Protein AF-A0A965UR45-F1 (afdb_monomer)

Mean predicted aligned error: 24.21 Å

Radius of gyration: 43.61 Å; Cα contacts (8 Å, |Δi|>4): 1419; chains: 1; bounding box: 126×108×104 Å

Structure (mmCIF, N/CA/C/O backbone):
data_AF-A0A965UR45-F1
#
_entry.id   AF-A0A965UR45-F1
#
loop_
_atom_site.group_PDB
_atom_site.id
_atom_site.type_symbol
_atom_site.label_atom_id
_atom_site.label_alt_id
_atom_site.label_comp_id
_atom_site.label_asym_id
_atom_site.label_entity_id
_atom_site.label_seq_id
_atom_site.pdbx_PDB_ins_code
_atom_site.Cartn_x
_atom_site.Cartn_y
_atom_site.Cartn_z
_atom_site.occupancy
_atom_site.B_iso_or_equiv
_atom_site.auth_seq_id
_atom_site.auth_comp_id
_atom_site.auth_asym_id
_atom_site.auth_atom_id
_atom_site.pdbx_PDB_model_num
ATOM 1 N N . MET A 1 1 ? 1.865 36.011 -11.796 1.00 46.09 1 MET A N 1
ATOM 2 C CA . MET A 1 1 ? 1.892 36.692 -10.475 1.00 46.09 1 MET A CA 1
ATOM 3 C C . MET A 1 1 ? 1.110 38.013 -10.461 1.00 46.09 1 MET A C 1
ATOM 5 O O . MET A 1 1 ? 0.530 38.322 -9.428 1.00 46.09 1 MET A O 1
ATOM 9 N N . LEU A 1 2 ? 1.063 38.763 -11.574 1.00 48.44 2 LEU A N 1
ATOM 10 C CA . LEU A 1 2 ? 0.453 40.105 -11.654 1.00 48.44 2 LEU A CA 1
ATOM 11 C C . LEU A 1 2 ? -1.045 40.122 -12.006 1.00 48.44 2 LEU A C 1
ATOM 13 O O . LEU A 1 2 ? -1.724 41.113 -11.755 1.00 48.44 2 LEU A O 1
ATOM 17 N N . SER A 1 3 ? -1.593 39.006 -12.500 1.00 50.72 3 SER A N 1
ATOM 18 C CA . SER A 1 3 ? -3.045 38.820 -12.661 1.00 50.72 3 SER A CA 1
ATOM 19 C C . SER A 1 3 ? -3.807 38.803 -11.328 1.00 50.72 3 SER A C 1
ATOM 21 O O . SER A 1 3 ? -5.012 39.013 -11.311 1.00 50.72 3 SER A O 1
ATOM 23 N N . LYS A 1 4 ? -3.095 38.588 -10.213 1.00 60.59 4 LYS A N 1
ATOM 24 C CA . LYS A 1 4 ? -3.586 38.687 -8.828 1.00 60.59 4 LYS A CA 1
ATOM 25 C C . LYS A 1 4 ? -2.926 39.850 -8.085 1.00 60.59 4 LYS A C 1
ATOM 27 O O . LYS A 1 4 ? -2.540 39.717 -6.923 1.00 60.59 4 LYS A O 1
ATOM 32 N N . SER A 1 5 ? -2.641 40.928 -8.809 1.00 73.31 5 SER A N 1
ATOM 33 C CA . SER A 1 5 ? -2.016 42.095 -8.204 1.00 73.31 5 SER A CA 1
ATOM 34 C C . SER A 1 5 ? -3.030 42.889 -7.385 1.00 73.31 5 SER A C 1
ATOM 36 O O . SER A 1 5 ? -4.169 43.033 -7.826 1.00 73.31 5 SER A O 1
ATOM 38 N N . ILE A 1 6 ? -2.611 43.420 -6.233 1.00 76.75 6 ILE A N 1
ATOM 39 C CA . ILE A 1 6 ? -3.456 44.297 -5.402 1.00 76.75 6 ILE A CA 1
ATOM 40 C C . ILE A 1 6 ? -3.618 45.701 -6.006 1.00 76.75 6 ILE A C 1
ATOM 42 O O . ILE A 1 6 ? -4.474 46.460 -5.559 1.00 76.75 6 ILE A O 1
ATOM 46 N N . LEU A 1 7 ? -2.805 46.051 -7.012 1.00 81.12 7 LEU A N 1
ATOM 47 C CA . LEU A 1 7 ? -2.929 47.306 -7.748 1.00 81.12 7 LEU A CA 1
ATOM 48 C C . LEU A 1 7 ? -4.177 47.270 -8.622 1.00 81.12 7 LEU A C 1
ATOM 50 O O . LEU A 1 7 ? -4.416 46.293 -9.344 1.00 81.12 7 LEU A O 1
ATOM 54 N N . ASN A 1 8 ? -4.940 48.358 -8.607 1.00 83.38 8 ASN A N 1
ATOM 55 C CA . ASN A 1 8 ? -6.071 48.482 -9.518 1.00 83.38 8 ASN A CA 1
ATOM 56 C C . ASN A 1 8 ? -5.598 48.813 -10.946 1.00 83.38 8 ASN A C 1
ATOM 58 O O . ASN A 1 8 ? -4.448 49.193 -11.186 1.00 83.38 8 ASN A O 1
ATOM 62 N N . ASP A 1 9 ? -6.498 48.669 -11.915 1.00 82.94 9 ASP A N 1
ATOM 63 C CA . ASP A 1 9 ? -6.153 48.832 -13.330 1.00 82.94 9 ASP A CA 1
ATOM 64 C C . ASP A 1 9 ? -5.725 50.261 -13.687 1.00 82.94 9 ASP A C 1
ATOM 66 O O . ASP A 1 9 ? -4.923 50.446 -14.603 1.00 82.94 9 ASP A O 1
ATOM 70 N N . ASN A 1 10 ? -6.202 51.272 -12.954 1.00 83.44 10 ASN A N 1
ATOM 71 C CA . ASN A 1 10 ? -5.788 52.659 -13.167 1.00 83.44 10 ASN A CA 1
ATOM 72 C C . ASN A 1 10 ? -4.351 52.890 -12.683 1.00 83.44 10 ASN A C 1
ATOM 74 O O . ASN A 1 10 ? -3.584 53.557 -13.370 1.00 83.44 10 ASN A O 1
ATOM 78 N N . GLU A 1 11 ? -3.958 52.301 -11.552 1.00 85.25 11 GLU A N 1
ATOM 79 C CA . GLU A 1 11 ? -2.585 52.374 -11.039 1.00 85.25 11 GLU A CA 1
ATOM 80 C C . GLU A 1 11 ? -1.599 51.642 -11.951 1.00 85.25 11 GLU A C 1
ATOM 82 O O . GLU A 1 11 ? -0.537 52.180 -12.257 1.00 85.25 11 GLU A O 1
ATOM 87 N N . LYS A 1 12 ? -1.964 50.454 -12.448 1.00 87.38 12 LYS A N 1
ATOM 88 C CA . LYS A 1 12 ? -1.143 49.716 -13.421 1.00 87.38 12 LYS A CA 1
ATOM 89 C C . LYS A 1 12 ? -0.957 50.513 -14.709 1.00 87.38 12 LYS A C 1
ATOM 91 O O . LYS A 1 12 ? 0.166 50.656 -15.177 1.00 87.38 12 LYS A O 1
ATOM 96 N N . LYS A 1 13 ? -2.043 51.080 -15.251 1.00 86.38 13 LYS A N 1
ATOM 97 C CA . LYS A 1 13 ? -1.992 51.916 -16.460 1.00 86.38 13 LYS A CA 1
ATOM 98 C C . LYS A 1 13 ? -1.178 53.189 -16.256 1.00 86.38 13 LYS A C 1
ATOM 100 O O . LYS A 1 13 ? -0.451 53.571 -17.165 1.00 86.38 13 LYS A O 1
ATOM 105 N N . ALA A 1 14 ? -1.279 53.834 -15.094 1.00 85.00 14 ALA A N 1
ATOM 106 C CA . ALA A 1 14 ? -0.472 55.009 -14.776 1.00 85.00 14 ALA A CA 1
ATOM 107 C C . ALA A 1 14 ? 1.025 54.666 -14.765 1.00 85.00 14 ALA A C 1
ATOM 109 O O . ALA A 1 14 ? 1.803 55.351 -15.420 1.00 85.00 14 ALA A O 1
ATOM 110 N N . ILE A 1 15 ? 1.403 53.559 -14.116 1.00 84.25 15 ILE A N 1
ATOM 111 C CA . ILE A 1 15 ? 2.794 53.087 -14.050 1.00 84.25 15 ILE A CA 1
ATOM 112 C C . ILE A 1 15 ? 3.320 52.715 -15.439 1.00 84.25 15 ILE A C 1
ATOM 114 O O . ILE A 1 15 ? 4.386 53.185 -15.824 1.00 84.25 15 ILE A O 1
ATOM 118 N N . SER A 1 16 ? 2.568 51.932 -16.218 1.00 85.75 16 SER A N 1
ATOM 119 C CA . SER A 1 16 ? 2.949 51.605 -17.598 1.00 85.75 16 SER A CA 1
ATOM 120 C C . SER A 1 16 ? 3.081 52.867 -18.456 1.00 85.75 16 SER A C 1
ATOM 122 O O . SER A 1 16 ? 4.078 53.023 -19.147 1.00 85.75 16 SER A O 1
ATOM 124 N N . SER A 1 17 ? 2.153 53.826 -18.337 1.00 84.12 17 SER A N 1
ATOM 125 C CA . SER A 1 17 ? 2.212 55.082 -19.096 1.00 84.12 17 SER A CA 1
ATOM 126 C C . SER A 1 17 ? 3.391 55.979 -18.708 1.00 84.12 17 SER A C 1
ATOM 128 O O . SER A 1 17 ? 3.917 56.687 -19.562 1.00 84.12 17 SER A O 1
ATOM 130 N N . GLU A 1 18 ? 3.799 55.991 -17.437 1.00 80.06 18 GLU A N 1
ATOM 131 C CA . GLU A 1 18 ? 5.001 56.704 -16.986 1.00 80.06 18 GLU A CA 1
ATOM 132 C C . GLU A 1 18 ? 6.281 56.077 -17.551 1.00 80.06 18 GLU A C 1
ATOM 134 O O . GLU A 1 18 ? 7.181 56.800 -17.981 1.00 80.06 18 GLU A O 1
ATOM 139 N N . ILE A 1 19 ? 6.342 54.745 -17.599 1.00 81.12 19 ILE A N 1
ATOM 140 C CA . ILE A 1 19 ? 7.472 53.997 -18.163 1.00 81.12 19 ILE A CA 1
ATOM 141 C C . ILE A 1 19 ? 7.550 54.234 -19.678 1.00 81.12 19 ILE A C 1
ATOM 143 O O . ILE A 1 19 ? 8.591 54.660 -20.173 1.00 81.12 19 ILE A O 1
ATOM 147 N N . ASP A 1 20 ? 6.429 54.111 -20.395 1.00 79.44 20 ASP A N 1
ATOM 148 C CA . ASP A 1 20 ? 6.350 54.337 -21.846 1.00 79.44 20 ASP A CA 1
ATOM 149 C C . ASP A 1 20 ? 6.734 55.780 -22.248 1.00 79.44 20 ASP A C 1
ATOM 151 O O . ASP A 1 20 ? 7.178 56.025 -23.370 1.00 79.44 20 ASP A O 1
ATOM 155 N N . LYS A 1 21 ? 6.602 56.753 -21.331 1.00 80.31 21 LYS A N 1
ATOM 156 C CA . LYS A 1 21 ? 7.036 58.154 -21.517 1.00 80.31 21 LYS A CA 1
ATOM 157 C C . LYS A 1 21 ? 8.529 58.388 -21.249 1.00 80.31 21 LYS A C 1
ATOM 159 O O . LYS A 1 21 ? 8.985 59.524 -21.382 1.00 80.31 21 LYS A O 1
ATOM 164 N N . GLY A 1 22 ? 9.289 57.345 -20.911 1.00 64.38 22 GLY A N 1
ATOM 165 C CA . GLY A 1 22 ? 10.753 57.360 -20.900 1.00 64.38 22 GLY A CA 1
ATOM 166 C C . GLY A 1 22 ? 11.424 57.065 -19.557 1.00 64.38 22 GLY A C 1
ATOM 167 O O . GLY A 1 22 ? 12.647 57.175 -19.478 1.00 64.38 22 GLY A O 1
ATOM 168 N N . ASP A 1 23 ? 10.691 56.681 -18.505 1.00 65.00 23 ASP A N 1
ATOM 169 C CA . ASP A 1 23 ? 11.294 56.332 -17.207 1.00 65.00 23 ASP A CA 1
ATOM 170 C C . ASP A 1 23 ? 11.434 54.811 -17.015 1.00 65.00 23 ASP A C 1
ATOM 172 O O . ASP A 1 23 ? 10.778 54.194 -16.169 1.00 65.00 23 ASP A O 1
ATOM 176 N N . ASN A 1 24 ? 12.342 54.227 -17.807 1.00 66.50 24 ASN A N 1
ATOM 177 C CA . ASN A 1 24 ? 12.653 52.788 -17.874 1.00 66.50 24 ASN A CA 1
ATOM 178 C C . ASN A 1 24 ? 13.662 52.316 -16.812 1.00 66.50 24 ASN A C 1
ATOM 180 O O . ASN A 1 24 ? 14.329 51.293 -16.977 1.00 66.50 24 ASN A O 1
ATOM 184 N N . ARG A 1 25 ? 13.841 53.074 -15.728 1.00 65.94 25 ARG A N 1
ATOM 185 C CA . ARG A 1 25 ? 14.784 52.704 -14.668 1.00 65.94 25 ARG A CA 1
ATOM 186 C C . ARG A 1 25 ? 14.198 51.589 -13.808 1.00 65.94 25 ARG A C 1
ATOM 188 O O . ARG A 1 25 ? 13.121 51.743 -13.237 1.00 65.94 25 ARG A O 1
ATOM 195 N N . VAL A 1 26 ? 14.941 50.489 -13.688 1.00 60.41 26 VAL A N 1
ATOM 196 C CA . VAL A 1 26 ? 14.662 49.437 -12.704 1.00 60.41 26 VAL A CA 1
ATOM 197 C C . VAL A 1 26 ? 14.921 50.010 -11.312 1.00 60.41 26 VAL A C 1
ATOM 199 O O . VAL A 1 26 ? 15.975 50.593 -11.062 1.00 60.41 26 VAL A O 1
ATOM 202 N N . ILE A 1 27 ? 13.945 49.879 -10.420 1.00 69.25 27 ILE A N 1
ATOM 203 C CA . ILE A 1 27 ? 14.007 50.396 -9.053 1.00 69.25 27 ILE A CA 1
ATOM 204 C C . ILE A 1 27 ? 14.443 49.267 -8.121 1.00 69.25 27 ILE A C 1
ATOM 206 O O . ILE A 1 27 ? 13.782 48.232 -8.053 1.00 69.25 27 ILE A O 1
ATOM 210 N N . ASP A 1 28 ? 15.524 49.467 -7.371 1.00 60.47 28 ASP A N 1
ATOM 211 C CA . ASP A 1 28 ? 15.958 48.493 -6.370 1.00 60.47 28 ASP A CA 1
ATOM 212 C C . ASP A 1 28 ? 14.891 48.322 -5.284 1.00 60.47 28 ASP A C 1
ATOM 214 O O . ASP A 1 28 ? 14.510 49.268 -4.592 1.00 60.47 28 ASP A O 1
ATOM 218 N N . ILE A 1 29 ? 14.426 47.087 -5.116 1.00 60.09 29 ILE A N 1
ATOM 219 C CA . ILE A 1 29 ? 13.598 46.694 -3.982 1.00 60.09 29 ILE A CA 1
ATOM 220 C C . ILE A 1 29 ? 14.517 46.102 -2.913 1.00 60.09 29 ILE A C 1
ATOM 222 O O . ILE A 1 29 ? 15.277 45.166 -3.170 1.00 60.09 29 ILE A O 1
ATOM 226 N N . ASN A 1 30 ? 14.493 46.666 -1.708 1.00 69.69 30 ASN A N 1
ATOM 227 C CA . ASN A 1 30 ? 15.334 46.145 -0.639 1.00 69.69 30 ASN A CA 1
ATOM 228 C C . ASN A 1 30 ? 14.800 44.785 -0.142 1.00 69.69 30 ASN A C 1
ATOM 230 O O . ASN A 1 30 ? 13.619 44.448 -0.273 1.00 69.69 30 ASN A O 1
ATOM 234 N N . LEU A 1 31 ? 15.696 43.985 0.435 1.00 51.28 31 LEU A N 1
ATOM 235 C CA . LEU A 1 31 ? 15.376 42.634 0.894 1.00 51.28 31 LEU A CA 1
ATOM 236 C C . LEU A 1 31 ? 14.312 42.627 2.005 1.00 51.28 31 LEU A C 1
ATOM 238 O O . LEU A 1 31 ? 13.497 41.708 2.066 1.00 51.28 31 LEU A O 1
ATOM 242 N N . GLU A 1 32 ? 14.293 43.647 2.862 1.00 63.03 32 GLU A N 1
ATOM 243 C CA . GLU A 1 32 ? 13.321 43.764 3.953 1.00 63.03 32 GLU A CA 1
ATOM 244 C C . GLU A 1 32 ? 11.895 43.961 3.430 1.00 63.03 32 GLU A C 1
ATOM 246 O O . GLU A 1 32 ? 10.963 43.351 3.950 1.00 63.03 32 GLU A O 1
ATOM 251 N N . ASP A 1 33 ? 11.726 44.731 2.361 1.00 65.38 33 ASP A N 1
ATOM 252 C CA . ASP A 1 33 ? 10.453 44.982 1.697 1.00 65.38 33 ASP A CA 1
ATOM 253 C C . ASP A 1 33 ? 9.973 43.750 0.921 1.00 65.38 33 ASP A C 1
ATOM 255 O O . ASP A 1 33 ? 8.785 43.427 0.966 1.00 65.38 33 ASP A O 1
ATOM 259 N N . ILE A 1 34 ? 10.881 42.978 0.308 1.00 59.28 34 ILE A N 1
ATOM 260 C CA . ILE A 1 34 ? 10.542 41.657 -0.253 1.00 59.28 34 ILE A CA 1
ATOM 261 C C . ILE A 1 34 ? 10.040 40.722 0.857 1.00 59.28 34 ILE A C 1
ATOM 263 O O . ILE A 1 34 ? 8.997 40.082 0.708 1.00 59.28 34 ILE A O 1
ATOM 267 N N . ILE A 1 35 ? 10.762 40.634 1.979 1.00 60.38 35 ILE A N 1
ATOM 268 C CA . ILE A 1 35 ? 10.383 39.777 3.112 1.00 60.38 35 ILE A CA 1
ATOM 269 C C . ILE A 1 35 ? 9.040 40.233 3.699 1.00 60.38 35 ILE A C 1
ATOM 271 O O . ILE A 1 35 ? 8.180 39.397 3.989 1.00 60.38 35 ILE A O 1
ATOM 275 N N . TYR A 1 36 ? 8.831 41.544 3.838 1.00 72.50 36 TYR A N 1
ATOM 276 C CA . TYR A 1 36 ? 7.582 42.130 4.315 1.00 72.50 36 TYR A CA 1
ATOM 277 C C . TYR A 1 36 ? 6.414 41.794 3.383 1.00 72.50 36 TYR A C 1
ATOM 279 O O . TYR A 1 36 ? 5.367 41.340 3.853 1.00 72.50 36 TYR A O 1
ATOM 287 N N . TYR A 1 37 ? 6.619 41.931 2.072 1.00 73.88 37 TYR A N 1
ATOM 288 C CA . TYR A 1 37 ? 5.650 41.579 1.039 1.00 73.88 37 TYR A CA 1
ATOM 289 C C . TYR A 1 37 ? 5.270 40.097 1.078 1.00 73.88 37 TYR A C 1
ATOM 291 O O . TYR A 1 37 ? 4.087 39.765 1.138 1.00 73.88 37 TYR A O 1
ATOM 299 N N . ILE A 1 38 ? 6.254 39.195 1.143 1.00 68.56 38 ILE A N 1
ATOM 300 C CA . ILE A 1 38 ? 6.019 37.744 1.207 1.00 68.56 38 ILE A CA 1
ATOM 301 C C . ILE A 1 38 ? 5.232 37.357 2.465 1.00 68.56 38 ILE A C 1
ATOM 303 O O . ILE A 1 38 ? 4.297 36.560 2.374 1.00 68.56 38 ILE A O 1
ATOM 307 N N . LYS A 1 39 ? 5.580 37.924 3.628 1.00 70.81 39 LYS A N 1
ATOM 308 C CA . LYS A 1 39 ? 4.925 37.596 4.905 1.00 70.81 39 LYS A CA 1
ATOM 309 C C . LYS A 1 39 ? 3.464 38.050 4.964 1.00 70.81 39 LYS A C 1
ATOM 311 O O . LYS A 1 39 ? 2.643 37.342 5.535 1.00 70.81 39 LYS A O 1
ATOM 316 N N . HIS A 1 40 ? 3.124 39.194 4.368 1.00 70.25 40 HIS A N 1
ATOM 317 C CA . HIS A 1 40 ? 1.832 39.848 4.621 1.00 70.25 40 HIS A CA 1
ATOM 318 C C . HIS A 1 40 ? 0.860 39.842 3.430 1.00 70.25 40 HIS A C 1
ATOM 320 O O . HIS A 1 40 ? -0.333 40.065 3.632 1.00 70.25 40 HIS A O 1
ATOM 326 N N . ARG A 1 41 ? 1.307 39.526 2.204 1.00 67.75 41 ARG A N 1
ATOM 327 C CA . ARG A 1 41 ? 0.450 39.522 1.000 1.00 67.75 41 ARG A CA 1
ATOM 328 C C . ARG A 1 41 ? -0.789 38.626 1.131 1.00 67.75 41 ARG A C 1
ATOM 330 O O . ARG A 1 41 ? -1.866 39.022 0.699 1.00 67.75 41 ARG A O 1
ATOM 337 N N . LYS A 1 42 ? -0.664 37.443 1.749 1.00 61.38 42 LYS A N 1
ATOM 338 C CA . LYS A 1 42 ? -1.783 36.490 1.921 1.00 61.38 42 LYS A CA 1
ATOM 339 C C . LYS A 1 42 ? -2.901 37.003 2.838 1.00 61.38 42 LYS A C 1
ATOM 341 O O . LYS A 1 42 ? -4.030 36.551 2.709 1.00 61.38 42 LYS A O 1
ATOM 346 N N . HIS A 1 43 ? -2.607 37.936 3.745 1.00 55.78 43 HIS A N 1
ATOM 347 C CA . HIS A 1 43 ? -3.587 38.453 4.707 1.00 55.78 43 HIS A CA 1
ATOM 348 C C . HIS A 1 43 ? -4.473 39.575 4.134 1.00 55.78 43 HIS A C 1
ATOM 350 O O . HIS A 1 43 ? -5.531 39.853 4.691 1.00 55.78 43 HIS A O 1
ATOM 356 N N . ILE A 1 44 ? -4.085 40.186 3.007 1.00 55.28 44 ILE A N 1
ATOM 357 C CA . ILE A 1 44 ? -4.840 41.273 2.353 1.00 55.28 44 ILE A CA 1
ATOM 358 C C . ILE A 1 44 ? -5.983 40.744 1.479 1.00 55.28 44 ILE A C 1
ATOM 360 O O . ILE A 1 44 ? -7.013 41.402 1.371 1.00 55.28 44 ILE A O 1
ATOM 364 N N . GLU A 1 45 ? -5.862 39.534 0.918 1.00 50.91 45 GLU A N 1
ATOM 365 C CA . GLU A 1 45 ? -6.946 38.911 0.135 1.00 50.91 45 GLU A CA 1
ATOM 366 C C . GLU A 1 45 ? -8.206 38.611 0.984 1.00 50.91 45 GLU A C 1
ATOM 368 O O . GLU A 1 45 ? -9.257 38.321 0.420 1.00 50.91 45 GLU A O 1
ATOM 373 N N . VAL A 1 46 ? -8.126 38.709 2.321 1.00 49.25 46 VAL A N 1
ATOM 374 C CA . VAL A 1 46 ? -9.192 38.305 3.261 1.00 49.25 46 VAL A CA 1
ATOM 375 C C . VAL A 1 46 ? -9.849 39.488 3.997 1.00 49.25 46 VAL A C 1
ATOM 377 O O . VAL A 1 46 ? -10.939 39.323 4.535 1.00 49.25 46 VAL A O 1
ATOM 380 N N . ASN A 1 47 ? -9.253 40.690 4.019 1.00 45.03 47 ASN A N 1
ATOM 381 C CA . ASN A 1 47 ? -9.777 41.815 4.811 1.00 45.03 47 ASN A CA 1
ATOM 382 C C . ASN A 1 47 ? -9.636 43.156 4.064 1.00 45.03 47 ASN A C 1
ATOM 384 O O . ASN A 1 47 ? -8.560 43.747 3.998 1.00 45.03 47 ASN A O 1
ATOM 388 N N . THR A 1 48 ? -10.729 43.642 3.471 1.00 51.31 48 THR A N 1
ATOM 389 C CA . THR A 1 48 ? -10.732 44.734 2.477 1.00 51.31 48 THR A CA 1
ATOM 390 C C . THR A 1 48 ? -10.691 46.160 3.043 1.00 51.31 48 THR A C 1
ATOM 392 O O . THR A 1 48 ? -10.828 47.105 2.272 1.00 51.31 48 THR A O 1
ATOM 395 N N . SER A 1 49 ? -10.517 46.373 4.352 1.00 49.88 49 SER A N 1
ATOM 396 C CA . SER A 1 49 ? -10.694 47.710 4.955 1.00 49.88 49 SER A CA 1
ATOM 397 C C . SER A 1 49 ? -9.428 48.402 5.470 1.00 49.88 49 SER A C 1
ATOM 399 O O . SER A 1 49 ? -9.507 49.571 5.840 1.00 49.88 49 SER A O 1
ATOM 401 N N . ILE A 1 50 ? -8.253 47.762 5.448 1.00 49.59 50 ILE A N 1
ATOM 402 C CA . ILE A 1 50 ? -6.989 48.432 5.802 1.00 49.59 50 ILE A CA 1
ATOM 403 C C . ILE A 1 50 ? -5.963 48.178 4.698 1.00 49.59 50 ILE A C 1
ATOM 405 O O . ILE A 1 50 ? -5.176 47.233 4.736 1.00 49.59 50 ILE A O 1
ATOM 409 N N . SER A 1 51 ? -5.978 49.042 3.683 1.00 55.28 51 SER A N 1
ATOM 410 C CA . SER A 1 51 ? -4.938 49.092 2.659 1.00 55.28 51 SER A CA 1
ATOM 411 C C . SER A 1 51 ? -3.615 49.481 3.316 1.00 55.28 51 SER A C 1
ATOM 413 O O . SER A 1 51 ? -3.383 50.646 3.649 1.00 55.28 51 SER A O 1
ATOM 415 N N . ASN A 1 52 ? -2.736 48.508 3.523 1.00 69.69 52 ASN A N 1
ATOM 416 C CA . ASN A 1 52 ? -1.404 48.776 4.031 1.00 69.69 52 ASN A CA 1
ATOM 417 C C . ASN A 1 52 ? -0.596 49.444 2.911 1.00 69.69 52 ASN A C 1
ATOM 419 O O . ASN A 1 52 ? -0.075 48.774 2.020 1.00 69.69 52 ASN A O 1
ATOM 423 N N . LYS A 1 53 ? -0.557 50.781 2.931 1.00 77.94 53 LYS A N 1
ATOM 424 C CA . LYS A 1 53 ? 0.082 51.639 1.921 1.00 77.94 53 LYS A CA 1
ATOM 425 C C . LYS A 1 53 ? 1.477 51.137 1.527 1.00 77.94 53 LYS A C 1
ATOM 427 O O . LYS A 1 53 ? 1.797 51.095 0.348 1.00 77.94 53 LYS A O 1
ATOM 432 N N . ARG A 1 54 ? 2.235 50.617 2.498 1.00 81.25 54 ARG A N 1
ATOM 433 C CA . ARG A 1 54 ? 3.560 50.026 2.284 1.00 81.25 54 ARG A CA 1
ATOM 434 C C . ARG A 1 54 ? 3.546 48.820 1.336 1.00 81.25 54 ARG A C 1
ATOM 436 O O . ARG A 1 54 ? 4.433 48.703 0.506 1.00 81.25 54 ARG A O 1
ATOM 443 N N . LEU A 1 55 ? 2.551 47.935 1.415 1.00 77.19 55 LEU A N 1
ATOM 444 C CA . LEU A 1 55 ? 2.444 46.772 0.520 1.00 77.19 55 LEU A CA 1
ATOM 445 C C . LEU A 1 55 ? 2.046 47.175 -0.899 1.00 77.19 55 LEU A C 1
ATOM 447 O O . LEU A 1 55 ? 2.559 46.598 -1.854 1.00 77.19 55 LEU A O 1
ATOM 451 N N . ILE A 1 56 ? 1.188 48.190 -1.028 1.00 81.25 56 ILE A N 1
ATOM 452 C CA . ILE A 1 56 ? 0.839 48.781 -2.324 1.00 81.25 56 ILE A CA 1
ATOM 453 C C . ILE A 1 56 ? 2.082 49.409 -2.955 1.00 81.25 56 ILE A C 1
ATOM 455 O O . ILE A 1 56 ? 2.371 49.131 -4.112 1.00 81.25 56 ILE A O 1
ATOM 459 N N . ASP A 1 57 ? 2.855 50.187 -2.198 1.00 83.56 57 ASP A N 1
ATOM 460 C CA . ASP A 1 57 ? 4.075 50.830 -2.698 1.00 83.56 57 ASP A CA 1
ATOM 461 C C . ASP A 1 57 ? 5.125 49.795 -3.138 1.00 83.56 57 ASP A C 1
ATOM 463 O O . ASP A 1 57 ? 5.706 49.918 -4.217 1.00 83.56 57 ASP A O 1
ATOM 467 N N . ILE A 1 58 ? 5.293 48.714 -2.370 1.00 80.88 58 ILE A N 1
ATOM 468 C CA . ILE A 1 58 ? 6.164 47.593 -2.746 1.00 80.88 58 ILE A CA 1
ATOM 469 C C . ILE A 1 58 ? 5.673 46.918 -4.033 1.00 80.88 58 ILE A C 1
ATOM 471 O O . ILE A 1 58 ? 6.464 46.613 -4.927 1.00 80.88 58 ILE A O 1
ATOM 475 N N . GLU A 1 59 ? 4.365 46.708 -4.173 1.00 83.31 59 GLU A N 1
ATOM 476 C CA . GLU A 1 59 ? 3.816 46.057 -5.357 1.00 83.31 59 GLU A CA 1
ATOM 477 C C . GLU A 1 59 ? 3.873 46.944 -6.609 1.00 83.31 59 GLU A C 1
ATOM 479 O O . GLU A 1 59 ? 4.092 46.426 -7.704 1.00 83.31 59 GLU A O 1
ATOM 484 N N . LYS A 1 60 ? 3.781 48.273 -6.458 1.00 84.25 60 LYS A N 1
ATOM 485 C CA . LYS A 1 60 ? 4.045 49.240 -7.539 1.00 84.25 60 LYS A CA 1
ATOM 486 C C . LYS A 1 60 ? 5.474 49.117 -8.052 1.00 84.25 60 LYS A C 1
ATOM 488 O O . LYS A 1 60 ? 5.675 49.093 -9.264 1.00 84.25 60 LYS A O 1
ATOM 493 N N . ILE A 1 61 ? 6.446 48.977 -7.150 1.00 81.31 61 ILE A N 1
ATOM 494 C CA . ILE A 1 61 ? 7.860 48.785 -7.502 1.00 81.31 61 ILE A CA 1
ATOM 495 C C . ILE A 1 61 ? 8.058 47.455 -8.246 1.00 81.31 61 ILE A C 1
ATOM 497 O O . ILE A 1 61 ? 8.690 47.426 -9.302 1.00 81.31 61 ILE A O 1
ATOM 501 N N . ILE A 1 62 ? 7.458 46.363 -7.759 1.00 79.62 62 ILE A N 1
ATOM 502 C CA . ILE A 1 62 ? 7.542 45.043 -8.408 1.00 79.62 62 ILE A CA 1
ATOM 503 C C . ILE A 1 62 ? 6.891 45.061 -9.801 1.00 79.62 62 ILE A C 1
ATOM 505 O O . ILE A 1 62 ? 7.489 44.568 -10.758 1.00 79.62 62 ILE A O 1
ATOM 509 N N . TYR A 1 63 ? 5.688 45.635 -9.934 1.00 80.31 63 TYR A N 1
ATOM 510 C CA . TYR A 1 63 ? 4.966 45.722 -11.210 1.00 80.31 63 TYR A CA 1
ATOM 511 C C . TYR A 1 63 ? 5.727 46.577 -12.229 1.00 80.31 63 TYR A C 1
ATOM 513 O O . TYR A 1 63 ? 5.857 46.189 -13.389 1.00 80.31 63 TYR A O 1
ATOM 521 N N . ARG A 1 64 ? 6.286 47.708 -11.785 1.00 79.31 64 ARG A N 1
ATOM 522 C CA . ARG A 1 64 ? 7.122 48.589 -12.605 1.00 79.31 64 ARG A CA 1
ATOM 523 C C . ARG A 1 64 ? 8.350 47.868 -13.151 1.00 79.31 64 ARG A C 1
ATOM 525 O O . ARG A 1 64 ? 8.570 47.881 -14.358 1.00 79.31 64 ARG A O 1
ATOM 532 N N . ASN A 1 65 ? 9.107 47.196 -12.287 1.00 76.12 65 ASN A N 1
ATOM 533 C CA . ASN A 1 65 ? 10.293 46.448 -12.702 1.00 76.12 65 ASN A CA 1
ATOM 534 C C . ASN A 1 65 ? 9.948 45.313 -13.671 1.00 76.12 65 ASN A C 1
ATOM 536 O O . ASN A 1 65 ? 10.676 45.094 -14.632 1.00 76.12 65 ASN A O 1
ATOM 540 N N . TYR A 1 66 ? 8.829 44.619 -13.447 1.00 77.06 66 TYR A N 1
ATOM 541 C CA . TYR A 1 66 ? 8.347 43.591 -14.365 1.00 77.06 66 TYR A CA 1
ATOM 542 C C . TYR A 1 66 ? 8.027 44.165 -15.749 1.00 77.06 66 TYR A C 1
ATOM 544 O O . TYR A 1 66 ? 8.523 43.642 -16.740 1.00 77.06 66 TYR A O 1
ATOM 552 N N . TYR A 1 67 ? 7.240 45.242 -15.821 1.00 71.75 67 TYR A N 1
ATOM 553 C CA . TYR A 1 67 ? 6.824 45.825 -17.100 1.00 71.75 67 TYR A CA 1
ATOM 554 C C . TYR A 1 67 ? 8.031 46.345 -17.897 1.00 71.75 67 TYR A C 1
ATOM 556 O O . TYR A 1 67 ? 8.101 46.161 -19.107 1.00 71.75 67 TYR A O 1
ATOM 564 N N . ILE A 1 68 ? 9.037 46.905 -17.213 1.00 68.56 68 ILE A N 1
ATOM 565 C CA . ILE A 1 68 ? 10.310 47.305 -17.832 1.00 68.56 68 ILE A CA 1
ATOM 566 C C . ILE A 1 68 ? 11.057 46.093 -18.411 1.00 68.56 68 ILE A C 1
ATOM 568 O O . ILE A 1 68 ? 11.540 46.159 -19.536 1.00 68.56 68 ILE A O 1
ATOM 572 N N . LEU A 1 69 ? 11.152 44.983 -17.673 1.00 59.03 69 LEU A N 1
ATOM 573 C CA . LEU A 1 69 ? 11.843 43.772 -18.139 1.00 59.03 69 LEU A CA 1
ATOM 574 C C . LEU A 1 69 ? 11.108 43.082 -19.300 1.00 59.03 69 LEU A C 1
ATOM 576 O O . LEU A 1 69 ? 11.753 42.559 -20.206 1.00 59.03 69 LEU A O 1
ATOM 580 N N . GLU A 1 70 ? 9.776 43.135 -19.301 1.00 67.38 70 GLU A N 1
ATOM 581 C CA . GLU A 1 70 ? 8.926 42.644 -20.389 1.00 67.38 70 GLU A CA 1
ATOM 582 C C . GLU A 1 70 ? 9.127 43.464 -21.676 1.00 67.38 70 GLU A C 1
ATOM 584 O O . GLU A 1 70 ? 9.322 42.883 -22.741 1.00 67.38 70 GLU A O 1
ATOM 589 N N . GLN A 1 71 ? 9.196 44.802 -21.586 1.00 64.38 71 GLN A N 1
ATOM 590 C CA . GLN A 1 71 ? 9.540 45.671 -22.728 1.00 64.38 71 GLN A CA 1
ATOM 591 C C . GLN A 1 71 ? 10.947 45.399 -23.289 1.00 64.38 71 GLN A C 1
ATOM 593 O O . GLN A 1 71 ? 11.206 45.645 -24.465 1.00 64.38 71 GLN A O 1
ATOM 598 N N . LEU A 1 72 ? 11.854 44.872 -22.462 1.00 56.34 72 LEU A N 1
ATOM 599 C CA . LEU A 1 72 ? 13.214 44.492 -22.855 1.00 56.34 72 LEU A CA 1
ATOM 600 C C . LEU A 1 72 ? 13.316 43.048 -23.385 1.00 56.34 72 LEU A C 1
ATOM 602 O O . LEU A 1 72 ? 14.419 42.593 -23.682 1.00 56.34 72 LEU A O 1
ATOM 606 N N . GLY A 1 73 ? 12.195 42.329 -23.523 1.00 46.16 73 GLY A N 1
ATOM 607 C CA . GLY A 1 73 ? 12.147 40.982 -24.103 1.00 46.16 73 GLY A CA 1
ATOM 608 C C . GLY A 1 73 ? 12.692 39.870 -23.201 1.00 46.16 73 GLY A C 1
ATOM 609 O O . GLY A 1 73 ? 13.010 38.792 -23.695 1.00 46.16 73 GLY A O 1
ATOM 610 N N . VAL A 1 74 ? 12.825 40.112 -21.892 1.00 48.91 74 VAL A N 1
ATOM 611 C CA . VAL A 1 74 ? 13.311 39.109 -20.933 1.00 48.91 74 VAL A CA 1
ATOM 612 C C . VAL A 1 74 ? 12.130 38.283 -20.421 1.00 48.91 74 VAL A C 1
ATOM 614 O O . VAL A 1 74 ? 11.300 38.785 -19.661 1.00 48.91 74 VAL A O 1
ATOM 617 N N . GLU A 1 75 ? 12.048 37.003 -20.797 1.00 49.12 75 GLU A N 1
ATOM 618 C CA . GLU A 1 75 ? 10.978 36.132 -20.307 1.00 49.12 75 GLU A CA 1
ATOM 619 C C . GLU A 1 75 ? 11.167 35.777 -18.822 1.00 49.12 75 GLU A C 1
ATOM 621 O O . GLU A 1 75 ? 12.234 35.365 -18.363 1.00 49.12 75 GLU A O 1
ATOM 626 N N . PHE A 1 76 ? 10.088 35.885 -18.040 1.00 42.22 76 PHE A N 1
ATOM 627 C CA . PHE A 1 76 ? 10.086 35.630 -16.592 1.00 42.22 76 PHE A CA 1
ATOM 628 C C . PHE A 1 76 ? 10.601 34.224 -16.217 1.00 42.22 76 PHE A C 1
ATOM 630 O O . PHE A 1 76 ? 11.180 34.028 -15.144 1.00 42.22 76 PHE A O 1
ATOM 637 N N . ASN A 1 77 ? 10.422 33.247 -17.110 1.00 42.50 77 ASN A N 1
ATOM 638 C CA . ASN A 1 77 ? 10.907 31.882 -16.923 1.00 42.50 77 ASN A CA 1
ATOM 639 C C . ASN A 1 77 ? 12.438 31.786 -16.921 1.00 42.50 77 ASN A C 1
ATOM 641 O O . ASN A 1 77 ? 12.976 30.947 -16.195 1.00 42.50 77 ASN A O 1
ATOM 645 N N . ASP A 1 78 ? 13.149 32.661 -17.630 1.00 42.09 78 ASP A N 1
ATOM 646 C CA . ASP A 1 78 ? 14.615 32.646 -17.677 1.00 42.09 78 ASP A CA 1
ATOM 647 C C . ASP A 1 78 ? 15.223 33.126 -16.355 1.00 42.09 78 ASP A C 1
ATOM 649 O O . ASP A 1 78 ? 16.176 32.530 -15.845 1.00 42.09 78 ASP A O 1
ATOM 653 N N . ILE A 1 79 ? 14.595 34.124 -15.727 1.00 40.00 79 ILE A N 1
ATOM 654 C CA . ILE A 1 79 ? 14.984 34.657 -14.412 1.00 40.00 79 ILE A CA 1
ATOM 655 C C . ILE A 1 79 ? 14.785 33.595 -13.317 1.00 40.00 79 ILE A C 1
ATOM 657 O O . ILE A 1 79 ? 15.666 33.372 -12.481 1.00 40.00 79 ILE A O 1
ATOM 661 N N . VAL A 1 80 ? 13.651 32.886 -13.336 1.00 37.22 80 VAL A N 1
ATOM 662 C CA . VAL A 1 80 ? 13.349 31.816 -12.368 1.00 37.22 80 VAL A CA 1
ATOM 663 C C . VAL A 1 80 ? 14.251 30.593 -12.584 1.00 37.22 80 VAL A C 1
ATOM 665 O O . VAL A 1 80 ? 14.719 29.993 -11.612 1.00 37.22 80 VAL A O 1
ATOM 668 N N . THR A 1 81 ? 14.563 30.255 -13.837 1.00 36.53 81 THR A N 1
ATOM 669 C CA . THR A 1 81 ? 15.426 29.117 -14.193 1.00 36.53 81 THR A CA 1
ATOM 670 C C . THR A 1 81 ? 16.883 29.350 -13.784 1.00 36.53 81 THR A C 1
ATOM 672 O O . THR A 1 81 ? 17.538 28.426 -13.291 1.00 36.53 81 THR A O 1
ATOM 675 N N . TYR A 1 82 ? 17.387 30.582 -13.897 1.00 34.94 82 TYR A N 1
ATOM 676 C CA . TYR A 1 82 ? 18.737 30.939 -13.445 1.00 34.94 82 TYR A CA 1
ATOM 677 C C . TYR A 1 82 ? 18.894 30.831 -11.921 1.00 34.94 82 TYR A C 1
ATOM 679 O O . TYR A 1 82 ? 19.864 30.245 -11.432 1.00 34.94 82 TYR A O 1
ATOM 687 N N . ILE A 1 83 ? 17.905 31.314 -11.161 1.00 33.75 83 ILE A N 1
ATOM 688 C CA . ILE A 1 83 ? 17.907 31.259 -9.689 1.00 33.75 83 ILE A CA 1
ATOM 689 C C . ILE A 1 83 ? 17.768 29.810 -9.183 1.00 33.75 83 ILE A C 1
ATOM 691 O O . ILE A 1 83 ? 18.379 29.434 -8.181 1.00 33.75 83 ILE A O 1
ATOM 695 N N . GLN A 1 84 ? 17.020 28.956 -9.891 1.00 34.09 84 GLN A N 1
ATOM 696 C CA . GLN A 1 84 ? 16.851 27.545 -9.521 1.00 34.09 84 GLN A CA 1
ATOM 697 C C . GLN A 1 84 ? 18.069 26.663 -9.848 1.00 34.09 84 GLN A C 1
ATOM 699 O O . GLN A 1 84 ? 18.289 25.665 -9.158 1.00 34.09 84 GLN A O 1
ATOM 704 N N . ARG A 1 85 ? 18.884 27.018 -10.852 1.00 36.00 85 ARG A N 1
ATOM 705 C CA . ARG A 1 85 ? 20.100 26.266 -11.225 1.00 36.00 85 ARG A CA 1
ATOM 706 C C . ARG A 1 85 ? 21.310 26.580 -10.344 1.00 36.00 85 ARG A C 1
ATOM 708 O O . ARG A 1 85 ? 22.095 25.677 -10.082 1.00 36.00 85 ARG A O 1
ATOM 715 N N . GLY A 1 86 ? 21.423 27.799 -9.812 1.00 31.73 86 GLY A N 1
ATOM 716 C CA . GLY A 1 86 ? 22.477 28.155 -8.849 1.00 31.73 86 GLY A CA 1
ATOM 717 C C . GLY A 1 86 ? 22.380 27.423 -7.500 1.00 31.73 86 GLY A C 1
ATOM 718 O O . GLY A 1 86 ? 23.385 27.278 -6.813 1.00 31.73 86 GLY A O 1
ATOM 719 N N . ASN A 1 87 ? 21.194 26.912 -7.144 1.00 32.72 87 ASN A N 1
ATOM 720 C CA . ASN A 1 87 ? 20.915 26.281 -5.845 1.00 32.72 87 ASN A CA 1
ATOM 721 C C . ASN A 1 87 ? 20.785 24.747 -5.881 1.00 32.72 87 ASN A C 1
ATOM 723 O O . ASN A 1 87 ? 20.474 24.135 -4.860 1.00 32.72 87 ASN A O 1
ATOM 727 N N . ARG A 1 88 ? 21.020 24.094 -7.026 1.00 32.72 88 ARG A N 1
ATOM 728 C CA . ARG A 1 88 ? 21.046 22.625 -7.123 1.00 32.72 88 ARG A CA 1
ATOM 729 C C . ARG A 1 88 ? 22.441 22.184 -7.547 1.00 32.72 88 ARG A C 1
ATOM 731 O O . ARG A 1 88 ? 22.809 22.353 -8.702 1.00 32.72 88 ARG A O 1
ATOM 738 N N . GLY A 1 89 ? 23.204 21.671 -6.580 1.00 33.34 89 GLY A N 1
ATOM 739 C CA . GLY A 1 89 ? 24.611 21.288 -6.715 1.00 33.34 89 GLY A CA 1
ATOM 740 C C . GLY A 1 89 ? 24.944 20.572 -8.027 1.00 33.34 89 GLY A C 1
ATOM 741 O O . GLY A 1 89 ? 24.225 19.673 -8.465 1.00 33.34 89 GLY A O 1
ATOM 742 N N . GLY A 1 90 ? 26.040 21.005 -8.654 1.00 35.03 90 GLY A N 1
ATOM 743 C CA . GLY A 1 90 ? 26.551 20.425 -9.890 1.00 35.03 90 GLY A CA 1
ATOM 744 C C . GLY A 1 90 ? 26.872 18.937 -9.743 1.00 35.03 90 GLY A C 1
ATOM 745 O O . GLY A 1 90 ? 27.292 18.475 -8.682 1.00 35.03 90 GLY A O 1
ATOM 746 N N . LYS A 1 91 ? 26.661 18.187 -10.827 1.00 39.03 91 LYS A N 1
ATOM 747 C CA . LYS A 1 91 ? 27.029 16.770 -10.921 1.00 39.03 91 LYS A CA 1
ATOM 748 C C . LYS A 1 91 ? 28.552 16.563 -10.830 1.00 39.03 91 LYS A C 1
ATOM 750 O O . LYS A 1 91 ? 29.307 17.513 -11.047 1.00 39.03 91 LYS A O 1
ATOM 755 N N . PRO A 1 92 ? 29.014 15.332 -10.529 1.00 33.03 92 PRO A N 1
ATOM 756 C CA . PRO A 1 92 ? 30.352 15.085 -9.991 1.00 33.03 92 PRO A CA 1
ATOM 757 C C . PRO A 1 92 ? 31.532 15.355 -10.936 1.00 33.03 92 PRO A C 1
ATOM 759 O O . PRO A 1 92 ? 32.659 15.402 -10.452 1.00 33.03 92 PRO A O 1
ATOM 762 N N . THR A 1 93 ? 31.340 15.529 -12.253 1.00 34.78 93 THR A N 1
ATOM 763 C CA . THR A 1 93 ? 32.458 15.843 -13.166 1.00 34.78 93 THR A CA 1
ATOM 764 C C . THR A 1 93 ? 32.099 16.820 -14.289 1.00 34.78 93 THR A C 1
ATOM 766 O O . THR A 1 93 ? 30.992 16.831 -14.827 1.00 34.78 93 THR A O 1
ATOM 769 N N . PHE A 1 94 ? 33.093 17.606 -14.719 1.00 35.88 94 PHE A N 1
ATOM 770 C CA . PHE A 1 94 ? 32.983 18.485 -15.887 1.00 35.88 94 PHE A CA 1
ATOM 771 C C . PHE A 1 94 ? 32.832 17.701 -17.205 1.00 35.88 94 PHE A C 1
ATOM 773 O O . PHE A 1 94 ? 32.344 18.258 -18.176 1.00 35.88 94 PHE A O 1
ATOM 780 N N . PHE A 1 95 ? 33.192 16.412 -17.260 1.00 33.31 95 PHE A N 1
ATOM 781 C CA . PHE A 1 95 ? 33.012 15.570 -18.451 1.00 33.31 95 PHE A CA 1
ATOM 782 C C . PHE A 1 95 ? 31.535 15.238 -18.710 1.00 33.31 95 PHE A C 1
ATOM 784 O O . PHE A 1 95 ? 31.096 15.257 -19.857 1.00 33.31 95 PHE A O 1
ATOM 791 N N . GLU A 1 96 ? 30.751 15.017 -17.654 1.00 38.69 96 GLU A N 1
ATOM 792 C CA . GLU A 1 96 ? 29.296 14.844 -17.755 1.00 38.69 96 GLU A CA 1
ATOM 793 C C . GLU A 1 96 ? 28.607 16.160 -18.121 1.00 38.69 96 GLU A C 1
ATOM 795 O O . GLU A 1 96 ? 27.763 16.185 -19.016 1.00 38.69 96 GLU A O 1
ATOM 800 N N . ASN A 1 97 ? 29.065 17.274 -17.537 1.00 41.44 97 ASN A N 1
ATOM 801 C CA . ASN A 1 97 ? 28.628 18.606 -17.954 1.00 41.44 97 ASN A CA 1
ATOM 802 C C . ASN A 1 97 ? 29.026 18.898 -19.418 1.00 41.44 97 ASN A C 1
ATOM 804 O O . ASN A 1 97 ? 28.244 19.481 -20.158 1.00 41.44 97 ASN A O 1
ATOM 808 N N . TYR A 1 98 ? 30.198 18.444 -19.876 1.00 35.97 98 TYR A N 1
ATOM 809 C CA . TYR A 1 98 ? 30.689 18.594 -21.250 1.00 35.97 98 TYR A CA 1
ATOM 810 C C . TYR A 1 98 ? 29.919 17.726 -22.255 1.00 35.97 98 TYR A C 1
ATOM 812 O O . TYR A 1 98 ? 29.666 18.185 -23.363 1.00 35.97 98 TYR A O 1
ATOM 820 N N . ILE A 1 99 ? 29.504 16.504 -21.898 1.00 37.28 99 ILE A N 1
ATOM 821 C CA . ILE A 1 99 ? 28.651 15.647 -22.744 1.00 37.28 99 ILE A CA 1
ATOM 822 C C . ILE A 1 99 ? 27.264 16.277 -22.915 1.00 37.28 99 ILE A C 1
ATOM 824 O O . ILE A 1 99 ? 26.739 16.276 -24.030 1.00 37.28 99 ILE A O 1
ATOM 828 N N . ASP A 1 100 ? 26.703 16.863 -21.856 1.00 41.09 100 ASP A N 1
ATOM 829 C CA . ASP A 1 100 ? 25.428 17.583 -21.927 1.00 41.09 100 ASP A CA 1
ATOM 830 C C . ASP A 1 100 ? 25.562 18.900 -22.711 1.00 41.09 100 ASP A C 1
ATOM 832 O O . ASP A 1 100 ? 24.717 19.195 -23.556 1.00 41.09 100 ASP A O 1
ATOM 836 N N . ILE A 1 101 ? 26.680 19.625 -22.567 1.00 36.66 101 ILE A N 1
ATOM 837 C CA . ILE A 1 101 ? 27.028 20.782 -23.414 1.00 36.66 101 ILE A CA 1
ATOM 838 C C . ILE A 1 101 ? 27.216 20.362 -24.880 1.00 36.66 101 ILE A C 1
ATOM 840 O O . ILE A 1 101 ? 26.798 21.083 -25.780 1.00 36.66 101 ILE A O 1
ATOM 844 N N . ARG A 1 102 ? 27.789 19.187 -25.166 1.00 34.66 102 ARG A N 1
ATOM 845 C CA . ARG A 1 102 ? 27.963 18.687 -26.542 1.00 34.66 102 ARG A CA 1
ATOM 846 C C . ARG A 1 102 ? 26.638 18.242 -27.164 1.00 34.66 102 ARG A C 1
ATOM 848 O O . ARG A 1 102 ? 26.418 18.475 -28.349 1.00 34.66 102 ARG A O 1
ATOM 855 N N . LYS A 1 103 ? 25.743 17.646 -26.367 1.00 39.12 103 LYS A N 1
ATOM 856 C CA . LYS A 1 103 ? 24.361 17.338 -26.770 1.00 39.12 103 LYS A CA 1
ATOM 857 C C . LYS A 1 103 ? 23.552 18.616 -27.014 1.00 39.12 103 LYS A C 1
ATOM 859 O O . LYS A 1 103 ? 22.762 18.644 -27.950 1.00 39.12 103 LYS A O 1
ATOM 864 N N . TYR A 1 104 ? 23.813 19.680 -26.252 1.00 37.69 104 TYR A N 1
ATOM 865 C CA . TYR A 1 104 ? 23.232 21.009 -26.463 1.00 37.69 104 TYR A CA 1
ATOM 866 C C . TYR A 1 104 ? 23.858 21.759 -27.658 1.00 37.69 104 TYR A C 1
ATOM 868 O O . TYR A 1 104 ? 23.150 22.426 -28.400 1.00 37.69 104 TYR A O 1
ATOM 876 N N . ASN A 1 105 ? 25.149 21.574 -27.956 1.00 33.06 105 ASN A N 1
ATOM 877 C CA . ASN A 1 105 ? 25.790 22.133 -29.158 1.00 33.06 105 ASN A CA 1
ATOM 878 C C . ASN A 1 105 ? 25.239 21.539 -30.466 1.00 33.06 105 ASN A C 1
ATOM 880 O O . ASN A 1 105 ? 25.227 22.224 -31.483 1.00 33.06 105 ASN A O 1
ATOM 884 N N . ASN A 1 106 ? 24.701 20.316 -30.442 1.00 36.50 106 ASN A N 1
ATOM 885 C CA . ASN A 1 106 ? 23.949 19.778 -31.581 1.00 36.50 106 ASN A CA 1
ATOM 886 C C . ASN A 1 106 ? 22.573 20.454 -31.759 1.00 36.50 106 ASN A C 1
ATOM 888 O O . ASN A 1 106 ? 22.010 20.392 -32.848 1.00 36.50 106 ASN A O 1
ATOM 892 N N . TYR A 1 107 ? 22.064 21.127 -30.721 1.00 33.41 107 TYR A N 1
ATOM 893 C CA . TYR A 1 107 ? 20.846 21.946 -30.736 1.00 33.41 107 TYR A CA 1
ATOM 894 C C . TYR A 1 107 ? 21.124 23.402 -31.177 1.00 33.41 107 TYR A C 1
ATOM 896 O O . TYR A 1 107 ? 20.250 24.062 -31.728 1.00 33.41 107 TYR A O 1
ATOM 904 N N . ILE A 1 108 ? 22.363 23.884 -30.999 1.00 34.00 108 ILE A N 1
ATOM 905 C CA . ILE A 1 108 ? 22.825 25.245 -31.353 1.00 34.00 108 ILE A CA 1
ATOM 906 C C . ILE A 1 108 ? 23.114 25.417 -32.861 1.00 34.00 108 ILE A C 1
ATOM 908 O O . ILE A 1 108 ? 23.259 26.538 -33.336 1.00 34.00 108 ILE A O 1
ATOM 912 N N . ASN A 1 109 ? 23.094 24.350 -33.666 1.00 38.19 109 ASN A N 1
ATOM 913 C CA . ASN A 1 109 ? 23.187 24.473 -35.131 1.00 38.19 109 ASN A CA 1
ATOM 914 C C . ASN A 1 109 ? 21.889 24.985 -35.800 1.00 38.19 109 ASN A C 1
ATOM 916 O O . ASN A 1 109 ? 21.753 24.899 -37.020 1.00 38.19 109 ASN A O 1
ATOM 920 N N . ASN A 1 110 ? 20.943 25.527 -35.027 1.00 32.50 110 ASN A N 1
ATOM 921 C CA . ASN A 1 110 ? 19.796 26.259 -35.552 1.00 32.50 110 ASN A CA 1
ATOM 922 C C . ASN A 1 110 ? 20.177 27.749 -35.774 1.00 32.50 110 ASN A C 1
ATOM 924 O O . ASN A 1 110 ? 20.624 28.391 -34.823 1.00 32.50 110 ASN A O 1
ATOM 928 N N . PRO A 1 111 ? 20.025 28.324 -36.984 1.00 31.83 111 PRO A N 1
ATOM 929 C CA . PRO A 1 111 ? 20.546 29.655 -37.335 1.00 31.83 111 PRO A CA 1
ATOM 930 C C . PRO A 1 111 ? 19.955 30.889 -36.620 1.00 31.83 111 PRO A C 1
ATOM 932 O O . PRO A 1 111 ? 20.347 32.003 -36.964 1.00 31.83 111 PRO A O 1
ATOM 935 N N . GLU A 1 112 ? 19.023 30.755 -35.673 1.00 31.66 112 GLU A N 1
ATOM 936 C CA . GLU A 1 112 ? 18.160 31.878 -35.260 1.00 31.66 112 GLU A CA 1
ATOM 937 C C . GLU A 1 112 ? 18.483 32.585 -33.933 1.00 31.66 112 GLU A C 1
ATOM 939 O O . GLU A 1 112 ? 17.763 33.510 -33.572 1.00 31.66 112 GLU A O 1
ATOM 944 N N . VAL A 1 113 ? 19.570 32.278 -33.214 1.00 30.11 113 VAL A N 1
ATOM 945 C CA . VAL A 1 113 ? 19.847 32.985 -31.941 1.00 30.11 113 VAL A CA 1
ATOM 946 C C . VAL A 1 113 ? 21.231 33.634 -31.927 1.00 30.11 113 VAL A C 1
ATOM 948 O O . VAL A 1 113 ? 22.252 32.982 -31.711 1.00 30.11 113 VAL A O 1
ATOM 951 N N . LYS A 1 114 ? 21.258 34.958 -32.138 1.00 30.36 114 LYS A N 1
ATOM 952 C CA . LYS A 1 114 ? 22.411 35.839 -31.897 1.00 30.36 114 LYS A CA 1
ATOM 953 C C . LYS A 1 114 ? 22.152 36.775 -30.706 1.00 30.36 114 LYS A C 1
ATOM 955 O O . LYS A 1 114 ? 21.059 37.307 -30.572 1.00 30.36 114 LYS A O 1
ATOM 960 N N . TYR A 1 115 ? 23.259 37.071 -30.015 1.00 29.31 115 TYR A N 1
ATOM 961 C CA . TYR A 1 115 ? 23.577 38.212 -29.133 1.00 29.31 115 TYR A CA 1
ATOM 962 C C . TYR A 1 115 ? 23.547 37.981 -27.610 1.00 29.31 115 TYR A C 1
ATOM 964 O O . TYR A 1 115 ? 22.513 37.982 -26.958 1.00 29.31 115 TYR A O 1
ATOM 972 N N . PHE A 1 116 ? 24.764 37.878 -27.060 1.00 25.97 116 PHE A N 1
ATOM 973 C CA . PHE A 1 116 ? 25.136 38.234 -25.689 1.00 25.97 116 PHE A CA 1
ATOM 974 C C . PHE A 1 116 ? 25.475 39.736 -25.659 1.00 25.97 116 PHE A C 1
ATOM 976 O O . PHE A 1 116 ? 26.315 40.175 -26.450 1.00 25.97 116 PHE A O 1
ATOM 983 N N . ASP A 1 117 ? 24.869 40.501 -24.749 1.00 35.25 117 ASP A N 1
ATOM 984 C CA . ASP A 1 117 ? 25.227 41.896 -24.466 1.00 35.25 117 ASP A CA 1
ATOM 985 C C . ASP A 1 117 ? 26.055 41.986 -23.170 1.00 35.25 117 ASP A C 1
ATOM 987 O O . ASP A 1 117 ? 25.678 41.482 -22.112 1.00 35.25 117 ASP A O 1
ATOM 991 N N . ALA A 1 118 ? 27.225 42.614 -23.276 1.00 30.05 118 ALA A N 1
ATOM 992 C CA . ALA A 1 118 ? 28.208 42.779 -22.210 1.00 30.05 118 ALA A CA 1
ATOM 993 C C . ALA A 1 118 ? 27.854 43.916 -21.228 1.00 30.05 118 ALA A C 1
ATOM 995 O O . ALA A 1 118 ? 28.524 44.077 -20.205 1.00 30.05 118 ALA A O 1
ATOM 996 N N . GLU A 1 119 ? 26.813 44.706 -21.506 1.00 32.94 119 GLU A N 1
ATOM 997 C CA . GLU A 1 119 ? 26.440 45.875 -20.705 1.00 32.94 119 GLU A CA 1
ATOM 998 C C . GLU A 1 119 ? 25.816 45.499 -19.344 1.00 32.94 119 GLU A C 1
ATOM 1000 O O . GLU A 1 119 ? 26.012 46.209 -18.355 1.00 32.94 119 GLU A O 1
ATOM 1005 N N . SER A 1 120 ? 25.182 44.325 -19.220 1.00 35.00 120 SER A N 1
ATOM 1006 C CA . SER A 1 120 ? 24.583 43.864 -17.952 1.00 35.00 120 SER A CA 1
ATOM 1007 C C . SER A 1 120 ? 25.606 43.529 -16.857 1.00 35.00 120 SER A C 1
ATOM 1009 O O . SER A 1 120 ? 25.284 43.595 -15.671 1.00 35.00 120 SER A O 1
ATOM 1011 N N . ILE A 1 121 ? 26.862 43.235 -17.217 1.00 33.81 121 ILE A N 1
ATOM 1012 C CA . ILE A 1 121 ? 27.944 42.967 -16.248 1.00 33.81 121 ILE A CA 1
ATOM 1013 C C . ILE A 1 121 ? 28.428 44.270 -15.584 1.00 33.81 121 ILE A C 1
ATOM 1015 O O . ILE A 1 121 ? 28.939 44.266 -14.461 1.00 33.81 121 ILE A O 1
ATOM 1019 N N . LYS A 1 122 ? 28.218 45.413 -16.247 1.00 33.75 122 LYS A N 1
ATOM 1020 C CA . LYS A 1 122 ? 28.729 46.735 -15.859 1.00 33.75 122 LYS A CA 1
ATOM 1021 C C . LYS A 1 122 ? 28.132 47.262 -14.546 1.00 33.75 122 LYS A C 1
ATOM 1023 O O . LYS A 1 122 ? 28.794 48.027 -13.848 1.00 33.75 122 LYS A O 1
ATOM 1028 N N . ASN A 1 123 ? 26.927 46.821 -14.176 1.00 37.72 123 ASN A N 1
ATOM 1029 C CA . ASN A 1 123 ? 26.141 47.446 -13.104 1.00 37.72 123 ASN A CA 1
ATOM 1030 C C . ASN A 1 123 ? 26.232 46.739 -11.738 1.00 37.72 123 ASN A C 1
ATOM 1032 O O . ASN A 1 123 ? 25.628 47.200 -10.775 1.00 37.72 123 ASN A O 1
ATOM 1036 N N . HIS A 1 124 ? 26.997 45.648 -11.617 1.00 35.41 124 HIS A N 1
ATOM 1037 C CA . HIS A 1 124 ? 26.961 44.773 -10.434 1.00 35.41 124 HIS A CA 1
ATOM 1038 C C . HIS A 1 124 ? 28.051 45.027 -9.365 1.00 35.41 124 HIS A C 1
ATOM 1040 O O . HIS A 1 124 ? 28.158 44.261 -8.410 1.00 35.41 124 HIS A O 1
ATOM 1046 N N . PHE A 1 125 ? 28.864 46.090 -9.471 1.00 33.47 125 PHE A N 1
ATOM 1047 C CA . PHE A 1 125 ? 29.938 46.379 -8.500 1.00 33.47 125 PHE A CA 1
ATOM 1048 C C . PHE A 1 125 ? 29.883 47.816 -7.957 1.00 33.47 125 PHE A C 1
ATOM 1050 O O . PHE A 1 125 ? 30.152 48.776 -8.676 1.00 33.47 125 PHE A O 1
ATOM 1057 N N . THR A 1 126 ? 29.587 47.965 -6.661 1.00 39.78 126 THR A N 1
ATOM 1058 C CA . THR A 1 126 ? 29.460 49.263 -5.970 1.00 39.78 126 THR A CA 1
ATOM 1059 C C . THR A 1 126 ? 30.801 49.841 -5.471 1.00 39.78 126 THR A C 1
ATOM 1061 O O . THR A 1 126 ? 31.781 49.128 -5.227 1.00 39.78 126 THR A O 1
ATOM 1064 N N . ASP A 1 127 ? 30.848 51.168 -5.279 1.00 38.31 127 ASP A N 1
ATOM 1065 C CA . ASP A 1 127 ? 32.067 51.971 -5.044 1.00 38.31 127 ASP A CA 1
ATOM 1066 C C . ASP A 1 127 ? 32.845 51.666 -3.743 1.00 38.31 127 ASP A C 1
ATOM 1068 O O . ASP A 1 127 ? 34.041 51.958 -3.642 1.00 38.31 127 ASP A O 1
ATOM 1072 N N . LYS A 1 128 ? 32.220 51.024 -2.748 1.00 35.50 128 LYS A N 1
ATOM 1073 C CA . LYS A 1 128 ? 32.871 50.679 -1.469 1.00 35.50 128 LYS A CA 1
ATOM 1074 C C . LYS A 1 128 ? 33.923 49.570 -1.623 1.00 35.50 128 LYS A C 1
ATOM 1076 O O . LYS A 1 128 ? 34.986 49.638 -1.009 1.00 35.50 128 LYS A O 1
ATOM 1081 N N . TYR A 1 129 ? 33.659 48.584 -2.482 1.00 39.59 129 TYR A N 1
ATOM 1082 C CA . TYR A 1 129 ? 34.598 47.495 -2.792 1.00 39.59 129 TYR A CA 1
ATOM 1083 C C . TYR A 1 129 ? 35.650 47.913 -3.831 1.00 39.59 129 TYR A C 1
ATOM 1085 O O . TYR A 1 129 ? 36.787 47.443 -3.793 1.00 39.59 129 TYR A O 1
ATOM 1093 N N . LYS A 1 130 ? 35.301 48.884 -4.681 1.00 40.25 130 LYS A N 1
ATOM 1094 C CA . LYS A 1 130 ? 36.156 49.516 -5.696 1.00 40.25 130 LYS A CA 1
ATOM 1095 C C . LYS A 1 130 ? 37.387 50.188 -5.077 1.00 40.25 130 LYS A C 1
ATOM 1097 O O . LYS A 1 130 ? 38.504 49.917 -5.495 1.00 40.25 130 LYS A O 1
ATOM 1102 N N . LYS A 1 131 ? 37.218 50.993 -4.019 1.00 40.50 131 LYS A N 1
ATOM 1103 C CA . LYS A 1 131 ? 38.331 51.742 -3.398 1.00 40.50 131 LYS A CA 1
ATOM 1104 C C . LYS A 1 131 ? 39.334 50.829 -2.675 1.00 40.50 131 LYS A C 1
ATOM 1106 O O . LYS A 1 131 ? 40.539 51.021 -2.794 1.00 40.50 131 LYS A O 1
ATOM 1111 N N . MET A 1 132 ? 38.845 49.799 -1.979 1.00 41.44 132 MET A N 1
ATOM 1112 C CA . MET A 1 132 ? 39.693 48.849 -1.244 1.00 41.44 132 MET A CA 1
ATOM 1113 C C . MET A 1 132 ? 40.483 47.920 -2.181 1.00 41.44 132 MET A C 1
ATOM 1115 O O . MET A 1 132 ? 41.645 47.613 -1.906 1.00 41.44 132 MET A O 1
ATOM 1119 N N . PHE A 1 133 ? 39.869 47.500 -3.291 1.00 39.28 133 PHE A N 1
ATOM 1120 C CA . PHE A 1 133 ? 40.516 46.683 -4.314 1.00 39.28 133 PHE A CA 1
ATOM 1121 C C . PHE A 1 133 ? 41.581 47.484 -5.078 1.00 39.28 133 PHE A C 1
ATOM 1123 O O . PHE A 1 133 ? 42.726 47.043 -5.151 1.00 39.28 133 PHE A O 1
ATOM 1130 N N . THR A 1 134 ? 41.266 48.701 -5.540 1.00 41.41 134 THR A N 1
ATOM 1131 C CA . THR A 1 134 ? 42.206 49.556 -6.289 1.00 41.41 134 THR A CA 1
ATOM 1132 C C . THR A 1 134 ? 43.453 49.921 -5.476 1.00 41.41 134 THR A C 1
ATOM 1134 O O . THR A 1 134 ? 44.564 49.841 -5.996 1.00 41.41 134 THR A O 1
ATOM 1137 N N . THR A 1 135 ? 43.322 50.252 -4.184 1.00 44.72 135 THR A N 1
ATOM 1138 C CA . THR A 1 135 ? 44.484 50.592 -3.337 1.00 44.72 135 THR A CA 1
ATOM 1139 C C . THR A 1 135 ? 45.425 49.404 -3.120 1.00 44.72 135 THR A C 1
ATOM 1141 O O . THR A 1 135 ? 46.643 49.573 -3.137 1.00 44.72 135 THR A O 1
ATOM 1144 N N . ARG A 1 136 ? 44.890 48.190 -2.940 1.00 42.97 136 ARG A N 1
ATOM 1145 C CA . ARG A 1 136 ? 45.711 46.979 -2.759 1.00 42.97 136 ARG A CA 1
ATOM 1146 C C . ARG A 1 136 ? 46.307 46.480 -4.076 1.00 42.97 136 ARG A C 1
ATOM 1148 O O . ARG A 1 136 ? 47.420 45.965 -4.080 1.00 42.97 136 ARG A O 1
ATOM 1155 N N . PHE A 1 137 ? 45.598 46.685 -5.182 1.00 42.25 137 PHE A N 1
ATOM 1156 C CA . PHE A 1 137 ? 46.033 46.313 -6.523 1.00 42.25 137 PHE A CA 1
ATOM 1157 C C . PHE A 1 137 ? 47.153 47.221 -7.062 1.00 42.25 137 PHE A C 1
ATOM 1159 O O . PHE A 1 137 ? 48.150 46.726 -7.580 1.00 42.25 137 PHE A O 1
ATOM 1166 N N . ASN A 1 138 ? 47.057 48.540 -6.868 1.00 42.94 138 ASN A N 1
ATOM 1167 C CA . ASN A 1 138 ? 48.089 49.477 -7.334 1.00 42.94 138 ASN A CA 1
ATOM 1168 C C . ASN A 1 138 ? 49.394 49.352 -6.536 1.00 42.94 138 ASN A C 1
ATOM 1170 O O . ASN A 1 138 ? 50.477 49.493 -7.098 1.00 42.94 138 ASN A O 1
ATOM 1174 N N . LYS A 1 139 ? 49.299 48.994 -5.249 1.00 45.00 139 LYS A N 1
ATOM 1175 C CA . LYS A 1 139 ? 50.460 48.628 -4.429 1.00 45.00 139 LYS A CA 1
ATOM 1176 C C . LYS A 1 139 ? 51.162 47.365 -4.958 1.00 45.00 139 LYS A C 1
ATOM 1178 O O . LYS A 1 139 ? 52.380 47.326 -5.020 1.00 45.00 139 LYS A O 1
ATOM 1183 N N . PHE A 1 140 ? 50.392 46.378 -5.419 1.00 43.69 140 PHE A N 1
ATOM 1184 C CA . PHE A 1 140 ? 50.891 45.120 -5.985 1.00 43.69 140 PHE A CA 1
ATOM 1185 C C . PHE A 1 140 ? 51.623 45.284 -7.334 1.00 43.69 140 PHE A C 1
ATOM 1187 O O . PHE A 1 140 ? 52.633 44.619 -7.545 1.00 43.69 140 PHE A O 1
ATOM 1194 N N . ILE A 1 141 ? 51.165 46.177 -8.222 1.00 39.53 141 ILE A N 1
ATOM 1195 C CA . ILE A 1 141 ? 51.832 46.449 -9.514 1.00 39.53 141 ILE A CA 1
ATOM 1196 C C . ILE A 1 141 ? 53.145 47.222 -9.329 1.00 39.53 141 ILE A C 1
ATOM 1198 O O . ILE A 1 141 ? 54.120 46.938 -10.017 1.00 39.53 141 ILE A O 1
ATOM 1202 N N . GLY A 1 142 ? 53.201 48.159 -8.376 1.00 42.62 142 GLY A N 1
ATOM 1203 C CA . GLY A 1 142 ? 54.434 48.896 -8.078 1.00 42.62 142 GLY A CA 1
ATOM 1204 C C . GLY A 1 142 ? 55.535 48.039 -7.438 1.00 42.62 142 GLY A C 1
ATOM 1205 O O . GLY A 1 142 ? 56.707 48.383 -7.535 1.00 42.62 142 GLY A O 1
ATOM 1206 N N . GLU A 1 143 ? 55.169 46.922 -6.802 1.00 42.81 143 GLU A N 1
ATOM 1207 C CA . GLU A 1 143 ? 56.081 46.053 -6.047 1.00 42.81 143 GLU A CA 1
ATOM 1208 C C . GLU A 1 143 ? 56.631 44.862 -6.863 1.00 42.81 143 GLU A C 1
ATOM 1210 O O . GLU A 1 143 ? 57.464 44.120 -6.341 1.00 42.81 143 GLU A O 1
ATOM 1215 N N . GLN A 1 144 ? 56.194 44.632 -8.113 1.00 36.53 144 GLN A N 1
ATOM 1216 C CA . GLN A 1 144 ? 56.567 43.436 -8.887 1.00 36.53 144 GLN A CA 1
ATOM 1217 C C . GLN A 1 144 ? 57.022 43.736 -10.330 1.00 36.53 144 GLN A C 1
ATOM 1219 O O . GLN A 1 144 ? 56.217 43.906 -11.239 1.00 36.53 144 GLN A O 1
ATOM 1224 N N . ASN A 1 145 ? 58.344 43.634 -10.503 1.00 42.22 145 ASN A N 1
ATOM 1225 C CA . ASN A 1 145 ? 59.101 43.231 -11.695 1.00 42.22 145 ASN A CA 1
ATOM 1226 C C . ASN A 1 145 ? 59.117 44.158 -12.936 1.00 42.22 145 ASN A C 1
ATOM 1228 O O . ASN A 1 145 ? 58.142 44.287 -13.677 1.00 42.22 145 ASN A O 1
ATOM 1232 N N . GLU A 1 146 ? 60.309 44.700 -13.227 1.00 42.16 146 GLU A N 1
ATOM 1233 C CA . GLU A 1 146 ? 60.654 45.537 -14.393 1.00 42.16 146 GLU A CA 1
ATOM 1234 C C . GLU A 1 146 ? 60.243 44.940 -15.754 1.00 42.16 146 GLU A C 1
ATOM 1236 O O . GLU A 1 146 ? 60.047 45.685 -16.715 1.00 42.16 146 GLU A O 1
ATOM 1241 N N . GLU A 1 147 ? 60.076 43.617 -15.868 1.00 39.59 147 GLU A N 1
ATOM 1242 C CA . GLU A 1 147 ? 59.665 42.963 -17.119 1.00 39.59 147 GLU A CA 1
ATOM 1243 C C . GLU A 1 147 ? 58.207 43.228 -17.515 1.00 39.59 147 GLU A C 1
ATOM 1245 O O . GLU A 1 147 ? 57.916 43.403 -18.699 1.00 39.59 147 GLU A O 1
ATOM 1250 N N . VAL A 1 148 ? 57.290 43.321 -16.546 1.00 39.50 148 VAL A N 1
ATOM 1251 C CA . VAL A 1 148 ? 55.879 43.646 -16.826 1.00 39.50 148 VAL A CA 1
ATOM 1252 C C . VAL A 1 148 ? 55.764 45.106 -17.266 1.00 39.50 148 VAL A C 1
ATOM 1254 O O . VAL A 1 148 ? 55.012 45.426 -18.185 1.00 39.50 148 VAL A O 1
ATOM 1257 N N . VAL A 1 149 ? 56.584 45.983 -16.681 1.00 43.22 149 VAL A N 1
ATOM 1258 C CA . VAL A 1 149 ? 56.690 47.392 -17.079 1.00 43.22 149 VAL A CA 1
ATOM 1259 C C . VAL A 1 149 ? 57.315 47.530 -18.476 1.00 43.22 149 VAL A C 1
ATOM 1261 O O . VAL A 1 149 ? 56.817 48.327 -19.269 1.00 43.22 149 VAL A O 1
ATOM 1264 N N . LYS A 1 150 ? 58.324 46.718 -18.837 1.00 42.94 150 LYS A N 1
ATOM 1265 C CA . LYS A 1 150 ? 58.917 46.660 -20.195 1.00 42.94 150 LYS A CA 1
ATOM 1266 C C . LYS A 1 150 ? 57.930 46.201 -21.273 1.00 42.94 150 LYS A C 1
ATOM 1268 O O . LYS A 1 150 ? 57.899 46.780 -22.355 1.00 42.94 150 LYS A O 1
ATOM 1273 N N . LEU A 1 151 ? 57.106 45.192 -20.985 1.00 38.03 151 LEU A N 1
ATOM 1274 C CA . LEU A 1 151 ? 56.069 44.698 -21.906 1.00 38.03 151 LEU A CA 1
ATOM 1275 C C . LEU A 1 151 ? 54.961 45.730 -22.154 1.00 38.03 151 LEU A C 1
ATOM 1277 O O . LEU A 1 151 ? 54.430 45.812 -23.259 1.00 38.03 151 LEU A O 1
ATOM 1281 N N . LEU A 1 152 ? 54.645 46.543 -21.144 1.00 38.19 152 LEU A N 1
ATOM 1282 C CA . LEU A 1 152 ? 53.647 47.608 -21.235 1.00 38.19 152 LEU A CA 1
ATOM 1283 C C . LEU A 1 152 ? 54.194 48.912 -21.845 1.00 38.19 152 LEU A C 1
ATOM 1285 O O . LEU A 1 152 ? 53.404 49.782 -22.183 1.00 38.19 152 LEU A O 1
ATOM 1289 N N . SER A 1 153 ? 55.511 49.064 -22.029 1.00 41.78 153 SER A N 1
ATOM 1290 C CA . SER A 1 153 ? 56.148 50.296 -22.538 1.00 41.78 153 SER A CA 1
ATOM 1291 C C . SER A 1 153 ? 56.612 50.229 -24.005 1.00 41.78 153 SER A C 1
ATOM 1293 O O . SER A 1 153 ? 57.340 51.108 -24.465 1.00 41.78 153 SER A O 1
ATOM 1295 N N . LEU A 1 154 ? 56.165 49.231 -24.782 1.00 36.22 154 LEU A N 1
ATOM 1296 C CA . LEU A 1 154 ? 56.451 49.150 -26.222 1.00 36.22 154 LEU A CA 1
ATOM 1297 C C . LEU A 1 154 ? 55.803 50.322 -27.004 1.00 36.22 154 LEU A C 1
ATOM 1299 O O . LEU A 1 154 ? 54.610 50.596 -26.818 1.00 36.22 154 LEU A O 1
ATOM 1303 N N . PRO A 1 155 ? 56.538 51.013 -27.906 1.00 36.12 155 PRO A N 1
ATOM 1304 C CA . PRO A 1 155 ? 56.022 52.185 -28.610 1.00 36.12 155 PRO A CA 1
ATOM 1305 C C . PRO A 1 155 ? 54.939 51.766 -29.606 1.00 36.12 155 PRO A C 1
ATOM 1307 O O . PRO A 1 155 ? 55.193 51.038 -30.562 1.00 36.12 155 PRO A O 1
ATOM 1310 N N . GLY A 1 156 ? 53.716 52.210 -29.340 1.00 39.22 156 GLY A N 1
ATOM 1311 C CA . GLY A 1 156 ? 52.495 51.789 -30.029 1.00 39.22 156 GLY A CA 1
ATOM 1312 C C . GLY A 1 156 ? 51.316 51.629 -29.070 1.00 39.22 156 GLY A C 1
ATOM 1313 O O . GLY A 1 156 ? 50.172 51.711 -29.502 1.00 39.22 156 GLY A O 1
ATOM 1314 N N . PHE A 1 157 ? 51.588 51.468 -27.769 1.00 36.78 157 PHE A N 1
ATOM 1315 C CA . PHE A 1 157 ? 50.550 51.349 -26.740 1.00 36.78 157 PHE A CA 1
ATOM 1316 C C . PHE A 1 157 ? 50.101 52.680 -26.118 1.00 36.78 157 PHE A C 1
ATOM 1318 O O . PHE A 1 157 ? 48.987 52.760 -25.612 1.00 36.78 157 PHE A O 1
ATOM 1325 N N . PHE A 1 158 ? 50.918 53.736 -26.185 1.00 37.56 158 PHE A N 1
ATOM 1326 C CA . PHE A 1 158 ? 50.603 55.035 -25.584 1.00 37.56 158 PHE A CA 1
ATOM 1327 C C . PHE A 1 158 ? 50.868 56.166 -26.569 1.00 37.56 158 PHE A C 1
ATOM 1329 O O . PHE A 1 158 ? 51.972 56.700 -26.630 1.00 37.56 158 PHE A O 1
ATOM 1336 N N . ASN A 1 159 ? 49.860 56.531 -27.357 1.00 37.47 159 ASN A N 1
ATOM 1337 C CA . ASN A 1 159 ? 49.871 57.829 -28.025 1.00 37.47 159 ASN A CA 1
ATOM 1338 C C . ASN A 1 159 ? 48.453 58.387 -28.185 1.00 37.47 159 ASN A C 1
ATOM 1340 O O . ASN A 1 159 ? 48.008 58.683 -29.287 1.00 37.47 159 ASN A O 1
ATOM 1344 N N . THR A 1 160 ? 47.739 58.519 -27.068 1.00 34.00 160 THR A N 1
ATOM 1345 C CA . THR A 1 160 ? 46.579 59.412 -26.944 1.00 34.00 160 THR A CA 1
ATOM 1346 C C . THR A 1 160 ? 46.530 59.945 -25.515 1.00 34.00 160 THR A C 1
ATOM 1348 O O . THR A 1 160 ? 46.522 59.172 -24.559 1.00 34.00 160 THR A O 1
ATOM 1351 N N . ASN A 1 161 ? 46.546 61.270 -25.391 1.00 40.97 161 ASN A N 1
ATOM 1352 C CA . ASN A 1 161 ? 46.611 62.041 -24.150 1.00 40.97 161 ASN A CA 1
ATOM 1353 C C . ASN A 1 161 ? 45.311 61.973 -23.327 1.00 40.97 161 ASN A C 1
ATOM 1355 O O . ASN A 1 161 ? 44.607 62.973 -23.215 1.00 40.97 161 ASN A O 1
ATOM 1359 N N . GLU A 1 162 ? 44.996 60.833 -22.720 1.00 35.22 162 GLU A N 1
ATOM 1360 C CA . GLU A 1 162 ? 43.967 60.772 -21.678 1.00 35.22 162 GLU A CA 1
ATOM 1361 C C . GLU A 1 162 ? 44.537 60.125 -20.412 1.00 35.22 162 GLU A C 1
ATOM 1363 O O . GLU A 1 162 ? 45.077 59.020 -20.447 1.00 35.22 162 GLU A O 1
ATOM 1368 N N . GLU A 1 163 ? 44.405 60.821 -19.280 1.00 40.31 163 GLU A N 1
ATOM 1369 C CA . GLU A 1 163 ? 44.840 60.449 -17.920 1.00 40.31 163 GLU A CA 1
ATOM 1370 C C . GLU A 1 163 ? 44.085 59.224 -17.336 1.00 40.31 163 GLU A C 1
ATOM 1372 O O . GLU A 1 163 ? 43.822 59.127 -16.138 1.00 40.31 163 GLU A O 1
ATOM 1377 N N . GLY A 1 164 ? 43.698 58.266 -18.178 1.00 36.31 164 GLY A N 1
ATOM 1378 C CA . GLY A 1 164 ? 42.683 57.260 -17.881 1.00 36.31 164 GLY A CA 1
ATOM 1379 C C . GLY A 1 164 ? 43.173 55.839 -17.605 1.00 36.31 164 GLY A C 1
ATOM 1380 O O . GLY A 1 164 ? 42.333 54.953 -17.502 1.00 36.31 164 GLY A O 1
ATOM 1381 N N . LEU A 1 165 ? 44.474 55.560 -17.480 1.00 37.12 165 LEU A N 1
ATOM 1382 C CA . LEU A 1 165 ? 44.978 54.184 -17.305 1.00 37.12 165 LEU A CA 1
ATOM 1383 C C . LEU A 1 165 ? 45.603 53.971 -15.921 1.00 37.12 165 LEU A C 1
ATOM 1385 O O . LEU A 1 165 ? 46.814 54.023 -15.745 1.00 37.12 165 LEU A O 1
ATOM 1389 N N . THR A 1 166 ? 44.754 53.712 -14.920 1.00 33.78 166 THR A N 1
ATOM 1390 C CA . THR A 1 166 ? 45.168 53.511 -13.513 1.00 33.78 166 THR A CA 1
ATOM 1391 C C . THR A 1 166 ? 44.833 52.127 -12.936 1.00 33.78 166 THR A C 1
ATOM 1393 O O . THR A 1 166 ? 45.027 51.913 -11.739 1.00 33.78 166 THR A O 1
ATOM 1396 N N . SER A 1 167 ? 44.343 51.163 -13.737 1.00 41.69 167 SER A N 1
ATOM 1397 C CA . SER A 1 167 ? 44.117 49.783 -13.266 1.00 41.69 167 SER A CA 1
ATOM 1398 C C . SER A 1 167 ? 44.034 48.733 -14.389 1.00 41.69 167 SER A C 1
ATOM 1400 O O . SER A 1 167 ? 43.718 49.044 -15.533 1.00 41.69 167 SER A O 1
ATOM 1402 N N . PHE A 1 168 ? 44.251 47.457 -14.042 1.00 37.06 168 PHE A N 1
ATOM 1403 C CA . PHE A 1 168 ? 44.140 46.288 -14.939 1.00 37.06 168 PHE A CA 1
ATOM 1404 C C . PHE A 1 168 ? 42.738 46.101 -15.527 1.00 37.06 168 PHE A C 1
ATOM 1406 O O . PHE A 1 168 ? 42.579 45.533 -16.603 1.00 37.06 168 PHE A O 1
ATOM 1413 N N . ARG A 1 169 ? 41.722 46.655 -14.856 1.00 37.31 169 ARG A N 1
ATOM 1414 C CA . ARG A 1 169 ? 40.367 46.788 -15.387 1.00 37.31 169 ARG A CA 1
ATOM 1415 C C . ARG A 1 169 ? 40.369 47.595 -16.685 1.00 37.31 169 ARG A C 1
ATOM 1417 O O . ARG A 1 169 ? 39.800 47.130 -17.657 1.00 37.31 169 ARG A O 1
ATOM 1424 N N . THR A 1 170 ? 41.081 48.716 -16.745 1.00 42.09 170 THR A N 1
ATOM 1425 C CA . THR A 1 170 ? 41.160 49.539 -17.956 1.00 42.09 170 THR A CA 1
ATOM 1426 C C . THR A 1 170 ? 41.907 48.821 -19.096 1.00 42.09 170 THR A C 1
ATOM 1428 O O . THR A 1 170 ? 41.561 48.985 -20.260 1.00 42.09 170 THR A O 1
ATOM 1431 N N . LEU A 1 171 ? 42.879 47.956 -18.768 1.00 39.56 171 LEU A N 1
ATOM 1432 C CA . LEU A 1 171 ? 43.588 47.102 -19.734 1.00 39.56 171 LEU A CA 1
ATOM 1433 C C . LEU A 1 171 ? 42.650 46.039 -20.343 1.00 39.56 171 LEU A C 1
ATOM 1435 O O . LEU A 1 171 ? 42.610 45.872 -21.557 1.00 39.56 171 LEU A O 1
ATOM 1439 N N . ILE A 1 172 ? 41.836 45.380 -19.510 1.00 38.97 172 ILE A N 1
ATOM 1440 C CA . ILE A 1 172 ? 40.811 44.402 -19.923 1.00 38.97 172 ILE A CA 1
ATOM 1441 C C . ILE A 1 172 ? 39.641 45.081 -20.666 1.00 38.97 172 ILE A C 1
ATOM 1443 O O . ILE A 1 172 ? 39.096 44.511 -21.607 1.00 38.97 172 ILE A O 1
ATOM 1447 N N . GLU A 1 173 ? 39.257 46.298 -20.271 1.00 41.41 173 GLU A N 1
ATOM 1448 C CA . GLU A 1 173 ? 38.140 47.062 -20.852 1.00 41.41 173 GLU A CA 1
ATOM 1449 C C . GLU A 1 173 ? 38.442 47.618 -22.250 1.00 41.41 173 GLU A C 1
ATOM 1451 O O . GLU A 1 173 ? 37.517 47.949 -22.999 1.00 41.41 173 GLU A O 1
ATOM 1456 N N . THR A 1 174 ? 39.712 47.680 -22.659 1.00 44.72 174 THR A N 1
ATOM 1457 C CA . THR A 1 174 ? 40.035 48.008 -24.048 1.00 44.72 174 THR A CA 1
ATOM 1458 C C . THR A 1 174 ? 39.703 46.823 -24.957 1.00 44.72 174 THR A C 1
ATOM 1460 O O . THR A 1 174 ? 40.370 45.790 -24.956 1.00 44.72 174 THR A O 1
ATOM 1463 N N . LYS A 1 175 ? 38.660 46.985 -25.787 1.00 38.84 175 LYS A N 1
ATOM 1464 C CA . LYS A 1 175 ? 38.190 46.004 -26.793 1.00 38.84 175 LYS A CA 1
ATOM 1465 C C . LYS A 1 175 ? 39.300 45.447 -27.707 1.00 38.84 175 LYS A C 1
ATOM 1467 O O . LYS A 1 175 ? 39.105 44.397 -28.315 1.00 38.84 175 LYS A O 1
ATOM 1472 N N . GLU A 1 176 ? 40.434 46.135 -27.819 1.00 40.56 176 GLU A N 1
ATOM 1473 C CA . GLU A 1 176 ? 41.622 45.729 -28.581 1.00 40.56 176 GLU A CA 1
ATOM 1474 C C . GLU A 1 176 ? 42.511 44.702 -27.849 1.00 40.56 176 GLU A C 1
ATOM 1476 O O . GLU A 1 176 ? 43.146 43.883 -28.509 1.00 40.56 176 GLU A O 1
ATOM 1481 N N . PHE A 1 177 ? 42.549 44.697 -26.510 1.00 40.81 177 PHE A N 1
ATOM 1482 C CA . PHE A 1 177 ? 43.450 43.847 -25.717 1.00 40.81 177 PHE A CA 1
ATOM 1483 C C . PHE A 1 177 ? 42.972 42.389 -25.653 1.00 40.81 177 PHE A C 1
ATOM 1485 O O . PHE A 1 177 ? 43.736 41.470 -25.940 1.00 40.81 177 PHE A O 1
ATOM 1492 N N . ILE A 1 178 ? 41.681 42.168 -25.373 1.00 40.56 178 ILE A N 1
ATOM 1493 C CA . ILE A 1 178 ? 41.086 40.818 -25.330 1.00 40.56 178 ILE A CA 1
ATOM 1494 C C . ILE A 1 178 ? 41.050 40.175 -26.723 1.00 40.56 178 ILE A C 1
ATOM 1496 O O . ILE A 1 178 ? 41.269 38.976 -26.849 1.00 40.56 178 ILE A O 1
ATOM 1500 N N . LYS A 1 179 ? 40.848 40.962 -27.790 1.00 41.72 179 LYS A N 1
ATOM 1501 C CA . LYS A 1 179 ? 40.841 40.451 -29.173 1.00 41.72 179 LYS A CA 1
ATOM 1502 C C . LYS A 1 179 ? 42.200 39.932 -29.657 1.00 41.72 179 LYS A C 1
ATOM 1504 O O . LYS A 1 179 ? 42.238 39.240 -30.669 1.00 41.72 179 LYS A O 1
ATOM 1509 N N . LYS A 1 180 ? 43.298 40.290 -28.984 1.00 41.19 180 LYS A N 1
ATOM 1510 C CA . LYS A 1 180 ? 44.671 39.936 -29.385 1.00 41.19 180 LYS A CA 1
ATOM 1511 C C . LYS A 1 180 ? 45.322 38.876 -28.495 1.00 41.19 180 LYS A C 1
ATOM 1513 O O . LYS A 1 180 ? 46.433 38.451 -28.798 1.00 41.19 180 LYS A O 1
ATOM 1518 N N . LEU A 1 181 ? 44.664 38.446 -27.418 1.00 39.19 181 LEU A N 1
ATOM 1519 C CA . LEU A 1 181 ? 45.187 37.413 -26.528 1.00 39.19 181 LEU A CA 1
ATOM 1520 C C . LEU A 1 181 ? 44.681 36.034 -26.956 1.00 39.19 181 LEU A C 1
ATOM 1522 O O . LEU A 1 181 ? 43.483 35.784 -26.970 1.00 39.19 181 LEU A O 1
ATOM 1526 N N . ASP A 1 182 ? 45.619 35.145 -27.280 1.00 41.69 182 ASP A N 1
ATOM 1527 C CA . ASP A 1 182 ? 45.371 33.709 -27.449 1.00 41.69 182 ASP A CA 1
ATOM 1528 C C . ASP A 1 182 ? 44.708 33.141 -26.175 1.00 41.69 182 ASP A C 1
ATOM 1530 O O . ASP A 1 182 ? 45.125 33.456 -25.053 1.00 41.69 182 ASP A O 1
ATOM 1534 N N . ASP A 1 183 ? 43.702 32.281 -26.349 1.00 42.91 183 ASP A N 1
ATOM 1535 C CA . ASP A 1 183 ? 42.977 31.552 -25.299 1.00 42.91 183 ASP A CA 1
ATOM 1536 C C . ASP A 1 183 ? 43.925 30.882 -24.290 1.00 42.91 183 ASP A C 1
ATOM 1538 O O . ASP A 1 183 ? 43.639 30.793 -23.091 1.00 42.91 183 ASP A O 1
ATOM 1542 N N . LYS A 1 184 ? 45.116 30.477 -24.749 1.00 44.06 184 LYS A N 1
ATOM 1543 C CA . LYS A 1 184 ? 46.169 29.901 -23.905 1.00 44.06 184 LYS A CA 1
ATOM 1544 C C . LYS A 1 184 ? 46.730 30.887 -22.874 1.00 44.06 184 LYS A C 1
ATOM 1546 O O . LYS A 1 184 ? 47.141 30.474 -21.789 1.00 44.06 184 LYS A O 1
ATOM 1551 N N . ILE A 1 185 ? 46.768 32.181 -23.189 1.00 43.88 185 ILE A N 1
ATOM 1552 C CA . ILE A 1 185 ? 47.224 33.240 -22.278 1.00 43.88 185 ILE A CA 1
ATOM 1553 C C . ILE A 1 185 ? 46.095 33.622 -21.313 1.00 43.88 185 ILE A C 1
ATOM 1555 O O . ILE A 1 185 ? 46.351 33.808 -20.121 1.00 43.88 185 ILE A O 1
ATOM 1559 N N . LEU A 1 186 ? 44.845 33.637 -21.787 1.00 45.56 186 LEU A N 1
ATOM 1560 C CA . LEU A 1 186 ? 43.667 33.897 -20.954 1.00 45.56 186 LEU A CA 1
ATOM 1561 C C . LEU A 1 186 ? 43.480 32.819 -19.870 1.00 45.56 186 LEU A C 1
ATOM 1563 O O . LEU A 1 186 ? 43.254 33.142 -18.702 1.00 45.56 186 LEU A O 1
ATOM 1567 N N . GLY A 1 187 ? 43.663 31.544 -20.231 1.00 44.97 187 GLY A N 1
ATOM 1568 C CA . GLY A 1 187 ? 43.607 30.422 -19.288 1.00 44.97 187 GLY A CA 1
ATOM 1569 C C . GLY A 1 187 ? 44.697 30.487 -18.213 1.00 44.97 187 GLY A C 1
ATOM 1570 O O . GLY A 1 187 ? 44.424 30.274 -17.031 1.00 44.97 187 GLY A O 1
ATOM 1571 N N . LYS A 1 188 ? 45.924 30.872 -18.588 1.00 45.84 188 LYS A N 1
ATOM 1572 C CA . LYS A 1 188 ? 47.023 31.080 -17.627 1.00 45.84 188 LYS A CA 1
ATOM 1573 C C . LYS A 1 188 ? 46.725 32.215 -16.645 1.00 45.84 188 LYS A C 1
ATOM 1575 O O . LYS A 1 188 ? 47.029 32.093 -15.460 1.00 45.84 188 LYS A O 1
ATOM 1580 N N . LEU A 1 189 ? 46.105 33.293 -17.123 1.00 43.00 189 LEU A N 1
ATOM 1581 C CA . LEU A 1 189 ? 45.756 34.456 -16.309 1.00 43.00 189 LEU A CA 1
ATOM 1582 C C . LEU A 1 189 ? 44.638 34.140 -15.299 1.00 43.00 189 LEU A C 1
ATOM 1584 O O . LEU A 1 189 ? 44.738 34.507 -14.129 1.00 43.00 189 LEU A O 1
ATOM 1588 N N . TYR A 1 190 ? 43.608 33.405 -15.728 1.00 45.44 190 TYR A N 1
ATOM 1589 C CA . TYR A 1 190 ? 42.526 32.939 -14.857 1.00 45.44 190 TYR A CA 1
ATOM 1590 C C . TYR A 1 190 ? 43.037 31.987 -13.763 1.00 45.44 190 TYR A C 1
ATOM 1592 O O . TYR A 1 190 ? 42.741 32.180 -12.580 1.00 45.44 190 TYR A O 1
ATOM 1600 N N . ASN A 1 191 ? 43.878 31.016 -14.134 1.00 44.66 191 ASN A N 1
ATOM 1601 C CA . ASN A 1 191 ? 44.453 30.059 -13.187 1.00 44.66 191 ASN A CA 1
ATOM 1602 C C . ASN A 1 191 ? 45.345 30.746 -12.141 1.00 44.66 191 ASN A C 1
ATOM 1604 O O . ASN A 1 191 ? 45.274 30.401 -10.962 1.00 44.66 191 ASN A O 1
ATOM 1608 N N . ALA A 1 192 ? 46.121 31.763 -12.532 1.00 44.81 192 ALA A N 1
ATOM 1609 C CA . ALA A 1 192 ? 46.948 32.538 -11.605 1.00 44.81 192 ALA A CA 1
ATOM 1610 C C . ALA A 1 192 ? 46.115 33.325 -10.570 1.00 44.81 192 ALA A C 1
ATOM 1612 O O . ALA A 1 192 ? 46.485 33.395 -9.394 1.00 44.81 192 ALA A O 1
ATOM 1613 N N . LEU A 1 193 ? 44.970 33.885 -10.980 1.00 42.97 193 LEU A N 1
ATOM 1614 C CA . LEU A 1 193 ? 44.062 34.632 -10.099 1.00 42.97 193 LEU A CA 1
ATOM 1615 C C . LEU A 1 193 ? 43.326 33.714 -9.113 1.00 42.97 193 LEU A C 1
ATOM 1617 O O . LEU A 1 193 ? 43.254 34.019 -7.920 1.00 42.97 193 LEU A O 1
ATOM 1621 N N . TYR A 1 194 ? 42.831 32.568 -9.588 1.00 44.66 194 TYR A N 1
ATOM 1622 C CA . TYR A 1 194 ? 42.157 31.574 -8.749 1.00 44.66 194 TYR A CA 1
ATOM 1623 C C . TYR A 1 194 ? 43.124 30.915 -7.750 1.00 44.66 194 TYR A C 1
ATOM 1625 O O . TYR A 1 194 ? 42.792 30.727 -6.576 1.00 44.66 194 TYR A O 1
ATOM 1633 N N . TYR A 1 195 ? 44.361 30.645 -8.184 1.00 46.72 195 TYR A N 1
ATOM 1634 C CA . TYR A 1 195 ? 45.448 30.165 -7.331 1.00 46.72 195 TYR A CA 1
ATOM 1635 C C . TYR A 1 195 ? 45.755 31.144 -6.191 1.00 46.72 195 TYR A C 1
ATOM 1637 O O . TYR A 1 195 ? 45.750 30.749 -5.025 1.00 46.72 195 TYR A O 1
ATOM 1645 N N . LYS A 1 196 ? 45.943 32.437 -6.495 1.00 43.56 196 LYS A N 1
ATOM 1646 C CA . LYS A 1 196 ? 46.245 33.444 -5.468 1.00 43.56 196 LYS A CA 1
ATOM 1647 C C . LYS A 1 196 ? 45.095 33.623 -4.475 1.00 43.56 196 LYS A C 1
ATOM 1649 O O . LYS A 1 196 ? 45.352 33.684 -3.278 1.00 43.56 196 LYS A O 1
ATOM 1654 N N . ALA A 1 197 ? 43.843 33.611 -4.934 1.00 42.69 197 ALA A N 1
ATOM 1655 C CA . ALA A 1 197 ? 42.676 33.655 -4.049 1.00 42.69 197 ALA A CA 1
ATOM 1656 C C . ALA A 1 197 ? 42.613 32.438 -3.104 1.00 42.69 197 ALA A C 1
ATOM 1658 O O . ALA A 1 197 ? 42.336 32.590 -1.913 1.00 42.69 197 ALA A O 1
ATOM 1659 N N . THR A 1 198 ? 42.940 31.244 -3.608 1.00 45.88 198 THR A N 1
ATOM 1660 C CA . THR A 1 198 ? 42.969 30.005 -2.815 1.00 45.88 198 THR A CA 1
ATOM 1661 C C . THR A 1 198 ? 44.095 30.040 -1.778 1.00 45.88 198 THR A C 1
ATOM 1663 O O . THR A 1 198 ? 43.841 29.844 -0.588 1.00 45.88 198 THR A O 1
ATOM 1666 N N . VAL A 1 199 ? 45.323 30.365 -2.195 1.00 47.84 199 VAL A N 1
ATOM 1667 C CA . VAL A 1 199 ? 46.491 30.445 -1.304 1.00 47.84 199 VAL A CA 1
ATOM 1668 C C . VAL A 1 199 ? 46.326 31.555 -0.267 1.00 47.84 199 VAL A C 1
ATOM 1670 O O . VAL A 1 199 ? 46.650 31.341 0.894 1.00 47.84 199 VAL A O 1
ATOM 1673 N N . GLU A 1 200 ? 45.768 32.716 -0.623 1.00 45.28 200 GLU A N 1
ATOM 1674 C CA . GLU A 1 200 ? 45.521 33.801 0.336 1.00 45.28 200 GLU A CA 1
ATOM 1675 C C . GLU A 1 200 ? 44.390 33.472 1.319 1.00 45.28 200 GLU A C 1
ATOM 1677 O O . GLU A 1 200 ? 44.511 33.790 2.504 1.00 45.28 200 GLU A O 1
ATOM 1682 N N . SER A 1 201 ? 43.336 32.772 0.878 1.00 38.91 201 SER A N 1
ATOM 1683 C CA . SER A 1 201 ? 42.257 32.306 1.763 1.00 38.91 201 SER A CA 1
ATOM 1684 C C . SER A 1 201 ? 42.721 31.251 2.777 1.00 38.91 201 SER A C 1
ATOM 1686 O O . SER A 1 201 ? 42.121 31.111 3.842 1.00 38.91 201 SER A O 1
ATOM 1688 N N . GLN A 1 202 ? 43.822 30.547 2.481 1.00 51.06 202 GLN A N 1
ATOM 1689 C CA . GLN A 1 202 ? 44.410 29.507 3.329 1.00 51.06 202 GLN A CA 1
ATOM 1690 C C . GLN A 1 202 ? 45.898 29.741 3.621 1.00 51.06 202 GLN A C 1
ATOM 1692 O O . GLN A 1 202 ? 46.670 28.797 3.804 1.00 51.06 202 GLN A O 1
ATOM 1697 N N . ARG A 1 203 ? 46.299 31.014 3.718 1.00 49.94 203 ARG A N 1
ATOM 1698 C CA . ARG A 1 203 ? 47.706 31.441 3.795 1.00 49.94 203 ARG A CA 1
ATOM 1699 C C . ARG A 1 203 ? 48.501 30.714 4.876 1.00 49.94 203 ARG A C 1
ATOM 1701 O O . ARG A 1 203 ? 49.635 30.317 4.647 1.00 49.94 203 ARG A O 1
ATOM 1708 N N . ASN A 1 204 ? 47.894 30.477 6.038 1.00 59.41 204 ASN A N 1
ATOM 1709 C CA . ASN A 1 204 ? 48.552 29.777 7.142 1.00 59.41 204 ASN A CA 1
ATOM 1710 C C . ASN A 1 204 ? 48.767 28.283 6.857 1.00 59.41 204 ASN A C 1
ATOM 1712 O O . ASN A 1 204 ? 49.796 27.740 7.245 1.00 59.41 204 ASN A O 1
ATOM 1716 N N . TYR A 1 205 ? 47.838 27.616 6.169 1.00 67.00 205 TYR A N 1
ATOM 1717 C CA . TYR A 1 205 ? 47.970 26.200 5.822 1.00 67.00 205 TYR A CA 1
ATOM 1718 C C . TYR A 1 205 ? 49.099 25.990 4.806 1.00 67.00 205 TYR A C 1
ATOM 1720 O O . TYR A 1 205 ? 50.020 25.217 5.074 1.00 67.00 205 TYR A O 1
ATOM 1728 N N . PHE A 1 206 ? 49.087 26.747 3.704 1.00 61.16 206 PHE A N 1
ATOM 1729 C CA . PHE A 1 206 ? 50.121 26.648 2.671 1.00 61.16 206 PHE A CA 1
ATOM 1730 C C . PHE A 1 206 ? 51.495 27.106 3.178 1.00 61.16 206 PHE A C 1
ATOM 1732 O O . PHE A 1 206 ? 52.454 26.363 3.015 1.00 61.16 206 PHE A O 1
ATOM 1739 N N . ASN A 1 207 ? 51.594 28.203 3.943 1.00 65.69 207 ASN A N 1
ATOM 1740 C CA . ASN A 1 207 ? 52.873 28.638 4.529 1.00 65.69 207 ASN A CA 1
ATOM 1741 C C . ASN A 1 207 ? 53.507 27.588 5.461 1.00 65.69 207 ASN A C 1
ATOM 1743 O O . ASN A 1 207 ? 54.731 27.501 5.561 1.00 65.69 207 ASN A O 1
ATOM 1747 N N . THR A 1 208 ? 52.690 26.815 6.187 1.00 67.62 208 THR A N 1
ATOM 1748 C CA . THR A 1 208 ? 53.202 25.754 7.071 1.00 67.62 208 THR A CA 1
ATOM 1749 C C . THR A 1 208 ? 53.672 24.554 6.248 1.00 67.62 208 THR A C 1
ATOM 1751 O O . THR A 1 208 ? 54.716 23.973 6.541 1.00 67.62 208 THR A O 1
ATOM 1754 N N . LYS A 1 209 ? 52.942 24.224 5.176 1.00 72.62 209 LYS A N 1
ATOM 1755 C CA . LYS A 1 209 ? 53.292 23.146 4.250 1.00 72.62 209 LYS A CA 1
ATOM 1756 C C . LYS A 1 209 ? 54.461 23.481 3.334 1.00 72.62 209 LYS A C 1
ATOM 1758 O O . LYS A 1 209 ? 55.175 22.568 2.954 1.00 72.62 209 LYS A O 1
ATOM 1763 N N . ASP A 1 210 ? 54.735 24.750 3.061 1.00 68.75 210 ASP A N 1
ATOM 1764 C CA . ASP A 1 210 ? 55.860 25.166 2.221 1.00 68.75 210 ASP A CA 1
ATOM 1765 C C . ASP A 1 210 ? 57.217 24.796 2.826 1.00 68.75 210 ASP A C 1
ATOM 1767 O O . ASP A 1 210 ? 58.089 24.305 2.114 1.00 68.75 210 ASP A O 1
ATOM 1771 N N . LYS A 1 211 ? 57.363 24.915 4.151 1.00 75.44 211 LYS A N 1
ATOM 1772 C CA . LYS A 1 211 ? 58.570 24.462 4.860 1.00 75.44 211 LYS A CA 1
ATOM 1773 C C . LYS A 1 211 ? 58.720 22.941 4.831 1.00 75.44 211 LYS A C 1
ATOM 1775 O O . LYS A 1 211 ? 59.831 22.431 4.730 1.00 75.44 211 LYS A O 1
ATOM 1780 N N . GLU A 1 212 ? 57.608 22.210 4.919 1.00 78.81 212 GLU A N 1
ATOM 1781 C CA . GLU A 1 212 ? 57.600 20.746 4.815 1.00 78.81 212 GLU A CA 1
ATOM 1782 C C . GLU A 1 212 ? 57.897 20.287 3.379 1.00 78.81 212 GLU A C 1
ATOM 1784 O O . GLU A 1 212 ? 58.667 19.349 3.193 1.00 78.81 212 GLU A O 1
ATOM 1789 N N . LEU A 1 213 ? 57.358 20.976 2.370 1.00 75.88 213 LEU A N 1
ATOM 1790 C CA . LEU A 1 213 ? 57.650 20.753 0.954 1.00 75.88 213 LEU A CA 1
ATOM 1791 C C . LEU A 1 213 ? 59.139 20.947 0.666 1.00 75.88 213 LEU A C 1
ATOM 1793 O O . LEU A 1 213 ? 59.771 20.055 0.114 1.00 75.88 213 LEU A O 1
ATOM 1797 N N . GLU A 1 214 ? 59.722 22.064 1.096 1.00 77.25 214 GLU A N 1
ATOM 1798 C CA . GLU A 1 214 ? 61.152 22.340 0.915 1.00 77.25 214 GLU A CA 1
ATOM 1799 C C . GLU A 1 214 ? 62.037 21.341 1.672 1.00 77.25 214 GLU A C 1
ATOM 1801 O O . GLU A 1 214 ? 63.096 20.938 1.186 1.00 77.25 214 GLU A O 1
ATOM 1806 N N . TYR A 1 215 ? 61.597 20.889 2.850 1.00 80.00 215 TYR A N 1
ATOM 1807 C CA . TYR A 1 215 ? 62.354 19.931 3.644 1.00 80.00 215 TYR A CA 1
ATOM 1808 C C . TYR A 1 215 ? 62.272 18.496 3.110 1.00 80.00 215 TYR A C 1
ATOM 1810 O O . TYR A 1 215 ? 63.288 17.804 3.147 1.00 80.00 215 TYR A O 1
ATOM 1818 N N . TYR A 1 216 ? 61.107 18.014 2.663 1.00 74.81 216 TYR A N 1
ATOM 1819 C CA . TYR A 1 216 ? 60.883 16.611 2.271 1.00 74.81 216 TYR A CA 1
ATOM 1820 C C . TYR A 1 216 ? 60.936 16.365 0.758 1.00 74.81 216 TYR A C 1
ATOM 1822 O O . TYR A 1 216 ? 61.236 15.247 0.345 1.00 74.81 216 TYR A O 1
ATOM 1830 N N . LEU A 1 217 ? 60.698 17.387 -0.063 1.00 75.44 217 LEU A N 1
ATOM 1831 C CA . LEU A 1 217 ? 60.740 17.335 -1.525 1.00 75.44 217 LEU A CA 1
ATOM 1832 C C . LEU A 1 217 ? 61.795 18.320 -2.055 1.00 75.44 217 LEU A C 1
ATOM 1834 O O . LEU A 1 217 ? 61.505 19.206 -2.854 1.00 75.44 217 LEU A O 1
ATOM 1838 N N . ASN A 1 218 ? 63.044 18.159 -1.613 1.00 83.12 218 ASN A N 1
ATOM 1839 C CA . ASN A 1 218 ? 64.201 18.771 -2.273 1.00 83.12 218 ASN A CA 1
ATOM 1840 C C . ASN A 1 218 ? 64.839 17.796 -3.277 1.00 83.12 218 ASN A C 1
ATOM 1842 O O . ASN A 1 218 ? 64.495 16.614 -3.308 1.00 83.12 218 ASN A O 1
ATOM 1846 N N . LYS A 1 219 ? 65.765 18.293 -4.107 1.00 81.56 219 LYS A N 1
ATOM 1847 C CA . LYS A 1 219 ? 66.399 17.525 -5.194 1.00 81.56 219 LYS A CA 1
ATOM 1848 C C . LYS A 1 219 ? 67.005 16.206 -4.704 1.00 81.56 219 LYS A C 1
ATOM 1850 O O . LYS A 1 219 ? 66.684 15.160 -5.262 1.00 81.56 219 LYS A O 1
ATOM 1855 N N . ASP A 1 220 ? 67.802 16.238 -3.640 1.00 81.81 220 ASP A N 1
ATOM 1856 C CA . ASP A 1 220 ? 68.508 15.053 -3.141 1.00 81.81 220 ASP A CA 1
ATOM 1857 C C . ASP A 1 220 ? 67.544 14.016 -2.552 1.00 81.81 220 ASP A C 1
ATOM 1859 O O . ASP A 1 220 ? 67.613 12.833 -2.889 1.00 81.81 220 ASP A O 1
ATOM 1863 N N . LYS A 1 221 ? 66.571 14.461 -1.747 1.00 82.38 221 LYS A N 1
ATOM 1864 C CA . LYS A 1 221 ? 65.558 13.577 -1.151 1.00 82.38 221 LYS A CA 1
ATOM 1865 C C . LYS A 1 221 ? 64.585 13.012 -2.177 1.00 82.38 221 LYS A C 1
ATOM 1867 O O . LYS A 1 221 ? 64.158 11.869 -2.045 1.00 82.38 221 LYS A O 1
ATOM 1872 N N . PHE A 1 222 ? 64.241 13.774 -3.212 1.00 83.50 222 PHE A N 1
ATOM 1873 C CA . PHE A 1 222 ? 63.411 13.266 -4.300 1.00 83.50 222 PHE A CA 1
ATOM 1874 C C . PHE A 1 222 ? 64.154 12.201 -5.124 1.00 83.50 222 PHE A C 1
ATOM 1876 O O . PHE A 1 222 ? 63.562 11.189 -5.497 1.00 83.50 222 PHE A O 1
ATOM 1883 N N . LEU A 1 223 ? 65.460 12.371 -5.359 1.00 84.44 223 LEU A N 1
ATOM 1884 C CA . LEU A 1 223 ? 66.286 11.345 -6.007 1.00 84.44 223 LEU A CA 1
ATOM 1885 C C . LEU A 1 223 ? 66.422 10.083 -5.138 1.00 84.44 223 LEU A C 1
ATOM 1887 O O . LEU A 1 223 ? 66.341 8.969 -5.661 1.00 84.44 223 LEU A O 1
ATOM 1891 N N . GLU A 1 224 ? 66.551 10.235 -3.818 1.00 85.50 224 GLU A N 1
ATOM 1892 C CA . GLU A 1 224 ? 66.518 9.116 -2.868 1.00 85.50 224 GLU A CA 1
ATOM 1893 C C . GLU A 1 224 ? 65.162 8.394 -2.890 1.00 85.50 224 GLU A C 1
ATOM 1895 O O . GLU A 1 224 ? 65.113 7.165 -2.976 1.00 85.50 224 GLU A O 1
ATOM 1900 N N . LEU A 1 225 ? 64.058 9.148 -2.902 1.00 83.31 225 LEU A N 1
ATOM 1901 C CA . LEU A 1 225 ? 62.700 8.620 -3.019 1.00 83.31 225 LEU A CA 1
ATOM 1902 C C . LEU A 1 225 ? 62.522 7.823 -4.315 1.00 83.31 225 LEU A C 1
ATOM 1904 O O . LEU A 1 225 ? 61.996 6.712 -4.285 1.00 83.31 225 LEU A O 1
ATOM 1908 N N . LYS A 1 226 ? 63.002 8.351 -5.445 1.00 85.31 226 LYS A N 1
ATOM 1909 C CA . LYS A 1 226 ? 62.914 7.681 -6.747 1.00 85.31 226 LYS A CA 1
ATOM 1910 C C . LYS A 1 226 ? 63.722 6.384 -6.788 1.00 85.31 226 LYS A C 1
ATOM 1912 O O . LYS A 1 226 ? 63.272 5.402 -7.366 1.00 85.31 226 LYS A O 1
ATOM 1917 N N . LYS A 1 227 ? 64.876 6.346 -6.113 1.00 88.12 227 LYS A N 1
ATOM 1918 C CA . LYS A 1 227 ? 65.674 5.122 -5.950 1.00 88.12 227 LYS A CA 1
ATOM 1919 C C . LYS A 1 227 ? 65.000 4.109 -5.019 1.00 88.12 227 LYS A C 1
ATOM 1921 O O . LYS A 1 227 ? 65.046 2.915 -5.293 1.00 88.12 227 LYS A O 1
ATOM 1926 N N . LYS A 1 228 ? 64.386 4.573 -3.925 1.00 84.50 228 LYS A N 1
ATOM 1927 C CA . LYS A 1 228 ? 63.712 3.727 -2.924 1.00 84.50 228 LYS A CA 1
ATOM 1928 C C . LYS A 1 228 ? 62.398 3.134 -3.440 1.00 84.50 228 LYS A C 1
ATOM 1930 O O . LYS A 1 228 ? 62.052 2.019 -3.067 1.00 84.50 228 LYS A O 1
ATOM 1935 N N . TYR A 1 229 ? 61.682 3.863 -4.294 1.00 85.75 229 TYR A N 1
ATOM 1936 C CA . TYR A 1 229 ? 60.400 3.461 -4.880 1.00 85.75 229 TYR A CA 1
ATOM 1937 C C . TYR A 1 229 ? 60.506 3.269 -6.394 1.00 85.75 229 TYR A C 1
ATOM 1939 O O . TYR A 1 229 ? 59.629 3.705 -7.139 1.00 85.75 229 TYR A O 1
ATOM 1947 N N . SER A 1 230 ? 61.562 2.582 -6.840 1.00 83.94 230 SER A N 1
ATOM 1948 C CA . SER A 1 230 ? 61.824 2.294 -8.256 1.00 83.94 230 SER A CA 1
ATOM 1949 C C . SER A 1 230 ? 60.734 1.467 -8.935 1.00 83.94 230 SER A C 1
ATOM 1951 O O . SER A 1 230 ? 60.692 1.419 -10.159 1.00 83.94 230 SER A O 1
ATOM 1953 N N . ASP A 1 231 ? 59.851 0.834 -8.164 1.00 84.75 231 ASP A N 1
ATOM 1954 C CA . ASP A 1 231 ? 58.748 0.017 -8.680 1.00 84.75 231 ASP A CA 1
ATOM 1955 C C . ASP A 1 231 ? 57.407 0.777 -8.686 1.00 84.75 231 ASP A C 1
ATOM 1957 O O . ASP A 1 231 ? 56.411 0.274 -9.204 1.00 84.75 231 ASP A O 1
ATOM 1961 N N . ASN A 1 232 ? 57.351 1.992 -8.119 1.00 88.44 232 ASN A N 1
ATOM 1962 C CA . ASN A 1 232 ? 56.137 2.806 -8.079 1.00 88.44 232 ASN A CA 1
ATOM 1963 C C . ASN A 1 232 ? 56.000 3.618 -9.375 1.00 88.44 232 ASN A C 1
ATOM 1965 O O . ASN A 1 232 ? 56.803 4.514 -9.657 1.00 88.44 232 ASN A O 1
ATOM 1969 N N . LYS A 1 233 ? 54.958 3.331 -10.163 1.00 85.94 233 LYS A N 1
ATOM 1970 C CA . LYS A 1 233 ? 54.776 3.927 -11.495 1.00 85.94 233 LYS A CA 1
ATOM 1971 C C . LYS A 1 233 ? 54.552 5.438 -11.442 1.00 85.94 233 LYS A C 1
ATOM 1973 O O . LYS A 1 233 ? 55.012 6.138 -12.340 1.00 85.94 233 LYS A O 1
ATOM 1978 N N . PHE A 1 234 ? 53.923 5.950 -10.383 1.00 87.94 234 PHE A N 1
ATOM 1979 C CA . PHE A 1 234 ? 53.716 7.386 -10.193 1.00 87.94 234 PHE A CA 1
ATOM 1980 C C . PHE A 1 234 ? 55.021 8.130 -9.883 1.00 87.94 234 PHE A C 1
ATOM 1982 O O . PHE A 1 234 ? 55.336 9.117 -10.545 1.00 87.94 234 PHE A O 1
ATOM 1989 N N . ILE A 1 235 ? 55.834 7.629 -8.947 1.00 87.19 235 ILE A N 1
ATOM 1990 C CA . ILE A 1 235 ? 57.143 8.232 -8.632 1.00 87.19 235 ILE A CA 1
ATOM 1991 C C . ILE A 1 235 ? 58.080 8.192 -9.845 1.00 87.19 235 ILE A C 1
ATOM 1993 O O . ILE A 1 235 ? 58.819 9.145 -10.096 1.00 87.19 235 ILE A O 1
ATOM 1997 N N . ASN A 1 236 ? 58.031 7.120 -10.635 1.00 85.88 236 ASN A N 1
ATOM 1998 C CA . ASN A 1 236 ? 58.859 7.004 -11.831 1.00 85.88 236 ASN A CA 1
ATOM 1999 C C . ASN A 1 236 ? 58.451 7.951 -12.959 1.00 85.88 236 ASN A C 1
ATOM 2001 O O . ASN A 1 236 ? 59.340 8.469 -13.645 1.00 85.88 236 ASN A O 1
ATOM 2005 N N . ALA A 1 237 ? 57.147 8.204 -13.109 1.00 84.50 237 ALA A N 1
ATOM 2006 C CA . ALA A 1 237 ? 56.609 9.171 -14.062 1.00 84.50 237 ALA A CA 1
ATOM 2007 C C . ALA A 1 237 ? 57.016 10.618 -13.729 1.00 84.50 237 ALA A C 1
ATOM 2009 O O . ALA A 1 237 ? 57.006 11.478 -14.605 1.00 84.50 237 ALA A O 1
ATOM 2010 N N . LEU A 1 238 ? 57.425 10.904 -12.488 1.00 85.56 238 LEU A N 1
ATOM 2011 C CA . LEU A 1 238 ? 57.887 12.229 -12.085 1.00 85.56 238 LEU A CA 1
ATOM 2012 C C . LEU A 1 238 ? 59.362 12.457 -12.424 1.00 85.56 238 LEU A C 1
ATOM 2014 O O . LEU A 1 238 ? 60.238 11.649 -12.100 1.00 85.56 238 LEU A O 1
ATOM 2018 N N . GLN A 1 239 ? 59.666 13.598 -13.032 1.00 82.44 239 GLN A N 1
ATOM 2019 C CA . GLN A 1 239 ? 61.030 14.050 -13.299 1.00 82.44 239 GLN A CA 1
ATOM 2020 C C . GLN A 1 239 ? 61.232 15.482 -12.827 1.00 82.44 239 GLN A C 1
ATOM 2022 O O . GLN A 1 239 ? 60.301 16.282 -12.826 1.00 82.44 239 GLN A O 1
ATOM 2027 N N . ILE A 1 240 ? 62.470 15.801 -12.459 1.00 81.50 240 ILE A N 1
ATOM 2028 C CA . ILE A 1 240 ? 62.861 17.173 -12.154 1.00 81.50 240 ILE A CA 1
ATOM 2029 C C . ILE A 1 240 ? 62.987 17.926 -13.479 1.00 81.50 240 ILE A C 1
ATOM 2031 O O . ILE A 1 240 ? 63.710 17.488 -14.373 1.00 81.50 240 ILE A O 1
ATOM 2035 N N . ASP A 1 241 ? 62.282 19.043 -13.613 1.00 76.31 241 ASP A N 1
ATOM 2036 C CA . ASP A 1 241 ? 62.397 19.927 -14.765 1.00 76.31 241 ASP A CA 1
ATOM 2037 C C . ASP A 1 241 ? 63.703 20.729 -14.674 1.00 76.31 241 ASP A C 1
ATOM 2039 O O . ASP A 1 241 ? 63.840 21.665 -13.882 1.00 76.31 241 ASP A O 1
ATOM 2043 N N . SER A 1 242 ? 64.681 20.341 -15.494 1.00 64.31 242 SER A N 1
ATOM 2044 C CA . SER A 1 242 ? 66.016 20.941 -15.528 1.00 64.31 242 SER A CA 1
ATOM 2045 C C . SER A 1 242 ? 66.021 22.394 -16.012 1.00 64.31 242 SER A C 1
ATOM 2047 O O . SER A 1 242 ? 67.026 23.077 -15.851 1.00 64.31 242 SER A O 1
ATOM 2049 N N . LYS A 1 243 ? 64.919 22.900 -16.588 1.00 61.84 243 LYS A N 1
ATOM 2050 C CA . LYS A 1 243 ? 64.818 24.297 -17.051 1.00 61.84 243 LYS A CA 1
ATOM 2051 C C . LYS A 1 243 ? 64.741 25.322 -15.919 1.00 61.84 243 LYS A C 1
ATOM 2053 O O . LYS A 1 243 ? 64.876 26.511 -16.183 1.00 61.84 243 LYS A O 1
ATOM 2058 N N . TYR A 1 244 ? 64.526 24.872 -14.685 1.00 55.53 244 TYR A N 1
ATOM 2059 C CA . TYR A 1 244 ? 64.351 25.726 -13.510 1.00 55.53 244 TYR A CA 1
ATOM 2060 C C . TYR A 1 244 ? 65.383 25.437 -12.411 1.00 55.53 244 TYR A C 1
ATOM 2062 O O . TYR A 1 244 ? 65.136 25.672 -11.225 1.00 55.53 244 TYR A O 1
ATOM 2070 N N . GLU A 1 245 ? 66.547 24.906 -12.796 1.00 48.50 245 GLU A N 1
ATOM 2071 C CA . GLU A 1 245 ? 67.668 24.690 -11.883 1.00 48.50 245 GLU A CA 1
ATOM 2072 C C . GLU A 1 245 ? 68.102 26.021 -11.240 1.00 48.50 245 GLU A C 1
ATOM 2074 O O . GLU A 1 245 ? 68.605 26.915 -11.912 1.00 48.50 245 GLU A O 1
ATOM 2079 N N . GLY A 1 246 ? 67.863 26.158 -9.928 1.00 52.78 246 GLY A N 1
ATOM 2080 C CA . GLY A 1 246 ? 68.132 27.375 -9.145 1.00 52.78 246 GLY A CA 1
ATOM 2081 C C . GLY A 1 246 ? 66.899 28.003 -8.477 1.00 52.78 246 GLY A C 1
ATOM 2082 O O . GLY A 1 246 ? 67.061 28.748 -7.515 1.00 52.78 246 GLY A O 1
ATOM 2083 N N . GLU A 1 247 ? 65.676 27.658 -8.905 1.00 51.62 247 GLU A N 1
ATOM 2084 C CA . GLU A 1 247 ? 64.411 28.208 -8.364 1.00 51.62 247 GLU A CA 1
ATOM 2085 C C . GLU A 1 247 ? 63.679 27.274 -7.370 1.00 51.62 247 GLU A C 1
ATOM 2087 O O . GLU A 1 247 ? 62.561 27.565 -6.943 1.00 51.62 247 GLU A O 1
ATOM 2092 N N . GLY A 1 248 ? 64.284 26.139 -7.003 1.00 60.31 248 GLY A N 1
ATOM 2093 C CA . GLY A 1 248 ? 63.667 25.085 -6.181 1.00 60.31 248 GLY A CA 1
ATOM 2094 C C . GLY A 1 248 ? 63.237 23.849 -6.987 1.00 60.31 248 GLY A C 1
ATOM 2095 O O . GLY A 1 248 ? 63.405 23.796 -8.204 1.00 60.31 248 GLY A O 1
ATOM 2096 N N . LEU A 1 249 ? 62.726 22.805 -6.315 1.00 65.75 249 LEU A N 1
ATOM 2097 C CA . LEU A 1 249 ? 62.320 21.556 -6.979 1.00 65.75 249 LEU A CA 1
ATOM 2098 C C . LEU A 1 249 ? 61.081 21.801 -7.862 1.00 65.75 249 LEU A C 1
ATOM 2100 O O . LEU A 1 249 ? 59.996 22.049 -7.333 1.00 65.75 249 LEU A O 1
ATOM 2104 N N . LYS A 1 250 ? 61.223 21.686 -9.192 1.00 74.19 250 LYS A N 1
ATOM 2105 C CA . LYS A 1 250 ? 60.108 21.620 -10.156 1.00 74.19 250 LYS A CA 1
ATOM 2106 C C . LYS A 1 250 ? 59.924 20.199 -10.690 1.00 74.19 250 LYS A C 1
ATOM 2108 O O . LYS A 1 250 ? 60.833 19.680 -11.323 1.00 74.19 250 LYS A O 1
ATOM 2113 N N . LEU A 1 251 ? 58.790 19.557 -10.399 1.00 76.56 251 LEU A N 1
ATOM 2114 C CA . LEU A 1 251 ? 58.448 18.205 -10.849 1.00 76.56 251 LEU A CA 1
ATOM 2115 C C . LEU A 1 251 ? 57.453 18.268 -12.007 1.00 76.56 251 LEU A C 1
ATOM 2117 O O . LEU A 1 251 ? 56.460 18.988 -11.937 1.00 76.56 251 LEU A O 1
ATOM 2121 N N . GLN A 1 252 ? 57.705 17.472 -13.039 1.00 76.62 252 GLN A N 1
ATOM 2122 C CA . GLN A 1 252 ? 56.818 17.281 -14.183 1.00 76.62 252 GLN A CA 1
ATOM 2123 C C . GLN A 1 252 ? 56.530 15.794 -14.395 1.00 76.62 252 GLN A C 1
ATOM 2125 O O . GLN A 1 252 ? 57.383 14.948 -14.116 1.00 76.62 252 GLN A O 1
ATOM 2130 N N . LEU A 1 253 ? 55.339 15.482 -14.908 1.00 75.50 253 LEU A N 1
ATOM 2131 C CA . LEU A 1 253 ? 55.001 14.141 -15.377 1.00 75.50 253 LEU A CA 1
ATOM 2132 C C . LEU A 1 253 ? 55.552 13.954 -16.788 1.00 75.50 253 LEU A C 1
ATOM 2134 O O . LEU A 1 253 ? 55.116 14.614 -17.728 1.00 75.50 253 LEU A O 1
ATOM 2138 N N . LEU A 1 254 ? 56.498 13.038 -16.939 1.00 66.75 254 LEU A N 1
ATOM 2139 C CA . LEU A 1 254 ? 56.969 12.575 -18.234 1.00 66.75 254 LEU A CA 1
ATOM 2140 C C . LEU A 1 254 ? 56.567 11.106 -18.372 1.00 66.75 254 LEU A C 1
ATOM 2142 O O . LEU A 1 254 ? 56.692 10.337 -17.422 1.00 66.75 254 LEU A O 1
ATOM 2146 N N . VAL A 1 255 ? 56.137 10.703 -19.572 1.00 61.28 255 VAL A N 1
ATOM 2147 C CA . VAL A 1 255 ? 55.787 9.306 -19.922 1.00 61.28 255 VAL A CA 1
ATOM 2148 C C . VAL A 1 255 ? 54.368 8.850 -19.506 1.00 61.28 255 VAL A C 1
ATOM 2150 O O . VAL A 1 255 ? 54.105 7.655 -19.403 1.00 61.28 255 VAL A O 1
ATOM 2153 N N . VAL A 1 256 ? 53.416 9.771 -19.322 1.00 68.00 256 VAL A N 1
ATOM 2154 C CA . VAL A 1 256 ? 51.988 9.421 -19.161 1.00 68.00 256 VAL A CA 1
ATOM 2155 C C . VAL A 1 256 ? 51.242 9.721 -20.460 1.00 68.00 256 VAL A C 1
ATOM 2157 O O . VAL A 1 256 ? 51.171 10.883 -20.858 1.00 68.00 256 VAL A O 1
ATOM 2160 N N . ASP A 1 257 ? 50.701 8.700 -21.131 1.00 74.94 257 ASP A N 1
ATOM 2161 C CA . ASP A 1 257 ? 49.731 8.922 -22.203 1.00 74.94 257 ASP A CA 1
ATOM 2162 C C . ASP A 1 257 ? 48.371 9.192 -21.566 1.00 74.94 257 ASP A C 1
ATOM 2164 O O . ASP A 1 257 ? 47.646 8.289 -21.155 1.00 74.94 257 ASP A O 1
ATOM 2168 N N . PHE A 1 258 ? 48.003 10.466 -21.479 1.00 66.75 258 PHE A N 1
ATOM 2169 C CA . PHE A 1 258 ? 46.735 10.869 -20.883 1.00 66.75 258 PHE A CA 1
ATOM 2170 C C . PHE A 1 258 ? 45.498 10.526 -21.742 1.00 66.75 258 PHE A C 1
ATOM 2172 O O . PHE A 1 258 ? 44.368 10.893 -21.403 1.00 66.75 258 PHE A O 1
ATOM 2179 N N . LYS A 1 259 ? 45.680 9.823 -22.863 1.00 66.88 259 LYS A N 1
ATOM 2180 C CA . LYS A 1 259 ? 44.592 9.190 -23.616 1.00 66.88 259 LYS A CA 1
ATOM 2181 C C . LYS A 1 259 ? 44.400 7.720 -23.237 1.00 66.88 259 LYS A C 1
ATOM 2183 O O . LYS A 1 259 ? 43.322 7.190 -23.505 1.00 66.88 259 LYS A O 1
ATOM 2188 N N . ASP A 1 260 ? 45.390 7.093 -22.604 1.00 75.06 260 ASP A N 1
ATOM 2189 C CA . ASP A 1 260 ? 45.322 5.723 -22.101 1.00 75.06 260 ASP A CA 1
ATOM 2190 C C . ASP A 1 260 ? 44.788 5.717 -20.661 1.00 75.06 260 ASP A C 1
ATOM 2192 O O . ASP A 1 260 ? 45.482 6.005 -19.681 1.00 75.06 260 ASP A O 1
ATOM 2196 N N . LYS A 1 261 ? 43.501 5.394 -20.546 1.00 70.88 261 LYS A N 1
ATOM 2197 C CA . LYS A 1 261 ? 42.783 5.381 -19.272 1.00 70.88 261 LYS A CA 1
ATOM 2198 C C . LYS A 1 261 ? 43.311 4.309 -18.313 1.00 70.88 261 LYS A C 1
ATOM 2200 O O . LYS A 1 261 ? 43.340 4.543 -17.108 1.00 70.88 261 LYS A O 1
ATOM 2205 N N . ASP A 1 262 ? 43.776 3.175 -18.831 1.00 73.19 262 ASP A N 1
ATOM 2206 C CA . ASP A 1 262 ? 44.307 2.094 -18.000 1.00 73.19 262 ASP A CA 1
ATOM 2207 C C . ASP A 1 262 ? 45.670 2.497 -17.423 1.00 73.19 262 ASP A C 1
ATOM 2209 O O . ASP A 1 262 ? 45.967 2.237 -16.253 1.00 73.19 262 ASP A O 1
ATOM 2213 N N . GLN A 1 263 ? 46.484 3.214 -18.208 1.00 78.69 263 GLN A N 1
ATOM 2214 C CA . GLN A 1 263 ? 47.733 3.797 -17.723 1.00 78.69 263 GLN A CA 1
ATOM 2215 C C . GLN A 1 263 ? 47.482 4.850 -16.628 1.00 78.69 263 GLN A C 1
ATOM 2217 O O . GLN A 1 263 ? 48.185 4.850 -15.613 1.00 78.69 263 GLN A O 1
ATOM 2222 N N . GLN A 1 264 ? 46.469 5.708 -16.790 1.00 73.62 264 GLN A N 1
ATOM 2223 C CA . GLN A 1 264 ? 46.071 6.694 -15.777 1.00 73.62 264 GLN A CA 1
ATOM 2224 C C . GLN A 1 264 ? 45.617 6.035 -14.475 1.00 73.62 264 GLN A C 1
ATOM 2226 O O . GLN A 1 264 ? 46.125 6.379 -13.406 1.00 73.62 264 GLN A O 1
ATOM 2231 N N . ASP A 1 265 ? 44.718 5.052 -14.558 1.00 75.75 265 ASP A N 1
ATOM 2232 C CA . ASP A 1 265 ? 44.185 4.360 -13.385 1.00 75.75 265 ASP A CA 1
ATOM 2233 C C . ASP A 1 265 ? 45.300 3.639 -12.614 1.00 75.75 265 ASP A C 1
ATOM 2235 O O . ASP A 1 265 ? 45.343 3.692 -11.382 1.00 75.75 265 ASP A O 1
ATOM 2239 N N . LEU A 1 266 ? 46.259 3.026 -13.317 1.00 79.50 266 LEU A N 1
ATOM 2240 C CA . LEU A 1 266 ? 47.429 2.399 -12.698 1.00 79.50 266 LEU A CA 1
ATOM 2241 C C . LEU A 1 266 ? 48.333 3.414 -11.983 1.00 79.50 266 LEU A C 1
ATOM 2243 O O . LEU A 1 266 ? 48.818 3.135 -10.885 1.00 79.50 266 LEU A O 1
ATOM 2247 N N . ILE A 1 267 ? 48.555 4.590 -12.574 1.00 82.62 267 ILE A N 1
ATOM 2248 C CA . ILE A 1 267 ? 49.379 5.648 -11.976 1.00 82.62 267 ILE A CA 1
ATOM 2249 C C . ILE A 1 267 ? 48.679 6.259 -10.753 1.00 82.62 267 ILE A C 1
ATOM 2251 O O . ILE A 1 267 ? 49.304 6.416 -9.702 1.00 82.62 267 ILE A O 1
ATOM 2255 N N . THR A 1 268 ? 47.376 6.530 -10.832 1.00 82.31 268 THR A N 1
ATOM 2256 C CA . THR A 1 268 ? 46.583 7.027 -9.697 1.00 82.31 268 THR A CA 1
ATOM 2257 C C . THR A 1 268 ? 46.499 5.999 -8.566 1.00 82.31 268 THR A C 1
ATOM 2259 O O . THR A 1 268 ? 46.604 6.364 -7.392 1.00 82.31 268 THR A O 1
ATOM 2262 N N . GLN A 1 269 ? 46.387 4.702 -8.875 1.00 82.56 269 GLN A N 1
ATOM 2263 C CA . GLN A 1 269 ? 46.453 3.638 -7.865 1.00 82.56 269 GLN A CA 1
ATOM 2264 C C . GLN A 1 269 ? 47.815 3.589 -7.162 1.00 82.56 269 GLN A C 1
ATOM 2266 O O . GLN A 1 269 ? 47.872 3.402 -5.945 1.00 82.56 269 GLN A O 1
ATOM 2271 N N . ASP A 1 270 ? 48.911 3.787 -7.890 1.00 86.88 270 ASP A N 1
ATOM 2272 C CA . ASP A 1 270 ? 50.252 3.809 -7.304 1.00 86.88 270 ASP A CA 1
ATOM 2273 C C . ASP A 1 270 ? 50.523 5.070 -6.471 1.00 86.88 270 ASP A C 1
ATOM 2275 O O . ASP A 1 270 ? 51.220 4.980 -5.456 1.00 86.88 270 ASP A O 1
ATOM 2279 N N . TRP A 1 271 ? 49.913 6.213 -6.805 1.00 88.75 271 TRP A N 1
ATOM 2280 C CA . TRP A 1 271 ? 49.896 7.381 -5.917 1.00 88.75 271 TRP A CA 1
ATOM 2281 C C . TRP A 1 271 ? 49.070 7.103 -4.653 1.00 88.75 271 TRP A C 1
ATOM 2283 O O . TRP A 1 271 ? 49.521 7.369 -3.537 1.00 88.75 271 TRP A O 1
ATOM 2293 N N . ARG A 1 272 ? 47.900 6.465 -4.784 1.00 84.69 272 ARG A N 1
ATOM 2294 C CA . ARG A 1 272 ? 47.064 6.073 -3.635 1.00 84.69 272 ARG A CA 1
ATOM 2295 C C . ARG A 1 272 ? 47.825 5.176 -2.651 1.00 84.69 272 ARG A C 1
ATOM 2297 O O . ARG A 1 272 ? 47.706 5.368 -1.443 1.00 84.69 272 ARG A O 1
ATOM 2304 N N . LYS A 1 273 ? 48.670 4.261 -3.141 1.00 85.94 273 LYS A N 1
ATOM 2305 C CA . LYS A 1 273 ? 49.543 3.424 -2.293 1.00 85.94 273 LYS A CA 1
ATOM 2306 C C . LYS A 1 273 ? 50.558 4.229 -1.472 1.00 85.94 273 LYS A C 1
ATOM 2308 O O . LYS A 1 273 ? 50.969 3.756 -0.415 1.00 85.94 273 LYS A O 1
ATOM 2313 N N . LEU A 1 274 ? 50.966 5.417 -1.927 1.00 84.31 274 LEU A N 1
ATOM 2314 C CA . LEU A 1 274 ? 51.833 6.311 -1.151 1.00 84.31 274 LEU A CA 1
ATOM 2315 C C . LEU A 1 274 ? 51.052 6.968 -0.012 1.00 84.31 274 LEU A C 1
ATOM 2317 O O . LEU A 1 274 ? 51.500 6.913 1.126 1.00 84.31 274 LEU A O 1
ATOM 2321 N N . ILE A 1 275 ? 49.861 7.504 -0.293 1.00 81.62 275 ILE A N 1
ATOM 2322 C CA . ILE A 1 275 ? 48.997 8.157 0.710 1.00 81.62 275 ILE A CA 1
ATOM 2323 C C . ILE A 1 275 ? 48.513 7.146 1.766 1.00 81.62 275 ILE A C 1
ATOM 2325 O O . ILE A 1 275 ? 48.421 7.452 2.948 1.00 81.62 275 ILE A O 1
ATOM 2329 N N . GLN A 1 276 ? 48.264 5.898 1.371 1.00 81.25 276 GLN A N 1
ATOM 2330 C CA . GLN A 1 276 ? 47.808 4.840 2.279 1.00 81.25 276 GLN A CA 1
ATOM 2331 C C . GLN A 1 276 ? 48.956 4.045 2.918 1.00 81.25 276 GLN A C 1
ATOM 2333 O O . GLN A 1 276 ? 48.722 3.016 3.559 1.00 81.25 276 GLN A O 1
ATOM 2338 N N . ASN A 1 277 ? 50.206 4.478 2.736 1.00 83.69 277 ASN A N 1
ATOM 2339 C CA . ASN A 1 277 ? 51.350 3.734 3.234 1.00 83.69 277 ASN A CA 1
ATOM 2340 C C . ASN A 1 277 ? 51.383 3.723 4.773 1.00 83.69 277 ASN A C 1
ATOM 2342 O O . ASN A 1 277 ? 51.109 4.728 5.429 1.00 83.69 277 ASN A O 1
ATOM 2346 N N . LYS A 1 278 ? 51.739 2.572 5.360 1.00 80.56 278 LYS A N 1
ATOM 2347 C CA . LYS A 1 278 ? 51.862 2.421 6.820 1.00 80.56 278 LYS A CA 1
ATOM 2348 C C . LYS A 1 278 ? 53.056 3.191 7.390 1.00 80.56 278 LYS A C 1
ATOM 2350 O O . LYS A 1 278 ? 53.035 3.514 8.574 1.00 80.56 278 LYS A O 1
ATOM 2355 N N . ASP A 1 279 ? 54.073 3.471 6.573 1.00 79.94 279 ASP A N 1
ATOM 2356 C CA . ASP A 1 279 ? 55.199 4.324 6.943 1.00 79.94 279 ASP A CA 1
ATOM 2357 C C . ASP A 1 279 ? 54.757 5.805 6.932 1.00 79.94 279 ASP A C 1
ATOM 2359 O O . ASP A 1 279 ? 54.426 6.342 5.866 1.00 79.94 279 ASP A O 1
ATOM 2363 N N . PRO A 1 280 ? 54.757 6.493 8.094 1.00 77.50 280 PRO A N 1
ATOM 2364 C CA . PRO A 1 280 ? 54.297 7.874 8.200 1.00 77.50 280 PRO A CA 1
ATOM 2365 C C . PRO A 1 280 ? 55.064 8.854 7.311 1.00 77.50 280 PRO A C 1
ATOM 2367 O O . PRO A 1 280 ? 54.477 9.841 6.871 1.00 77.50 280 PRO A O 1
ATOM 2370 N N . GLN A 1 281 ? 56.348 8.597 7.034 1.00 76.50 281 GLN A N 1
ATOM 2371 C CA . GLN A 1 281 ? 57.150 9.468 6.173 1.00 76.50 281 GLN A CA 1
ATOM 2372 C C . GLN A 1 281 ? 56.729 9.337 4.709 1.00 76.50 281 GLN A C 1
ATOM 2374 O O . GLN A 1 281 ? 56.654 10.329 3.992 1.00 76.50 281 GLN A O 1
ATOM 2379 N N . VAL A 1 282 ? 56.396 8.125 4.271 1.00 80.12 282 VAL A N 1
ATOM 2380 C CA . VAL A 1 282 ? 55.971 7.838 2.891 1.00 80.12 282 VAL A CA 1
ATOM 2381 C C . VAL A 1 282 ? 54.584 8.396 2.626 1.00 80.12 282 VAL A C 1
ATOM 2383 O O . VAL A 1 282 ? 54.352 9.012 1.587 1.00 80.12 282 VAL A O 1
ATOM 2386 N N . ARG A 1 283 ? 53.688 8.246 3.605 1.00 83.94 283 ARG A N 1
ATOM 2387 C CA . ARG A 1 283 ? 52.377 8.889 3.582 1.00 83.94 283 ARG A CA 1
ATOM 2388 C C . ARG A 1 283 ? 52.493 10.405 3.499 1.00 83.94 283 ARG A C 1
ATOM 2390 O O . ARG A 1 283 ? 51.884 11.004 2.617 1.00 83.94 283 ARG A O 1
ATOM 2397 N N . LEU A 1 284 ? 53.325 11.011 4.350 1.00 80.94 284 LEU A N 1
ATOM 2398 C CA . LEU A 1 284 ? 53.564 12.454 4.327 1.00 80.94 284 LEU A CA 1
ATOM 2399 C C . LEU A 1 284 ? 54.092 12.915 2.962 1.00 80.94 284 LEU A C 1
ATOM 2401 O O . LEU A 1 284 ? 53.658 13.942 2.458 1.00 80.94 284 LEU A O 1
ATOM 2405 N N . ILE A 1 285 ? 54.978 12.149 2.326 1.00 82.06 285 ILE A N 1
ATOM 2406 C CA . ILE A 1 285 ? 55.477 12.452 0.978 1.00 82.06 285 ILE A CA 1
ATOM 2407 C C . ILE A 1 285 ? 54.356 12.370 -0.070 1.00 82.06 285 ILE A C 1
ATOM 2409 O O . ILE A 1 285 ? 54.253 13.258 -0.915 1.00 82.06 285 ILE A O 1
ATOM 2413 N N . GLY A 1 286 ? 53.486 11.357 0.000 1.00 85.56 286 GLY A N 1
ATOM 2414 C CA . GLY A 1 286 ? 52.312 11.238 -0.873 1.00 85.56 286 GLY A CA 1
ATOM 2415 C C . GLY A 1 286 ? 51.341 12.418 -0.740 1.00 85.56 286 GLY A C 1
ATOM 2416 O O . GLY A 1 286 ? 50.853 12.922 -1.752 1.00 85.56 286 GLY A O 1
ATOM 2417 N N . GLU A 1 287 ? 51.113 12.889 0.490 1.00 83.44 287 GLU A N 1
ATOM 2418 C CA . GLU A 1 287 ? 50.306 14.079 0.795 1.00 83.44 287 GLU A CA 1
ATOM 2419 C C . GLU A 1 287 ? 50.977 15.371 0.307 1.00 83.44 287 GLU A C 1
ATOM 2421 O O . GLU A 1 287 ? 50.336 16.227 -0.304 1.00 83.44 287 GLU A O 1
ATOM 2426 N N . LEU A 1 288 ? 52.284 15.512 0.543 1.00 83.19 288 LEU A N 1
ATOM 2427 C CA . LEU A 1 288 ? 53.063 16.669 0.114 1.00 83.19 288 LEU A CA 1
ATOM 2428 C C . LEU A 1 288 ? 53.114 16.778 -1.411 1.00 83.19 288 LEU A C 1
ATOM 2430 O O . LEU A 1 288 ? 53.026 17.886 -1.920 1.00 83.19 288 LEU A O 1
ATOM 2434 N N . LEU A 1 289 ? 53.159 15.670 -2.157 1.00 83.12 289 LEU A N 1
ATOM 2435 C CA . LEU A 1 289 ? 53.070 15.699 -3.623 1.00 83.12 289 LEU A CA 1
ATOM 2436 C C . LEU A 1 289 ? 51.717 16.246 -4.122 1.00 83.12 289 LEU A C 1
ATOM 2438 O O . LEU A 1 289 ? 51.679 16.921 -5.149 1.00 83.12 289 LEU A O 1
ATOM 2442 N N . ALA A 1 290 ? 50.619 16.037 -3.386 1.00 80.25 290 ALA A N 1
ATOM 2443 C CA . ALA A 1 290 ? 49.313 16.606 -3.736 1.00 80.25 290 ALA A CA 1
ATOM 2444 C C . ALA A 1 290 ? 49.255 18.114 -3.437 1.00 80.25 290 ALA A C 1
ATOM 2446 O O . ALA A 1 290 ? 48.798 18.899 -4.267 1.00 80.25 290 ALA A O 1
ATOM 2447 N N . VAL A 1 291 ? 49.802 18.545 -2.293 1.00 75.31 291 VAL A N 1
ATOM 2448 C CA . VAL A 1 291 ? 49.954 19.978 -1.970 1.00 75.31 291 VAL A CA 1
ATOM 2449 C C . VAL A 1 291 ? 50.872 20.667 -2.980 1.00 75.31 291 VAL A C 1
ATOM 2451 O O . VAL A 1 291 ? 50.577 21.764 -3.448 1.00 75.31 291 VAL A O 1
ATOM 2454 N N . TYR A 1 292 ? 51.962 20.003 -3.354 1.00 78.75 292 TYR A N 1
ATOM 2455 C CA . TYR A 1 292 ? 52.899 20.455 -4.369 1.00 78.75 292 TYR A CA 1
ATOM 2456 C C . TYR A 1 292 ? 52.214 20.650 -5.727 1.00 78.75 292 TYR A C 1
ATOM 2458 O O . TYR A 1 292 ? 52.442 21.666 -6.379 1.00 78.75 292 TYR A O 1
ATOM 2466 N N . SER A 1 293 ? 51.337 19.724 -6.129 1.00 73.81 293 SER A N 1
ATOM 2467 C CA . SER A 1 293 ? 50.558 19.828 -7.369 1.00 73.81 293 SER A CA 1
ATOM 2468 C C . SER A 1 293 ? 49.680 21.070 -7.418 1.00 73.81 293 SER A C 1
ATOM 2470 O O . SER A 1 293 ? 49.725 21.842 -8.382 1.00 73.81 293 SER A O 1
ATOM 2472 N N . LEU A 1 294 ? 48.958 21.313 -6.325 1.00 65.50 294 LEU A N 1
ATOM 2473 C CA . LEU A 1 294 ? 48.113 22.491 -6.165 1.00 65.50 294 LEU A CA 1
ATOM 2474 C C . LEU A 1 294 ? 48.943 23.784 -6.110 1.00 65.50 294 LEU A C 1
ATOM 2476 O O . LEU A 1 294 ? 48.495 24.820 -6.597 1.00 65.50 294 LEU A O 1
ATOM 2480 N N . ARG A 1 295 ? 50.164 23.728 -5.556 1.00 64.19 295 ARG A N 1
ATOM 2481 C CA . ARG A 1 295 ? 51.102 24.861 -5.488 1.00 64.19 295 ARG A CA 1
ATOM 2482 C C . ARG A 1 295 ? 51.676 25.238 -6.855 1.00 64.19 295 ARG A C 1
ATOM 2484 O O . ARG A 1 295 ? 51.798 26.419 -7.160 1.00 64.19 295 ARG A O 1
ATOM 2491 N N . THR A 1 296 ? 52.065 24.261 -7.670 1.00 61.97 296 THR A N 1
ATOM 2492 C CA . THR A 1 296 ? 52.773 24.522 -8.935 1.00 61.97 296 THR A CA 1
ATOM 2493 C C . THR A 1 296 ? 51.845 24.791 -10.108 1.00 61.97 296 THR A C 1
ATOM 2495 O O . THR A 1 296 ? 52.194 25.582 -10.983 1.00 61.97 296 THR A O 1
ATOM 2498 N N . THR A 1 297 ? 50.665 24.168 -10.126 1.00 56.34 297 THR A N 1
ATOM 2499 C CA . THR A 1 297 ? 49.734 24.242 -11.265 1.00 56.34 297 THR A CA 1
ATOM 2500 C C . THR A 1 297 ? 48.359 24.810 -10.900 1.00 56.34 297 THR A C 1
ATOM 2502 O O . THR A 1 297 ? 47.500 24.958 -11.766 1.00 56.34 297 THR A O 1
ATOM 2505 N N . GLY A 1 298 ? 48.123 25.185 -9.638 1.00 55.12 298 GLY A N 1
ATOM 2506 C CA . GLY A 1 298 ? 46.800 25.616 -9.183 1.00 55.12 298 GLY A CA 1
ATOM 2507 C C . GLY A 1 298 ? 45.788 24.473 -9.274 1.00 55.12 298 GLY A C 1
ATOM 2508 O O . GLY A 1 298 ? 46.137 23.326 -9.027 1.00 55.12 298 GLY A O 1
ATOM 2509 N N . PHE A 1 299 ? 44.548 24.769 -9.668 1.00 53.69 299 PHE A N 1
ATOM 2510 C CA . PHE A 1 299 ? 43.548 23.759 -10.050 1.00 53.69 299 PHE A CA 1
ATOM 2511 C C . PHE A 1 299 ? 43.518 23.577 -11.569 1.00 53.69 299 PHE A C 1
ATOM 2513 O O . PHE A 1 299 ? 42.451 23.591 -12.183 1.00 53.69 299 PHE A O 1
ATOM 2520 N N . ASP A 1 300 ? 44.685 23.462 -12.203 1.00 48.53 300 ASP A N 1
ATOM 2521 C CA . ASP A 1 300 ? 44.742 23.086 -13.611 1.00 48.53 300 ASP A CA 1
ATOM 2522 C C . ASP A 1 300 ? 44.049 21.729 -13.784 1.00 48.53 300 ASP A C 1
ATOM 2524 O O . ASP A 1 300 ? 44.521 20.713 -13.279 1.00 48.53 300 ASP A O 1
ATOM 2528 N N . THR A 1 301 ? 42.886 21.739 -14.431 1.00 50.81 301 THR A N 1
ATOM 2529 C CA . THR A 1 301 ? 42.005 20.578 -14.639 1.00 50.81 301 THR A CA 1
ATOM 2530 C C . THR A 1 301 ? 42.146 20.006 -16.044 1.00 50.81 301 THR A C 1
ATOM 2532 O O . THR A 1 301 ? 41.360 19.143 -16.443 1.00 50.81 301 THR A O 1
ATOM 2535 N N . THR A 1 302 ? 43.130 20.486 -16.813 1.00 51.72 302 THR A N 1
ATOM 2536 C CA . THR A 1 302 ? 43.439 19.899 -18.113 1.00 51.72 302 THR A CA 1
ATOM 2537 C C . THR A 1 302 ? 43.823 18.429 -17.939 1.00 51.72 302 THR A C 1
ATOM 2539 O O . THR A 1 302 ? 44.412 18.037 -16.933 1.00 51.72 302 THR A O 1
ATOM 2542 N N . ARG A 1 303 ? 43.439 17.592 -18.912 1.00 52.44 303 ARG A N 1
ATOM 2543 C CA . ARG A 1 303 ? 43.613 16.128 -18.847 1.00 52.44 303 ARG A CA 1
ATOM 2544 C C . ARG A 1 303 ? 45.064 15.685 -18.667 1.00 52.44 303 ARG A C 1
ATOM 2546 O O . ARG A 1 303 ? 45.271 14.573 -18.202 1.00 52.44 303 ARG A O 1
ATOM 2553 N N . ASP A 1 304 ? 46.014 16.560 -18.981 1.00 59.12 304 ASP A N 1
ATOM 2554 C CA . ASP A 1 304 ? 47.448 16.279 -18.962 1.00 59.12 304 ASP A CA 1
ATOM 2555 C C . ASP A 1 304 ? 48.145 16.880 -17.723 1.00 59.12 304 ASP A C 1
ATOM 2557 O O . ASP A 1 304 ? 49.375 16.936 -17.652 1.00 59.12 304 ASP A O 1
ATOM 2561 N N . SER A 1 305 ? 47.373 17.382 -16.750 1.00 61.34 305 SER A N 1
ATOM 2562 C CA . SER A 1 305 ? 47.904 18.068 -15.575 1.00 61.34 305 SER A CA 1
ATOM 2563 C C . SER A 1 305 ? 48.184 17.118 -14.409 1.00 61.34 305 SER A C 1
ATOM 2565 O O . SER A 1 305 ? 47.551 16.076 -14.223 1.00 61.34 305 SER A O 1
ATOM 2567 N N . PHE A 1 306 ? 49.112 17.540 -13.550 1.00 65.81 306 PHE A N 1
ATOM 2568 C CA . PHE A 1 306 ? 49.501 16.815 -12.342 1.00 65.81 306 PHE A CA 1
ATOM 2569 C C . PHE A 1 306 ? 48.328 16.638 -11.349 1.00 65.81 306 PHE A C 1
ATOM 2571 O O . PHE A 1 306 ? 48.267 15.636 -10.637 1.00 65.81 306 PHE A O 1
ATOM 2578 N N . ASN A 1 307 ? 47.332 17.536 -11.381 1.00 67.75 307 ASN A N 1
ATOM 2579 C CA . ASN A 1 307 ? 46.134 17.462 -10.538 1.00 67.75 307 ASN A CA 1
ATOM 2580 C C . ASN A 1 307 ? 45.133 16.390 -10.975 1.00 67.75 307 ASN A C 1
ATOM 2582 O O . ASN A 1 307 ? 44.371 15.901 -10.142 1.00 67.75 307 ASN A O 1
ATOM 2586 N N . HIS A 1 308 ? 45.108 16.032 -12.263 1.00 68.50 308 HIS A N 1
ATOM 2587 C CA . HIS A 1 308 ? 44.137 15.075 -12.799 1.00 68.50 308 HIS A CA 1
ATOM 2588 C C . HIS A 1 308 ? 44.319 13.663 -12.220 1.00 68.50 308 HIS A C 1
ATOM 2590 O O . HIS A 1 308 ? 43.398 12.852 -12.258 1.00 68.50 308 HIS A O 1
ATOM 2596 N N . LEU A 1 309 ? 45.495 13.386 -11.646 1.00 71.75 309 LEU A N 1
ATOM 2597 C CA . LEU A 1 309 ? 45.851 12.093 -11.071 1.00 71.75 309 LEU A CA 1
ATOM 2598 C C . LEU A 1 309 ? 45.705 12.035 -9.540 1.00 71.75 309 LEU A C 1
ATOM 2600 O O . LEU A 1 309 ? 45.948 10.966 -8.975 1.00 71.75 309 LEU A O 1
ATOM 2604 N N . ILE A 1 310 ? 45.316 13.136 -8.868 1.00 74.25 310 ILE A N 1
ATOM 2605 C CA . ILE A 1 310 ? 45.171 13.184 -7.401 1.00 74.25 310 ILE A CA 1
ATOM 2606 C C . ILE A 1 310 ? 44.046 12.227 -6.968 1.00 74.25 310 ILE A C 1
ATOM 2608 O O . ILE A 1 310 ? 42.900 12.398 -7.394 1.00 74.25 310 ILE A O 1
ATOM 2612 N N . PRO A 1 311 ? 44.320 11.245 -6.085 1.00 68.88 311 PRO A N 1
ATOM 2613 C CA . PRO A 1 311 ? 43.287 10.345 -5.585 1.00 68.88 311 PRO A CA 1
ATOM 2614 C C . PRO A 1 311 ? 42.179 11.104 -4.839 1.00 68.88 311 PRO A C 1
ATOM 2616 O O . PRO A 1 311 ? 42.457 11.939 -3.975 1.00 68.88 311 PRO A O 1
ATOM 2619 N N . VAL A 1 312 ? 40.915 10.773 -5.128 1.00 57.44 312 VAL A N 1
ATOM 2620 C CA . VAL A 1 312 ? 39.719 11.392 -4.517 1.00 57.44 312 VAL A CA 1
ATOM 2621 C C . VAL A 1 312 ? 39.763 11.372 -2.984 1.00 57.44 312 VAL A C 1
ATOM 2623 O O . VAL A 1 312 ? 39.274 12.298 -2.334 1.00 57.44 312 VAL A O 1
ATOM 2626 N N . GLU A 1 313 ? 40.398 10.354 -2.401 1.00 56.97 313 GLU A N 1
ATOM 2627 C CA . GLU A 1 313 ? 40.516 10.167 -0.956 1.00 56.97 313 GLU A CA 1
ATOM 2628 C C . GLU A 1 313 ? 41.220 11.341 -0.249 1.00 56.97 313 GLU A C 1
ATOM 2630 O O . GLU A 1 313 ? 40.858 11.683 0.881 1.00 56.97 313 GLU A O 1
ATOM 2635 N N . PHE A 1 314 ? 42.154 12.012 -0.936 1.00 57.59 314 PHE A N 1
ATOM 2636 C CA . PHE A 1 314 ? 42.870 13.181 -0.417 1.00 57.59 314 PHE A CA 1
ATOM 2637 C C . PHE A 1 314 ? 41.917 14.352 -0.120 1.00 57.59 314 PHE A C 1
ATOM 2639 O O . PHE A 1 314 ? 42.059 15.047 0.890 1.00 57.59 314 PHE A O 1
ATOM 2646 N N . TYR A 1 315 ? 40.889 14.539 -0.954 1.00 52.69 315 TYR A N 1
ATOM 2647 C CA . TYR A 1 315 ? 39.889 15.590 -0.762 1.00 52.69 315 TYR A CA 1
ATOM 2648 C C . TYR A 1 315 ? 38.951 15.276 0.412 1.00 52.69 315 TYR A C 1
ATOM 2650 O O . TYR A 1 315 ? 38.591 16.176 1.172 1.00 52.69 315 TYR A O 1
ATOM 2658 N N . THR A 1 316 ? 38.615 14.001 0.624 1.00 43.94 316 THR A N 1
ATOM 2659 C CA . THR A 1 316 ? 37.777 13.559 1.752 1.00 43.94 316 THR A CA 1
ATOM 2660 C C . THR A 1 316 ? 38.499 13.569 3.104 1.00 43.94 316 THR A C 1
ATOM 2662 O O . THR A 1 316 ? 37.893 13.945 4.107 1.00 43.94 316 THR A O 1
ATOM 2665 N N . GLU A 1 317 ? 39.789 13.218 3.171 1.00 43.78 317 GLU A N 1
ATOM 2666 C CA . GLU A 1 317 ? 40.561 13.276 4.427 1.00 43.78 317 GLU A CA 1
ATOM 2667 C C . GLU A 1 317 ? 40.892 14.714 4.856 1.00 43.78 317 GLU A C 1
ATOM 2669 O O . GLU A 1 317 ? 40.848 15.027 6.049 1.00 43.78 317 GLU A O 1
ATOM 2674 N N . SER A 1 318 ? 41.156 15.614 3.902 1.00 45.41 318 SER A N 1
ATOM 2675 C CA . SER A 1 318 ? 41.414 17.038 4.169 1.00 45.41 318 SER A CA 1
ATOM 2676 C C . SER A 1 318 ? 40.189 17.750 4.767 1.00 45.41 318 SER A C 1
ATOM 2678 O O . SER A 1 318 ? 40.310 18.473 5.760 1.00 45.41 318 SER A O 1
ATOM 2680 N N . LEU A 1 319 ? 38.988 17.469 4.241 1.00 34.62 319 LEU A N 1
ATOM 2681 C CA . LEU A 1 319 ? 37.720 18.010 4.750 1.00 34.62 319 LEU A CA 1
ATOM 2682 C C . LEU A 1 319 ? 37.372 17.479 6.153 1.00 34.62 319 LEU A C 1
ATOM 2684 O O . LEU A 1 319 ? 36.941 18.245 7.014 1.00 34.62 319 LEU A O 1
ATOM 2688 N N . ASN A 1 320 ? 37.637 16.199 6.428 1.00 37.22 320 ASN A N 1
ATOM 2689 C CA . ASN A 1 320 ? 37.391 15.605 7.747 1.00 37.22 320 ASN A CA 1
ATOM 2690 C C . ASN A 1 320 ? 38.380 16.104 8.819 1.00 37.22 320 ASN A C 1
ATOM 2692 O O . ASN A 1 320 ? 37.983 16.372 9.956 1.00 37.22 320 ASN A O 1
ATOM 2696 N N . ASN A 1 321 ? 39.655 16.301 8.466 1.00 42.47 321 ASN A N 1
ATOM 2697 C CA . ASN A 1 321 ? 40.639 16.922 9.360 1.00 42.47 321 ASN A CA 1
ATOM 2698 C C . ASN A 1 321 ? 40.341 18.407 9.630 1.00 42.47 321 ASN A C 1
ATOM 2700 O O . ASN A 1 321 ? 40.684 18.913 10.701 1.00 42.47 321 ASN A O 1
ATOM 2704 N N . TYR A 1 322 ? 39.685 19.100 8.694 1.00 38.34 322 TYR A N 1
ATOM 2705 C CA . TYR A 1 322 ? 39.222 20.477 8.863 1.00 38.34 322 TYR A CA 1
ATOM 2706 C C . TYR A 1 322 ? 38.065 20.577 9.862 1.00 38.34 322 TYR A C 1
ATOM 2708 O O . TYR A 1 322 ? 38.174 21.346 10.815 1.00 38.34 322 TYR A O 1
ATOM 2716 N N . SER A 1 323 ? 37.014 19.758 9.726 1.00 34.97 323 SER A N 1
ATOM 2717 C CA . SER A 1 323 ? 35.915 19.717 10.706 1.00 34.97 323 SER A CA 1
ATOM 2718 C C . SER A 1 323 ? 36.411 19.364 12.107 1.00 34.97 323 SER A C 1
ATOM 2720 O O . SER A 1 323 ? 35.958 19.950 13.086 1.00 34.97 323 SER A O 1
ATOM 2722 N N . LYS A 1 324 ? 37.402 18.470 12.209 1.00 37.03 324 LYS A N 1
ATOM 2723 C CA . LYS A 1 324 ? 38.010 18.101 13.489 1.00 37.03 324 LYS A CA 1
ATOM 2724 C C . LYS A 1 324 ? 38.831 19.241 14.104 1.00 37.03 324 LYS A C 1
ATOM 2726 O O . LYS A 1 324 ? 38.587 19.597 15.246 1.00 37.03 324 LYS A O 1
ATOM 2731 N N . LYS A 1 325 ? 39.724 19.889 13.343 1.00 39.59 325 LYS A N 1
ATOM 2732 C CA . LYS A 1 325 ? 40.508 21.043 13.835 1.00 39.59 325 LYS A CA 1
ATOM 2733 C C . LYS A 1 325 ? 39.650 22.271 14.135 1.00 39.59 325 LYS A C 1
ATOM 2735 O O . LYS A 1 325 ? 39.999 23.040 15.023 1.00 39.59 325 LYS A O 1
ATOM 2740 N N . LEU A 1 326 ? 38.562 22.473 13.394 1.00 34.97 326 LEU A N 1
ATOM 2741 C CA . LEU A 1 326 ? 37.597 23.538 13.647 1.00 34.97 326 LEU A CA 1
ATOM 2742 C C . LEU A 1 326 ? 36.826 23.261 14.944 1.00 34.97 326 LEU A C 1
ATOM 2744 O O . LEU A 1 326 ? 36.728 24.158 15.771 1.00 34.97 326 LEU A O 1
ATOM 2748 N N . ASN A 1 327 ? 36.385 22.019 15.168 1.00 36.91 327 ASN A N 1
ATOM 2749 C CA . ASN A 1 327 ? 35.753 21.604 16.422 1.00 36.91 327 ASN A CA 1
ATOM 2750 C C . ASN A 1 327 ? 36.714 21.694 17.614 1.00 36.91 327 ASN A C 1
ATOM 2752 O O . ASN A 1 327 ? 36.334 22.247 18.637 1.00 36.91 327 ASN A O 1
ATOM 2756 N N . ASP A 1 328 ? 37.967 21.257 17.475 1.00 39.97 328 ASP A N 1
ATOM 2757 C CA . ASP A 1 328 ? 38.972 21.348 18.543 1.00 39.97 328 ASP A CA 1
ATOM 2758 C C . ASP A 1 328 ? 39.264 22.815 18.918 1.00 39.97 328 ASP A C 1
ATOM 2760 O O . ASP A 1 328 ? 39.406 23.145 20.093 1.00 39.97 328 ASP A O 1
ATOM 2764 N N . LYS A 1 329 ? 39.268 23.723 17.930 1.00 38.47 329 LYS A N 1
ATOM 2765 C CA . LYS A 1 329 ? 39.466 25.167 18.138 1.00 38.47 329 LYS A CA 1
ATOM 2766 C C . LYS A 1 329 ? 38.225 25.863 18.698 1.00 38.47 329 LYS A C 1
ATOM 2768 O O . LYS A 1 329 ? 38.351 26.807 19.467 1.00 38.47 329 LYS A O 1
ATOM 2773 N N . ILE A 1 330 ? 37.029 25.400 18.332 1.00 36.97 330 ILE A N 1
ATOM 2774 C CA . ILE A 1 330 ? 35.761 25.847 18.921 1.00 36.97 330 ILE A CA 1
ATOM 2775 C C . ILE A 1 330 ? 35.689 25.405 20.387 1.00 36.97 330 ILE A C 1
ATOM 2777 O O . ILE A 1 330 ? 35.350 26.219 21.235 1.00 36.97 330 ILE A O 1
ATOM 2781 N N . ILE A 1 331 ? 36.098 24.177 20.711 1.00 41.00 331 ILE A N 1
ATOM 2782 C CA . ILE A 1 331 ? 36.181 23.668 22.089 1.00 41.00 331 ILE A CA 1
ATOM 2783 C C . ILE A 1 331 ? 37.214 24.466 22.905 1.00 41.00 331 ILE A C 1
ATOM 2785 O O . ILE A 1 331 ? 36.937 24.862 24.034 1.00 41.00 331 ILE A O 1
ATOM 2789 N N . GLU A 1 332 ? 38.377 24.777 22.325 1.00 40.56 332 GLU A N 1
ATOM 2790 C CA . GLU A 1 332 ? 39.400 25.638 22.941 1.00 40.56 332 GLU A CA 1
ATOM 2791 C C . GLU A 1 332 ? 38.878 27.064 23.223 1.00 40.56 332 GLU A C 1
ATOM 2793 O O . GLU A 1 332 ? 39.158 27.633 24.278 1.00 40.56 332 GLU A O 1
ATOM 2798 N N . LEU A 1 333 ? 38.075 27.630 22.313 1.00 36.69 333 LEU A N 1
ATOM 2799 C CA . LEU A 1 333 ? 37.500 28.977 22.429 1.00 36.69 333 LEU A CA 1
ATOM 2800 C C . LEU A 1 333 ? 36.284 29.049 23.369 1.00 36.69 333 LEU A C 1
ATOM 2802 O O . LEU A 1 333 ? 36.092 30.067 24.034 1.00 36.69 333 LEU A O 1
ATOM 2806 N N . VAL A 1 334 ? 35.487 27.980 23.451 1.00 39.06 334 VAL A N 1
ATOM 2807 C CA . VAL A 1 334 ? 34.327 27.852 24.355 1.00 39.06 334 VAL A CA 1
ATOM 2808 C C . VAL A 1 334 ? 34.769 27.692 25.814 1.00 39.06 334 VAL A C 1
ATOM 2810 O O . VAL A 1 334 ? 34.095 28.181 26.715 1.00 39.06 334 VAL A O 1
ATOM 2813 N N . ASN A 1 335 ? 35.946 27.111 26.056 1.00 39.28 335 ASN A N 1
ATOM 2814 C CA . ASN A 1 335 ? 36.497 26.928 27.401 1.00 39.28 335 ASN A CA 1
ATOM 2815 C C . ASN A 1 335 ? 37.179 28.185 27.984 1.00 39.28 335 ASN A C 1
ATOM 2817 O O . ASN A 1 335 ? 37.725 28.122 29.085 1.00 39.28 335 ASN A O 1
ATOM 2821 N N . ASN A 1 336 ? 37.156 29.331 27.286 1.00 44.28 336 ASN A N 1
ATOM 2822 C CA . ASN A 1 336 ? 37.682 30.602 27.792 1.00 44.28 336 ASN A CA 1
ATOM 2823 C C . ASN A 1 336 ? 36.535 31.555 28.220 1.00 44.28 336 ASN A C 1
ATOM 2825 O O . ASN A 1 336 ? 35.883 32.158 27.355 1.00 44.28 336 ASN A O 1
ATOM 2829 N N . PRO A 1 337 ? 36.311 31.763 29.537 1.00 40.03 337 PRO A N 1
ATOM 2830 C CA . PRO A 1 337 ? 35.138 32.470 30.066 1.00 40.03 337 PRO A CA 1
ATOM 2831 C C . PRO A 1 337 ? 34.987 33.918 29.580 1.00 40.03 337 PRO A C 1
ATOM 2833 O O . PRO A 1 337 ? 33.871 34.399 29.396 1.00 40.03 337 PRO A O 1
ATOM 2836 N N . ALA A 1 338 ? 36.097 34.617 29.321 1.00 39.66 338 ALA A N 1
ATOM 2837 C CA . ALA A 1 338 ? 36.078 36.015 28.881 1.00 39.66 338 ALA A CA 1
ATOM 2838 C C . ALA A 1 338 ? 35.725 36.175 27.388 1.00 39.66 338 ALA A C 1
ATOM 2840 O O . ALA A 1 338 ? 35.303 37.247 26.952 1.00 39.66 338 ALA A O 1
ATOM 2841 N N . THR A 1 339 ? 35.884 35.110 26.595 1.00 41.94 339 THR A N 1
ATOM 2842 C CA . THR A 1 339 ? 35.696 35.149 25.134 1.00 41.94 339 THR A CA 1
ATOM 2843 C C . THR A 1 339 ? 34.310 34.639 24.729 1.00 41.94 339 THR A C 1
ATOM 2845 O O . THR A 1 339 ? 33.708 35.177 23.798 1.00 41.94 339 THR A O 1
ATOM 2848 N N . GLY A 1 340 ? 33.752 33.678 25.480 1.00 43.47 340 GLY A N 1
ATOM 2849 C CA . GLY A 1 340 ? 32.409 33.131 25.245 1.00 43.47 340 GLY A CA 1
ATOM 2850 C C . GLY A 1 340 ? 31.284 34.167 25.369 1.00 43.47 340 GLY A C 1
ATOM 2851 O O . GLY A 1 340 ? 30.375 34.190 24.542 1.00 43.47 340 GLY A O 1
ATOM 2852 N N . VAL A 1 341 ? 31.389 35.096 26.326 1.00 41.59 341 VAL A N 1
ATOM 2853 C CA . VAL A 1 341 ? 30.390 36.164 26.539 1.00 41.59 341 VAL A CA 1
ATOM 2854 C C . VAL A 1 341 ? 30.367 37.168 25.375 1.00 41.59 341 VAL A C 1
ATOM 2856 O O . VAL A 1 341 ? 29.298 37.595 24.936 1.00 41.59 341 VAL A O 1
ATOM 2859 N N . ASN A 1 342 ? 31.531 37.491 24.802 1.00 40.94 342 ASN A N 1
ATOM 2860 C CA . ASN A 1 342 ? 31.632 38.408 23.662 1.00 40.94 342 ASN A CA 1
ATOM 2861 C C . ASN A 1 342 ? 31.148 37.775 22.350 1.00 40.94 342 ASN A C 1
ATOM 2863 O O . ASN A 1 342 ? 30.518 38.454 21.539 1.00 40.94 342 ASN A O 1
ATOM 2867 N N . LEU A 1 343 ? 31.388 36.475 22.148 1.00 39.66 343 LEU A N 1
ATOM 2868 C CA . LEU A 1 343 ? 30.939 35.768 20.948 1.00 39.66 343 LEU A CA 1
ATOM 2869 C C . LEU A 1 343 ? 29.412 35.573 20.939 1.00 39.66 343 LEU A C 1
ATOM 2871 O O . LEU A 1 343 ? 28.786 35.762 19.898 1.00 39.66 343 LEU A O 1
ATOM 2875 N N . LEU A 1 344 ? 28.799 35.284 22.094 1.00 40.09 344 LEU A N 1
ATOM 2876 C CA . LEU A 1 344 ? 27.342 35.139 22.218 1.00 40.09 344 LEU A CA 1
ATOM 2877 C C . LEU A 1 344 ? 26.614 36.485 22.033 1.00 40.09 344 LEU A C 1
ATOM 2879 O O . LEU A 1 344 ? 25.606 36.554 21.333 1.00 40.09 344 LEU A O 1
ATOM 2883 N N . SER A 1 345 ? 27.187 37.574 22.558 1.00 41.66 345 SER A N 1
ATOM 2884 C CA . SER A 1 345 ? 26.748 38.958 22.308 1.00 41.66 345 SER A CA 1
ATOM 2885 C C . SER A 1 345 ? 26.829 39.346 20.817 1.00 41.66 345 SER A C 1
ATOM 2887 O O . SER A 1 345 ? 25.895 39.927 20.253 1.00 41.66 345 SER A O 1
ATOM 2889 N N . MET A 1 346 ? 27.905 38.950 20.125 1.00 37.47 346 MET A N 1
ATOM 2890 C CA . MET A 1 346 ? 28.060 39.159 18.677 1.00 37.47 346 MET A CA 1
ATOM 2891 C C . MET A 1 346 ? 27.069 38.345 17.833 1.00 37.47 346 MET A C 1
ATOM 2893 O O . MET A 1 346 ? 26.626 38.810 16.785 1.00 37.47 346 MET A O 1
ATOM 2897 N N . ILE A 1 347 ? 26.726 37.128 18.261 1.00 39.38 347 ILE A N 1
ATOM 2898 C CA . ILE A 1 347 ? 25.771 36.272 17.550 1.00 39.38 347 ILE A CA 1
ATOM 2899 C C . ILE A 1 347 ? 24.342 36.792 17.749 1.00 39.38 347 ILE A C 1
ATOM 2901 O O . ILE A 1 347 ? 23.605 36.901 16.774 1.00 39.38 347 ILE A O 1
ATOM 2905 N N . LEU A 1 348 ? 23.962 37.194 18.965 1.00 38.16 348 LEU A N 1
ATOM 2906 C CA . LEU A 1 348 ? 22.605 37.664 19.278 1.00 38.16 348 LEU A CA 1
ATOM 2907 C C . LEU A 1 348 ? 22.311 39.075 18.737 1.00 38.16 348 LEU A C 1
ATOM 2909 O O . LEU A 1 348 ? 21.195 39.332 18.284 1.00 38.16 348 LEU A O 1
ATOM 2913 N N . SER A 1 349 ? 23.316 39.956 18.653 1.00 38.69 349 SER A N 1
ATOM 2914 C CA . SER A 1 349 ? 23.186 41.255 17.964 1.00 38.69 349 SER A CA 1
ATOM 2915 C C . SER A 1 349 ? 22.970 41.118 16.451 1.00 38.69 349 SER A C 1
ATOM 2917 O O . SER A 1 349 ? 22.365 41.991 15.834 1.00 38.69 349 SER A O 1
ATOM 2919 N N . LYS A 1 350 ? 23.374 39.991 15.850 1.00 36.94 350 LYS A N 1
ATOM 2920 C CA . LYS A 1 350 ? 23.095 39.668 14.442 1.00 36.94 350 LYS A CA 1
ATOM 2921 C C . LYS A 1 350 ? 21.637 39.237 14.198 1.00 36.94 350 LYS A C 1
ATOM 2923 O O . LYS A 1 350 ? 21.206 39.231 13.048 1.00 36.94 350 LYS A O 1
ATOM 2928 N N . TYR A 1 351 ? 20.886 38.916 15.258 1.00 34.50 351 TYR A N 1
ATOM 2929 C CA . TYR A 1 351 ? 19.480 38.486 15.210 1.00 34.50 351 TYR A CA 1
ATOM 2930 C C . TYR A 1 351 ? 18.492 39.478 15.863 1.00 34.50 351 TYR A C 1
ATOM 2932 O O . TYR A 1 351 ? 17.323 39.148 16.033 1.00 34.50 351 TYR A O 1
ATOM 2940 N N . ASN A 1 352 ? 18.924 40.715 16.147 1.00 34.25 352 ASN A N 1
ATOM 2941 C CA . ASN A 1 352 ? 18.068 41.859 16.503 1.00 34.25 352 ASN A CA 1
ATOM 2942 C C . ASN A 1 352 ? 17.236 41.748 17.807 1.00 34.25 352 ASN A C 1
ATOM 2944 O O . ASN A 1 352 ? 16.158 42.333 17.899 1.00 34.25 352 ASN A O 1
ATOM 2948 N N . TYR A 1 353 ? 17.743 41.073 18.844 1.00 32.12 353 TYR A N 1
ATOM 2949 C CA . TYR A 1 353 ? 17.182 41.175 20.203 1.00 32.12 353 TYR A CA 1
ATOM 2950 C C . TYR A 1 353 ? 17.809 42.358 20.968 1.00 32.12 353 TYR A C 1
ATOM 2952 O O . TYR A 1 353 ? 19.040 42.462 21.006 1.00 32.12 353 TYR A O 1
ATOM 2960 N N . PRO A 1 354 ? 17.021 43.265 21.581 1.00 31.81 354 PRO A N 1
ATOM 2961 C CA . PRO A 1 354 ? 17.573 44.385 22.335 1.00 31.81 354 PRO A CA 1
ATOM 2962 C C . PRO A 1 354 ? 18.219 43.900 23.638 1.00 31.81 354 PRO A C 1
ATOM 2964 O O . PRO A 1 354 ? 17.598 43.240 24.467 1.00 31.81 354 PRO A O 1
ATOM 2967 N N . ALA A 1 355 ? 19.488 44.255 23.831 1.00 37.72 355 ALA A N 1
ATOM 2968 C CA . ALA A 1 355 ? 20.223 43.981 25.055 1.00 37.72 355 ALA A CA 1
ATOM 2969 C C . ALA A 1 355 ? 19.724 44.888 26.188 1.00 37.72 355 ALA A C 1
ATOM 2971 O O . ALA A 1 355 ? 20.050 46.077 26.207 1.00 37.72 355 ALA A O 1
ATOM 2972 N N . LYS A 1 356 ? 18.986 44.342 27.161 1.00 34.62 356 LYS A N 1
ATOM 2973 C CA . LYS A 1 356 ? 18.889 44.951 28.493 1.00 34.62 356 LYS A CA 1
ATOM 2974 C C . LYS A 1 356 ? 18.633 43.907 29.583 1.00 34.62 356 LYS A C 1
ATOM 2976 O O . LYS A 1 356 ? 17.611 43.237 29.594 1.00 34.62 356 LYS A O 1
ATOM 2981 N N . THR A 1 357 ? 19.600 43.861 30.504 1.00 33.84 357 THR A N 1
ATOM 2982 C CA . THR A 1 357 ? 19.626 43.196 31.821 1.00 33.84 357 THR A CA 1
ATOM 2983 C C . THR A 1 357 ? 19.596 41.663 31.853 1.00 33.84 357 THR A C 1
ATOM 2985 O O . THR A 1 357 ? 18.549 41.031 31.864 1.00 33.84 357 THR A O 1
ATOM 2988 N N . PHE A 1 358 ? 20.792 41.078 31.986 1.00 31.66 358 PHE A N 1
ATOM 2989 C CA . PHE A 1 358 ? 20.984 39.782 32.636 1.00 31.66 358 PHE A CA 1
ATOM 2990 C C . PHE A 1 358 ? 20.768 39.976 34.143 1.00 31.66 358 PHE A C 1
ATOM 2992 O O . PHE A 1 358 ? 21.476 40.787 34.738 1.00 31.66 358 PHE A O 1
ATOM 2999 N N . SER A 1 359 ? 19.822 39.267 34.760 1.00 32.62 359 SER A N 1
ATOM 3000 C CA . SER A 1 359 ? 19.810 39.105 36.218 1.00 32.62 359 SER A CA 1
ATOM 3001 C C . SER A 1 359 ? 20.318 37.714 36.580 1.00 32.62 359 SER A C 1
ATOM 3003 O O . SER A 1 359 ? 19.845 36.709 36.049 1.00 32.62 359 SER A O 1
ATOM 3005 N N . ASP A 1 360 ? 21.297 37.713 37.474 1.00 38.53 360 ASP A N 1
ATOM 3006 C CA . ASP A 1 360 ? 22.072 36.604 38.017 1.00 38.53 360 ASP A CA 1
ATOM 3007 C C . ASP A 1 360 ? 21.253 35.344 38.315 1.00 38.53 360 ASP A C 1
ATOM 3009 O O . ASP A 1 360 ? 20.397 35.370 39.189 1.00 38.53 360 ASP A O 1
ATOM 3013 N N . ASN A 1 361 ? 21.544 34.238 37.621 1.00 39.19 361 ASN A N 1
ATOM 3014 C CA . ASN A 1 361 ? 21.395 32.865 38.125 1.00 39.19 361 ASN A CA 1
ATOM 3015 C C . ASN A 1 361 ? 22.106 31.889 37.171 1.00 39.19 361 ASN A C 1
ATOM 3017 O O . ASN A 1 361 ? 21.493 31.184 36.369 1.00 39.19 361 ASN A O 1
ATOM 3021 N N . VAL A 1 362 ? 23.440 31.877 37.245 1.00 39.38 362 VAL A N 1
ATOM 3022 C CA . VAL A 1 362 ? 24.299 30.894 36.570 1.00 39.38 362 VAL A CA 1
ATOM 3023 C C . VAL A 1 362 ? 24.688 29.832 37.595 1.00 39.38 362 VAL A C 1
ATOM 3025 O O . VAL A 1 362 ? 25.381 30.135 38.563 1.00 39.38 362 VAL A O 1
ATOM 3028 N N . ASN A 1 363 ? 24.265 28.583 37.392 1.00 41.19 363 ASN A N 1
ATOM 3029 C CA . ASN A 1 363 ? 24.659 27.476 38.266 1.00 41.19 363 ASN A CA 1
ATOM 3030 C C . ASN A 1 363 ? 25.952 26.820 37.756 1.00 41.19 363 ASN A C 1
ATOM 3032 O O . ASN A 1 363 ? 26.002 26.284 36.644 1.00 41.19 363 ASN A O 1
ATOM 3036 N N . VAL A 1 364 ? 26.995 26.849 38.591 1.00 37.81 364 VAL A N 1
ATOM 3037 C CA . VAL A 1 364 ? 28.360 26.386 38.279 1.00 37.81 364 VAL A CA 1
ATOM 3038 C C . VAL A 1 364 ? 28.721 25.191 39.169 1.00 37.81 364 VAL A C 1
ATOM 3040 O O . VAL A 1 364 ? 28.337 25.139 40.338 1.00 37.81 364 VAL A O 1
ATOM 3043 N N . THR A 1 365 ? 29.443 24.200 38.637 1.00 37.88 365 THR A N 1
ATOM 3044 C CA . THR A 1 365 ? 29.983 23.098 39.454 1.00 37.88 365 THR A CA 1
ATOM 3045 C C . THR A 1 365 ? 31.170 23.553 40.306 1.00 37.88 365 THR A C 1
ATOM 3047 O O . THR A 1 365 ? 31.771 24.597 40.066 1.00 37.88 365 THR A O 1
ATOM 3050 N N . ARG A 1 366 ? 31.562 22.725 41.284 1.00 31.19 366 ARG A N 1
ATOM 3051 C CA . ARG A 1 366 ? 32.715 22.976 42.170 1.00 31.19 366 ARG A CA 1
ATOM 3052 C C . ARG A 1 366 ? 34.058 23.112 41.428 1.00 31.19 366 ARG A C 1
ATOM 3054 O O . ARG A 1 366 ? 35.008 23.626 42.008 1.00 31.19 366 ARG A O 1
ATOM 3061 N N . ASP A 1 367 ? 34.092 22.718 40.155 1.00 33.84 367 ASP A N 1
ATOM 3062 C CA . ASP A 1 367 ? 35.278 22.692 39.293 1.00 33.84 367 ASP A CA 1
ATOM 3063 C C . ASP A 1 367 ? 35.272 23.839 38.256 1.00 33.84 367 ASP A C 1
ATOM 3065 O O . ASP A 1 367 ? 36.134 23.890 37.385 1.00 33.84 367 ASP A O 1
ATOM 3069 N N . GLY A 1 368 ? 34.299 24.761 38.336 1.00 30.67 368 GLY A N 1
ATOM 3070 C CA . GLY A 1 368 ? 34.257 25.991 37.532 1.00 30.67 368 GLY A CA 1
ATOM 3071 C C . GLY A 1 368 ? 33.502 25.914 36.199 1.00 30.67 368 GLY A C 1
ATOM 3072 O O . GLY A 1 368 ? 33.475 26.906 35.475 1.00 30.67 368 GLY A O 1
ATOM 3073 N N . ASN A 1 369 ? 32.848 24.793 35.877 1.00 36.88 369 ASN A N 1
ATOM 3074 C CA . ASN A 1 369 ? 32.098 24.634 34.623 1.00 36.88 369 ASN A CA 1
ATOM 3075 C C . ASN A 1 369 ? 30.610 25.002 34.787 1.00 36.88 369 ASN A C 1
ATOM 3077 O O . ASN A 1 369 ? 29.955 24.579 35.746 1.00 36.88 369 ASN A O 1
ATOM 3081 N N . ILE A 1 370 ? 30.069 25.778 33.840 1.00 38.75 370 ILE A N 1
ATOM 3082 C CA . ILE A 1 370 ? 28.665 26.228 33.822 1.00 38.75 370 ILE A CA 1
ATOM 3083 C C . ILE A 1 370 ? 27.756 25.068 33.393 1.00 38.75 370 ILE A C 1
ATOM 3085 O O . ILE A 1 370 ? 27.991 24.456 32.355 1.00 38.75 370 ILE A O 1
ATOM 3089 N N . LYS A 1 371 ? 26.709 24.767 34.175 1.00 48.88 371 LYS A N 1
ATOM 3090 C CA . LYS A 1 371 ? 25.757 23.679 33.872 1.00 48.88 371 LYS A CA 1
ATOM 3091 C C . LYS A 1 371 ? 24.528 24.134 33.084 1.00 48.88 371 LYS A C 1
ATOM 3093 O O . LYS A 1 371 ? 24.081 23.416 32.198 1.00 48.88 371 LYS A O 1
ATOM 3098 N N . SER A 1 372 ? 23.979 25.302 33.402 1.00 42.97 372 SER A N 1
ATOM 3099 C CA . SER A 1 372 ? 22.757 25.820 32.774 1.00 42.97 372 SER A CA 1
ATOM 3100 C C . SER A 1 372 ? 22.672 27.339 32.907 1.00 42.97 372 SER A C 1
ATOM 3102 O O . SER A 1 372 ? 23.188 27.907 33.874 1.00 42.97 372 SER A O 1
ATOM 3104 N N . ILE A 1 373 ? 21.989 27.987 31.960 1.00 39.41 373 ILE A N 1
ATOM 3105 C CA . ILE A 1 373 ? 21.649 29.418 32.008 1.00 39.41 373 ILE A CA 1
ATOM 3106 C C . ILE A 1 373 ? 20.131 29.555 31.863 1.00 39.41 373 ILE A C 1
ATOM 3108 O O . ILE A 1 373 ? 19.533 28.965 30.962 1.00 39.41 373 ILE A O 1
ATOM 3112 N N . THR A 1 374 ? 19.520 30.336 32.753 1.00 39.28 374 THR A N 1
ATOM 3113 C CA . THR A 1 374 ? 18.083 30.640 32.738 1.00 39.28 374 THR A CA 1
ATOM 3114 C C . THR A 1 374 ? 17.860 32.024 32.132 1.00 39.28 374 THR A C 1
ATOM 3116 O O . THR A 1 374 ? 18.524 32.978 32.535 1.00 39.28 374 THR A O 1
ATOM 3119 N N . ILE A 1 375 ? 16.932 32.146 31.177 1.00 38.59 375 ILE A N 1
ATOM 3120 C CA . ILE A 1 375 ? 16.582 33.422 30.532 1.00 38.59 375 ILE A CA 1
ATOM 3121 C C . ILE A 1 375 ? 15.141 33.785 30.913 1.00 38.59 375 ILE A C 1
ATOM 3123 O O . ILE A 1 375 ? 14.230 32.978 30.732 1.00 38.59 375 ILE A O 1
ATOM 3127 N N . LEU A 1 376 ? 14.939 34.991 31.452 1.00 34.84 376 LEU A N 1
ATOM 3128 C CA . LEU A 1 376 ? 13.616 35.538 31.770 1.00 34.84 376 LEU A C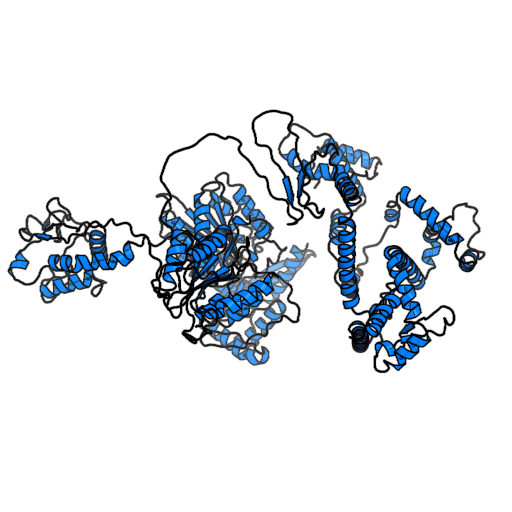A 1
ATOM 3129 C C . LEU A 1 376 ? 13.024 36.225 30.538 1.00 34.84 376 LEU A C 1
ATOM 3131 O O . LEU A 1 376 ? 13.696 37.040 29.909 1.00 34.84 376 LEU A O 1
ATOM 3135 N N . ASN A 1 377 ? 11.767 35.919 30.219 1.00 35.38 377 ASN A N 1
ATOM 3136 C CA . ASN A 1 377 ? 11.019 36.586 29.159 1.00 35.38 377 ASN A CA 1
ATOM 3137 C C . ASN A 1 377 ? 9.900 37.406 29.814 1.00 35.38 377 ASN A C 1
ATOM 3139 O O . ASN A 1 377 ? 8.929 36.841 30.314 1.00 35.38 377 ASN A O 1
ATOM 3143 N N . THR A 1 378 ? 10.051 38.727 29.871 1.00 31.83 378 THR A N 1
ATOM 3144 C CA . THR A 1 378 ? 9.010 39.637 30.364 1.00 31.83 378 THR A CA 1
ATOM 3145 C C . THR A 1 378 ? 8.640 40.595 29.246 1.00 31.83 378 THR A C 1
ATOM 3147 O O . THR A 1 378 ? 9.382 41.536 29.003 1.00 31.83 378 THR A O 1
ATOM 3150 N N . ASP A 1 379 ? 7.514 40.348 28.582 1.00 31.23 379 ASP A N 1
ATOM 3151 C CA . ASP A 1 379 ? 6.804 41.357 27.790 1.00 31.23 379 ASP A CA 1
ATOM 3152 C C . ASP A 1 379 ? 5.318 40.970 27.715 1.00 31.23 379 ASP A C 1
ATOM 3154 O O . ASP A 1 379 ? 4.889 40.284 26.790 1.00 31.23 379 ASP A O 1
ATOM 3158 N N . ILE A 1 380 ? 4.533 41.400 28.710 1.00 30.58 380 ILE A N 1
ATOM 3159 C CA . ILE A 1 380 ? 3.101 41.690 28.546 1.00 30.58 380 ILE A CA 1
ATOM 3160 C C . ILE A 1 380 ? 2.805 42.941 29.378 1.00 30.58 380 ILE A C 1
ATOM 3162 O O . ILE A 1 380 ? 2.487 42.863 30.563 1.00 30.58 380 ILE A O 1
ATOM 3166 N N . ASP A 1 381 ? 2.895 44.109 28.745 1.00 33.72 381 ASP A N 1
ATOM 3167 C CA . ASP A 1 381 ? 2.017 45.206 29.136 1.00 33.72 381 ASP A CA 1
ATOM 3168 C C . ASP A 1 381 ? 0.595 44.811 28.707 1.00 33.72 381 ASP A C 1
ATOM 3170 O O . ASP A 1 381 ? 0.362 44.508 27.537 1.00 33.72 381 ASP A O 1
ATOM 3174 N N . THR A 1 382 ? -0.335 44.849 29.667 1.00 30.55 382 THR A N 1
ATOM 3175 C CA . THR A 1 382 ? -1.788 44.553 29.621 1.00 30.55 382 THR A CA 1
ATOM 3176 C C . THR A 1 382 ? -2.247 43.204 30.214 1.00 30.55 382 THR A C 1
ATOM 3178 O O . THR A 1 382 ? -2.344 42.173 29.562 1.00 30.55 382 THR A O 1
ATOM 3181 N N . VAL A 1 383 ? -2.542 43.290 31.517 1.00 30.12 383 VAL A N 1
ATOM 3182 C CA . VAL A 1 383 ? -3.476 42.536 32.383 1.00 30.12 383 VAL A CA 1
ATOM 3183 C C . VAL A 1 383 ? -4.486 41.623 31.657 1.00 30.12 383 VAL A C 1
ATOM 3185 O O . VAL A 1 383 ? -5.358 42.131 30.959 1.00 30.12 383 VAL A O 1
ATOM 3188 N N . ASP A 1 384 ? -4.430 40.298 31.860 1.00 30.50 384 ASP A N 1
ATOM 3189 C CA . ASP A 1 384 ? -5.210 39.552 32.877 1.00 30.50 384 ASP A CA 1
ATOM 3190 C C . ASP A 1 384 ? -4.829 38.042 32.868 1.00 30.50 384 ASP A C 1
ATOM 3192 O O . ASP A 1 384 ? -4.758 37.414 31.814 1.00 30.50 384 ASP A O 1
ATOM 3196 N N . SER A 1 385 ? -4.519 37.502 34.054 1.00 38.72 385 SER A N 1
ATOM 3197 C CA . SER A 1 385 ? -4.387 36.077 34.451 1.00 38.72 385 SER A CA 1
ATOM 3198 C C . SER A 1 385 ? -3.989 34.997 33.406 1.00 38.72 385 SER A C 1
ATOM 3200 O O . SER A 1 385 ? -4.821 34.252 32.890 1.00 38.72 385 SER A O 1
ATOM 3202 N N . SER A 1 386 ? -2.683 34.780 33.183 1.00 27.55 386 SER A N 1
ATOM 3203 C CA . SER A 1 386 ? -2.131 33.545 32.571 1.00 27.55 386 SER A CA 1
ATOM 3204 C C . SER A 1 386 ? -0.679 33.274 33.028 1.00 27.55 386 SER A C 1
ATOM 3206 O O . SER A 1 386 ? 0.032 34.234 33.331 1.00 27.55 386 SER A O 1
ATOM 3208 N N . PRO A 1 387 ? -0.225 32.002 33.115 1.00 28.23 387 PRO A N 1
ATOM 3209 C CA . PRO A 1 387 ? 1.008 31.621 33.819 1.00 28.23 387 PRO A CA 1
ATOM 3210 C C . PRO A 1 387 ? 2.299 32.090 33.124 1.00 28.23 387 PRO A C 1
ATOM 3212 O O . PRO A 1 387 ? 2.396 32.117 31.897 1.00 28.23 387 PRO A O 1
ATOM 3215 N N . LEU A 1 388 ? 3.309 32.428 33.937 1.00 31.50 388 LEU A N 1
ATOM 3216 C CA . LEU A 1 388 ? 4.671 32.789 33.519 1.00 31.50 388 LEU A CA 1
ATOM 3217 C C . LEU A 1 388 ? 5.397 31.584 32.892 1.00 31.50 388 LEU A C 1
ATOM 3219 O O . LEU A 1 388 ? 5.430 30.501 33.472 1.00 31.50 388 LEU A O 1
ATOM 3223 N N . TYR A 1 389 ? 6.032 31.787 31.734 1.00 33.50 389 TYR A N 1
ATOM 3224 C CA . TYR A 1 389 ? 6.768 30.754 30.998 1.00 33.50 389 TYR A CA 1
ATOM 3225 C C . TYR A 1 389 ? 8.290 30.978 31.073 1.00 33.50 389 TYR A C 1
ATOM 3227 O O . TYR A 1 389 ? 8.772 32.058 30.737 1.00 33.50 389 TYR A O 1
ATOM 3235 N N . TYR A 1 390 ? 9.060 29.947 31.447 1.00 36.12 390 TYR A N 1
ATOM 3236 C CA . TYR A 1 390 ? 10.534 29.962 31.432 1.00 36.12 390 TYR A CA 1
ATOM 3237 C C . TYR A 1 390 ? 11.096 29.054 30.329 1.00 36.12 390 TYR A C 1
ATOM 3239 O O . TYR A 1 390 ? 10.517 28.014 30.018 1.00 36.12 390 TYR A O 1
ATOM 3247 N N . THR A 1 391 ? 12.261 29.408 29.775 1.00 37.59 391 THR A N 1
ATOM 3248 C CA . THR A 1 391 ? 13.059 28.539 28.888 1.00 37.59 391 THR A CA 1
ATOM 3249 C C . THR A 1 391 ? 14.444 28.329 29.501 1.00 37.59 391 THR A C 1
ATOM 3251 O O . THR A 1 391 ? 15.136 29.295 29.827 1.00 37.59 391 THR A O 1
ATOM 3254 N N . VAL A 1 392 ? 14.853 27.068 29.671 1.00 38.34 392 VAL A N 1
ATOM 3255 C CA . VAL A 1 392 ? 16.158 26.692 30.239 1.00 38.34 392 VAL A CA 1
ATOM 3256 C C . VAL A 1 392 ? 16.965 25.949 29.182 1.00 38.34 392 VAL A C 1
ATOM 3258 O O . VAL A 1 392 ? 16.495 24.952 28.632 1.00 38.34 392 VAL A O 1
ATOM 3261 N N . TYR A 1 393 ? 18.186 26.422 28.923 1.00 37.88 393 TYR A N 1
ATOM 3262 C CA . TYR A 1 393 ? 19.143 25.720 28.068 1.00 37.88 393 TYR A CA 1
ATOM 3263 C C . TYR A 1 393 ? 20.107 24.899 28.930 1.00 37.88 393 TYR A C 1
ATOM 3265 O O . TYR A 1 393 ? 20.804 25.447 29.794 1.00 37.88 393 TYR A O 1
ATOM 3273 N N . ASP A 1 394 ? 20.125 23.583 28.710 1.00 41.62 394 ASP A N 1
ATOM 3274 C CA . ASP A 1 394 ? 20.986 22.637 29.425 1.00 41.62 394 ASP A CA 1
ATOM 3275 C C . ASP A 1 394 ? 22.187 22.261 28.546 1.00 41.62 394 ASP A C 1
ATOM 3277 O O . ASP A 1 394 ? 22.085 21.470 27.605 1.00 41.62 394 ASP A O 1
ATOM 3281 N N . PHE A 1 395 ? 23.355 22.810 28.885 1.00 36.31 395 PHE A N 1
ATOM 3282 C CA . PHE A 1 395 ? 24.594 22.607 28.129 1.00 36.31 395 PHE A CA 1
ATOM 3283 C C . PHE A 1 395 ? 25.109 21.166 28.183 1.00 36.31 395 PHE A C 1
ATOM 3285 O O . PHE A 1 395 ? 25.975 20.796 27.396 1.00 36.31 395 PHE A O 1
ATOM 3292 N N . THR A 1 396 ? 24.601 20.338 29.099 1.00 39.16 396 THR A N 1
ATOM 3293 C CA . THR A 1 396 ? 25.020 18.934 29.206 1.00 39.16 396 THR A CA 1
ATOM 3294 C C . THR A 1 396 ? 24.265 18.007 28.258 1.00 39.16 396 THR A C 1
ATOM 3296 O O . THR A 1 396 ? 24.713 16.883 28.030 1.00 39.16 396 THR A O 1
ATOM 3299 N N . LYS A 1 397 ? 23.138 18.470 27.704 1.00 39.53 397 LYS A N 1
ATOM 3300 C CA . LYS A 1 397 ? 22.252 17.689 26.828 1.00 39.53 397 LYS A CA 1
ATOM 3301 C C . LYS A 1 397 ? 22.123 18.253 25.417 1.00 39.53 397 LYS A C 1
ATOM 3303 O O . LYS A 1 397 ? 21.648 17.536 24.550 1.00 39.53 397 LYS A O 1
ATOM 3308 N N . ASP A 1 398 ? 22.569 19.490 25.208 1.00 39.03 398 ASP A N 1
ATOM 3309 C CA . ASP A 1 398 ? 22.530 20.197 23.923 1.00 39.03 398 ASP A CA 1
ATOM 3310 C C . ASP A 1 398 ? 21.111 20.314 23.325 1.00 39.03 398 ASP A C 1
ATOM 3312 O O . ASP A 1 398 ? 20.902 20.205 22.120 1.00 39.03 398 ASP A O 1
ATOM 3316 N N . GLU A 1 399 ? 20.116 20.535 24.192 1.00 36.97 399 GLU A N 1
ATOM 3317 C CA . GLU A 1 399 ? 18.703 20.689 23.827 1.00 36.97 399 GLU A CA 1
ATOM 3318 C C . GLU A 1 399 ? 18.041 21.816 24.652 1.00 36.97 399 GLU A C 1
ATOM 3320 O O . GLU A 1 399 ? 18.401 22.067 25.808 1.00 36.97 399 GLU A O 1
ATOM 3325 N N . PHE A 1 400 ? 17.048 22.494 24.061 1.00 37.53 400 PHE A N 1
ATOM 3326 C CA . PHE A 1 400 ? 16.125 23.388 24.773 1.00 37.53 400 PHE A CA 1
ATOM 3327 C C . PHE A 1 400 ? 14.966 22.551 25.319 1.00 37.53 400 PHE A C 1
ATOM 3329 O O . PHE A 1 400 ? 14.297 21.873 24.544 1.00 37.53 400 PHE A O 1
ATOM 3336 N N . ASN A 1 401 ? 14.703 22.599 26.627 1.00 39.78 401 ASN A N 1
ATOM 3337 C CA . ASN A 1 401 ? 13.523 21.927 27.175 1.00 39.78 401 ASN A CA 1
ATOM 3338 C C . ASN A 1 401 ? 12.283 22.822 27.056 1.00 39.78 401 ASN A C 1
ATOM 3340 O O . ASN A 1 401 ? 12.338 24.006 27.403 1.00 39.78 401 ASN A O 1
ATOM 3344 N N . ASP A 1 402 ? 11.173 22.232 26.604 1.00 35.72 402 ASP A N 1
ATOM 3345 C CA . ASP A 1 402 ? 9.872 22.890 26.499 1.00 35.72 402 ASP A CA 1
ATOM 3346 C C . ASP A 1 402 ? 9.305 23.288 27.876 1.00 35.72 402 ASP A C 1
ATOM 3348 O O . ASP A 1 402 ? 9.435 22.590 28.883 1.00 35.72 402 ASP A O 1
ATOM 3352 N N . THR A 1 403 ? 8.670 24.454 27.852 1.00 33.53 403 THR A N 1
ATOM 3353 C CA . THR A 1 403 ? 7.808 25.144 28.814 1.00 33.53 403 THR A CA 1
ATOM 3354 C C . THR A 1 403 ? 7.307 24.339 30.030 1.00 33.53 403 THR A C 1
ATOM 3356 O O . THR A 1 403 ? 6.441 23.475 29.907 1.00 33.53 403 THR A O 1
ATOM 3359 N N . VAL A 1 404 ? 7.758 24.702 31.239 1.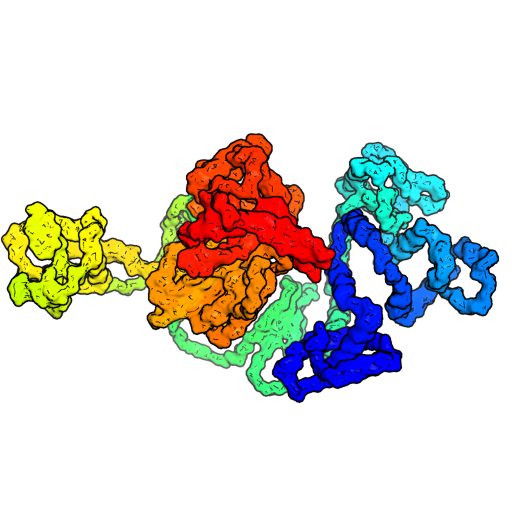00 31.83 404 VAL A N 1
ATOM 3360 C CA . VAL A 1 404 ? 7.172 24.226 32.509 1.00 31.83 404 VAL A CA 1
ATOM 3361 C C . VAL A 1 404 ? 6.125 25.233 32.994 1.00 31.83 404 VAL A C 1
ATOM 3363 O O . VAL A 1 404 ? 6.456 26.396 33.213 1.00 31.83 404 VAL A O 1
ATOM 3366 N N . VAL A 1 405 ? 4.883 24.779 33.183 1.00 28.36 405 VAL A N 1
ATOM 3367 C CA . VAL A 1 405 ? 3.840 25.493 33.938 1.00 28.36 405 VAL A CA 1
ATOM 3368 C C . VAL A 1 405 ? 3.902 24.991 35.380 1.00 28.36 405 VAL A C 1
ATOM 3370 O O . VAL A 1 405 ? 3.726 23.796 35.613 1.00 28.36 405 VAL A O 1
ATOM 3373 N N . ILE A 1 406 ? 4.182 25.877 36.337 1.00 27.77 406 ILE A N 1
ATOM 3374 C CA . ILE A 1 406 ? 3.983 25.605 37.765 1.00 27.77 406 ILE A CA 1
ATOM 3375 C C . ILE A 1 406 ? 2.725 26.369 38.161 1.00 27.77 406 ILE A C 1
ATOM 3377 O O . ILE A 1 406 ? 2.729 27.597 38.142 1.00 27.77 406 ILE A O 1
ATOM 3381 N N . ASP A 1 407 ? 1.659 25.635 38.463 1.00 26.36 407 ASP A N 1
ATOM 3382 C CA . ASP A 1 407 ? 0.493 26.183 39.147 1.00 26.36 407 ASP A CA 1
ATOM 3383 C C . ASP A 1 407 ? 0.871 26.329 40.625 1.00 26.36 407 ASP A C 1
ATOM 3385 O O . ASP A 1 407 ? 1.306 25.366 41.263 1.00 26.36 407 ASP A O 1
ATOM 3389 N N . THR A 1 408 ? 0.835 27.556 41.130 1.00 28.56 408 THR A N 1
ATOM 3390 C CA . THR A 1 408 ? 1.226 27.899 42.497 1.00 28.56 408 THR A CA 1
ATOM 3391 C C . THR A 1 408 ? -0.019 28.091 43.343 1.00 28.56 408 THR A C 1
ATOM 3393 O O . THR A 1 408 ? -0.472 29.222 43.445 1.00 28.56 408 THR A O 1
ATOM 3396 N N . GLU A 1 409 ? -0.521 27.039 43.988 1.00 27.36 409 GLU A N 1
ATOM 3397 C CA . GLU A 1 409 ? -1.267 27.174 45.246 1.00 27.36 409 GLU A CA 1
ATOM 3398 C C . GLU A 1 409 ? -0.923 25.995 46.174 1.00 27.36 409 GLU A C 1
ATOM 3400 O O . GLU A 1 409 ? -1.116 24.825 45.842 1.00 27.36 409 GLU A O 1
ATOM 3405 N N . GLU A 1 410 ? -0.328 26.327 47.322 1.00 28.53 410 GLU A N 1
ATOM 3406 C CA . GLU A 1 410 ? -0.289 25.485 48.519 1.00 28.53 410 GLU A CA 1
ATOM 3407 C C . GLU A 1 410 ? -1.659 25.569 49.207 1.00 28.53 410 GLU A C 1
ATOM 3409 O O . GLU A 1 410 ? -2.106 26.681 49.460 1.00 28.53 410 GLU A O 1
ATOM 3414 N N . GLU A 1 411 ? -2.272 24.434 49.568 1.00 24.95 411 GLU A N 1
ATOM 3415 C CA . GLU A 1 411 ? -3.008 24.270 50.838 1.00 24.95 411 GLU A CA 1
ATOM 3416 C C . GLU A 1 411 ? -3.333 22.778 51.128 1.00 24.95 411 GLU A C 1
ATOM 3418 O O . GLU A 1 411 ? -3.937 22.072 50.325 1.00 24.95 411 GLU A O 1
ATOM 3423 N N . ASP A 1 412 ? -2.819 22.320 52.275 1.00 24.34 412 ASP A N 1
ATOM 3424 C CA . ASP A 1 412 ? -3.260 21.308 53.256 1.00 24.34 412 ASP A CA 1
ATOM 3425 C C . ASP A 1 412 ? -3.997 19.982 52.905 1.00 24.34 412 ASP A C 1
ATOM 3427 O O . ASP A 1 412 ? -5.131 19.932 52.449 1.00 24.34 412 ASP A O 1
ATOM 3431 N N . ILE A 1 413 ? -3.315 18.885 53.283 1.00 26.41 413 ILE A N 1
ATOM 3432 C CA . ILE A 1 413 ? -3.689 17.767 54.192 1.00 26.41 413 ILE A CA 1
ATOM 3433 C C . ILE A 1 413 ? -5.119 17.137 54.155 1.00 26.41 413 ILE A C 1
ATOM 3435 O O . ILE A 1 413 ? -6.117 17.761 54.489 1.00 26.41 413 ILE A O 1
ATOM 3439 N N . ASP A 1 414 ? -5.097 15.802 53.983 1.00 24.98 414 ASP A N 1
ATOM 3440 C CA . ASP A 1 414 ? -6.014 14.721 54.422 1.00 24.98 414 ASP A CA 1
ATOM 3441 C C . ASP A 1 414 ? -7.289 14.295 53.640 1.00 24.98 414 ASP A C 1
ATOM 3443 O O . ASP A 1 414 ? -8.181 15.060 53.301 1.00 24.98 414 ASP A O 1
ATOM 3447 N N . GLU A 1 415 ? -7.351 12.959 53.497 1.00 27.25 415 GLU A N 1
ATOM 3448 C CA . GLU A 1 415 ? -8.463 12.019 53.255 1.00 27.25 415 GLU A CA 1
ATOM 3449 C C . GLU A 1 415 ? -9.278 11.987 51.939 1.00 27.25 415 GLU A C 1
ATOM 3451 O O . GLU A 1 415 ? -9.997 12.907 51.572 1.00 27.25 415 GLU A O 1
ATOM 3456 N N . LEU A 1 416 ? -9.274 10.762 51.368 1.00 23.09 416 LEU A N 1
ATOM 3457 C CA . LEU A 1 416 ? -10.208 10.064 50.453 1.00 23.09 416 LEU A CA 1
ATOM 3458 C C . LEU A 1 416 ? -9.489 9.664 49.150 1.00 23.09 416 LEU A C 1
ATOM 3460 O O . LEU A 1 416 ? -9.102 10.489 48.341 1.00 23.09 416 LEU A O 1
ATOM 3464 N N . GLY A 1 417 ? -9.178 8.394 48.893 1.00 24.84 417 GLY A N 1
ATOM 3465 C CA . GLY A 1 417 ? -10.061 7.243 49.029 1.00 24.84 417 GLY A CA 1
ATOM 3466 C C . GLY A 1 417 ? -10.610 6.882 47.646 1.00 24.84 417 GLY A C 1
ATOM 3467 O O . GLY A 1 417 ? -11.490 7.561 47.143 1.00 24.84 417 GLY A O 1
ATOM 3468 N N . SER A 1 418 ? -10.085 5.790 47.076 1.00 27.92 418 SER A N 1
ATOM 3469 C CA . SER A 1 418 ? -10.647 4.986 45.972 1.00 27.92 418 SER A CA 1
ATOM 3470 C C . SER A 1 418 ? -10.973 5.663 44.628 1.00 27.92 418 SER A C 1
ATOM 3472 O O . SER A 1 418 ? -11.973 6.348 44.503 1.00 27.92 418 SER A O 1
ATOM 3474 N N . GLU A 1 419 ? -10.213 5.310 43.580 1.00 26.59 419 GLU A N 1
ATOM 3475 C CA . GLU A 1 419 ? -10.695 4.513 42.427 1.00 26.59 419 GLU A CA 1
ATOM 3476 C C . GLU A 1 419 ? -9.591 4.390 41.354 1.00 26.59 419 GLU A C 1
ATOM 3478 O O . GLU A 1 419 ? -9.500 5.162 40.403 1.00 26.59 419 GLU A O 1
ATOM 3483 N N . LEU A 1 420 ? -8.734 3.370 41.489 1.00 28.47 420 LEU A N 1
ATOM 3484 C CA . LEU A 1 420 ? -7.918 2.876 40.377 1.00 28.47 420 LEU A CA 1
ATOM 3485 C C . LEU A 1 420 ? -8.668 1.732 39.689 1.00 28.47 420 LEU A C 1
ATOM 3487 O O . LEU A 1 420 ? -8.970 0.703 40.291 1.00 28.47 420 LEU A O 1
ATOM 3491 N N . ASN A 1 421 ? -8.949 1.938 38.408 1.00 26.30 421 ASN A N 1
ATOM 3492 C CA . ASN A 1 421 ? -9.562 0.997 37.476 1.00 26.30 421 ASN A CA 1
ATOM 3493 C C . ASN A 1 421 ? -8.688 -0.282 37.320 1.00 26.30 421 ASN A C 1
ATOM 3495 O O . ASN A 1 421 ? -7.596 -0.186 36.757 1.00 26.30 421 ASN A O 1
ATOM 3499 N N . PRO A 1 422 ? -9.098 -1.483 37.793 1.00 32.31 422 PRO A N 1
ATOM 3500 C CA . PRO A 1 422 ? -8.172 -2.608 37.990 1.00 32.31 422 PRO A CA 1
ATOM 3501 C C . PRO A 1 422 ? -8.206 -3.693 36.891 1.00 32.31 422 PRO A C 1
ATOM 3503 O O . PRO A 1 422 ? -8.016 -4.868 37.191 1.00 32.31 422 PRO A O 1
ATOM 3506 N N . ASN A 1 423 ? -8.426 -3.345 35.616 1.00 33.69 423 ASN A N 1
ATOM 3507 C CA . ASN A 1 423 ? -8.588 -4.338 34.530 1.00 33.69 423 ASN A CA 1
ATOM 3508 C C . ASN A 1 423 ? -7.441 -4.432 33.505 1.00 33.69 423 ASN A C 1
ATOM 3510 O O . ASN A 1 423 ? -7.634 -4.915 32.390 1.00 33.69 423 ASN A O 1
ATOM 3514 N N . ILE A 1 424 ? -6.219 -4.047 33.874 1.00 40.97 424 ILE A N 1
ATOM 3515 C CA . ILE A 1 424 ? -5.014 -4.356 33.090 1.00 40.97 424 ILE A CA 1
ATOM 3516 C C . ILE A 1 424 ? -3.993 -4.951 34.055 1.00 40.97 424 ILE A C 1
ATOM 3518 O O . ILE A 1 424 ? -3.734 -4.364 35.104 1.00 40.97 424 ILE A O 1
ATOM 3522 N N . VAL A 1 425 ? -3.397 -6.100 33.716 1.00 55.59 425 VAL A N 1
ATOM 3523 C CA . VAL A 1 425 ? -2.171 -6.551 34.392 1.00 55.59 425 VAL A CA 1
ATOM 3524 C C . VAL A 1 425 ? -1.088 -5.535 34.037 1.00 55.59 425 VAL A C 1
ATOM 3526 O O . VAL A 1 425 ? -0.449 -5.638 32.991 1.00 55.59 425 VAL A O 1
ATOM 3529 N N . SER A 1 426 ? -0.987 -4.483 34.850 1.00 61.62 426 SER A N 1
ATOM 3530 C CA . SER A 1 426 ? -0.097 -3.349 34.631 1.00 61.62 426 SER A CA 1
ATOM 3531 C C . SER A 1 426 ? 1.330 -3.846 34.391 1.00 61.62 426 SER A C 1
ATOM 3533 O O . SER A 1 426 ? 1.850 -4.648 35.164 1.00 61.62 426 SER A O 1
ATOM 3535 N N . GLY A 1 427 ? 1.920 -3.428 33.269 1.00 78.50 427 GLY A N 1
ATOM 3536 C CA . GLY A 1 427 ? 3.319 -3.691 32.940 1.00 78.50 427 GLY A CA 1
ATOM 3537 C C . GLY A 1 427 ? 3.658 -5.038 32.278 1.00 78.50 427 GLY A C 1
ATOM 3538 O O . GLY A 1 427 ? 4.757 -5.168 31.747 1.00 78.50 427 GLY A O 1
ATOM 3539 N N . PHE A 1 428 ? 2.761 -6.026 32.182 1.00 91.94 428 PHE A N 1
ATOM 3540 C CA . PHE A 1 428 ? 3.090 -7.265 31.452 1.00 91.94 428 PHE A CA 1
ATOM 3541 C C . PHE A 1 428 ? 3.123 -7.049 29.925 1.00 91.94 428 PHE A C 1
ATOM 3543 O O . PHE A 1 428 ? 2.117 -6.691 29.314 1.00 91.94 428 PHE A O 1
ATOM 3550 N N . GLN A 1 429 ? 4.273 -7.300 29.296 1.00 88.00 429 GLN A N 1
ATOM 3551 C CA . GLN A 1 429 ? 4.540 -7.046 27.871 1.00 88.00 429 GLN A CA 1
ATOM 3552 C C . GLN A 1 429 ? 4.368 -8.283 26.970 1.00 88.00 429 GLN A C 1
ATOM 3554 O O . GLN A 1 429 ? 4.411 -8.155 25.747 1.00 88.00 429 GLN A O 1
ATOM 3559 N N . GLY A 1 430 ? 4.141 -9.472 27.541 1.00 89.88 430 GLY A N 1
ATOM 3560 C CA . GLY A 1 430 ? 3.870 -10.704 26.795 1.00 89.88 430 GLY A CA 1
ATOM 3561 C C . GLY A 1 430 ? 4.858 -11.844 27.054 1.00 89.88 430 GLY A C 1
ATOM 3562 O O . GLY A 1 430 ? 5.745 -11.764 27.908 1.00 89.88 430 GLY A O 1
ATOM 3563 N N . TYR A 1 431 ? 4.665 -12.936 26.310 1.00 91.69 431 TYR A N 1
ATOM 3564 C CA . TYR A 1 431 ? 5.518 -14.126 26.332 1.00 91.69 431 TYR A CA 1
ATOM 3565 C C . TYR A 1 431 ? 6.465 -14.140 25.134 1.00 91.69 431 TYR A C 1
ATOM 3567 O O . TYR A 1 431 ? 6.074 -13.767 24.028 1.00 91.69 431 TYR A O 1
ATOM 3575 N N . LYS A 1 432 ? 7.689 -14.634 25.336 1.00 91.06 432 LYS A N 1
ATOM 3576 C CA . LYS A 1 432 ? 8.660 -14.877 24.267 1.00 91.06 432 LYS A CA 1
ATOM 3577 C C . LYS A 1 432 ? 9.192 -16.307 24.358 1.00 91.06 432 LYS A C 1
ATOM 3579 O O . LYS A 1 432 ? 9.839 -16.672 25.337 1.00 91.06 432 LYS A O 1
ATOM 3584 N N . GLY A 1 433 ? 8.869 -17.113 23.352 1.00 86.06 433 GLY A N 1
ATOM 3585 C CA . GLY A 1 433 ? 8.992 -18.571 23.386 1.00 86.06 433 GLY A CA 1
ATOM 3586 C C . GLY A 1 433 ? 9.720 -19.188 22.203 1.00 86.06 433 GLY A C 1
ATOM 3587 O O . GLY A 1 433 ? 10.248 -18.473 21.354 1.00 86.06 433 GLY A O 1
ATOM 3588 N N . GLY A 1 434 ? 9.707 -20.525 22.140 1.00 80.06 434 GLY A N 1
ATOM 3589 C CA . GLY A 1 434 ? 10.315 -21.299 21.050 1.00 80.06 434 GLY A CA 1
ATOM 3590 C C . GLY A 1 434 ? 11.821 -21.526 21.203 1.00 80.06 434 GLY A C 1
ATOM 3591 O O . GLY A 1 434 ? 12.487 -21.910 20.245 1.00 80.06 434 GLY A O 1
ATOM 3592 N N . PHE A 1 435 ? 12.378 -21.277 22.393 1.00 89.31 435 PHE A N 1
ATOM 3593 C CA . PHE A 1 435 ? 13.794 -21.515 22.654 1.00 89.31 435 PHE A CA 1
ATOM 3594 C C . PHE A 1 435 ? 14.073 -22.983 22.980 1.00 89.31 435 PHE A C 1
ATOM 3596 O O . PHE A 1 435 ? 13.300 -23.644 23.681 1.00 89.31 435 PHE A O 1
ATOM 3603 N N . ASP A 1 436 ? 15.217 -23.461 22.494 1.00 82.56 436 ASP A N 1
ATOM 3604 C CA . ASP A 1 436 ? 15.683 -24.829 22.691 1.00 82.56 436 ASP A CA 1
ATOM 3605 C C . ASP A 1 436 ? 16.033 -25.110 24.166 1.00 82.56 436 ASP A C 1
ATOM 3607 O O . ASP A 1 436 ? 16.561 -24.256 24.882 1.00 82.56 436 ASP A O 1
ATOM 3611 N N . ASN A 1 437 ? 15.764 -26.335 24.615 1.00 83.75 437 ASN A N 1
ATOM 3612 C CA . ASN A 1 437 ? 16.123 -26.839 25.937 1.00 83.75 437 ASN A CA 1
ATOM 3613 C C . ASN A 1 437 ? 17.604 -27.279 26.038 1.00 83.75 437 ASN A C 1
ATOM 3615 O O . ASN A 1 437 ? 18.041 -27.673 27.123 1.00 83.75 437 ASN A O 1
ATOM 3619 N N . ILE A 1 438 ? 18.389 -27.227 24.952 1.00 82.81 438 ILE A N 1
ATOM 3620 C CA . ILE A 1 438 ? 19.827 -27.559 24.968 1.00 82.81 438 ILE A CA 1
ATOM 3621 C C . ILE A 1 438 ? 20.615 -26.612 25.895 1.00 82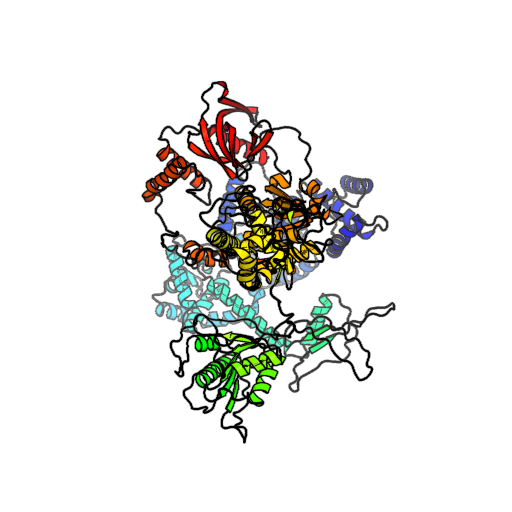.81 438 ILE A C 1
ATOM 3623 O O . ILE A 1 438 ? 20.648 -25.396 25.688 1.00 82.81 438 ILE A O 1
ATOM 3627 N N . GLY A 1 439 ? 21.323 -27.188 26.876 1.00 80.81 439 GLY A N 1
ATOM 3628 C CA . GLY A 1 439 ? 22.106 -26.464 27.896 1.00 80.81 439 GLY A CA 1
ATOM 3629 C C . GLY A 1 439 ? 21.392 -26.302 29.244 1.00 80.81 439 GLY A C 1
ATOM 3630 O O . GLY A 1 439 ? 21.916 -25.693 30.173 1.00 80.81 439 GLY A O 1
ATOM 3631 N N . LYS A 1 440 ? 20.189 -26.868 29.394 1.00 81.94 440 LYS A N 1
ATOM 3632 C CA . LYS A 1 440 ? 19.456 -26.843 30.663 1.00 81.94 440 LYS A CA 1
ATOM 3633 C C . LYS A 1 440 ? 20.234 -27.550 31.777 1.00 81.94 440 LYS A C 1
ATOM 3635 O O . LYS A 1 440 ? 20.582 -28.720 31.653 1.00 81.94 440 LYS A O 1
ATOM 3640 N N . GLY A 1 441 ? 20.438 -26.850 32.894 1.00 78.94 441 GLY A N 1
ATOM 3641 C CA . GLY A 1 441 ? 21.173 -27.365 34.055 1.00 78.94 441 GLY A CA 1
ATOM 3642 C C . GLY A 1 441 ? 22.696 -27.246 33.946 1.00 78.94 441 GLY A C 1
ATOM 3643 O O . GLY A 1 441 ? 23.381 -27.644 34.883 1.00 78.94 441 GLY A O 1
ATOM 3644 N N . THR A 1 442 ? 23.223 -26.687 32.852 1.00 86.75 442 THR A N 1
ATOM 3645 C CA . THR A 1 442 ? 24.645 -26.345 32.732 1.00 86.75 442 THR A CA 1
ATOM 3646 C C . THR A 1 442 ? 24.878 -24.873 33.107 1.00 86.75 442 THR A C 1
ATOM 3648 O O . THR A 1 442 ? 23.924 -24.084 33.113 1.00 86.75 442 THR A O 1
ATOM 3651 N N . PRO A 1 443 ? 26.122 -24.460 33.414 1.00 85.56 443 PRO A N 1
ATOM 3652 C CA . PRO A 1 443 ? 26.453 -23.052 33.662 1.00 85.56 443 PRO A CA 1
ATOM 3653 C C . PRO A 1 443 ? 26.112 -22.145 32.471 1.00 85.56 443 PRO A C 1
ATOM 3655 O O . PRO A 1 443 ? 25.745 -20.989 32.628 1.00 85.56 443 PRO A O 1
ATOM 3658 N N . GLU A 1 444 ? 26.154 -22.672 31.253 1.00 85.38 444 GLU A N 1
ATOM 3659 C CA . GLU A 1 444 ? 25.797 -21.930 30.047 1.00 85.38 444 GLU A CA 1
ATOM 3660 C C . GLU A 1 444 ? 24.289 -21.666 29.940 1.00 85.38 444 GLU A C 1
ATOM 3662 O O . GLU A 1 444 ? 23.893 -20.755 29.216 1.00 85.38 444 GLU A O 1
ATOM 3667 N N . GLY A 1 445 ? 23.440 -22.417 30.642 1.00 87.88 445 GLY A N 1
ATOM 3668 C CA . GLY A 1 445 ? 21.987 -22.297 30.555 1.00 87.88 445 GLY A CA 1
ATOM 3669 C C . GLY A 1 445 ? 21.397 -22.726 29.206 1.00 87.88 445 GLY A C 1
ATOM 3670 O O . GLY A 1 445 ? 22.099 -23.002 28.224 1.00 87.88 445 GLY A O 1
ATOM 3671 N N . ASP A 1 446 ? 20.068 -22.785 29.164 1.00 88.56 446 ASP A N 1
ATOM 3672 C CA . ASP A 1 446 ? 19.322 -23.200 27.974 1.00 88.56 446 ASP A CA 1
ATOM 3673 C C . ASP A 1 446 ? 19.212 -22.074 26.918 1.00 88.56 446 ASP A C 1
ATOM 3675 O O . ASP A 1 446 ? 19.772 -20.979 27.060 1.00 88.56 446 ASP A O 1
ATOM 3679 N N . GLY A 1 447 ? 18.525 -22.337 25.800 1.00 86.25 447 GLY A N 1
ATOM 3680 C CA . GLY A 1 447 ? 18.339 -21.355 24.727 1.00 86.25 447 GLY A CA 1
ATOM 3681 C C . GLY A 1 447 ? 17.634 -20.076 25.191 1.00 86.25 447 GLY A C 1
ATOM 3682 O O . GLY A 1 447 ? 17.919 -18.991 24.679 1.00 86.25 447 GLY A O 1
ATOM 3683 N N . LYS A 1 448 ? 16.765 -20.184 26.201 1.00 93.12 448 LYS A N 1
ATOM 3684 C CA . LYS A 1 448 ? 16.049 -19.060 26.806 1.00 93.12 448 LYS A CA 1
ATOM 3685 C C . LYS A 1 448 ? 17.010 -18.196 27.627 1.00 93.12 448 LYS A C 1
ATOM 3687 O O . LYS A 1 448 ? 17.026 -16.979 27.446 1.00 93.12 448 LYS A O 1
ATOM 3692 N N . ASP A 1 449 ? 17.860 -18.803 28.456 1.00 91.25 449 ASP A N 1
ATOM 3693 C CA . ASP A 1 449 ? 18.873 -18.079 29.240 1.00 91.25 449 ASP A CA 1
ATOM 3694 C C . ASP A 1 449 ? 19.860 -17.320 28.332 1.00 91.25 449 ASP A C 1
ATOM 3696 O O . ASP A 1 449 ? 20.213 -16.166 28.592 1.00 91.25 449 ASP A O 1
ATOM 3700 N N . LYS A 1 450 ? 20.256 -17.934 27.208 1.00 92.94 450 LYS A N 1
ATOM 3701 C CA . LYS A 1 450 ? 21.098 -17.301 26.175 1.00 92.94 450 LYS A CA 1
ATOM 3702 C C . LYS A 1 450 ? 20.405 -16.106 25.520 1.00 92.94 450 LYS A C 1
ATOM 3704 O O . LYS A 1 450 ? 21.029 -15.056 25.356 1.00 92.94 450 LYS A O 1
ATOM 3709 N N . ALA A 1 451 ? 19.125 -16.245 25.174 1.00 92.12 451 ALA A N 1
ATOM 3710 C CA . ALA A 1 451 ? 18.341 -15.176 24.564 1.00 92.12 451 ALA A CA 1
ATOM 3711 C C . ALA A 1 451 ? 18.158 -13.977 25.507 1.00 92.12 451 ALA A C 1
ATOM 3713 O O . ALA A 1 451 ? 18.301 -12.832 25.071 1.00 92.12 451 ALA A O 1
ATOM 3714 N N . MET A 1 452 ? 17.908 -14.232 26.796 1.00 95.19 452 MET A N 1
ATOM 3715 C CA . MET A 1 452 ? 17.800 -13.177 27.806 1.00 95.19 452 MET A CA 1
ATOM 3716 C C . MET A 1 452 ? 19.117 -12.398 27.948 1.00 95.19 452 MET A C 1
ATOM 3718 O O . MET A 1 452 ? 19.113 -11.171 27.856 1.00 95.19 452 MET A O 1
ATOM 3722 N N . ARG A 1 453 ? 20.266 -13.083 28.049 1.00 94.50 453 ARG A N 1
ATOM 3723 C CA . ARG A 1 453 ? 21.587 -12.422 28.133 1.00 94.50 453 ARG A CA 1
ATOM 3724 C C . ARG A 1 453 ? 21.939 -11.577 26.909 1.00 94.50 453 ARG A C 1
ATOM 3726 O O . ARG A 1 453 ? 22.634 -10.567 27.031 1.00 94.50 453 ARG A O 1
ATOM 3733 N N . ASN A 1 454 ? 21.496 -11.987 25.722 1.00 92.06 454 ASN A N 1
ATOM 3734 C CA . ASN A 1 454 ? 21.785 -11.245 24.497 1.00 92.06 454 ASN A CA 1
ATOM 3735 C C . ASN A 1 454 ? 21.129 -9.855 24.512 1.00 92.06 454 ASN A C 1
ATOM 3737 O O . ASN A 1 454 ? 21.743 -8.871 24.101 1.00 92.06 454 ASN A O 1
ATOM 3741 N N . ILE A 1 455 ? 19.906 -9.773 25.037 1.00 91.44 455 ILE A N 1
ATOM 3742 C CA . ILE A 1 455 ? 19.090 -8.555 25.001 1.00 91.44 455 ILE A CA 1
ATOM 3743 C C . ILE A 1 455 ? 19.314 -7.681 26.238 1.00 91.44 455 ILE A C 1
ATOM 3745 O O . ILE A 1 455 ? 19.306 -6.465 26.109 1.00 91.44 455 ILE A O 1
ATOM 3749 N N . ALA A 1 456 ? 19.556 -8.267 27.413 1.00 93.38 456 ALA A N 1
ATOM 3750 C CA . ALA A 1 456 ? 19.727 -7.495 28.640 1.00 93.38 456 ALA A CA 1
ATOM 3751 C C . ALA A 1 456 ? 20.976 -6.596 28.631 1.00 93.38 456 ALA A C 1
ATOM 3753 O O . ALA A 1 456 ? 22.040 -6.974 28.130 1.00 93.38 456 ALA A O 1
ATOM 3754 N N . ASP A 1 457 ? 20.842 -5.416 29.228 1.00 90.88 457 ASP A N 1
ATOM 3755 C CA . ASP A 1 457 ? 21.906 -4.443 29.487 1.00 90.88 457 ASP A CA 1
ATOM 3756 C C . ASP A 1 457 ? 22.499 -4.597 30.892 1.00 90.88 457 ASP A C 1
ATOM 3758 O O . ASP A 1 457 ? 23.664 -4.264 31.115 1.00 90.88 457 ASP A O 1
ATOM 3762 N N . GLY A 1 458 ? 21.712 -5.148 31.819 1.00 91.31 458 GLY A N 1
ATOM 3763 C CA . GLY A 1 458 ? 22.095 -5.378 33.205 1.00 91.31 458 GLY A CA 1
ATOM 3764 C C . GLY A 1 458 ? 21.427 -6.610 33.811 1.00 91.31 458 GLY A C 1
ATOM 3765 O O . GLY A 1 458 ? 20.627 -7.295 33.171 1.00 91.31 458 GLY A O 1
ATOM 3766 N N . PHE A 1 459 ? 21.773 -6.905 35.059 1.00 93.69 459 PHE A N 1
ATOM 3767 C CA . PHE A 1 459 ? 21.320 -8.088 35.785 1.00 93.69 459 PHE A CA 1
ATOM 3768 C C . PHE A 1 459 ? 20.949 -7.737 37.224 1.00 93.69 459 PHE A C 1
ATOM 3770 O O . PHE A 1 459 ? 21.674 -6.990 37.880 1.00 93.69 459 PHE A O 1
ATOM 3777 N N . ILE A 1 460 ? 19.860 -8.313 37.728 1.00 92.88 460 ILE A N 1
ATOM 3778 C CA . ILE A 1 460 ? 19.520 -8.357 39.154 1.00 92.88 460 ILE A CA 1
ATOM 3779 C C . ILE A 1 460 ? 19.180 -9.811 39.485 1.00 92.88 460 ILE A C 1
ATOM 3781 O O . ILE A 1 460 ? 18.361 -10.427 38.806 1.00 92.88 460 ILE A O 1
ATOM 3785 N N . GLY A 1 461 ? 19.780 -10.373 40.529 1.00 91.31 461 GLY A N 1
ATOM 3786 C CA . GLY A 1 461 ? 19.520 -11.765 40.868 1.00 91.31 461 GLY A CA 1
ATOM 3787 C C . GLY A 1 461 ? 19.987 -12.201 42.243 1.00 91.31 461 GLY A C 1
ATOM 3788 O O . GLY A 1 461 ? 20.651 -11.457 42.961 1.00 91.31 461 GLY A O 1
ATOM 3789 N N . GLU A 1 462 ? 19.629 -13.431 42.598 1.00 90.00 462 GLU A N 1
ATOM 3790 C CA . GLU A 1 462 ? 19.978 -14.047 43.880 1.00 90.00 462 GLU A CA 1
ATOM 3791 C C . GLU A 1 462 ? 20.785 -15.335 43.666 1.00 90.00 462 GLU A C 1
ATOM 3793 O O . GLU A 1 462 ? 20.327 -16.263 42.990 1.00 90.00 462 GLU A O 1
ATOM 3798 N N . ILE A 1 463 ? 21.979 -15.402 44.258 1.00 87.88 463 ILE A N 1
ATOM 3799 C CA . ILE A 1 463 ? 22.953 -16.486 44.066 1.00 87.88 463 ILE A CA 1
ATOM 3800 C C . ILE A 1 463 ? 23.387 -17.046 45.418 1.00 87.88 463 ILE A C 1
ATOM 3802 O O . ILE A 1 463 ? 23.751 -16.292 46.308 1.00 87.88 463 ILE A O 1
ATOM 3806 N N . ILE A 1 464 ? 23.390 -18.370 45.577 1.00 83.19 464 ILE A N 1
ATOM 3807 C CA . ILE A 1 464 ? 23.804 -19.018 46.836 1.00 83.19 464 ILE A CA 1
ATOM 3808 C C . ILE A 1 464 ? 25.323 -18.997 47.008 1.00 83.19 464 ILE A C 1
ATOM 3810 O O . ILE A 1 464 ? 25.822 -18.613 48.060 1.00 83.19 464 ILE A O 1
ATOM 3814 N N . ASP A 1 465 ? 26.053 -19.367 45.958 1.00 79.69 465 ASP A N 1
ATOM 3815 C CA . ASP A 1 465 ? 27.513 -19.355 45.931 1.00 79.69 465 ASP A CA 1
ATOM 3816 C C . ASP A 1 465 ? 27.996 -18.544 44.727 1.00 79.69 465 ASP A C 1
ATOM 3818 O O . ASP A 1 465 ? 27.770 -18.925 43.577 1.00 79.69 465 ASP A O 1
ATOM 3822 N N . ILE A 1 466 ? 28.662 -17.420 44.998 1.00 70.94 466 ILE A N 1
ATOM 3823 C CA . ILE A 1 466 ? 29.204 -16.523 43.969 1.00 70.94 466 ILE A CA 1
ATOM 3824 C C . ILE A 1 466 ? 30.362 -17.155 43.182 1.00 70.94 466 ILE A C 1
ATOM 3826 O O . ILE A 1 466 ? 30.683 -16.697 42.090 1.00 70.94 466 ILE A O 1
ATOM 3830 N N . ASN A 1 467 ? 30.965 -18.229 43.701 1.00 72.12 467 ASN A N 1
ATOM 3831 C CA . ASN A 1 467 ? 31.959 -19.032 42.990 1.00 72.12 467 ASN A CA 1
ATOM 3832 C C . ASN A 1 467 ? 31.339 -20.279 42.331 1.00 72.12 467 ASN A C 1
ATOM 3834 O O . ASN A 1 467 ? 32.038 -21.043 41.666 1.00 72.12 467 ASN A O 1
ATOM 3838 N N . GLY A 1 468 ? 30.029 -20.488 42.493 1.00 72.81 468 GLY A N 1
ATOM 3839 C CA . GLY A 1 468 ? 29.315 -21.639 41.960 1.00 72.81 468 GLY A CA 1
ATOM 3840 C C . GLY A 1 468 ? 29.142 -21.571 40.441 1.00 72.81 468 GLY A C 1
ATOM 3841 O O . GLY A 1 468 ? 28.778 -20.535 39.876 1.00 72.81 468 GLY A O 1
ATOM 3842 N N . LEU A 1 469 ? 29.339 -22.707 39.770 1.00 80.94 469 LEU A N 1
ATOM 3843 C CA . LEU A 1 469 ? 29.105 -22.878 38.333 1.00 80.94 469 LEU A CA 1
ATOM 3844 C C . LEU A 1 469 ? 27.599 -23.034 38.051 1.00 80.94 469 LEU A C 1
ATOM 3846 O O . LEU A 1 469 ? 27.093 -24.142 37.892 1.00 80.94 469 LEU A O 1
ATOM 3850 N N . THR A 1 470 ? 26.867 -21.917 38.016 1.00 85.94 470 THR A N 1
ATOM 3851 C CA . THR A 1 470 ? 25.415 -21.882 37.751 1.00 85.94 470 THR A CA 1
ATOM 3852 C C . THR A 1 470 ? 25.072 -20.913 36.624 1.00 85.94 470 THR A C 1
ATOM 3854 O O . THR A 1 470 ? 25.772 -19.921 36.421 1.00 85.94 470 THR A O 1
ATOM 3857 N N . SER A 1 471 ? 23.956 -21.152 35.926 1.00 87.38 471 SER A N 1
ATOM 3858 C CA . SER A 1 471 ? 23.494 -20.272 34.843 1.00 87.38 471 SER A CA 1
ATOM 3859 C C . SER A 1 471 ? 23.162 -18.854 35.309 1.00 87.38 471 SER A C 1
ATOM 3861 O O . SER A 1 471 ? 23.393 -17.890 34.572 1.00 87.38 471 SER A O 1
ATOM 3863 N N . THR A 1 472 ? 22.700 -18.702 36.552 1.00 88.62 472 THR A N 1
ATOM 3864 C CA . THR A 1 472 ? 22.500 -17.405 37.212 1.00 88.62 472 THR A CA 1
ATOM 3865 C C . THR A 1 472 ? 23.824 -16.650 37.347 1.00 88.62 472 THR A C 1
ATOM 3867 O O . THR A 1 472 ? 23.908 -15.487 36.954 1.00 88.62 472 THR A O 1
ATOM 3870 N N . ASN A 1 473 ? 24.879 -17.322 37.823 1.00 86.75 473 ASN A N 1
ATOM 3871 C CA . ASN A 1 473 ? 26.199 -16.716 38.015 1.00 86.75 473 ASN A CA 1
ATOM 3872 C C . ASN A 1 473 ? 26.871 -16.361 36.684 1.00 86.75 473 ASN A C 1
ATOM 3874 O O . ASN A 1 473 ? 27.347 -15.245 36.490 1.00 86.75 473 ASN A O 1
ATOM 3878 N N . THR A 1 474 ? 26.794 -17.261 35.703 1.00 88.50 474 THR A N 1
ATOM 3879 C CA . THR A 1 474 ? 27.260 -16.986 34.339 1.00 88.50 474 THR A CA 1
ATOM 3880 C C . THR A 1 474 ? 26.535 -15.788 33.716 1.00 88.50 474 THR A C 1
ATOM 3882 O O . THR A 1 474 ? 27.154 -14.986 33.014 1.00 88.50 474 THR A O 1
ATOM 3885 N N . SER A 1 475 ? 25.239 -15.614 33.992 1.00 91.31 475 SER A N 1
ATOM 3886 C CA . SER A 1 475 ? 24.477 -14.453 33.514 1.00 91.31 475 SER A CA 1
ATOM 3887 C C . SER A 1 475 ? 24.924 -13.150 34.168 1.00 91.31 475 SER A C 1
ATOM 3889 O O . SER A 1 475 ? 25.112 -12.161 33.457 1.00 91.31 475 SER A O 1
ATOM 3891 N N . TYR A 1 476 ? 25.185 -13.162 35.476 1.00 89.56 476 TYR A N 1
ATOM 3892 C CA . TYR A 1 476 ? 25.768 -12.020 36.174 1.00 89.56 476 TYR A CA 1
ATOM 3893 C C . TYR A 1 476 ? 27.135 -11.624 35.600 1.00 89.56 476 TYR A C 1
ATOM 3895 O O . TYR A 1 476 ? 27.330 -10.462 35.245 1.00 89.56 476 TYR A O 1
ATOM 3903 N N . ASP A 1 477 ? 28.058 -12.571 35.426 1.00 87.31 477 ASP A N 1
ATOM 3904 C CA . ASP A 1 477 ? 29.409 -12.284 34.928 1.00 87.31 477 ASP A CA 1
ATOM 3905 C C . ASP A 1 477 ? 29.418 -11.716 33.504 1.00 87.31 477 ASP A C 1
ATOM 3907 O O . ASP A 1 477 ? 30.159 -10.773 33.200 1.00 87.31 477 ASP A O 1
ATOM 3911 N N . ILE A 1 478 ? 28.588 -12.277 32.617 1.00 90.06 478 ILE A N 1
ATOM 3912 C CA . ILE A 1 478 ? 28.459 -11.809 31.233 1.00 90.06 478 ILE A CA 1
ATOM 3913 C C . ILE A 1 478 ? 27.893 -10.388 31.207 1.00 90.06 478 ILE A C 1
ATOM 3915 O O . ILE A 1 478 ? 28.453 -9.513 30.541 1.00 90.06 478 ILE A O 1
ATOM 3919 N N . LEU A 1 479 ? 26.806 -10.143 31.940 1.00 90.56 479 LEU A N 1
ATOM 3920 C CA . LEU A 1 479 ? 26.115 -8.855 31.915 1.00 90.56 479 LEU A CA 1
ATOM 3921 C C . LEU A 1 479 ? 26.893 -7.768 32.659 1.00 90.56 479 LEU A C 1
ATOM 3923 O O . LEU A 1 479 ? 26.926 -6.631 32.198 1.00 90.56 479 LEU A O 1
ATOM 3927 N N . ARG A 1 480 ? 27.649 -8.120 33.703 1.00 86.94 480 ARG A N 1
ATOM 3928 C CA . ARG A 1 480 ? 28.596 -7.208 34.357 1.00 86.94 480 ARG A CA 1
ATOM 3929 C C . ARG A 1 480 ? 29.674 -6.727 33.387 1.00 86.94 480 ARG A C 1
ATOM 3931 O O . ARG A 1 480 ? 29.928 -5.528 33.286 1.00 86.94 480 ARG A O 1
ATOM 3938 N N . LYS A 1 481 ? 30.294 -7.642 32.629 1.00 85.56 481 LYS A N 1
ATOM 3939 C CA . LYS A 1 481 ? 31.291 -7.287 31.599 1.00 85.56 481 LYS A CA 1
ATOM 3940 C C . LYS A 1 481 ? 30.672 -6.436 30.488 1.00 85.56 481 LYS A C 1
ATOM 3942 O O . LYS A 1 481 ? 31.297 -5.477 30.035 1.00 85.56 481 LYS A O 1
ATOM 3947 N N . LYS A 1 482 ? 29.445 -6.763 30.069 1.00 86.31 482 LYS A N 1
ATOM 3948 C CA . LYS A 1 482 ? 28.694 -6.014 29.051 1.00 86.31 482 LYS A CA 1
ATOM 3949 C C . LYS A 1 482 ? 28.391 -4.585 29.516 1.00 86.31 482 LYS A C 1
ATOM 3951 O O . LYS A 1 482 ? 28.697 -3.645 28.786 1.00 86.31 482 LYS A O 1
ATOM 3956 N N . SER A 1 483 ? 27.899 -4.417 30.744 1.00 81.50 483 SER A N 1
ATOM 3957 C CA . SER A 1 483 ? 27.633 -3.110 31.356 1.00 81.50 483 SER A CA 1
ATOM 3958 C C . SER A 1 483 ? 28.908 -2.272 31.492 1.00 81.50 483 SER A C 1
ATOM 3960 O O . SER A 1 483 ? 28.901 -1.098 31.127 1.00 81.50 483 SER A O 1
ATOM 3962 N N . LEU A 1 484 ? 30.017 -2.861 31.960 1.00 79.12 484 LEU A N 1
ATOM 3963 C CA . LEU A 1 484 ? 31.306 -2.163 32.078 1.00 79.12 484 LEU A CA 1
ATOM 3964 C C . LEU A 1 484 ? 31.828 -1.683 30.719 1.00 79.12 484 LEU A C 1
ATOM 3966 O O . LEU A 1 484 ? 32.304 -0.556 30.605 1.00 79.12 484 LEU A O 1
ATOM 3970 N N . LYS A 1 485 ? 31.702 -2.512 29.675 1.00 80.06 485 LYS A N 1
ATOM 3971 C CA . LYS A 1 485 ? 32.107 -2.148 28.311 1.00 80.06 485 LYS A CA 1
ATOM 3972 C C . LYS A 1 485 ? 31.244 -1.024 27.730 1.00 80.06 485 LYS A C 1
ATOM 3974 O O . LYS A 1 485 ? 31.766 -0.191 26.998 1.00 80.06 485 LYS A O 1
ATOM 3979 N N . LYS A 1 486 ? 29.940 -1.016 28.029 1.00 78.19 486 LYS A N 1
ATOM 3980 C CA . LYS A 1 486 ? 28.981 -0.039 27.492 1.00 78.19 486 LYS A CA 1
ATOM 3981 C C . LYS A 1 486 ? 29.126 1.342 28.140 1.00 78.19 486 LYS A C 1
ATOM 3983 O O . LYS A 1 486 ? 29.014 2.339 27.439 1.00 78.19 486 LYS A O 1
ATOM 3988 N N . TYR A 1 487 ? 29.395 1.401 29.446 1.00 75.81 487 TYR A N 1
ATOM 3989 C CA . TYR A 1 487 ? 29.285 2.646 30.216 1.00 75.81 487 TYR A CA 1
ATOM 3990 C C . TYR A 1 487 ? 30.575 3.094 30.926 1.00 75.81 487 TYR A C 1
ATOM 3992 O O . TYR A 1 487 ? 30.570 4.115 31.610 1.00 75.81 487 TYR A O 1
ATOM 4000 N N . GLY A 1 488 ? 31.677 2.339 30.835 1.00 67.31 488 GLY A N 1
ATOM 4001 C CA . GLY A 1 488 ? 32.959 2.654 31.496 1.00 67.31 488 GLY A CA 1
ATOM 4002 C C . GLY A 1 488 ? 32.949 2.526 33.029 1.00 67.31 488 GLY A C 1
ATOM 4003 O O . GLY A 1 488 ? 33.997 2.532 33.668 1.00 67.31 488 GLY A O 1
ATOM 4004 N N . SER A 1 489 ? 31.771 2.362 33.624 1.00 62.62 489 SER A N 1
ATOM 4005 C CA . SER A 1 489 ? 31.524 2.044 35.027 1.00 62.62 489 SER A CA 1
ATOM 4006 C C . SER A 1 489 ? 30.299 1.125 35.111 1.00 62.62 489 SER A C 1
ATOM 4008 O O . SER A 1 489 ? 29.586 0.931 34.123 1.00 62.62 489 SER A O 1
ATOM 4010 N N . SER A 1 490 ? 30.050 0.520 36.267 1.00 61.62 490 SER A N 1
ATOM 4011 C CA . SER A 1 490 ? 28.806 -0.206 36.545 1.00 61.62 490 SER A CA 1
ATOM 4012 C C . SER A 1 490 ? 28.417 0.063 37.989 1.00 61.62 490 SER A C 1
ATOM 4014 O O . SER A 1 490 ? 29.280 -0.041 38.865 1.00 61.62 490 SER A O 1
ATOM 4016 N N . TYR A 1 491 ? 27.148 0.366 38.255 1.00 58.28 491 TYR A N 1
ATOM 4017 C CA . TYR A 1 491 ? 26.655 0.408 39.625 1.00 58.28 491 TYR A CA 1
ATOM 4018 C C . TYR A 1 491 ? 26.621 -1.029 40.154 1.00 58.28 491 TYR A C 1
ATOM 4020 O O . TYR A 1 491 ? 25.850 -1.860 39.676 1.00 58.28 491 TYR A O 1
ATOM 4028 N N . GLY A 1 492 ? 27.527 -1.339 41.081 1.00 56.41 492 GLY A N 1
ATOM 4029 C CA . GLY A 1 492 ? 27.572 -2.613 41.785 1.00 56.41 492 GLY A CA 1
ATOM 4030 C C . GLY A 1 492 ? 27.271 -2.371 43.254 1.00 56.41 492 GLY A C 1
ATOM 4031 O O . GLY A 1 492 ? 28.116 -1.831 43.965 1.00 56.41 492 GLY A O 1
ATOM 4032 N N . ILE A 1 493 ? 26.080 -2.754 43.716 1.00 51.94 493 ILE A N 1
ATOM 4033 C CA . ILE A 1 493 ? 25.858 -2.898 45.156 1.00 51.94 493 ILE A CA 1
ATOM 4034 C C . ILE A 1 493 ? 26.552 -4.189 45.580 1.00 51.94 493 ILE A C 1
ATOM 4036 O O . ILE A 1 493 ? 26.296 -5.259 45.028 1.00 51.94 493 ILE A O 1
ATOM 4040 N N . GLY A 1 494 ? 27.482 -4.041 46.524 1.00 49.00 494 GLY A N 1
ATOM 4041 C CA . GLY A 1 494 ? 28.292 -5.120 47.062 1.00 49.00 494 GLY A CA 1
ATOM 4042 C C . GLY A 1 494 ? 27.454 -6.237 47.678 1.00 49.00 494 GLY A C 1
ATOM 4043 O O . GLY A 1 494 ? 26.382 -6.005 48.232 1.00 49.00 494 GLY A O 1
ATOM 4044 N N . ASN A 1 495 ? 28.014 -7.440 47.572 1.00 53.91 495 ASN A N 1
ATOM 4045 C CA . ASN A 1 495 ? 27.600 -8.710 48.159 1.00 53.91 495 ASN A CA 1
ATOM 4046 C C . ASN A 1 495 ? 27.262 -8.587 49.656 1.00 53.91 495 ASN A C 1
ATOM 4048 O O . ASN A 1 495 ? 28.063 -8.954 50.513 1.00 53.91 495 ASN A O 1
ATOM 4052 N N . SER A 1 496 ? 26.080 -8.082 49.991 1.00 51.12 496 SER A N 1
ATOM 4053 C CA . SER A 1 496 ? 25.559 -8.184 51.347 1.00 51.12 496 SER A CA 1
ATOM 4054 C C . SER A 1 496 ? 25.027 -9.603 51.513 1.00 51.12 496 SER A C 1
ATOM 4056 O O . SER A 1 496 ? 23.968 -9.957 50.992 1.00 51.12 496 SER A O 1
ATOM 4058 N N . LYS A 1 497 ? 25.801 -10.438 52.210 1.00 53.06 497 LYS A N 1
ATOM 4059 C CA . LYS A 1 497 ? 25.239 -11.595 52.897 1.00 53.06 497 LYS A CA 1
ATOM 4060 C C . LYS A 1 497 ? 24.417 -10.986 54.033 1.00 53.06 497 LYS A C 1
ATOM 4062 O O . LYS A 1 497 ? 24.994 -10.415 54.952 1.00 53.06 497 LYS A O 1
ATOM 4067 N N . ASN A 1 498 ? 23.093 -10.967 53.908 1.00 47.81 498 ASN A N 1
ATOM 4068 C CA . ASN A 1 498 ? 22.250 -10.532 55.019 1.00 47.81 498 ASN A CA 1
ATOM 4069 C C . ASN A 1 498 ? 22.522 -11.505 56.178 1.00 47.81 498 ASN A C 1
ATOM 4071 O O . ASN A 1 498 ? 22.509 -12.712 55.939 1.00 47.81 498 ASN A O 1
ATOM 4075 N N . ASP A 1 499 ? 22.749 -11.012 57.399 1.00 48.22 499 ASP A N 1
ATOM 4076 C CA . ASP A 1 499 ? 23.114 -11.811 58.593 1.00 48.22 499 ASP A CA 1
ATOM 4077 C C . ASP A 1 499 ? 22.074 -12.892 58.987 1.00 48.22 499 ASP A C 1
ATOM 4079 O O . ASP A 1 499 ? 22.244 -13.617 59.964 1.00 48.22 499 ASP A O 1
ATOM 4083 N N . SER A 1 500 ? 21.000 -13.046 58.207 1.00 53.25 500 SER A N 1
ATOM 4084 C CA . SER A 1 500 ? 19.948 -14.054 58.352 1.00 53.25 500 SER A CA 1
ATOM 4085 C C . SER A 1 500 ? 19.693 -14.916 57.099 1.00 53.25 500 SER A C 1
ATOM 4087 O O . SER A 1 500 ? 18.778 -15.739 57.117 1.00 53.25 500 SER A O 1
ATOM 4089 N N . SER A 1 501 ? 20.458 -14.761 56.005 1.00 55.66 501 SER A N 1
ATOM 4090 C CA . SER A 1 501 ? 20.226 -15.484 54.740 1.00 55.66 501 SER A CA 1
ATOM 4091 C C . SER A 1 501 ? 21.496 -16.088 54.122 1.00 55.66 501 SER A C 1
ATOM 4093 O O . SER A 1 501 ? 22.453 -15.372 53.839 1.00 55.66 501 SER A O 1
ATOM 4095 N N . ASP A 1 502 ? 21.461 -17.385 53.797 1.00 67.50 502 ASP A N 1
ATOM 4096 C CA . ASP A 1 502 ? 22.570 -18.157 53.195 1.00 67.50 502 ASP A CA 1
ATOM 4097 C C . ASP A 1 502 ? 22.858 -17.852 51.702 1.00 67.50 502 ASP A C 1
ATOM 4099 O O . ASP A 1 502 ? 23.408 -18.693 50.994 1.00 67.50 502 ASP A O 1
ATOM 4103 N N . TYR A 1 503 ? 22.465 -16.688 51.174 1.00 73.06 503 TYR A N 1
ATOM 4104 C CA . TYR A 1 503 ? 22.614 -16.347 49.751 1.00 73.06 503 TYR A CA 1
ATOM 4105 C C . TYR A 1 503 ? 22.839 -14.843 49.519 1.00 73.06 503 TYR A C 1
ATOM 4107 O O . TYR A 1 503 ? 22.537 -14.009 50.371 1.00 73.06 503 TYR A O 1
ATOM 4115 N N . TYR A 1 504 ? 23.381 -14.502 48.351 1.00 76.69 504 TYR A N 1
ATOM 4116 C CA . TYR A 1 504 ? 23.742 -13.156 47.911 1.00 76.69 504 TYR A CA 1
ATOM 4117 C C . TYR A 1 504 ? 22.660 -12.552 47.010 1.00 76.69 504 TYR A C 1
ATOM 4119 O O . TYR A 1 504 ? 22.231 -13.193 46.054 1.00 76.69 504 TYR A O 1
ATOM 4127 N N . SER A 1 505 ? 22.274 -11.298 47.259 1.00 81.00 505 SER A N 1
ATOM 4128 C CA . SER A 1 505 ? 21.549 -10.459 46.292 1.00 81.00 505 SER A CA 1
ATOM 4129 C C . SER A 1 505 ? 22.565 -9.630 45.511 1.00 81.00 505 SER A C 1
ATOM 4131 O O . SER A 1 505 ? 23.294 -8.843 46.112 1.00 81.00 505 SER A O 1
ATOM 4133 N N . ILE A 1 506 ? 22.595 -9.766 44.188 1.00 83.38 506 ILE A N 1
ATOM 4134 C CA . ILE A 1 506 ? 23.563 -9.088 43.318 1.00 83.38 506 ILE A CA 1
ATOM 4135 C C . ILE A 1 506 ? 22.865 -8.279 42.231 1.00 83.38 506 ILE A C 1
ATOM 4137 O O . ILE A 1 506 ? 21.802 -8.655 41.734 1.00 83.38 506 ILE A O 1
ATOM 4141 N N . ALA A 1 507 ? 23.482 -7.165 41.848 1.00 83.69 507 ALA A N 1
ATOM 4142 C CA . ALA A 1 507 ? 22.975 -6.307 40.793 1.00 83.69 507 ALA A CA 1
ATOM 4143 C C . ALA A 1 507 ? 24.107 -5.631 40.009 1.00 83.69 507 ALA A C 1
ATOM 4145 O O . ALA A 1 507 ? 25.125 -5.237 40.579 1.00 83.69 507 ALA A O 1
ATOM 4146 N N . THR A 1 508 ? 23.916 -5.483 38.700 1.00 83.75 508 THR A N 1
ATOM 4147 C CA . THR A 1 508 ? 24.801 -4.736 37.801 1.00 83.75 508 THR A CA 1
ATOM 4148 C C . THR A 1 508 ? 23.964 -4.036 36.734 1.00 83.75 508 THR A C 1
ATOM 4150 O O . THR A 1 508 ? 23.318 -4.682 35.914 1.00 83.75 508 THR A O 1
ATOM 4153 N N . TYR A 1 509 ? 23.918 -2.708 36.796 1.00 81.56 509 TYR A N 1
ATOM 4154 C CA . TYR A 1 509 ? 23.208 -1.833 35.854 1.00 81.56 509 TYR A CA 1
ATOM 4155 C C . TYR A 1 509 ? 23.756 -0.401 35.973 1.00 81.56 509 TYR A C 1
ATOM 4157 O O . TYR A 1 509 ? 24.634 -0.149 36.805 1.00 81.56 509 TYR A O 1
ATOM 4165 N N . GLN A 1 510 ? 23.269 0.547 35.164 1.00 79.19 510 GLN A N 1
ATOM 4166 C CA . GLN A 1 510 ? 23.559 1.971 35.362 1.00 79.19 510 GLN A CA 1
ATOM 4167 C C . GLN A 1 510 ? 22.380 2.724 35.970 1.00 79.19 510 GLN A C 1
ATOM 4169 O O . GLN A 1 510 ? 21.232 2.579 35.557 1.00 79.19 510 GLN A O 1
ATOM 4174 N N . LYS A 1 511 ? 22.663 3.552 36.981 1.00 66.88 511 LYS A N 1
ATOM 4175 C CA . LYS A 1 511 ? 21.625 4.313 37.685 1.00 66.88 511 LYS A CA 1
ATOM 4176 C C . LYS A 1 511 ? 21.084 5.427 36.776 1.00 66.88 511 LYS A C 1
ATOM 4178 O O . LYS A 1 511 ? 21.864 6.109 36.118 1.00 66.88 511 LYS A O 1
ATOM 4183 N N . ASN A 1 512 ? 19.764 5.641 36.791 1.00 64.62 512 ASN A N 1
ATOM 4184 C CA . ASN A 1 512 ? 19.049 6.658 36.001 1.00 64.62 512 ASN A CA 1
ATOM 4185 C C . ASN A 1 512 ? 19.109 6.460 34.470 1.00 64.62 512 ASN A C 1
ATOM 4187 O O . ASN A 1 512 ? 18.969 7.426 33.722 1.00 64.62 512 ASN A O 1
ATOM 4191 N N . GLN A 1 513 ? 19.311 5.226 34.002 1.00 72.38 513 GLN A N 1
ATOM 4192 C CA . GLN A 1 513 ? 19.219 4.853 32.587 1.00 72.38 513 GLN A CA 1
ATOM 4193 C C . GLN A 1 513 ? 18.021 3.924 32.357 1.00 72.38 513 GLN A C 1
ATOM 4195 O O . GLN A 1 513 ? 17.637 3.156 33.241 1.00 72.38 513 GLN A O 1
ATOM 4200 N N . LYS A 1 514 ? 17.427 3.984 31.161 1.00 77.62 514 LYS A N 1
ATOM 4201 C CA . LYS A 1 514 ? 16.342 3.081 30.740 1.00 77.62 514 LYS A CA 1
ATOM 4202 C C . LYS A 1 514 ? 16.929 1.771 30.199 1.00 77.62 514 LYS A C 1
ATOM 4204 O O . LYS A 1 514 ? 16.910 1.536 28.995 1.00 77.62 514 LYS A O 1
ATOM 4209 N N . ASP A 1 515 ? 17.495 0.961 31.088 1.00 83.38 515 ASP A N 1
ATOM 4210 C CA . ASP A 1 515 ? 18.112 -0.330 30.753 1.00 83.38 515 ASP A CA 1
ATOM 4211 C C . ASP A 1 515 ? 17.078 -1.479 30.711 1.00 83.38 515 ASP A C 1
ATOM 4213 O O . ASP A 1 515 ? 16.059 -1.445 31.412 1.00 83.38 515 ASP A O 1
ATOM 4217 N N . ILE A 1 516 ? 17.368 -2.531 29.930 1.00 93.06 516 ILE A N 1
ATOM 4218 C CA . ILE A 1 516 ? 16.659 -3.822 30.002 1.00 93.06 516 ILE A CA 1
ATOM 4219 C C . ILE A 1 516 ? 17.390 -4.740 30.988 1.00 93.06 516 ILE A C 1
ATOM 4221 O O . ILE A 1 516 ? 18.539 -5.124 30.758 1.00 93.06 516 ILE A O 1
ATOM 4225 N N . ILE A 1 517 ? 16.730 -5.133 32.076 1.00 94.94 517 ILE A N 1
ATOM 4226 C CA . ILE A 1 517 ? 17.339 -5.891 33.173 1.00 94.94 517 ILE A CA 1
ATOM 4227 C C . ILE A 1 517 ? 16.876 -7.346 33.182 1.00 94.94 517 ILE A C 1
ATOM 4229 O O . ILE A 1 517 ? 15.684 -7.644 33.258 1.00 94.94 517 ILE A O 1
ATOM 4233 N N . MET A 1 518 ? 17.841 -8.266 33.154 1.00 96.62 518 MET A N 1
ATOM 4234 C CA . MET A 1 518 ? 17.592 -9.692 33.348 1.00 96.62 518 MET A CA 1
ATOM 4235 C C . MET A 1 518 ? 17.425 -10.019 34.833 1.00 96.62 518 MET A C 1
ATOM 4237 O O . MET A 1 518 ? 18.295 -9.685 35.639 1.00 96.62 518 MET A O 1
ATOM 4241 N N . LEU A 1 519 ? 16.336 -10.714 35.167 1.00 96.56 519 LEU A N 1
ATOM 4242 C CA . LEU A 1 519 ? 16.070 -11.258 36.495 1.00 96.56 519 LEU A CA 1
ATOM 4243 C C . LEU A 1 519 ? 16.293 -12.769 36.505 1.00 96.56 519 LEU A C 1
ATOM 4245 O O . LEU A 1 519 ? 15.701 -13.487 35.697 1.00 96.56 519 LEU A O 1
ATOM 4249 N N . ALA A 1 520 ? 17.127 -13.258 37.422 1.00 94.50 520 ALA A N 1
ATOM 4250 C CA . ALA A 1 520 ? 17.313 -14.694 37.631 1.00 94.50 520 ALA A CA 1
ATOM 4251 C C . ALA A 1 520 ? 17.724 -15.011 39.073 1.00 94.50 520 ALA A C 1
ATOM 4253 O O . ALA A 1 520 ? 18.379 -14.213 39.741 1.00 94.50 520 ALA A O 1
ATOM 4254 N N . ARG A 1 521 ? 17.378 -16.208 39.554 1.00 92.56 521 ARG A N 1
ATOM 4255 C CA . ARG A 1 521 ? 17.824 -16.713 40.859 1.00 92.56 521 ARG A CA 1
ATOM 4256 C C . ARG A 1 521 ? 18.134 -18.203 40.809 1.00 92.56 521 ARG A C 1
ATOM 4258 O O . ARG A 1 521 ? 17.611 -18.930 39.967 1.00 92.56 521 ARG A O 1
ATOM 4265 N N . ASN A 1 522 ? 18.967 -18.662 41.736 1.00 89.56 522 ASN A N 1
ATOM 4266 C CA . ASN A 1 522 ? 19.308 -20.076 41.879 1.00 89.56 522 ASN A CA 1
ATOM 4267 C C . ASN A 1 522 ? 18.080 -20.957 42.179 1.00 89.56 522 ASN A C 1
ATOM 4269 O O . ASN A 1 522 ? 17.193 -20.578 42.946 1.00 89.56 522 ASN A O 1
ATOM 4273 N N . LYS A 1 523 ? 18.044 -22.166 41.600 1.00 88.62 523 LYS A N 1
ATOM 4274 C CA . LYS A 1 523 ? 16.915 -23.110 41.716 1.00 88.62 523 LYS A CA 1
ATOM 4275 C C . LYS A 1 523 ? 16.627 -23.509 43.164 1.00 88.62 523 LYS A C 1
ATOM 4277 O O . LYS A 1 523 ? 15.480 -23.747 43.523 1.00 88.62 523 LYS A O 1
ATOM 4282 N N . GLU A 1 524 ? 17.650 -23.594 43.999 1.00 87.88 524 GLU A N 1
ATOM 4283 C CA . GLU A 1 524 ? 17.556 -23.967 45.412 1.00 87.88 524 GLU A CA 1
ATOM 4284 C C . GLU A 1 524 ? 16.831 -22.899 46.257 1.00 87.88 524 GLU A C 1
ATOM 4286 O O . GLU A 1 524 ? 16.460 -23.149 47.406 1.00 87.88 524 GLU A O 1
ATOM 4291 N N . LEU A 1 525 ? 16.594 -21.711 45.688 1.00 88.38 525 LEU A N 1
ATOM 4292 C CA . LEU A 1 525 ? 15.756 -20.664 46.268 1.00 88.38 525 LEU A CA 1
ATOM 4293 C C . LEU A 1 525 ? 14.284 -20.774 45.837 1.00 88.38 525 LEU A C 1
ATOM 4295 O O . LEU A 1 525 ? 13.484 -19.887 46.142 1.00 88.38 525 LEU A O 1
ATOM 4299 N N . ALA A 1 526 ? 13.902 -21.862 45.157 1.00 88.62 526 ALA A N 1
ATOM 4300 C CA . ALA A 1 526 ? 12.519 -22.103 44.778 1.00 88.62 526 ALA A CA 1
ATOM 4301 C C . ALA A 1 526 ? 11.576 -22.013 45.991 1.00 88.62 526 ALA A C 1
ATOM 4303 O O . ALA A 1 526 ? 11.854 -22.540 47.067 1.00 88.62 526 ALA A O 1
ATOM 4304 N N . ASN A 1 527 ? 10.437 -21.354 45.799 1.00 87.94 527 ASN A N 1
ATOM 4305 C CA . ASN A 1 527 ? 9.373 -21.109 46.772 1.00 87.94 527 ASN A CA 1
ATOM 4306 C C . ASN A 1 527 ? 9.774 -20.241 47.975 1.00 87.94 527 ASN A C 1
ATOM 4308 O O . ASN A 1 527 ? 8.934 -19.988 48.836 1.00 87.94 527 ASN A O 1
ATOM 4312 N N . LYS A 1 528 ? 11.006 -19.717 48.021 1.00 87.94 528 LYS A N 1
ATOM 4313 C CA . LYS A 1 528 ? 11.417 -18.716 49.015 1.00 87.94 528 LYS A CA 1
ATOM 4314 C C . LYS A 1 528 ? 11.041 -17.306 48.539 1.00 87.94 528 LYS A C 1
ATOM 4316 O O . LYS A 1 528 ? 11.102 -17.056 47.333 1.00 87.94 528 LYS A O 1
ATOM 4321 N N . PRO A 1 529 ? 10.675 -16.370 49.433 1.00 88.19 529 PRO A N 1
ATOM 4322 C CA . PRO A 1 529 ? 10.422 -14.978 49.052 1.00 88.19 529 PRO A CA 1
ATOM 4323 C C . PRO A 1 529 ? 11.672 -14.318 48.441 1.00 88.19 529 PRO A C 1
ATOM 4325 O O . PRO A 1 529 ? 12.787 -14.798 48.655 1.00 88.19 529 PRO A O 1
ATOM 4328 N N . LEU A 1 530 ? 11.480 -13.237 47.673 1.00 89.25 530 LEU A N 1
ATOM 4329 C CA . LEU A 1 530 ? 12.589 -12.382 47.228 1.00 89.25 530 LEU A CA 1
ATOM 4330 C C . LEU A 1 530 ? 13.169 -11.607 48.411 1.00 89.25 530 LEU A C 1
ATOM 4332 O O . LEU A 1 530 ? 12.417 -11.116 49.258 1.00 89.25 530 LEU A O 1
ATOM 4336 N N . ASN A 1 531 ? 14.485 -11.445 48.413 1.00 86.00 531 ASN A N 1
ATOM 4337 C CA . ASN A 1 531 ? 15.221 -10.620 49.355 1.00 86.00 531 ASN A CA 1
ATOM 4338 C C . ASN A 1 531 ? 14.834 -9.137 49.203 1.00 86.00 531 ASN A C 1
ATOM 4340 O O . ASN A 1 531 ? 14.630 -8.641 48.092 1.00 86.00 531 ASN A O 1
ATOM 4344 N N . GLU A 1 532 ? 14.761 -8.406 50.317 1.00 83.56 532 GLU A N 1
ATOM 4345 C CA . GLU A 1 532 ? 14.432 -6.974 50.316 1.00 83.56 532 GLU A CA 1
ATOM 4346 C C . GLU A 1 532 ? 15.440 -6.142 49.509 1.00 83.56 532 GLU A C 1
ATOM 4348 O O . GLU A 1 532 ? 15.047 -5.243 48.770 1.00 83.56 532 GLU A O 1
ATOM 4353 N N . SER A 1 533 ? 16.727 -6.496 49.538 1.00 80.94 533 SER A N 1
ATOM 4354 C CA . SER A 1 533 ? 17.752 -5.851 48.708 1.00 80.94 533 SER A CA 1
ATOM 4355 C C . SER A 1 533 ? 17.525 -6.089 47.211 1.00 80.94 533 SER A C 1
ATOM 4357 O O . SER A 1 533 ? 17.815 -5.220 46.387 1.00 80.94 533 SER A O 1
ATOM 4359 N N . THR A 1 534 ? 16.979 -7.247 46.828 1.00 89.12 534 THR A N 1
ATOM 4360 C CA . THR A 1 534 ? 16.613 -7.545 45.435 1.00 89.12 534 THR A CA 1
ATOM 4361 C C . THR A 1 534 ? 15.409 -6.708 45.004 1.00 89.12 534 THR A C 1
ATOM 4363 O O . THR A 1 534 ? 15.449 -6.091 43.939 1.00 89.12 534 THR A O 1
ATOM 4366 N N . LYS A 1 535 ? 14.378 -6.603 45.854 1.00 90.00 535 LYS A N 1
ATOM 4367 C CA . LYS A 1 535 ? 13.207 -5.739 45.620 1.00 90.00 535 LYS A CA 1
ATOM 4368 C C . LYS A 1 535 ? 13.593 -4.268 45.485 1.00 90.00 535 LYS A C 1
ATOM 4370 O O . LYS A 1 535 ? 13.180 -3.627 44.526 1.00 90.00 535 LYS A O 1
ATOM 4375 N N . LEU A 1 536 ? 14.467 -3.769 46.362 1.00 85.31 536 LEU A N 1
ATOM 4376 C CA . LEU A 1 536 ? 14.972 -2.396 46.310 1.00 85.31 536 LEU A CA 1
ATOM 4377 C C . LEU A 1 536 ? 15.646 -2.087 44.964 1.00 85.31 536 LEU A C 1
ATOM 4379 O O . LEU A 1 536 ? 15.417 -1.030 44.381 1.00 85.31 536 LEU A O 1
ATOM 4383 N N . ASN A 1 537 ? 16.461 -3.011 44.447 1.00 86.75 537 ASN A N 1
ATOM 4384 C CA . ASN A 1 537 ? 17.099 -2.842 43.141 1.00 86.75 537 ASN A CA 1
ATOM 4385 C C . ASN A 1 537 ? 16.078 -2.829 41.995 1.00 86.75 537 ASN A C 1
ATOM 4387 O O . ASN A 1 537 ? 16.197 -2.008 41.086 1.00 86.75 537 ASN A O 1
ATOM 4391 N N . ILE A 1 538 ? 15.061 -3.693 42.052 1.00 92.44 538 ILE A N 1
ATOM 4392 C CA . ILE A 1 538 ? 13.951 -3.684 41.089 1.00 92.44 538 ILE A CA 1
ATOM 4393 C C . ILE A 1 538 ? 13.215 -2.336 41.148 1.00 92.44 538 ILE A C 1
ATOM 4395 O O . ILE A 1 538 ? 12.964 -1.733 40.106 1.00 92.44 538 ILE A O 1
ATOM 4399 N N . ASP A 1 539 ? 12.945 -1.801 42.339 1.00 90.06 539 ASP A N 1
ATOM 4400 C CA . ASP A 1 539 ? 12.260 -0.515 42.502 1.00 90.06 539 ASP A CA 1
ATOM 4401 C C . ASP A 1 539 ? 13.074 0.658 41.940 1.00 90.06 539 ASP A C 1
ATOM 4403 O O . ASP A 1 539 ? 12.510 1.558 41.317 1.00 90.06 539 ASP A O 1
ATOM 4407 N N . VAL A 1 540 ? 14.400 0.659 42.126 1.00 85.56 540 VAL A N 1
ATOM 4408 C CA . VAL A 1 540 ? 15.301 1.692 41.579 1.00 85.56 540 VAL A CA 1
ATOM 4409 C C . VAL A 1 540 ? 15.264 1.706 40.050 1.00 85.56 540 VAL A C 1
ATOM 4411 O O . VAL A 1 540 ? 15.155 2.776 39.441 1.00 85.56 540 VAL A O 1
ATOM 4414 N N . VAL A 1 541 ? 15.321 0.528 39.427 1.00 87.62 541 VAL A N 1
ATOM 4415 C CA . VAL A 1 541 ? 15.242 0.390 37.967 1.00 87.62 541 VAL A CA 1
ATOM 4416 C C . VAL A 1 541 ? 13.855 0.787 37.460 1.00 87.62 541 VAL A C 1
ATOM 4418 O O . VAL A 1 541 ? 13.753 1.560 36.507 1.00 87.62 541 VAL A O 1
ATOM 4421 N N . ASN A 1 542 ? 12.787 0.340 38.127 1.00 90.38 542 ASN A N 1
ATOM 4422 C CA . ASN A 1 542 ? 11.411 0.668 37.752 1.00 90.38 542 ASN A CA 1
ATOM 4423 C C . ASN A 1 542 ? 11.152 2.185 37.814 1.00 90.38 542 ASN A C 1
ATOM 4425 O O . ASN A 1 542 ? 10.616 2.762 36.871 1.00 90.38 542 ASN A O 1
ATOM 4429 N N . LYS A 1 543 ? 11.619 2.863 38.874 1.00 86.56 543 LYS A N 1
ATOM 4430 C CA . LYS A 1 543 ? 11.534 4.332 39.010 1.00 86.56 543 LYS A CA 1
ATOM 4431 C C . LYS A 1 543 ? 12.306 5.085 37.924 1.00 86.56 543 LYS A C 1
ATOM 4433 O O . LYS A 1 543 ? 11.915 6.188 37.561 1.00 86.56 543 LYS A O 1
ATOM 4438 N N . SER A 1 544 ? 13.375 4.492 37.391 1.00 82.12 544 SER A N 1
ATOM 4439 C CA . SER A 1 544 ? 14.147 5.052 36.270 1.00 82.12 544 SER A CA 1
ATOM 4440 C C . SER A 1 544 ? 13.505 4.770 34.899 1.00 82.12 544 SER A C 1
ATOM 4442 O O . SER A 1 544 ? 14.014 5.224 33.875 1.00 82.12 544 SER A O 1
ATOM 4444 N N . GLY A 1 545 ? 12.388 4.031 34.861 1.00 87.44 545 GLY A N 1
ATOM 4445 C CA . GLY A 1 545 ? 11.684 3.644 33.638 1.00 87.44 545 GLY A CA 1
ATOM 4446 C C . GLY A 1 545 ? 12.300 2.454 32.895 1.00 87.44 545 GLY A C 1
ATOM 4447 O O . GLY A 1 545 ? 12.061 2.328 31.694 1.00 87.44 545 GLY A O 1
ATOM 4448 N N . GLY A 1 546 ? 13.104 1.625 33.574 1.00 88.06 546 GLY A N 1
ATOM 4449 C CA . GLY A 1 546 ? 13.686 0.402 33.012 1.00 88.06 546 GLY A CA 1
ATOM 4450 C C . GLY A 1 546 ? 12.666 -0.727 32.812 1.00 88.06 546 GLY A C 1
ATOM 4451 O O . GLY A 1 546 ? 11.557 -0.691 33.349 1.00 88.06 546 GLY A O 1
ATOM 4452 N N . GLU A 1 547 ? 13.047 -1.736 32.028 1.00 94.62 547 GLU A N 1
ATOM 4453 C CA . GLU A 1 547 ? 12.199 -2.890 31.689 1.00 94.62 547 GLU A CA 1
ATOM 4454 C C . GLU A 1 547 ? 12.845 -4.200 32.154 1.00 94.62 547 GLU A C 1
ATOM 4456 O O . GLU A 1 547 ? 14.068 -4.310 32.208 1.00 94.62 547 GLU A O 1
ATOM 4461 N N . PHE A 1 548 ? 12.036 -5.210 32.478 1.00 97.19 548 PHE A N 1
ATOM 4462 C CA . PHE A 1 548 ? 12.517 -6.472 33.043 1.00 97.19 548 PHE A CA 1
ATOM 4463 C C . PHE A 1 548 ? 12.267 -7.663 32.114 1.00 97.19 548 PHE A C 1
ATOM 4465 O O . PHE A 1 548 ? 11.208 -7.804 31.502 1.00 97.19 548 PHE A O 1
ATOM 4472 N N . ILE A 1 549 ? 13.224 -8.584 32.052 1.00 96.94 549 ILE A N 1
ATOM 4473 C CA . ILE A 1 549 ? 13.041 -9.890 31.413 1.00 96.94 549 ILE A CA 1
ATOM 4474 C C . ILE A 1 549 ? 13.277 -10.993 32.438 1.00 96.94 549 ILE A C 1
ATOM 4476 O O . ILE A 1 549 ? 14.232 -10.943 33.213 1.00 96.94 549 ILE A O 1
ATOM 4480 N N . VAL A 1 550 ? 12.387 -11.980 32.452 1.00 95.69 550 VAL A N 1
ATOM 4481 C CA . VAL A 1 550 ? 12.370 -13.051 33.453 1.00 95.69 550 VAL A CA 1
ATOM 4482 C C . VAL A 1 550 ? 12.066 -14.389 32.784 1.00 95.69 550 VAL A C 1
ATOM 4484 O O . VAL A 1 550 ? 11.377 -14.434 31.764 1.00 95.69 550 VAL A O 1
ATOM 4487 N N . GLY A 1 551 ? 12.591 -15.485 33.330 1.00 93.94 551 GLY A N 1
ATOM 4488 C CA . GLY A 1 551 ? 12.277 -16.830 32.858 1.00 93.94 551 GLY A CA 1
ATOM 4489 C C . GLY A 1 551 ? 10.874 -17.314 33.254 1.00 93.94 551 GLY A C 1
ATOM 4490 O O . GLY A 1 551 ? 10.100 -16.615 33.904 1.00 93.94 551 GLY A O 1
ATOM 4491 N N . ASP A 1 552 ? 10.542 -18.544 32.862 1.00 93.81 552 ASP A N 1
ATOM 4492 C CA . ASP A 1 552 ? 9.262 -19.196 33.145 1.00 93.81 552 ASP A CA 1
ATOM 4493 C C . ASP A 1 552 ? 9.362 -20.375 34.135 1.00 93.81 552 ASP A C 1
ATOM 4495 O O . ASP A 1 552 ? 8.540 -21.282 34.088 1.00 93.81 552 ASP A O 1
ATOM 4499 N N . MET A 1 553 ? 10.367 -20.442 35.008 1.00 90.25 553 MET A N 1
ATOM 4500 C CA . MET A 1 553 ? 10.560 -21.570 35.924 1.00 90.25 553 MET A CA 1
ATOM 4501 C C . MET A 1 553 ? 9.627 -21.491 37.148 1.00 90.25 553 MET A C 1
ATOM 4503 O O . MET A 1 553 ? 9.837 -20.636 38.016 1.00 90.25 553 MET A O 1
ATOM 4507 N N . PRO A 1 554 ? 8.624 -22.388 37.285 1.00 89.69 554 PRO A N 1
ATOM 4508 C CA . PRO A 1 554 ? 7.662 -22.318 38.382 1.00 89.69 554 PRO A CA 1
ATOM 4509 C C . PRO A 1 554 ? 8.336 -22.408 39.748 1.00 89.69 554 PRO A C 1
ATOM 4511 O O . PRO A 1 554 ? 9.224 -23.234 39.962 1.00 89.69 554 PRO A O 1
ATOM 4514 N N . GLY A 1 555 ? 7.911 -21.542 40.665 1.00 84.69 555 GLY A N 1
ATOM 4515 C CA . GLY A 1 555 ? 8.465 -21.462 42.011 1.00 84.69 555 GLY A CA 1
ATOM 4516 C C . GLY A 1 555 ? 9.841 -20.800 42.090 1.00 84.69 555 GLY A C 1
ATOM 4517 O O . GLY A 1 555 ? 10.283 -20.562 43.202 1.00 84.69 555 GLY A O 1
ATOM 4518 N N . VAL A 1 556 ? 10.502 -20.471 40.978 1.00 90.56 556 VAL A N 1
ATOM 4519 C CA . VAL A 1 556 ? 11.792 -19.751 40.955 1.00 90.56 556 VAL A CA 1
ATOM 4520 C C . VAL A 1 556 ? 11.601 -18.361 40.355 1.00 90.56 556 VAL A C 1
ATOM 4522 O O . VAL A 1 556 ? 11.850 -17.350 41.004 1.00 90.56 556 VAL A O 1
ATOM 4525 N N . ASP A 1 557 ? 11.092 -18.313 39.127 1.00 93.69 557 ASP A N 1
ATOM 4526 C CA . ASP A 1 557 ? 10.817 -17.070 38.411 1.00 93.69 557 ASP A CA 1
ATOM 4527 C C . ASP A 1 557 ? 9.464 -16.462 38.824 1.00 93.69 557 ASP A C 1
ATOM 4529 O O . ASP A 1 557 ? 9.229 -15.261 38.679 1.00 93.69 557 ASP A O 1
ATOM 4533 N N . SER A 1 558 ? 8.576 -17.280 39.405 1.00 92.25 558 SER A N 1
ATOM 4534 C CA . SER A 1 558 ? 7.247 -16.865 39.871 1.00 92.25 558 SER A CA 1
ATOM 4535 C C . SER A 1 558 ? 7.298 -15.705 40.866 1.00 92.25 558 SER A C 1
ATOM 4537 O O . SER A 1 558 ? 6.431 -14.842 40.830 1.00 92.25 558 SER A O 1
ATOM 4539 N N . GLN A 1 559 ? 8.316 -15.647 41.725 1.00 92.50 559 GLN A N 1
ATOM 4540 C CA . GLN A 1 559 ? 8.433 -14.615 42.754 1.00 92.50 559 GLN A CA 1
ATOM 4541 C C . GLN A 1 559 ? 8.810 -13.251 42.174 1.00 92.50 559 GLN A C 1
ATOM 4543 O O . GLN A 1 559 ? 8.324 -12.232 42.662 1.00 92.50 559 GLN A O 1
ATOM 4548 N N . PHE A 1 560 ? 9.627 -13.224 41.116 1.00 95.56 560 PHE A N 1
ATOM 4549 C CA . PHE A 1 560 ? 9.875 -12.000 40.354 1.00 95.56 560 PHE A CA 1
ATOM 4550 C C . PHE A 1 560 ? 8.595 -11.535 39.668 1.00 95.56 560 PHE A C 1
ATOM 4552 O O . PHE A 1 560 ? 8.229 -10.374 39.802 1.00 95.56 560 PHE A O 1
ATOM 4559 N N . ILE A 1 561 ? 7.878 -12.446 39.006 1.00 93.50 561 ILE A N 1
ATOM 4560 C CA . ILE A 1 561 ? 6.627 -12.133 38.299 1.00 93.50 561 ILE A CA 1
ATOM 4561 C C . ILE A 1 561 ? 5.570 -11.580 39.264 1.00 93.50 561 ILE A C 1
ATOM 4563 O O . ILE A 1 561 ? 5.014 -10.517 39.000 1.00 93.50 561 ILE A O 1
ATOM 4567 N N . ASP A 1 562 ? 5.340 -12.238 40.403 1.00 91.06 562 ASP A N 1
ATOM 4568 C CA . ASP A 1 562 ? 4.378 -11.784 41.413 1.00 91.06 562 ASP A CA 1
ATOM 4569 C C . ASP A 1 562 ? 4.750 -10.377 41.946 1.00 91.06 562 ASP A C 1
ATOM 4571 O O . ASP A 1 562 ? 3.874 -9.527 42.122 1.00 91.06 562 ASP A O 1
ATOM 4575 N N . TYR A 1 563 ? 6.043 -10.090 42.162 1.00 92.38 563 TYR A N 1
ATOM 4576 C CA . TYR A 1 563 ? 6.499 -8.766 42.608 1.00 92.38 563 TYR A CA 1
ATOM 4577 C C . TYR A 1 563 ? 6.344 -7.691 41.524 1.00 92.38 563 TYR A C 1
ATOM 4579 O O . TYR A 1 563 ? 5.836 -6.609 41.806 1.00 92.38 563 TYR A O 1
ATOM 4587 N N . LEU A 1 564 ? 6.709 -7.999 40.277 1.00 93.94 564 LEU A N 1
ATOM 4588 C CA . LEU A 1 564 ? 6.576 -7.090 39.135 1.00 93.94 564 LEU A CA 1
ATOM 4589 C C . LEU A 1 564 ? 5.108 -6.740 38.856 1.00 93.94 564 LEU A C 1
ATOM 4591 O O . LEU A 1 564 ? 4.798 -5.570 38.634 1.00 93.94 564 LEU A O 1
ATOM 4595 N N . GLN A 1 565 ? 4.199 -7.720 38.952 1.00 87.94 565 GLN A N 1
ATOM 4596 C CA . GLN A 1 565 ? 2.753 -7.484 38.873 1.00 87.94 565 GLN A CA 1
ATOM 4597 C C . GLN A 1 565 ? 2.264 -6.575 40.007 1.00 87.94 565 GLN A C 1
ATOM 4599 O O . GLN A 1 565 ? 1.433 -5.699 39.771 1.00 87.94 565 GLN A O 1
ATOM 4604 N N . LYS A 1 566 ? 2.786 -6.754 41.228 1.00 87.50 566 LYS A N 1
ATOM 4605 C CA . LYS A 1 566 ? 2.418 -5.936 42.391 1.00 87.50 566 LYS A CA 1
ATOM 4606 C C . LYS A 1 566 ? 2.813 -4.465 42.222 1.00 87.50 566 LYS A C 1
ATOM 4608 O O . LYS A 1 566 ? 2.049 -3.597 42.630 1.00 87.50 566 LYS A O 1
ATOM 4613 N N . ILE A 1 567 ? 3.984 -4.186 41.649 1.00 86.31 567 ILE A N 1
ATOM 4614 C CA . ILE A 1 567 ? 4.502 -2.814 41.484 1.00 86.31 567 ILE A CA 1
ATOM 4615 C C . ILE A 1 567 ? 4.172 -2.187 40.117 1.00 86.31 567 ILE A C 1
ATOM 4617 O O . ILE A 1 567 ? 4.578 -1.057 39.854 1.00 86.31 567 ILE A O 1
ATOM 4621 N N . GLY A 1 568 ? 3.471 -2.912 39.234 1.00 87.00 568 GLY A N 1
ATOM 4622 C CA . GLY A 1 568 ? 3.119 -2.448 37.886 1.00 87.00 568 GLY A CA 1
ATOM 4623 C C . GLY A 1 568 ? 4.320 -2.224 36.959 1.00 87.00 568 GLY A C 1
ATOM 4624 O O . GLY A 1 568 ? 4.253 -1.392 36.056 1.00 87.00 568 GLY A O 1
ATOM 4625 N N . ALA A 1 569 ? 5.435 -2.920 37.197 1.00 89.94 569 ALA A N 1
ATOM 4626 C CA . ALA A 1 569 ? 6.660 -2.763 36.416 1.00 89.94 569 ALA A CA 1
ATOM 4627 C C . ALA A 1 569 ? 6.526 -3.381 35.022 1.00 89.94 569 ALA A C 1
ATOM 4629 O O . ALA A 1 569 ? 5.817 -4.367 34.845 1.00 89.94 569 ALA A O 1
ATOM 4630 N N . LYS A 1 570 ? 7.244 -2.845 34.028 1.00 94.44 570 LYS A N 1
ATOM 4631 C CA . LYS A 1 570 ? 7.253 -3.403 32.668 1.00 94.44 570 LYS A CA 1
ATOM 4632 C C . LYS A 1 570 ? 8.069 -4.691 32.590 1.00 94.44 570 LYS A C 1
ATOM 4634 O O . LYS A 1 570 ? 9.262 -4.647 32.879 1.00 94.44 570 LYS A O 1
ATOM 4639 N N . PHE A 1 571 ? 7.479 -5.813 32.170 1.00 95.62 571 PHE A N 1
ATOM 4640 C CA . PHE A 1 571 ? 8.220 -7.071 32.050 1.00 95.62 571 PHE A CA 1
ATOM 4641 C C . PHE A 1 571 ? 7.737 -8.048 30.974 1.00 95.62 571 PHE A C 1
ATOM 4643 O O . PHE A 1 571 ? 6.547 -8.137 30.677 1.00 95.62 571 PHE A O 1
ATOM 4650 N N . THR A 1 572 ? 8.667 -8.852 30.450 1.00 95.81 572 THR A N 1
ATOM 4651 C CA . THR A 1 572 ? 8.423 -9.938 29.480 1.00 95.81 572 THR A CA 1
ATOM 4652 C C . THR A 1 572 ? 8.848 -11.295 30.056 1.00 95.81 572 THR A C 1
ATOM 4654 O O . THR A 1 572 ? 9.943 -11.411 30.611 1.00 95.81 572 THR A O 1
ATOM 4657 N N . ILE A 1 573 ? 8.025 -12.339 29.879 1.00 95.31 573 ILE A N 1
ATOM 4658 C CA . ILE A 1 573 ? 8.346 -13.714 30.314 1.00 95.31 573 ILE A CA 1
ATOM 4659 C C . ILE A 1 573 ? 8.934 -14.512 29.145 1.00 95.31 573 ILE A C 1
ATOM 4661 O O . ILE A 1 573 ? 8.280 -14.704 28.119 1.00 95.31 573 ILE A O 1
ATOM 4665 N N . TYR A 1 574 ? 10.147 -15.027 29.317 1.00 95.25 574 TYR A N 1
ATOM 4666 C CA . TYR A 1 574 ? 10.819 -15.903 28.364 1.00 95.25 574 TYR A CA 1
ATOM 4667 C C . TYR A 1 574 ? 10.591 -17.376 28.735 1.00 95.25 574 TYR A C 1
ATOM 4669 O O . TYR A 1 574 ? 10.693 -17.734 29.907 1.00 95.25 574 TYR A O 1
ATOM 4677 N N . HIS A 1 575 ? 10.318 -18.247 27.757 1.00 92.56 575 HIS A N 1
ATOM 4678 C CA . HIS A 1 575 ? 10.093 -19.679 28.001 1.00 92.56 575 HIS A CA 1
ATOM 4679 C C . HIS A 1 575 ? 10.764 -20.599 26.978 1.00 92.56 575 HIS A C 1
ATOM 4681 O O . HIS A 1 575 ? 10.946 -20.236 25.818 1.00 92.56 575 HIS A O 1
ATOM 4687 N N . THR A 1 576 ? 11.107 -21.816 27.405 1.00 85.62 576 THR A N 1
ATOM 4688 C CA . THR A 1 576 ? 11.543 -22.884 26.495 1.00 85.62 576 THR A CA 1
ATOM 4689 C C . THR A 1 576 ? 10.358 -23.719 26.007 1.00 85.62 576 THR A C 1
ATOM 4691 O O . THR A 1 576 ? 9.351 -23.851 26.706 1.00 85.62 576 THR A O 1
ATOM 4694 N N . GLY A 1 577 ? 10.465 -24.281 24.800 1.00 79.88 577 GLY A N 1
ATOM 4695 C CA . GLY A 1 577 ? 9.376 -25.028 24.155 1.00 79.88 577 GLY A CA 1
ATOM 4696 C C . GLY A 1 577 ? 8.187 -24.163 23.705 1.00 79.88 577 GLY A C 1
ATOM 4697 O O . GLY A 1 577 ? 8.255 -22.931 23.716 1.00 79.88 577 GLY A O 1
ATOM 4698 N N . ASP A 1 578 ? 7.094 -24.824 23.313 1.00 77.62 578 ASP A N 1
ATOM 4699 C CA . ASP A 1 578 ? 5.956 -24.188 22.625 1.00 77.62 578 ASP A CA 1
ATOM 4700 C C . ASP A 1 578 ? 5.001 -23.427 23.557 1.00 77.62 578 ASP A C 1
ATOM 4702 O O . ASP A 1 578 ? 4.256 -22.556 23.110 1.00 77.62 578 ASP A O 1
ATOM 4706 N N . THR A 1 579 ? 5.020 -23.714 24.864 1.00 80.19 579 THR A N 1
ATOM 4707 C CA . THR A 1 579 ? 4.100 -23.101 25.839 1.00 80.19 579 THR A CA 1
ATOM 4708 C C . THR A 1 579 ? 4.810 -22.669 27.125 1.00 80.19 579 THR A C 1
ATOM 4710 O O . THR A 1 579 ? 5.595 -23.457 27.657 1.00 80.19 579 THR A O 1
ATOM 4713 N N . PRO A 1 580 ? 4.505 -21.481 27.686 1.00 88.38 580 PRO A N 1
ATOM 4714 C CA . PRO A 1 580 ? 5.102 -21.018 28.938 1.00 88.38 580 PRO A CA 1
ATOM 4715 C C . PRO A 1 580 ? 4.607 -21.831 30.139 1.00 88.38 580 PRO A C 1
ATOM 4717 O O . PRO A 1 580 ? 3.409 -22.097 30.271 1.00 88.38 580 PRO A O 1
ATOM 4720 N N . ARG A 1 581 ? 5.517 -22.174 31.061 1.00 89.25 581 ARG A N 1
ATOM 4721 C CA . ARG A 1 581 ? 5.169 -22.901 32.298 1.00 89.25 581 ARG A CA 1
ATOM 4722 C C . ARG A 1 581 ? 4.544 -22.010 33.374 1.00 89.25 581 ARG A C 1
ATOM 4724 O O . ARG A 1 581 ? 3.820 -22.518 34.226 1.00 89.25 581 ARG A O 1
ATOM 4731 N N . ILE A 1 582 ? 4.789 -20.697 33.337 1.00 86.62 582 ILE A N 1
ATOM 4732 C CA . ILE A 1 582 ? 4.141 -19.718 34.222 1.00 86.62 582 ILE A CA 1
ATOM 4733 C C . ILE A 1 582 ? 3.117 -18.910 33.431 1.00 86.62 582 ILE A C 1
ATOM 4735 O O . ILE A 1 582 ? 3.455 -18.191 32.490 1.00 86.62 582 ILE A O 1
ATOM 4739 N N . LYS A 1 583 ? 1.856 -18.986 33.861 1.00 85.81 583 LYS A N 1
ATOM 4740 C CA . LYS A 1 583 ? 0.783 -18.120 33.372 1.00 85.81 583 LYS A CA 1
ATOM 4741 C C . LYS A 1 583 ? 0.583 -16.947 34.330 1.00 85.81 583 LYS A C 1
ATOM 4743 O O . LYS A 1 583 ? 0.603 -17.133 35.543 1.00 85.81 583 LYS A O 1
ATOM 4748 N N . ILE A 1 584 ? 0.398 -15.751 33.778 1.00 82.06 584 ILE A N 1
ATOM 4749 C CA . ILE A 1 584 ? 0.070 -14.541 34.537 1.00 82.06 584 ILE A CA 1
ATOM 4750 C C . ILE A 1 584 ? -1.268 -14.767 35.247 1.00 82.06 584 ILE A C 1
ATOM 4752 O O . ILE A 1 584 ? -2.254 -15.138 34.604 1.00 82.06 584 ILE A O 1
ATOM 4756 N N . LYS A 1 585 ? -1.312 -14.533 36.562 1.00 75.12 585 LYS A N 1
ATOM 4757 C CA . LYS A 1 585 ? -2.560 -14.584 37.330 1.00 75.12 585 LYS A CA 1
ATOM 4758 C C . LYS A 1 585 ? -3.419 -13.387 36.918 1.00 75.12 585 LYS A C 1
ATOM 4760 O O . LYS A 1 585 ? -3.015 -12.243 37.128 1.00 75.12 585 LYS A O 1
ATOM 4765 N N . GLN A 1 586 ? -4.567 -13.647 36.296 1.00 58.44 586 GLN A N 1
ATOM 4766 C CA . GLN A 1 586 ? -5.603 -12.635 36.102 1.00 58.44 586 GLN A CA 1
ATOM 4767 C C . GLN A 1 586 ? -6.344 -12.466 37.429 1.00 58.44 586 GLN A C 1
ATOM 4769 O O . GLN A 1 586 ? -6.676 -13.454 38.081 1.00 58.44 586 GLN A O 1
ATOM 4774 N N . THR A 1 587 ? -6.566 -11.227 37.855 1.00 43.44 587 THR A N 1
ATOM 4775 C CA . THR A 1 587 ? -7.311 -10.936 39.080 1.00 43.44 587 THR A CA 1
ATOM 4776 C C . THR A 1 587 ? -8.783 -11.298 38.860 1.00 43.44 587 THR A C 1
ATOM 4778 O O . THR A 1 587 ? -9.538 -10.521 38.283 1.00 43.44 587 THR A O 1
ATOM 4781 N N . GLU A 1 588 ? -9.201 -12.498 39.263 1.00 35.31 588 GLU A N 1
ATOM 4782 C CA . GLU A 1 588 ? -10.605 -12.910 39.203 1.00 35.31 588 GLU A CA 1
ATOM 4783 C C . GLU A 1 588 ? -11.394 -12.267 40.355 1.00 35.31 588 GLU A C 1
ATOM 4785 O O . GLU A 1 588 ? -11.146 -12.555 41.527 1.00 35.31 588 GLU A O 1
ATOM 4790 N N . LYS A 1 589 ? -12.379 -11.417 40.033 1.00 31.00 589 LYS A N 1
ATOM 4791 C CA . LYS A 1 589 ? -13.504 -11.146 40.940 1.00 31.00 589 LYS A CA 1
ATOM 4792 C C . LYS A 1 589 ? -14.592 -12.195 40.709 1.00 31.00 589 LYS A C 1
ATOM 4794 O O . LYS A 1 589 ? -15.006 -12.439 39.578 1.00 31.00 589 LYS A O 1
ATOM 4799 N N . GLN A 1 590 ? -15.043 -12.804 41.803 1.00 32.03 590 GLN A N 1
ATOM 4800 C CA . GLN A 1 590 ? -16.184 -13.709 41.856 1.00 32.03 590 GLN A CA 1
ATOM 4801 C C . GLN A 1 590 ? -17.488 -12.941 41.613 1.00 32.03 590 GLN A C 1
ATOM 4803 O O . GLN A 1 590 ? -17.872 -12.134 42.446 1.00 32.03 590 GLN A O 1
ATOM 4808 N N . ASP A 1 591 ? -18.179 -13.260 40.520 1.00 37.75 591 ASP A N 1
ATOM 4809 C CA . ASP A 1 591 ? -19.636 -13.133 40.390 1.00 37.75 591 ASP A CA 1
ATOM 4810 C C . ASP A 1 591 ? -20.136 -14.250 39.455 1.00 37.75 591 ASP A C 1
ATOM 4812 O O . ASP A 1 591 ? -20.213 -14.105 38.234 1.00 37.75 591 ASP A O 1
ATOM 4816 N N . LYS A 1 592 ? -20.435 -15.429 40.019 1.00 35.34 592 LYS A N 1
ATOM 4817 C CA . LYS A 1 592 ? -21.079 -16.547 39.305 1.00 35.34 592 LYS A CA 1
ATOM 4818 C C . LYS A 1 592 ? -22.544 -16.640 39.733 1.00 35.34 592 LYS A C 1
ATOM 4820 O O . LYS A 1 592 ? -22.850 -17.177 40.793 1.00 35.34 592 LYS A O 1
ATOM 4825 N N . LYS A 1 593 ? -23.459 -16.198 38.865 1.00 41.06 593 LYS A N 1
ATOM 4826 C CA . LYS A 1 593 ? -24.856 -16.665 38.870 1.00 41.06 593 LYS A CA 1
ATOM 4827 C C . LYS A 1 593 ? -24.861 -18.139 38.428 1.00 41.06 593 LYS A C 1
ATOM 4829 O O . LYS A 1 593 ? -24.350 -18.448 37.349 1.00 41.06 593 LYS A O 1
ATOM 4834 N N . SER A 1 594 ? -25.370 -19.049 39.259 1.00 48.97 594 SER A N 1
ATOM 4835 C CA . SER A 1 594 ? -25.471 -20.480 38.938 1.00 48.97 594 SER A CA 1
ATOM 4836 C C . SER A 1 594 ? -26.502 -20.719 37.827 1.00 48.97 594 SER A C 1
ATOM 4838 O O . SER A 1 594 ? -27.602 -20.173 37.857 1.00 48.97 594 SER A O 1
ATOM 4840 N N . VAL A 1 595 ? -26.137 -21.517 36.820 1.00 63.06 595 VAL A N 1
ATOM 4841 C CA . VAL A 1 595 ? -27.066 -21.991 35.780 1.00 63.06 595 VAL A CA 1
ATOM 4842 C C . VAL A 1 595 ? -27.894 -23.128 36.385 1.00 63.06 595 VAL A C 1
ATOM 4844 O O . VAL A 1 595 ? -27.317 -24.039 36.975 1.00 63.06 595 VAL A O 1
ATOM 4847 N N . VAL A 1 596 ? -29.222 -23.064 36.269 1.00 79.62 596 VAL A N 1
ATOM 4848 C CA . VAL A 1 596 ? -30.157 -24.096 36.752 1.00 79.62 596 VAL A CA 1
ATOM 4849 C C . VAL A 1 596 ? -30.779 -24.788 35.537 1.00 79.62 596 VAL A C 1
ATOM 4851 O O . VAL A 1 596 ? -31.343 -24.108 34.681 1.00 79.62 596 VAL A O 1
ATOM 4854 N N . SER A 1 597 ? -30.678 -26.116 35.442 1.00 83.06 597 SER A N 1
ATOM 4855 C CA . SER A 1 597 ? -31.223 -26.886 34.314 1.00 83.06 597 SER A CA 1
ATOM 4856 C C . SER A 1 597 ? -32.768 -26.851 34.290 1.00 83.06 597 SER A C 1
ATOM 4858 O O . SER A 1 597 ? -33.394 -26.838 35.358 1.00 83.06 597 SER A O 1
ATOM 4860 N N . PRO A 1 598 ? -33.406 -26.829 33.102 1.00 90.44 598 PRO A N 1
ATOM 4861 C CA . PRO A 1 598 ? -34.863 -26.846 32.971 1.00 90.44 598 PRO A CA 1
ATOM 4862 C C . PRO A 1 598 ? -35.495 -28.146 33.493 1.00 90.44 598 PRO A C 1
ATOM 4864 O O . PRO A 1 598 ? -34.875 -29.210 33.481 1.00 90.44 598 PRO A O 1
ATOM 4867 N N . LYS A 1 599 ? -36.757 -28.064 33.925 1.00 93.12 599 LYS A N 1
ATOM 4868 C CA . LYS A 1 599 ? -37.576 -29.200 34.395 1.00 93.12 599 LYS A CA 1
ATOM 4869 C C . LYS A 1 599 ? -38.637 -29.549 33.358 1.00 93.12 599 LYS A C 1
ATOM 4871 O O . LYS A 1 599 ? -39.046 -28.671 32.616 1.00 93.12 599 LYS A O 1
ATOM 4876 N N . ILE A 1 600 ? -39.117 -30.790 33.313 1.00 91.38 600 ILE A N 1
ATOM 4877 C CA . ILE A 1 600 ? -40.160 -31.220 32.363 1.00 91.38 600 ILE A CA 1
ATOM 4878 C C . ILE A 1 600 ? -41.488 -31.412 33.111 1.00 91.38 600 ILE A C 1
ATOM 4880 O O . ILE A 1 600 ? -41.502 -32.020 34.178 1.00 91.38 600 ILE A O 1
ATOM 4884 N N . ASP A 1 601 ? -42.587 -30.903 32.548 1.00 90.94 601 ASP A N 1
ATOM 4885 C CA . ASP A 1 601 ? -43.970 -31.146 32.981 1.00 90.94 601 ASP A CA 1
ATOM 4886 C C . ASP A 1 601 ? -44.724 -31.908 31.880 1.00 90.94 601 ASP A C 1
ATOM 4888 O O . ASP A 1 601 ? -44.985 -31.372 30.799 1.00 90.94 601 ASP A O 1
ATOM 4892 N N . THR A 1 602 ? -45.063 -33.168 32.162 1.00 88.81 602 THR A N 1
ATOM 4893 C CA . THR A 1 602 ? -45.762 -34.082 31.244 1.00 88.81 602 THR A CA 1
ATOM 4894 C C . THR A 1 602 ? -47.267 -34.174 31.502 1.00 88.81 602 THR A C 1
ATOM 4896 O O . THR A 1 602 ? -47.960 -34.916 30.804 1.00 88.81 602 THR A O 1
ATOM 4899 N N . SER A 1 603 ? -47.806 -33.396 32.451 1.00 86.31 603 SER A N 1
ATOM 4900 C CA . SER A 1 603 ? -49.226 -33.429 32.846 1.00 86.31 603 SER A CA 1
ATOM 4901 C C . SER A 1 603 ? -50.190 -32.824 31.815 1.00 86.31 603 SER A C 1
ATOM 4903 O O . SER A 1 603 ? -51.402 -32.801 32.030 1.00 86.31 603 SER A O 1
ATOM 4905 N N . ARG A 1 604 ? -49.668 -32.325 30.689 1.00 87.75 604 ARG A N 1
ATOM 4906 C CA . ARG A 1 604 ? -50.425 -31.582 29.678 1.00 87.75 604 ARG A CA 1
ATOM 4907 C C . ARG A 1 604 ? -50.996 -32.485 28.594 1.00 87.75 604 ARG A C 1
ATOM 4909 O O . ARG A 1 604 ? -50.456 -33.545 28.277 1.00 87.75 604 ARG A O 1
ATOM 4916 N N . GLU A 1 605 ? -52.068 -32.021 27.962 1.00 88.06 605 GLU A N 1
ATOM 4917 C CA . GLU A 1 605 ? -52.625 -32.659 26.772 1.00 88.06 605 GLU A CA 1
ATOM 4918 C C . GLU A 1 605 ? -52.234 -31.896 25.500 1.00 88.06 605 GLU A C 1
ATOM 4920 O O . GLU A 1 605 ? -52.082 -30.677 25.488 1.00 88.06 605 GLU A O 1
ATOM 4925 N N . TRP A 1 606 ? -52.056 -32.623 24.394 1.00 86.38 606 TRP A N 1
ATOM 4926 C CA . TRP A 1 606 ? -51.809 -31.991 23.097 1.00 86.38 606 TRP A CA 1
ATOM 4927 C C . TRP A 1 606 ? -53.058 -31.250 22.599 1.00 86.38 606 TRP A C 1
ATOM 4929 O O . TRP A 1 606 ? -53.054 -30.031 22.434 1.00 86.38 606 TRP A O 1
ATOM 4939 N N . LYS A 1 607 ? -54.143 -32.003 22.391 1.00 87.62 607 LYS A N 1
ATOM 4940 C CA . LYS A 1 607 ? -55.392 -31.500 21.819 1.00 87.62 607 LYS A CA 1
ATOM 4941 C C . LYS A 1 607 ? -56.137 -30.649 22.846 1.00 87.62 607 LYS A C 1
ATOM 4943 O O . LYS A 1 607 ? -56.411 -31.126 23.940 1.00 87.62 607 LYS A O 1
ATOM 4948 N N . GLY A 1 608 ? -56.498 -29.424 22.468 1.00 84.19 608 GLY A N 1
ATOM 4949 C CA . GLY A 1 608 ? -57.236 -28.491 23.331 1.00 84.19 608 GLY A CA 1
ATOM 4950 C C . GLY A 1 608 ? -56.384 -27.718 24.344 1.00 84.19 608 GLY A C 1
ATOM 4951 O O . GLY A 1 608 ? -56.934 -26.888 25.061 1.00 84.19 608 GLY A O 1
ATOM 4952 N N . ASP A 1 609 ? -55.067 -27.947 24.385 1.00 90.00 609 ASP A N 1
ATOM 4953 C CA . ASP A 1 609 ? -54.137 -27.191 25.232 1.00 90.00 609 ASP A CA 1
ATOM 4954 C C . ASP A 1 609 ? -52.856 -26.820 24.463 1.00 90.00 609 ASP A C 1
ATOM 4956 O O . ASP A 1 609 ? -52.776 -25.733 23.884 1.00 90.00 609 ASP A O 1
ATOM 4960 N N . LEU A 1 610 ? -51.864 -27.720 24.391 1.00 91.12 610 LEU A N 1
ATOM 4961 C CA . LEU A 1 610 ? -50.559 -27.399 23.794 1.00 91.12 610 LEU A CA 1
ATOM 4962 C C . LEU A 1 610 ? -50.611 -27.113 22.281 1.00 91.12 610 LEU A C 1
ATOM 4964 O O . LEU A 1 610 ? -49.697 -26.475 21.762 1.00 91.12 610 LEU A O 1
ATOM 4968 N N . GLU A 1 611 ? -51.656 -27.553 21.577 1.00 91.06 611 GLU A N 1
ATOM 4969 C CA . GLU A 1 611 ? -51.840 -27.324 20.138 1.00 91.06 611 GLU A CA 1
ATOM 4970 C C . GLU A 1 611 ? -52.004 -25.845 19.768 1.00 91.06 611 GLU A C 1
ATOM 4972 O O . GLU A 1 611 ? -51.493 -25.429 18.733 1.00 91.06 611 GLU A O 1
ATOM 4977 N N . SER A 1 612 ? -52.649 -25.044 20.619 1.00 91.12 612 SER A N 1
ATOM 4978 C CA . SER A 1 612 ? -52.891 -23.612 20.381 1.00 91.12 612 SER A CA 1
ATOM 4979 C C . SER A 1 612 ? -52.191 -22.697 21.387 1.00 91.12 612 SER A C 1
ATOM 4981 O O . SER A 1 612 ? -52.263 -21.473 21.275 1.00 91.12 612 SER A O 1
ATOM 4983 N N . ARG A 1 613 ? -51.531 -23.263 22.403 1.00 92.38 613 ARG A N 1
ATOM 4984 C CA . ARG A 1 613 ? -50.833 -22.503 23.445 1.00 92.38 613 ARG A CA 1
ATOM 4985 C C . ARG A 1 613 ? -49.550 -21.863 22.891 1.00 92.38 613 ARG A C 1
ATOM 4987 O O . ARG A 1 613 ? -48.770 -22.585 22.267 1.00 92.38 613 ARG A O 1
ATOM 4994 N N . PRO A 1 614 ? -49.271 -20.568 23.141 1.00 93.69 614 PRO A N 1
ATOM 4995 C CA . PRO A 1 614 ? -48.020 -19.925 22.735 1.00 93.69 614 PRO A CA 1
ATOM 4996 C C . PRO A 1 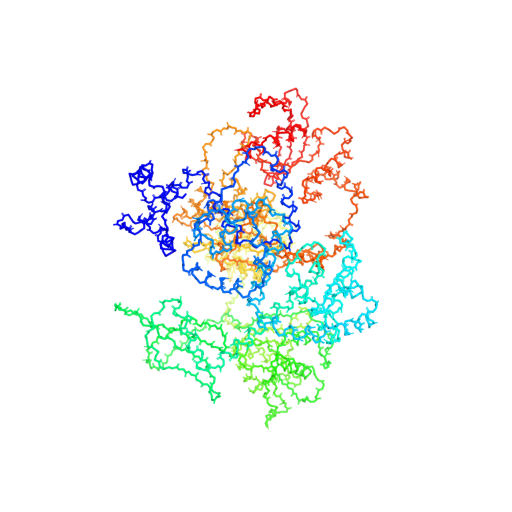614 ? -46.770 -20.652 23.239 1.00 93.69 614 PRO A C 1
ATOM 4998 O O . PRO A 1 614 ? -46.807 -21.382 24.229 1.00 93.69 614 PRO A O 1
ATOM 5001 N N . VAL A 1 615 ? -45.641 -20.415 22.573 1.00 94.56 615 VAL A N 1
ATOM 5002 C CA . VAL A 1 615 ? -44.360 -21.061 22.906 1.00 94.56 615 VAL A CA 1
ATOM 5003 C C . VAL A 1 615 ? -43.883 -20.693 24.308 1.00 94.56 615 VAL A C 1
ATOM 5005 O O . VAL A 1 615 ? -43.409 -21.553 25.044 1.00 94.56 615 VAL A O 1
ATOM 5008 N N . TYR A 1 616 ? -44.055 -19.430 24.695 1.00 94.56 616 TYR A N 1
ATOM 5009 C CA . TYR A 1 616 ? -43.741 -18.930 26.029 1.00 94.56 616 TYR A CA 1
ATOM 5010 C C . TYR A 1 616 ? -45.027 -18.604 26.774 1.00 94.56 616 TYR A C 1
ATOM 5012 O O . TYR A 1 616 ? -45.846 -17.823 26.292 1.00 94.56 616 TYR A O 1
ATOM 5020 N N . THR A 1 617 ? -45.187 -19.177 27.964 1.00 91.44 617 THR A N 1
ATOM 5021 C CA . THR A 1 617 ? -46.311 -18.889 28.859 1.00 91.44 617 THR A CA 1
ATOM 5022 C C . THR A 1 617 ? -45.821 -18.687 30.287 1.00 91.44 617 THR A C 1
ATOM 5024 O O . THR A 1 617 ? -44.708 -19.084 30.626 1.00 91.44 617 THR A O 1
ATOM 5027 N N . ASN A 1 618 ? -46.675 -18.128 31.145 1.00 88.00 618 ASN A N 1
ATOM 5028 C CA . ASN A 1 618 ? -46.377 -17.980 32.574 1.00 88.00 618 ASN A CA 1
ATOM 5029 C C . ASN A 1 618 ? -46.186 -19.331 33.289 1.00 88.00 618 ASN A C 1
ATOM 5031 O O . ASN A 1 618 ? -45.565 -19.381 34.344 1.00 88.00 618 ASN A O 1
ATOM 5035 N N . GLU A 1 619 ? -46.720 -20.419 32.728 1.00 88.06 619 GLU A N 1
ATOM 5036 C CA . GLU A 1 619 ? -46.643 -21.770 33.300 1.00 88.06 619 GLU A CA 1
ATOM 5037 C C . GLU A 1 619 ? -45.399 -22.544 32.838 1.00 88.06 619 GLU A C 1
ATOM 5039 O O . GLU A 1 619 ? -45.014 -23.529 33.466 1.00 88.06 619 GLU A O 1
ATOM 5044 N N . GLY A 1 620 ? -44.774 -22.119 31.739 1.00 92.06 620 GLY A N 1
ATOM 5045 C CA . GLY A 1 620 ? -43.641 -22.812 31.141 1.00 92.06 620 GLY A CA 1
ATOM 5046 C C . GLY A 1 620 ? -43.535 -22.623 29.629 1.00 92.06 620 GLY A C 1
ATOM 5047 O O . GLY A 1 620 ? -44.272 -21.852 29.006 1.00 92.06 620 GLY A O 1
ATOM 5048 N N . ILE A 1 621 ? -42.592 -23.350 29.041 1.00 96.06 621 ILE A N 1
ATOM 5049 C CA . ILE A 1 621 ? -42.265 -23.333 27.618 1.00 96.06 621 ILE A CA 1
ATOM 5050 C C . ILE A 1 621 ? -42.947 -24.514 26.944 1.00 96.06 621 ILE A C 1
ATOM 5052 O O . ILE A 1 621 ? -42.663 -25.665 27.268 1.00 96.06 621 ILE A O 1
ATOM 5056 N N . ASN A 1 622 ? -43.817 -24.238 25.979 1.00 94.81 622 ASN A N 1
ATOM 5057 C CA . ASN A 1 622 ? -44.433 -25.274 25.166 1.00 94.81 622 ASN A CA 1
ATOM 5058 C C . ASN A 1 622 ? -43.386 -25.893 24.233 1.00 94.81 622 ASN A C 1
ATOM 5060 O O . ASN A 1 622 ? -42.856 -25.227 23.341 1.00 94.81 622 ASN A O 1
ATOM 5064 N N . THR A 1 623 ? -43.088 -27.177 24.440 1.00 93.81 623 THR A N 1
ATOM 5065 C CA . THR A 1 623 ? -42.097 -27.893 23.627 1.00 93.81 623 THR A CA 1
ATOM 5066 C C . THR A 1 623 ? -42.674 -28.550 22.377 1.00 93.81 623 THR A C 1
ATOM 5068 O O . THR A 1 623 ? -41.938 -29.144 21.588 1.00 93.81 623 THR A O 1
ATOM 5071 N N . MET A 1 624 ? -43.987 -28.450 22.179 1.00 89.19 624 MET A N 1
ATOM 5072 C CA . MET A 1 624 ? -44.707 -29.038 21.057 1.00 89.19 624 MET A CA 1
ATOM 5073 C C . MET A 1 624 ? -44.884 -28.030 19.905 1.00 89.19 624 MET A C 1
ATOM 5075 O O . MET A 1 624 ? -44.599 -26.840 20.035 1.00 89.19 624 MET A O 1
ATOM 5079 N N . ARG A 1 625 ? -45.346 -28.503 18.743 1.00 89.81 625 ARG A N 1
ATOM 5080 C CA . ARG A 1 625 ? -45.524 -27.686 17.527 1.00 89.81 625 ARG A CA 1
ATOM 5081 C C . ARG A 1 625 ? -46.832 -26.899 17.525 1.00 89.81 625 ARG A C 1
ATOM 5083 O O . ARG A 1 625 ? -47.772 -27.280 16.844 1.00 89.81 625 ARG A O 1
ATOM 5090 N N . THR A 1 626 ? -46.909 -25.827 18.293 1.00 87.81 626 THR A N 1
ATOM 5091 C CA . THR A 1 626 ? -48.141 -25.035 18.432 1.00 87.81 626 THR A CA 1
ATOM 5092 C C . THR A 1 626 ? -48.514 -24.225 17.184 1.00 87.81 626 THR A C 1
ATOM 5094 O O . THR A 1 626 ? -47.649 -23.650 16.526 1.00 87.81 626 THR A O 1
ATOM 5097 N N . SER A 1 627 ? -49.815 -24.098 16.904 1.00 88.50 627 SER A N 1
ATOM 5098 C CA . SER A 1 627 ? -50.360 -23.221 15.860 1.00 88.50 627 SER A CA 1
ATOM 5099 C C . SER A 1 627 ? -50.185 -21.729 16.167 1.00 88.50 627 SER A C 1
ATOM 5101 O O . SER A 1 627 ? -50.399 -20.895 15.292 1.00 88.50 627 SER A O 1
ATOM 5103 N N . ALA A 1 628 ? -49.829 -21.382 17.408 1.00 88.69 628 ALA A N 1
ATOM 5104 C CA . ALA A 1 628 ? -49.533 -20.013 17.826 1.00 88.69 628 ALA A CA 1
ATOM 5105 C C . ALA A 1 628 ? -48.077 -19.586 17.546 1.00 88.69 628 ALA A C 1
ATOM 5107 O O . ALA A 1 628 ? -47.727 -18.434 17.797 1.00 88.69 628 ALA A O 1
ATOM 5108 N N . ALA A 1 629 ? -47.222 -20.497 17.067 1.00 88.31 629 ALA A N 1
ATOM 5109 C CA . ALA A 1 629 ? -45.841 -20.205 16.689 1.00 88.31 629 ALA A CA 1
ATOM 5110 C C . ALA A 1 629 ? -45.721 -19.908 15.190 1.00 88.31 629 ALA A C 1
ATOM 5112 O O . ALA A 1 629 ? -46.469 -20.444 14.371 1.00 88.31 629 ALA A O 1
ATOM 5113 N N . LEU A 1 630 ? -44.719 -19.107 14.818 1.00 86.50 630 LEU A N 1
ATOM 5114 C CA . LEU A 1 630 ? -44.242 -19.068 13.437 1.00 86.50 630 LEU A CA 1
ATOM 5115 C C . LEU A 1 630 ? -43.617 -20.424 13.064 1.00 86.50 630 LEU A C 1
ATOM 5117 O O . LEU A 1 630 ? -43.148 -21.159 13.933 1.00 86.50 630 LEU A O 1
ATOM 5121 N N . LEU A 1 631 ? -43.580 -20.735 11.763 1.00 83.88 631 LEU A N 1
ATOM 5122 C CA . LEU A 1 631 ? -43.212 -22.055 11.225 1.00 83.88 631 LEU A CA 1
ATOM 5123 C C . LEU A 1 631 ? -41.909 -22.646 11.804 1.00 83.88 631 LEU A C 1
ATOM 5125 O O . LEU A 1 631 ? -41.840 -23.851 12.008 1.00 83.88 631 LEU A O 1
ATOM 5129 N N . ASN A 1 632 ? -40.902 -21.810 12.079 1.00 90.19 632 ASN A N 1
ATOM 5130 C CA . ASN A 1 632 ? -39.586 -22.229 12.579 1.00 90.19 632 ASN A CA 1
ATOM 5131 C C . ASN A 1 632 ? -39.305 -21.782 14.028 1.00 90.19 632 ASN A C 1
ATOM 5133 O O . ASN A 1 632 ? -38.203 -21.980 14.530 1.00 90.19 632 ASN A O 1
ATOM 5137 N N . GLU A 1 633 ? -40.281 -21.206 14.731 1.00 93.50 633 GLU A N 1
ATOM 5138 C CA . GLU A 1 633 ? -40.086 -20.626 16.067 1.00 93.50 633 GLU A CA 1
ATOM 5139 C C . GLU A 1 633 ? -40.692 -21.496 17.177 1.00 93.50 633 GLU A C 1
ATOM 5141 O O . GLU A 1 633 ? -41.465 -21.024 18.005 1.00 93.50 633 GLU A O 1
ATOM 5146 N N . HIS A 1 634 ? -40.376 -22.795 17.190 1.00 93.62 634 HIS A N 1
ATOM 5147 C CA . HIS A 1 634 ? -40.872 -23.742 18.196 1.00 93.62 634 HIS A CA 1
ATOM 5148 C C . HIS A 1 634 ? -39.866 -24.862 18.518 1.00 93.62 634 HIS A C 1
ATOM 5150 O O . HIS A 1 634 ? -39.037 -25.240 17.688 1.00 93.62 634 HIS A O 1
ATOM 5156 N N . PHE A 1 635 ? -40.003 -25.495 19.688 1.00 94.62 635 PHE A N 1
ATOM 5157 C CA . PHE A 1 635 ? -39.121 -26.588 20.149 1.00 94.62 635 PHE A CA 1
ATOM 5158 C C . PHE A 1 635 ? -39.575 -28.001 19.727 1.00 94.62 635 PHE A C 1
ATOM 5160 O O . PHE A 1 635 ? -39.083 -28.996 20.257 1.00 94.62 635 PHE A O 1
ATOM 5167 N N . GLY A 1 636 ? -40.540 -28.116 18.810 1.00 92.38 636 GLY A N 1
ATOM 5168 C CA . GLY A 1 636 ? -41.047 -29.411 18.354 1.00 92.38 636 GLY A CA 1
ATOM 5169 C C . GLY A 1 636 ? -40.021 -30.229 17.559 1.00 92.38 636 GLY A C 1
ATOM 5170 O O . GLY A 1 636 ? -39.321 -29.688 16.704 1.00 92.38 636 GLY A O 1
ATOM 5171 N N . ASN A 1 637 ? -39.992 -31.546 17.782 1.00 92.69 637 ASN A N 1
ATOM 5172 C CA . ASN A 1 637 ? -39.106 -32.478 17.077 1.00 92.69 637 ASN A CA 1
ATOM 5173 C C . ASN A 1 637 ? -39.390 -32.494 15.548 1.00 92.69 637 ASN A C 1
ATOM 5175 O O . ASN A 1 637 ? -40.547 -32.692 15.159 1.00 92.69 637 ASN A O 1
ATOM 5179 N N . PRO A 1 638 ? -38.400 -32.272 14.655 1.00 93.38 638 PRO A N 1
ATOM 5180 C CA . PRO A 1 638 ? -38.542 -32.439 13.209 1.00 93.38 638 PRO A CA 1
ATOM 5181 C C . PRO A 1 638 ? -38.650 -33.905 12.760 1.00 93.38 638 PRO A C 1
ATOM 5183 O O . PRO A 1 638 ? -39.080 -34.145 11.635 1.00 93.38 638 PRO A O 1
ATOM 5186 N N . PHE A 1 639 ? -38.347 -34.874 13.625 1.00 93.38 639 PHE A N 1
ATOM 5187 C CA . PHE A 1 639 ? -38.399 -36.312 13.351 1.00 93.38 639 PHE A CA 1
ATOM 5188 C C . PHE A 1 639 ? -39.587 -36.979 14.063 1.00 93.38 639 PHE A C 1
ATOM 5190 O O . PHE A 1 639 ? -39.938 -36.601 15.183 1.00 93.38 639 PHE A O 1
ATOM 5197 N N . SER A 1 640 ? -40.214 -37.983 13.444 1.00 89.62 640 SER A N 1
ATOM 5198 C CA . SER A 1 640 ? -41.187 -38.853 14.126 1.00 89.62 640 SER A CA 1
ATOM 5199 C C . SER A 1 640 ? -41.304 -40.234 13.481 1.00 89.62 640 SER A C 1
ATOM 5201 O O . SER A 1 640 ? -41.021 -40.396 12.301 1.00 89.62 640 SER A O 1
ATOM 5203 N N . GLU A 1 641 ? -41.785 -41.223 14.235 1.00 86.00 641 GLU A N 1
ATOM 5204 C CA . GLU A 1 641 ? -42.034 -42.591 13.742 1.00 86.00 641 GLU A CA 1
ATOM 5205 C C . GLU A 1 641 ? -43.055 -42.638 12.585 1.00 86.00 641 GLU A C 1
ATOM 5207 O O . GLU A 1 641 ? -42.964 -43.431 11.648 1.00 86.00 641 GLU A O 1
ATOM 5212 N N . ALA A 1 642 ? -44.055 -41.760 12.631 1.00 80.56 642 ALA A N 1
ATOM 5213 C CA . ALA A 1 642 ? -45.212 -41.821 11.742 1.00 80.56 642 ALA A CA 1
ATOM 5214 C C . ALA A 1 642 ? -45.235 -40.729 10.659 1.00 80.56 642 ALA A C 1
ATOM 5216 O O . ALA A 1 642 ? -46.101 -40.764 9.787 1.00 80.56 642 ALA A O 1
ATOM 5217 N N . GLY A 1 643 ? -44.304 -39.768 10.682 1.00 79.19 643 GLY A N 1
ATOM 5218 C CA . GLY A 1 643 ? -44.255 -38.672 9.706 1.00 79.19 643 GLY A CA 1
ATOM 5219 C C . GLY A 1 643 ? -45.361 -37.616 9.871 1.00 79.19 643 GLY A C 1
ATOM 5220 O O . GLY A 1 643 ? -45.673 -36.893 8.926 1.00 79.19 643 GLY A O 1
ATOM 5221 N N . TYR A 1 644 ? -45.986 -37.498 11.051 1.00 75.75 644 TYR A N 1
ATOM 5222 C CA . TYR A 1 644 ? -47.070 -36.533 11.280 1.00 75.75 644 TYR A CA 1
ATOM 5223 C C . TYR A 1 644 ? -46.613 -35.074 11.116 1.00 75.75 644 TYR A C 1
ATOM 5225 O O . TYR A 1 644 ? -45.506 -34.706 11.515 1.00 75.75 644 TYR A O 1
ATOM 5233 N N . GLY A 1 645 ? -47.484 -34.226 10.556 1.00 67.31 645 GLY A N 1
ATOM 5234 C CA . GLY A 1 645 ? -47.278 -32.775 10.476 1.00 67.31 645 GLY A CA 1
ATOM 5235 C C . GLY A 1 645 ? -46.005 -32.351 9.733 1.00 67.31 645 GLY A C 1
ATOM 5236 O O . GLY A 1 645 ? -45.326 -31.439 10.193 1.00 67.31 645 GLY A O 1
ATOM 5237 N N . ASN A 1 646 ? -45.640 -33.024 8.637 1.00 80.56 646 ASN A N 1
ATOM 5238 C CA . ASN A 1 646 ? -44.396 -32.797 7.878 1.00 80.56 646 ASN A CA 1
ATOM 5239 C C . ASN A 1 646 ? -43.104 -33.094 8.669 1.00 80.56 646 ASN A C 1
ATOM 5241 O O . ASN A 1 646 ? -42.064 -32.491 8.418 1.00 80.56 646 ASN A O 1
ATOM 5245 N N . THR A 1 647 ? -43.150 -33.997 9.655 1.00 88.19 647 THR A N 1
ATOM 5246 C CA . THR A 1 647 ? -41.917 -34.564 10.233 1.00 88.19 647 THR A CA 1
ATOM 5247 C C . THR A 1 647 ? -41.232 -35.505 9.248 1.00 88.19 647 THR A C 1
ATOM 5249 O O . THR A 1 647 ? -41.874 -36.156 8.424 1.00 88.19 647 THR A O 1
ATOM 5252 N N . ILE A 1 648 ? -39.918 -35.635 9.392 1.00 91.12 648 ILE A N 1
ATOM 5253 C CA . ILE A 1 648 ? -39.142 -36.683 8.740 1.00 91.12 648 ILE A CA 1
ATOM 5254 C C . ILE A 1 648 ? -39.454 -38.006 9.435 1.00 91.12 648 ILE A C 1
ATOM 5256 O O . ILE A 1 648 ? -39.288 -38.131 10.652 1.00 91.12 648 ILE A O 1
ATOM 5260 N N . LYS A 1 649 ? -39.918 -38.979 8.648 1.00 93.25 649 LYS A N 1
ATOM 5261 C CA . LYS A 1 649 ? -40.225 -40.318 9.138 1.00 93.25 649 LYS A CA 1
ATOM 5262 C C . LYS A 1 649 ? -38.938 -41.059 9.513 1.00 93.25 649 LYS A C 1
ATOM 5264 O O . LYS A 1 649 ? -38.014 -41.115 8.705 1.00 93.25 649 LYS A O 1
ATOM 5269 N N . VAL A 1 650 ? -38.907 -41.632 10.709 1.00 90.56 650 VAL A N 1
ATOM 5270 C CA . VAL A 1 650 ? -37.855 -42.534 11.206 1.00 90.56 650 VAL A CA 1
ATOM 5271 C C . VAL A 1 650 ? -38.484 -43.835 11.711 1.00 90.56 650 VAL A C 1
ATOM 5273 O O . VAL A 1 650 ? -39.706 -43.923 11.798 1.00 90.56 650 VAL A O 1
ATOM 5276 N N . ASP A 1 651 ? -37.674 -44.845 12.021 1.00 87.81 651 ASP A N 1
ATOM 5277 C CA . ASP A 1 651 ? -38.181 -46.194 12.305 1.00 87.81 651 ASP A CA 1
ATOM 5278 C C . ASP A 1 651 ? -38.858 -46.314 13.675 1.00 87.81 651 ASP A C 1
ATOM 5280 O O . ASP A 1 651 ? -39.842 -47.039 13.811 1.00 87.81 651 ASP A O 1
ATOM 5284 N N . THR A 1 652 ? -38.369 -45.588 14.687 1.00 87.69 652 THR A N 1
ATOM 5285 C CA . THR A 1 652 ? -38.928 -45.619 16.046 1.00 87.69 652 THR A CA 1
ATOM 5286 C C . THR A 1 652 ? -38.971 -44.234 16.699 1.00 87.69 652 THR A C 1
ATOM 5288 O O . THR A 1 652 ? -38.276 -43.298 16.296 1.00 87.69 652 THR A O 1
ATOM 5291 N N . ILE A 1 653 ? -39.770 -44.083 17.764 1.00 83.19 653 ILE A N 1
ATOM 5292 C CA . ILE A 1 653 ? -39.771 -42.858 18.589 1.00 83.19 653 ILE A CA 1
ATOM 5293 C C . ILE A 1 653 ? -38.392 -42.619 19.227 1.00 83.19 653 ILE A C 1
ATOM 5295 O O . ILE A 1 653 ? -37.941 -41.475 19.286 1.00 83.19 653 ILE A O 1
ATOM 5299 N N . ALA A 1 654 ? -37.695 -43.680 19.645 1.00 84.94 654 ALA A N 1
ATOM 5300 C CA . ALA A 1 654 ? -36.349 -43.573 20.203 1.00 84.94 654 ALA A CA 1
ATOM 5301 C C . ALA A 1 654 ? -35.361 -43.000 19.172 1.00 84.94 654 ALA A C 1
ATOM 5303 O O . ALA A 1 654 ? -34.609 -42.076 19.489 1.00 84.94 654 ALA A O 1
ATOM 5304 N N . ASP A 1 655 ? -35.437 -43.457 17.918 1.00 87.62 655 ASP A N 1
ATOM 5305 C CA . ASP A 1 655 ? -34.628 -42.912 16.822 1.00 87.62 655 ASP A CA 1
ATOM 5306 C C . ASP A 1 655 ? -34.960 -41.444 16.554 1.00 87.62 655 ASP A C 1
ATOM 5308 O O . ASP A 1 655 ? -34.061 -40.649 16.289 1.00 87.62 655 ASP A O 1
ATOM 5312 N N . ALA A 1 656 ? -36.229 -41.040 16.692 1.00 90.25 656 ALA A N 1
ATOM 5313 C CA . ALA A 1 656 ? -36.626 -39.640 16.548 1.00 90.25 656 ALA A CA 1
ATOM 5314 C C . ALA A 1 656 ? -36.009 -38.749 17.638 1.00 90.25 656 ALA A C 1
ATOM 5316 O O . ALA A 1 656 ? -35.656 -37.600 17.371 1.00 90.25 656 ALA A O 1
ATOM 5317 N N . VAL A 1 657 ? -35.880 -39.255 18.868 1.00 90.00 657 VAL A N 1
ATOM 5318 C CA . VAL A 1 657 ? -35.252 -38.535 19.989 1.00 90.00 657 VAL A CA 1
ATOM 5319 C C . VAL A 1 657 ? -33.735 -38.446 19.799 1.00 90.00 657 VAL A C 1
ATOM 5321 O O . VAL A 1 657 ? -33.161 -37.375 20.002 1.00 90.00 657 VAL A O 1
ATOM 5324 N N . ILE A 1 658 ? -33.086 -39.526 19.350 1.00 89.62 658 ILE A N 1
ATOM 5325 C CA . ILE A 1 658 ? -31.647 -39.532 19.032 1.00 89.62 658 ILE A CA 1
ATOM 5326 C C . ILE A 1 658 ? -31.352 -38.587 17.862 1.00 89.62 658 ILE A C 1
ATOM 5328 O O . ILE A 1 658 ? -30.457 -37.750 17.966 1.00 89.62 658 ILE A O 1
ATOM 5332 N N . ALA A 1 659 ? -32.141 -38.649 16.787 1.00 91.44 659 ALA A N 1
ATOM 5333 C CA . ALA A 1 659 ? -32.002 -37.759 15.639 1.00 91.44 659 ALA A CA 1
ATOM 5334 C C . ALA A 1 659 ? -32.183 -36.290 16.039 1.00 91.44 659 ALA A C 1
ATOM 5336 O O . ALA A 1 659 ? -31.430 -35.438 15.578 1.00 91.44 659 ALA A O 1
ATOM 5337 N N . TYR A 1 660 ? -33.117 -35.985 16.948 1.00 94.50 660 TYR A N 1
ATOM 5338 C CA . TYR A 1 660 ? -33.292 -34.637 17.495 1.00 94.50 660 TYR A CA 1
ATOM 5339 C C . TYR A 1 660 ? -32.069 -34.151 18.283 1.00 94.50 660 TYR A C 1
ATOM 5341 O O . TYR A 1 660 ? -31.661 -32.996 18.150 1.00 94.50 660 TYR A O 1
ATOM 5349 N N . LYS A 1 661 ? -31.457 -35.040 19.072 1.00 93.19 661 LYS A N 1
ATOM 5350 C CA . LYS A 1 661 ? -30.240 -34.763 19.842 1.00 93.19 661 LYS A CA 1
ATOM 5351 C C . LYS A 1 661 ? -29.045 -34.490 18.929 1.00 93.19 661 LYS A C 1
ATOM 5353 O O . LYS A 1 661 ? -28.393 -33.455 19.070 1.00 93.19 661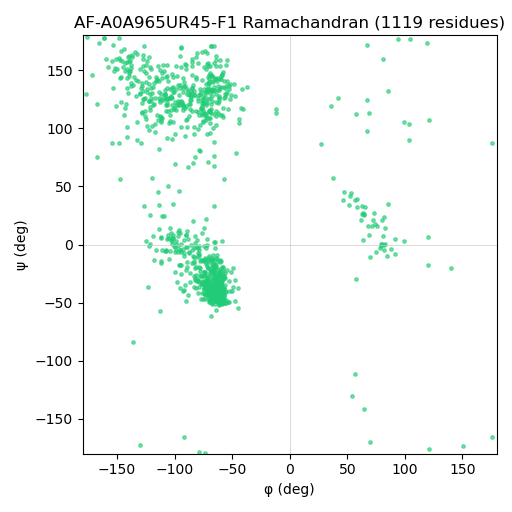 LYS A O 1
ATOM 5358 N N . ASP A 1 662 ? -28.803 -35.381 17.969 1.00 92.12 662 ASP A N 1
ATOM 5359 C CA . ASP A 1 662 ? -27.735 -35.246 16.974 1.00 92.12 662 ASP A CA 1
ATOM 5360 C C . ASP A 1 662 ? -27.926 -33.988 16.116 1.00 92.12 662 ASP A C 1
ATOM 5362 O O . ASP A 1 662 ? -26.972 -33.259 15.831 1.00 92.12 662 ASP A O 1
ATOM 5366 N N . TRP A 1 663 ? -29.178 -33.695 15.760 1.00 95.44 663 TRP A N 1
ATOM 5367 C CA . TRP A 1 663 ? -29.558 -32.492 15.036 1.00 95.44 663 TRP A CA 1
ATOM 5368 C C . TRP A 1 663 ? -29.229 -31.231 15.825 1.00 95.44 663 TRP A C 1
ATOM 5370 O O . TRP A 1 663 ? -28.527 -30.372 15.306 1.00 95.44 663 TRP A O 1
ATOM 5380 N N . LEU A 1 664 ? -29.637 -31.111 17.092 1.00 92.94 664 LEU A N 1
ATOM 5381 C CA . LEU A 1 664 ? -29.314 -29.935 17.908 1.00 92.94 664 LEU A CA 1
ATOM 5382 C C . LEU A 1 664 ? -27.800 -29.782 18.140 1.00 92.94 664 LEU A C 1
ATOM 5384 O O . LEU A 1 664 ? -27.273 -28.677 17.996 1.00 92.94 664 LEU A O 1
ATOM 5388 N N . LEU A 1 665 ? -27.073 -30.878 18.379 1.00 89.00 665 LEU A N 1
ATOM 5389 C CA . LEU A 1 665 ? -25.609 -30.870 18.517 1.00 89.00 665 LEU A CA 1
ATOM 5390 C C . LEU A 1 665 ? -24.865 -30.588 17.198 1.00 89.00 665 LEU A C 1
ATOM 5392 O O . LEU A 1 665 ? -23.688 -30.238 17.223 1.00 89.00 665 LEU A O 1
ATOM 5396 N N . GLY A 1 666 ? -25.541 -30.688 16.050 1.00 88.50 666 GLY A N 1
ATOM 5397 C CA . GLY A 1 666 ? -24.950 -30.462 14.727 1.00 88.50 666 GLY A CA 1
ATOM 5398 C C . GLY A 1 666 ? -24.071 -31.613 14.231 1.00 88.50 666 GLY A C 1
ATOM 5399 O O . GLY A 1 666 ? -23.273 -31.433 13.308 1.00 88.50 666 GLY A O 1
ATOM 5400 N N . THR A 1 667 ? -24.187 -32.789 14.851 1.00 88.44 667 THR A N 1
ATOM 5401 C CA . THR A 1 667 ? -23.409 -33.985 14.503 1.00 88.44 667 THR A CA 1
ATOM 5402 C C . THR A 1 667 ? -23.994 -34.704 13.288 1.00 88.44 667 THR A C 1
ATOM 5404 O O . THR A 1 667 ? -23.239 -35.275 12.501 1.00 88.44 667 THR A O 1
ATOM 5407 N N . LYS A 1 668 ? -25.323 -34.654 13.095 1.00 89.75 668 LYS A N 1
ATOM 5408 C CA . LYS A 1 668 ? -26.041 -35.199 11.927 1.00 89.75 668 LYS A CA 1
ATOM 5409 C C . LYS A 1 668 ? -27.264 -34.347 11.573 1.00 89.75 668 LYS A C 1
ATOM 5411 O O . LYS A 1 668 ? -27.709 -33.521 12.357 1.00 89.75 668 LYS A O 1
ATOM 5416 N N . HIS A 1 669 ? -27.827 -34.573 10.383 1.00 91.31 669 HIS A N 1
ATOM 5417 C CA . HIS A 1 669 ? -29.067 -33.937 9.902 1.00 91.31 669 HIS A CA 1
ATOM 5418 C C . HIS A 1 669 ? -29.012 -32.401 9.752 1.00 91.31 669 HIS A C 1
ATOM 5420 O O . HIS A 1 669 ? -30.043 -31.738 9.790 1.00 91.31 669 HIS A O 1
ATOM 5426 N N . ASN A 1 670 ? -27.826 -31.821 9.531 1.00 86.94 670 ASN A N 1
ATOM 5427 C CA . ASN A 1 670 ? -27.603 -30.363 9.471 1.00 86.94 670 ASN A CA 1
ATOM 5428 C C . ASN A 1 670 ? -28.419 -29.616 8.395 1.00 86.94 670 ASN A C 1
ATOM 5430 O O . ASN A 1 670 ? -28.585 -28.404 8.477 1.00 86.94 670 ASN A O 1
ATOM 5434 N N . ASN A 1 671 ? -28.919 -30.327 7.386 1.00 86.50 671 ASN A N 1
ATOM 5435 C CA . ASN A 1 671 ? -29.764 -29.799 6.316 1.00 86.50 671 ASN A CA 1
ATOM 5436 C C . ASN A 1 671 ? -31.271 -29.806 6.646 1.00 86.50 671 ASN A C 1
ATOM 5438 O O . ASN A 1 671 ? -32.062 -29.292 5.859 1.00 86.50 671 ASN A O 1
ATOM 5442 N N . VAL A 1 672 ? -31.685 -30.385 7.776 1.00 87.56 672 VAL A N 1
ATOM 5443 C CA . VAL A 1 672 ? -33.087 -30.442 8.213 1.00 87.56 672 VAL A CA 1
ATOM 5444 C C . VAL A 1 672 ? -33.424 -29.167 8.986 1.00 87.56 672 VAL A C 1
ATOM 5446 O O . VAL A 1 672 ? -32.784 -28.892 9.992 1.00 87.56 672 VAL A O 1
ATOM 5449 N N . ASN A 1 673 ? -34.411 -28.387 8.532 1.00 89.56 673 ASN A N 1
ATOM 5450 C CA . ASN A 1 673 ? -34.926 -27.170 9.191 1.00 89.56 673 ASN A CA 1
ATOM 5451 C C . ASN A 1 673 ? -33.855 -26.289 9.891 1.00 89.56 673 ASN A C 1
ATOM 5453 O O . ASN A 1 673 ? -33.966 -26.030 11.094 1.00 89.56 673 ASN A O 1
ATOM 5457 N N . PRO A 1 674 ? -32.813 -25.814 9.180 1.00 89.50 674 PRO A N 1
ATOM 5458 C CA . PRO A 1 674 ? -31.678 -25.120 9.799 1.00 89.50 674 PRO A CA 1
ATOM 5459 C C . PRO A 1 674 ? -32.084 -23.859 10.579 1.00 89.50 674 PRO A C 1
ATOM 5461 O O . PRO A 1 674 ? -31.532 -23.604 11.647 1.00 89.50 674 PRO A O 1
ATOM 5464 N N . GLU A 1 675 ? -33.099 -23.127 10.110 1.00 89.75 675 GLU A N 1
ATOM 5465 C CA . GLU A 1 675 ? -33.640 -21.943 10.794 1.00 89.75 675 GLU A CA 1
ATOM 5466 C C . GLU A 1 675 ? -34.267 -22.289 12.153 1.00 89.75 675 GLU A C 1
ATOM 5468 O O . GLU A 1 675 ? -34.047 -21.587 13.137 1.00 89.75 675 GLU A O 1
ATOM 5473 N N . GLN A 1 676 ? -35.001 -23.406 12.238 1.00 93.12 676 GLN A N 1
ATOM 5474 C CA . GLN A 1 676 ? -35.600 -23.870 13.492 1.00 93.12 676 GLN A CA 1
ATOM 5475 C C . GLN A 1 676 ? -34.516 -24.275 14.499 1.00 93.12 676 GLN A C 1
ATOM 5477 O O . GLN A 1 676 ? -34.592 -23.939 15.682 1.00 93.12 676 GLN A O 1
ATOM 5482 N N . ARG A 1 677 ? -33.481 -24.977 14.024 1.00 93.81 677 ARG A N 1
ATOM 5483 C CA . ARG A 1 677 ? -32.327 -25.374 14.839 1.00 93.81 677 ARG A CA 1
ATOM 5484 C C . ARG A 1 677 ? -31.629 -24.154 15.434 1.00 93.81 677 ARG A C 1
ATOM 5486 O O . ARG A 1 677 ? -31.380 -24.106 16.637 1.00 93.81 677 ARG A O 1
ATOM 5493 N N . GLU A 1 678 ? -31.323 -23.177 14.584 1.00 90.06 678 GLU A N 1
ATOM 5494 C CA . GLU A 1 678 ? -30.673 -21.930 14.982 1.00 90.06 678 GLU A CA 1
ATOM 5495 C C . GLU A 1 678 ? -31.537 -21.153 15.979 1.00 90.06 678 GLU A C 1
ATOM 5497 O O . GLU A 1 678 ? -31.036 -20.685 17.004 1.00 90.06 678 GLU A O 1
ATOM 5502 N N . TRP A 1 679 ? -32.850 -21.090 15.745 1.00 93.88 679 TRP A N 1
ATOM 5503 C CA . TRP A 1 679 ? -33.783 -20.452 16.663 1.00 93.88 679 TRP A CA 1
ATOM 5504 C C . TRP A 1 679 ? -33.768 -21.104 18.052 1.00 93.88 679 TRP A C 1
ATOM 5506 O O . TRP A 1 679 ? -33.626 -20.380 19.040 1.00 93.88 679 TRP A O 1
ATOM 5516 N N . ILE A 1 680 ? -33.837 -22.441 18.148 1.00 92.88 680 ILE A N 1
ATOM 5517 C CA . ILE A 1 680 ? -33.797 -23.186 19.424 1.00 92.88 680 ILE A CA 1
ATOM 5518 C C . ILE A 1 680 ? -32.486 -22.916 20.175 1.00 92.88 680 ILE A C 1
ATOM 5520 O O . ILE A 1 680 ? -32.512 -22.600 21.368 1.00 92.88 680 ILE A O 1
ATOM 5524 N N . ILE A 1 681 ? -31.348 -22.986 19.475 1.00 88.25 681 ILE A N 1
ATOM 5525 C CA . ILE A 1 681 ? -30.023 -22.694 20.046 1.00 88.25 681 ILE A CA 1
ATOM 5526 C C . ILE A 1 681 ? -29.975 -21.253 20.573 1.00 88.25 681 ILE A C 1
ATOM 5528 O O . ILE A 1 681 ? -29.498 -21.015 21.683 1.00 88.25 681 ILE A O 1
ATOM 5532 N N . ASN A 1 682 ? -30.540 -20.293 19.839 1.00 84.38 682 ASN A N 1
ATOM 5533 C CA . ASN A 1 682 ? -30.622 -18.903 20.282 1.00 84.38 682 ASN A CA 1
ATOM 5534 C C . ASN A 1 682 ? -31.461 -18.736 21.558 1.00 84.38 682 ASN A C 1
ATOM 5536 O O . ASN A 1 682 ? -31.075 -17.955 22.429 1.00 84.38 682 ASN A O 1
ATOM 5540 N N . GLN A 1 683 ? -32.554 -19.488 21.733 1.00 90.50 683 GLN A N 1
ATOM 5541 C CA . GLN A 1 683 ? -33.355 -19.415 22.964 1.00 90.50 683 GLN A CA 1
ATOM 5542 C C . GLN A 1 683 ? -32.597 -19.968 24.179 1.00 90.50 683 GLN A C 1
ATOM 5544 O O . GLN A 1 683 ? -32.648 -19.375 25.260 1.00 90.50 683 GLN A O 1
ATOM 5549 N N . ILE A 1 684 ? -31.856 -21.067 23.992 1.00 87.88 684 ILE A N 1
ATOM 5550 C CA . ILE A 1 684 ? -30.950 -21.625 25.010 1.00 87.88 684 ILE A CA 1
ATOM 5551 C C . ILE A 1 684 ? -29.871 -20.590 25.364 1.00 87.88 684 ILE A C 1
ATOM 5553 O O . ILE A 1 684 ? -29.622 -20.317 26.538 1.00 87.88 684 ILE A O 1
ATOM 5557 N N . ASN A 1 685 ? -29.279 -19.939 24.359 1.00 77.44 685 ASN A N 1
ATOM 5558 C CA . ASN A 1 685 ? -28.223 -18.942 24.547 1.00 77.44 685 ASN A CA 1
ATOM 5559 C C . ASN A 1 685 ? -28.700 -17.672 25.261 1.00 77.44 685 ASN A C 1
ATOM 5561 O O . ASN A 1 685 ? -27.972 -17.102 26.076 1.00 77.44 685 ASN A O 1
ATOM 5565 N N . GLN A 1 686 ? -29.940 -17.258 25.021 1.00 80.75 686 GLN A N 1
ATOM 5566 C CA . GLN A 1 686 ? -30.571 -16.139 25.723 1.00 80.75 686 GLN A CA 1
ATOM 5567 C C . GLN A 1 686 ? -30.949 -16.479 27.174 1.00 80.75 686 GLN A C 1
ATOM 5569 O O . GLN A 1 686 ? -31.434 -15.611 27.893 1.00 80.75 686 GLN A O 1
ATOM 5574 N N . GLY A 1 687 ? -30.726 -17.722 27.615 1.00 85.62 687 GLY A N 1
ATOM 5575 C CA . GLY A 1 687 ? -31.062 -18.185 28.958 1.00 85.62 687 GLY A CA 1
ATOM 5576 C C . GLY A 1 687 ? -32.559 -18.343 29.187 1.00 85.62 687 GLY A C 1
ATOM 5577 O O . GLY A 1 687 ? -32.998 -18.457 30.325 1.00 85.62 687 GLY A O 1
ATOM 5578 N N . LYS A 1 688 ? -33.371 -18.367 28.122 1.00 88.25 688 LYS A N 1
ATOM 5579 C CA . LYS A 1 688 ? -34.831 -18.478 28.256 1.00 88.25 688 LYS A CA 1
ATOM 5580 C C . LYS A 1 688 ? -35.272 -19.819 28.832 1.00 88.25 688 LYS A C 1
ATOM 5582 O O . LYS A 1 688 ? -36.383 -19.913 29.332 1.00 88.25 688 LYS A O 1
ATOM 5587 N N . LEU A 1 689 ? -34.420 -20.839 28.736 1.00 92.12 689 LEU A N 1
ATOM 5588 C CA . LEU A 1 689 ? -34.657 -22.166 29.298 1.00 92.12 689 LEU A CA 1
ATOM 5589 C C . LEU A 1 689 ? -34.007 -22.338 30.685 1.00 92.12 689 LEU A C 1
ATOM 5591 O O . LEU A 1 689 ? -34.224 -23.371 31.313 1.00 92.12 689 LEU A O 1
ATOM 5595 N N . ASP A 1 690 ? -33.243 -21.355 31.180 1.00 88.69 690 ASP A N 1
ATOM 5596 C CA . ASP A 1 690 ? -32.564 -21.435 32.478 1.00 88.69 690 ASP A CA 1
ATOM 5597 C C . ASP A 1 690 ? -33.635 -21.522 33.594 1.00 88.69 690 ASP A C 1
ATOM 5599 O O . ASP A 1 690 ? -34.384 -20.576 33.838 1.00 88.69 690 ASP A O 1
ATOM 5603 N N . GLY A 1 691 ? -33.744 -22.681 34.252 1.00 88.88 691 GLY A N 1
ATOM 5604 C CA . GLY A 1 691 ? -34.734 -22.965 35.299 1.00 88.88 691 GLY A CA 1
ATOM 5605 C C . GLY A 1 691 ? -36.196 -23.067 34.834 1.00 88.88 691 GLY A C 1
ATOM 5606 O O . GLY A 1 691 ? -37.087 -23.148 35.679 1.00 88.88 691 GLY A O 1
ATOM 5607 N N . ALA A 1 692 ? -36.461 -23.066 33.525 1.00 92.38 692 ALA A N 1
ATOM 5608 C CA . ALA A 1 692 ? -37.820 -23.091 32.987 1.00 92.38 692 ALA A CA 1
ATOM 5609 C C . ALA A 1 692 ? -38.485 -24.475 33.103 1.00 92.38 692 ALA A C 1
ATOM 5611 O O . ALA A 1 692 ? -37.818 -25.511 33.060 1.00 92.38 692 ALA A O 1
ATOM 5612 N N . THR A 1 693 ? -39.818 -24.492 33.177 1.00 95.44 693 THR A N 1
ATOM 5613 C CA . THR A 1 693 ? -40.628 -25.712 33.036 1.00 95.44 693 THR A CA 1
ATOM 5614 C C . THR A 1 693 ? -40.945 -25.948 31.559 1.00 95.44 693 THR A C 1
ATOM 5616 O O . THR A 1 693 ? -41.549 -25.099 30.913 1.00 95.44 693 THR A O 1
ATOM 5619 N N . LEU A 1 694 ? -40.547 -27.091 31.011 1.00 95.25 694 LEU A N 1
ATOM 5620 C CA . LEU A 1 694 ? -40.816 -27.541 29.651 1.00 95.25 694 LEU A CA 1
ATOM 5621 C C . LEU A 1 694 ? -42.131 -28.322 29.631 1.00 95.25 694 LEU A C 1
ATOM 5623 O O . LEU A 1 694 ? -42.203 -29.442 30.130 1.00 95.25 694 LEU A O 1
ATOM 5627 N N . LEU A 1 695 ? -43.165 -27.724 29.051 1.00 93.44 695 LEU A N 1
ATOM 5628 C CA . LEU A 1 695 ? -44.498 -28.301 28.926 1.00 93.44 695 LEU A CA 1
ATOM 5629 C C . LEU A 1 695 ? -44.513 -29.286 27.751 1.00 93.44 695 LEU A C 1
ATOM 5631 O O . LEU A 1 695 ? -44.155 -28.922 26.622 1.00 93.44 695 LEU A O 1
ATOM 5635 N N . TYR A 1 696 ? -44.933 -30.524 28.005 1.00 92.25 696 TYR A N 1
ATOM 5636 C CA . TYR A 1 696 ? -44.991 -31.595 27.011 1.00 92.25 696 TYR A CA 1
ATOM 5637 C C . TYR A 1 696 ? -46.233 -32.470 27.195 1.00 92.25 696 TYR A C 1
ATOM 5639 O O . TYR A 1 696 ? -46.731 -32.644 28.305 1.00 92.25 696 TYR A O 1
ATOM 5647 N N . ALA A 1 697 ? -46.729 -33.052 26.101 1.00 86.62 697 ALA A N 1
ATOM 5648 C CA . ALA A 1 697 ? -47.853 -33.980 26.156 1.00 86.62 697 ALA A CA 1
ATOM 5649 C C . ALA A 1 697 ? -47.374 -35.401 26.511 1.00 86.62 697 ALA A C 1
ATOM 5651 O O . ALA A 1 697 ? -46.892 -36.134 25.646 1.00 86.62 697 ALA A O 1
ATOM 5652 N N . GLY A 1 698 ? -47.540 -35.817 27.770 1.00 70.06 698 GLY A N 1
ATOM 5653 C CA . GLY A 1 698 ? -46.960 -37.040 28.350 1.00 70.06 698 GLY A CA 1
ATOM 5654 C C . GLY A 1 698 ? -47.426 -38.395 27.795 1.00 70.06 698 GLY A C 1
ATOM 5655 O O . GLY A 1 698 ? -46.956 -39.433 28.256 1.00 70.06 698 GLY A O 1
ATOM 5656 N N . LYS A 1 699 ? -48.309 -38.454 26.785 1.00 68.25 699 LYS A N 1
ATOM 5657 C CA . LYS A 1 699 ? -48.785 -39.739 26.215 1.00 68.25 699 LYS A CA 1
ATOM 5658 C C . LYS A 1 699 ? -47.650 -40.592 25.615 1.00 68.25 699 LYS A C 1
ATOM 5660 O O . LYS A 1 699 ? -47.805 -41.808 25.514 1.00 68.25 699 LYS A O 1
ATOM 5665 N N . SER A 1 700 ?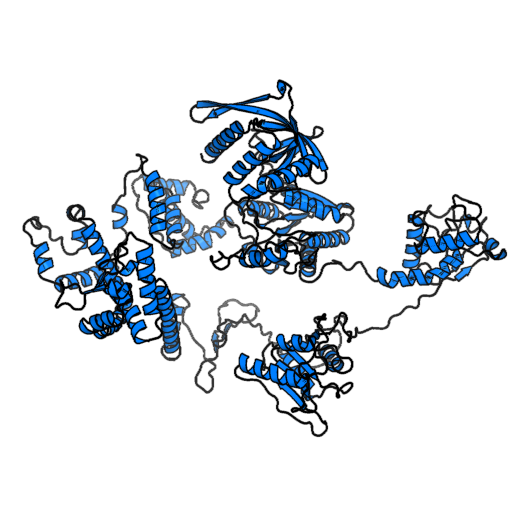 -46.517 -39.977 25.268 1.00 59.34 700 SER A N 1
ATOM 5666 C CA . SER A 1 700 ? -45.290 -40.655 24.813 1.00 59.34 700 SER A CA 1
ATOM 5667 C C . SER A 1 700 ? -44.452 -41.231 25.969 1.00 59.34 700 SER A C 1
ATOM 5669 O O . SER A 1 700 ? -43.825 -42.276 25.806 1.00 59.34 700 SER A O 1
ATOM 5671 N N . GLU A 1 701 ? -44.477 -40.599 27.150 1.00 60.47 701 GLU A N 1
ATOM 5672 C CA . GLU A 1 701 ? -43.775 -41.057 28.363 1.00 60.47 701 GLU A CA 1
ATOM 5673 C C . GLU A 1 701 ? -44.314 -42.409 28.837 1.00 60.47 701 GLU A C 1
ATOM 5675 O O . GLU A 1 701 ? -43.553 -43.328 29.133 1.00 60.47 701 GLU A O 1
ATOM 5680 N N . ALA A 1 702 ? -45.642 -42.565 28.791 1.00 54.97 702 ALA A N 1
ATOM 5681 C CA . ALA A 1 702 ? -46.351 -43.777 29.196 1.00 54.97 702 ALA A CA 1
ATOM 5682 C C . ALA A 1 702 ? -45.968 -45.034 28.387 1.00 54.97 702 ALA A C 1
ATOM 5684 O O . ALA A 1 702 ? -46.309 -46.145 28.786 1.00 54.97 702 ALA A O 1
ATOM 5685 N N . ARG A 1 703 ? -45.270 -44.877 27.253 1.00 61.25 703 ARG A N 1
ATOM 5686 C CA . ARG A 1 703 ? -44.793 -45.983 26.407 1.00 61.25 703 ARG A CA 1
ATOM 5687 C C . ARG A 1 703 ? -43.322 -46.342 26.642 1.00 61.25 703 ARG A C 1
ATOM 5689 O O . ARG A 1 703 ? -42.851 -47.300 26.043 1.00 61.25 703 ARG A O 1
ATOM 5696 N N . GLY A 1 704 ? -42.591 -45.596 27.479 1.00 60.53 704 GLY A N 1
ATOM 5697 C CA . GLY A 1 704 ? -41.171 -45.848 27.772 1.00 60.53 704 GLY A CA 1
ATOM 5698 C C . GLY A 1 704 ? -40.214 -45.599 26.597 1.00 60.53 704 GLY A C 1
ATOM 5699 O O . GLY A 1 704 ? -39.079 -46.061 26.624 1.00 60.53 704 GLY A O 1
ATOM 5700 N N . GLN A 1 705 ? -40.655 -44.887 25.555 1.00 64.31 705 GLN A N 1
ATOM 5701 C CA . GLN A 1 705 ? -39.940 -44.752 24.274 1.00 64.31 705 GLN A CA 1
ATOM 5702 C C . GLN A 1 705 ? -39.097 -43.466 24.147 1.00 64.31 705 GLN A C 1
ATOM 5704 O O . GLN A 1 705 ? -38.593 -43.156 23.069 1.00 64.31 705 GLN A O 1
ATOM 5709 N N . GLY A 1 706 ? -38.919 -42.729 25.250 1.00 69.56 706 GLY A N 1
ATOM 5710 C CA . GLY A 1 706 ? -38.195 -41.455 25.288 1.00 69.56 706 GLY A CA 1
ATOM 5711 C C . GLY A 1 706 ? -39.035 -40.259 24.822 1.00 69.56 706 GLY A C 1
ATOM 5712 O O . GLY A 1 706 ? -40.051 -40.405 24.145 1.00 69.56 706 GLY A O 1
ATOM 5713 N N . MET A 1 707 ? -38.621 -39.049 25.211 1.00 85.50 707 MET A N 1
ATOM 5714 C CA . MET A 1 707 ? -39.295 -37.798 24.848 1.00 85.50 707 MET A CA 1
ATOM 5715 C C . MET A 1 707 ? -38.272 -36.765 24.366 1.00 85.50 707 MET A C 1
ATOM 5717 O O . MET A 1 707 ? -37.184 -36.643 24.930 1.00 85.50 707 MET A O 1
ATOM 5721 N N . HIS A 1 708 ? -38.611 -35.970 23.347 1.00 87.69 708 HIS A N 1
ATOM 5722 C CA . HIS A 1 708 ? -37.691 -34.946 22.830 1.00 87.69 708 HIS A CA 1
ATOM 5723 C C . HIS A 1 708 ? -37.353 -33.812 23.823 1.00 87.69 708 HIS A C 1
ATOM 5725 O O . HIS A 1 708 ? -36.237 -33.298 23.737 1.00 87.69 708 HIS A O 1
ATOM 5731 N N . PRO A 1 709 ? -38.204 -33.437 24.804 1.00 90.06 709 PRO A N 1
ATOM 5732 C CA . PRO A 1 709 ? -37.802 -32.521 25.872 1.00 90.06 709 PRO A CA 1
ATOM 5733 C C . PRO A 1 709 ? -36.712 -33.113 26.767 1.00 90.06 709 PRO A C 1
ATOM 5735 O O . PRO A 1 709 ? -35.867 -32.367 27.244 1.00 90.06 709 PRO A O 1
ATOM 5738 N N . THR A 1 710 ? -36.672 -34.438 26.951 1.00 88.44 710 THR A N 1
ATOM 5739 C CA . THR A 1 710 ? -35.584 -35.110 27.679 1.00 88.44 710 THR A CA 1
ATOM 5740 C C . THR A 1 710 ? -34.266 -34.951 26.933 1.00 88.44 710 THR A C 1
ATOM 5742 O O . THR A 1 710 ? -33.284 -34.532 27.534 1.00 88.44 710 THR A O 1
ATOM 5745 N N . ALA A 1 711 ? -34.259 -35.161 25.611 1.00 88.31 711 ALA A N 1
ATOM 5746 C CA . ALA A 1 711 ? -33.076 -34.885 24.794 1.00 88.31 711 ALA A CA 1
ATOM 5747 C C . ALA A 1 711 ? -32.645 -33.415 24.880 1.00 88.31 711 ALA A C 1
ATOM 5749 O O . ALA A 1 711 ? -31.450 -33.147 24.977 1.00 88.31 711 ALA A O 1
ATOM 5750 N N . LEU A 1 712 ? -33.599 -32.475 24.892 1.00 89.81 712 LEU A N 1
ATOM 5751 C CA . LEU A 1 712 ? -33.324 -31.045 25.046 1.00 89.81 712 LEU A CA 1
ATOM 5752 C C . LEU A 1 712 ? -32.687 -30.720 26.407 1.00 89.81 712 LEU A C 1
ATOM 5754 O O . LEU A 1 712 ? -31.730 -29.954 26.438 1.00 89.81 712 LEU A O 1
ATOM 5758 N N . VAL A 1 713 ? -33.174 -31.312 27.505 1.00 90.25 713 VAL A N 1
ATOM 5759 C CA . VAL A 1 713 ? -32.596 -31.165 28.856 1.00 90.25 713 VAL A CA 1
ATOM 5760 C C . VAL A 1 713 ? -31.207 -31.801 28.939 1.00 90.25 713 VAL A C 1
ATOM 5762 O O . VAL A 1 713 ? -30.292 -31.184 29.471 1.00 90.25 713 VAL A O 1
ATOM 5765 N N . GLU A 1 714 ? -31.014 -32.998 28.382 1.00 88.00 714 GLU A N 1
ATOM 5766 C CA . GLU A 1 714 ? -29.727 -33.709 28.420 1.00 88.00 714 GLU A CA 1
ATOM 5767 C C . GLU A 1 714 ? -28.597 -32.934 27.742 1.00 88.00 714 GLU A C 1
ATOM 5769 O O . GLU A 1 714 ? -27.467 -32.917 28.229 1.00 88.00 714 GLU A O 1
ATOM 5774 N N . ILE A 1 715 ? -28.882 -32.306 26.599 1.00 87.38 715 ILE A N 1
ATOM 5775 C CA . ILE A 1 715 ? -27.879 -31.518 25.874 1.00 87.38 715 ILE A CA 1
ATOM 5776 C C . ILE A 1 715 ? -27.898 -30.046 26.251 1.00 87.38 715 ILE A C 1
ATOM 5778 O O . ILE A 1 715 ? -27.058 -29.308 25.748 1.00 87.38 715 ILE A O 1
ATOM 5782 N N . PHE A 1 716 ? -28.820 -29.602 27.107 1.00 88.00 716 PHE A N 1
ATOM 5783 C CA . PHE A 1 716 ? -28.923 -28.205 27.516 1.00 88.00 716 PHE A CA 1
ATOM 5784 C C . PHE A 1 716 ? -27.594 -27.714 28.090 1.00 88.00 716 PHE A C 1
ATOM 5786 O O . PHE A 1 716 ? -27.053 -26.724 27.606 1.00 88.00 716 PHE A O 1
ATOM 5793 N N . ASP A 1 717 ? -27.015 -28.453 29.040 1.00 81.19 717 ASP A N 1
ATOM 5794 C CA . ASP A 1 717 ? -25.740 -28.083 29.659 1.00 81.19 717 ASP A CA 1
ATOM 5795 C C . ASP A 1 717 ? -24.571 -28.184 28.674 1.00 81.19 717 ASP A C 1
ATOM 5797 O O . ASP A 1 717 ? -23.650 -27.369 28.725 1.00 81.19 717 ASP A O 1
ATOM 5801 N N . ILE A 1 718 ? -24.618 -29.139 27.739 1.00 82.94 718 ILE A N 1
ATOM 5802 C CA . ILE A 1 718 ? -23.616 -29.271 26.674 1.00 82.94 718 ILE A CA 1
ATOM 5803 C C . ILE A 1 718 ? -23.680 -28.038 25.771 1.00 82.94 718 ILE A C 1
ATOM 5805 O O . ILE A 1 718 ? -22.701 -27.315 25.669 1.00 82.94 718 ILE A O 1
ATOM 5809 N N . LEU A 1 719 ? -24.841 -27.717 25.200 1.00 82.88 719 LEU A N 1
ATOM 5810 C CA . LEU A 1 719 ? -25.030 -26.549 24.338 1.00 82.88 719 LEU A CA 1
ATOM 5811 C C . LEU A 1 719 ? -24.712 -25.241 25.076 1.00 82.88 719 LEU A C 1
ATOM 5813 O O . LEU A 1 719 ? -24.062 -24.363 24.516 1.00 82.88 719 LEU A O 1
ATOM 5817 N N . ARG A 1 720 ? -25.083 -25.121 26.357 1.00 76.19 720 ARG A N 1
ATOM 5818 C CA . ARG A 1 720 ? -24.802 -23.935 27.179 1.00 76.19 720 ARG A CA 1
ATOM 5819 C C . ARG A 1 720 ? -23.311 -23.766 27.488 1.00 76.19 720 ARG A C 1
ATOM 5821 O O . ARG A 1 720 ? -22.845 -22.631 27.583 1.00 76.19 720 ARG A O 1
ATOM 5828 N N . ASN A 1 721 ? -22.562 -24.860 27.645 1.00 67.19 721 ASN A N 1
ATOM 5829 C CA . ASN A 1 721 ? -21.137 -24.831 27.993 1.00 67.19 721 ASN A CA 1
ATOM 5830 C C . ASN A 1 721 ? -20.212 -24.843 26.769 1.00 67.19 721 ASN A C 1
ATOM 5832 O O . ASN A 1 721 ? -19.257 -24.070 26.752 1.00 67.19 721 ASN A O 1
ATOM 5836 N N . THR A 1 722 ? -20.526 -25.612 25.723 1.00 60.66 722 THR A N 1
ATOM 5837 C CA . THR A 1 722 ? -19.833 -25.594 24.419 1.00 60.66 722 THR A CA 1
ATOM 5838 C C . THR A 1 722 ? -19.853 -24.195 23.804 1.00 60.66 722 THR A C 1
ATOM 5840 O O . THR A 1 722 ? -18.926 -23.809 23.102 1.00 60.66 722 THR A O 1
ATOM 5843 N N . ILE A 1 723 ? -20.873 -23.397 24.129 1.00 48.97 723 ILE A N 1
ATOM 5844 C CA . ILE A 1 723 ? -21.012 -22.031 23.640 1.00 48.97 723 ILE A CA 1
ATOM 5845 C C . ILE A 1 723 ? -20.467 -20.997 24.648 1.00 48.97 723 ILE A C 1
ATOM 5847 O O . ILE A 1 723 ? -20.093 -19.909 24.239 1.00 48.97 723 ILE A O 1
ATOM 5851 N N . LYS A 1 724 ? -20.252 -21.293 25.941 1.00 43.09 724 LYS A N 1
ATOM 5852 C CA . LYS A 1 724 ? -19.560 -20.337 26.843 1.00 43.09 724 LYS A CA 1
ATOM 5853 C C . LYS A 1 724 ? -18.103 -20.066 26.446 1.00 43.09 724 LYS A C 1
ATOM 5855 O O . LYS A 1 724 ? -17.621 -18.967 26.727 1.00 43.09 724 LYS A O 1
ATOM 5860 N N . GLU A 1 725 ? -17.446 -20.988 25.740 1.00 41.12 725 GLU A N 1
ATOM 5861 C CA . GLU A 1 725 ? -16.131 -20.746 25.124 1.00 41.12 725 GLU A CA 1
ATOM 5862 C C . GLU A 1 725 ? -16.194 -19.872 23.850 1.00 41.12 725 GLU A C 1
ATOM 5864 O O . GLU A 1 725 ? -15.163 -19.319 23.451 1.00 41.12 725 GLU A O 1
ATOM 5869 N N . ASP A 1 726 ? -17.386 -19.657 23.269 1.00 40.41 726 ASP A N 1
ATOM 5870 C CA . ASP A 1 726 ? -17.555 -18.933 21.997 1.00 40.41 726 ASP A CA 1
ATOM 5871 C C . ASP A 1 726 ? -18.495 -17.700 22.056 1.00 40.41 726 ASP A C 1
ATOM 5873 O O . ASP A 1 726 ? -18.169 -16.659 21.502 1.00 40.41 726 ASP A O 1
ATOM 5877 N N . THR A 1 727 ? -19.593 -17.691 22.821 1.00 34.41 727 THR A N 1
ATOM 5878 C CA . THR A 1 727 ? -20.490 -16.521 22.997 1.00 34.41 727 THR A CA 1
ATOM 5879 C C . THR A 1 727 ? -20.102 -15.566 24.119 1.00 34.41 727 THR A C 1
ATOM 5881 O O . THR A 1 727 ? -20.695 -14.495 24.232 1.00 34.41 727 THR A O 1
ATOM 5884 N N . THR A 1 728 ? -19.104 -15.887 24.949 1.00 38.59 728 THR A N 1
ATOM 5885 C CA . THR A 1 728 ? -18.442 -14.833 25.747 1.00 38.59 728 THR A CA 1
ATOM 5886 C C . THR A 1 728 ? -17.472 -14.013 24.899 1.00 38.59 728 THR A C 1
ATOM 5888 O O . THR A 1 728 ? -17.110 -12.897 25.279 1.00 38.59 728 THR A O 1
ATOM 5891 N N . LYS A 1 729 ? -17.128 -14.479 23.691 1.00 39.88 729 LYS A N 1
ATOM 5892 C CA . LYS A 1 729 ? -16.590 -13.599 22.663 1.00 39.88 729 LYS A CA 1
ATOM 5893 C C . LYS A 1 729 ? -17.772 -12.922 21.972 1.00 39.88 729 LYS A C 1
ATOM 5895 O O . LYS A 1 729 ? -18.271 -13.383 20.953 1.00 39.88 729 LYS A O 1
ATOM 5900 N N . LYS A 1 730 ? -18.116 -11.710 22.432 1.00 42.31 730 LYS A N 1
ATOM 5901 C CA . LYS A 1 730 ? -18.310 -10.641 21.436 1.00 42.31 730 LYS A CA 1
ATOM 5902 C C . LYS A 1 730 ? -17.157 -10.820 20.453 1.00 42.31 730 LYS A C 1
ATOM 5904 O O . LYS A 1 730 ? -16.017 -10.800 20.927 1.00 42.31 730 LYS A O 1
ATOM 5909 N N . GLU A 1 731 ? -17.439 -11.116 19.179 1.00 46.78 731 GLU A N 1
ATOM 5910 C CA . GLU A 1 731 ? -16.409 -11.241 18.139 1.00 46.78 731 GLU A CA 1
ATOM 5911 C C . GLU A 1 731 ? -15.473 -10.055 18.371 1.00 46.78 731 GLU A C 1
ATOM 5913 O O . GLU A 1 731 ? -15.932 -8.910 18.306 1.00 46.78 731 GLU A O 1
ATOM 5918 N N . LYS A 1 732 ? -14.253 -10.318 18.877 1.00 57.75 732 LYS A N 1
ATOM 5919 C CA . LYS A 1 732 ? -13.427 -9.238 19.433 1.00 57.75 732 LYS A CA 1
ATOM 5920 C C . LYS A 1 732 ? -13.319 -8.187 18.331 1.00 57.75 732 LYS A C 1
ATOM 5922 O O . LYS A 1 732 ? -13.014 -8.593 17.206 1.00 57.75 732 LYS A O 1
ATOM 5927 N N . PRO A 1 733 ? -13.563 -6.891 18.610 1.00 66.69 733 PRO A N 1
ATOM 5928 C CA . PRO A 1 733 ? -13.365 -5.856 17.610 1.00 66.69 733 PRO A CA 1
ATOM 5929 C C . PRO A 1 733 ? -12.002 -6.077 16.969 1.00 66.69 733 PRO A C 1
ATOM 5931 O O . PRO A 1 733 ? -11.012 -6.265 17.687 1.00 66.69 733 PRO A O 1
ATOM 5934 N N . PHE A 1 734 ? -11.970 -6.127 15.637 1.00 83.00 734 PHE A N 1
ATOM 5935 C CA . PHE A 1 734 ? -10.749 -6.386 14.871 1.00 83.00 734 PHE A CA 1
ATOM 5936 C C . PHE A 1 734 ? -10.138 -7.796 15.056 1.00 83.00 734 PHE A C 1
ATOM 5938 O O . PHE A 1 734 ? -8.919 -7.964 14.982 1.00 83.00 734 PHE A O 1
ATOM 5945 N N . SER A 1 735 ? -10.960 -8.827 15.290 1.00 73.00 735 SER A N 1
ATOM 5946 C CA . SER A 1 735 ? -10.515 -10.221 15.442 1.00 73.00 735 SER A CA 1
ATOM 5947 C C . SER A 1 735 ? -9.608 -10.671 14.289 1.00 73.00 735 SER A C 1
ATOM 5949 O O . SER A 1 735 ? -9.971 -10.536 13.121 1.00 73.00 735 SER A O 1
ATOM 5951 N N . GLY A 1 736 ? -8.437 -11.227 14.616 1.00 77.25 736 GLY A N 1
ATOM 5952 C CA . GLY A 1 736 ? -7.423 -11.651 13.639 1.00 77.25 736 GLY A CA 1
ATOM 5953 C C . GLY A 1 736 ? -6.377 -10.579 13.298 1.00 77.25 736 GLY A C 1
ATOM 5954 O O . GLY A 1 736 ? -5.369 -10.894 12.656 1.00 77.25 736 GLY A O 1
ATOM 5955 N N . LEU A 1 737 ? -6.555 -9.334 13.758 1.00 86.94 737 LEU A N 1
ATOM 5956 C CA . LEU A 1 737 ? -5.528 -8.291 13.701 1.00 86.94 737 LEU A CA 1
ATOM 5957 C C . LEU A 1 737 ? -4.689 -8.271 14.981 1.00 86.94 737 LEU A C 1
ATOM 5959 O O . LEU A 1 737 ? -5.205 -8.405 16.086 1.00 86.94 737 LEU A O 1
ATOM 5963 N N . GLU A 1 738 ? -3.382 -8.067 14.827 1.00 85.38 738 GLU A N 1
ATOM 5964 C CA . GLU A 1 738 ? -2.419 -7.992 15.933 1.00 85.38 738 GLU A CA 1
ATOM 5965 C C . GLU A 1 738 ? -1.389 -6.889 15.658 1.00 85.38 738 GLU A C 1
ATOM 5967 O O . GLU A 1 738 ? -1.236 -6.448 14.514 1.00 85.38 738 GLU A O 1
ATOM 5972 N N . GLY A 1 739 ? -0.692 -6.432 16.702 1.00 88.31 739 GLY A N 1
ATOM 5973 C CA . GLY A 1 739 ? 0.379 -5.437 16.588 1.00 88.31 739 GLY A CA 1
ATOM 5974 C C . GLY A 1 739 ? -0.056 -4.157 15.865 1.00 88.31 739 GLY A C 1
ATOM 5975 O O . GLY A 1 739 ? -1.099 -3.576 16.172 1.00 88.31 739 GLY A O 1
ATOM 5976 N N . GLU A 1 740 ? 0.738 -3.732 14.882 1.00 89.38 740 GLU A N 1
ATOM 5977 C CA . GLU A 1 740 ? 0.503 -2.499 14.119 1.00 89.38 740 GLU A CA 1
ATOM 5978 C C . GLU A 1 740 ? -0.776 -2.532 13.272 1.00 89.38 740 GLU A C 1
ATOM 5980 O O . GLU A 1 740 ? -1.426 -1.502 13.106 1.00 89.38 740 GLU A O 1
ATOM 5985 N N . GLN A 1 741 ? -1.216 -3.707 12.803 1.00 91.12 741 GLN A N 1
ATOM 5986 C CA . GLN A 1 741 ? -2.488 -3.818 12.078 1.00 91.12 741 GLN A CA 1
ATOM 5987 C C . GLN A 1 741 ? -3.675 -3.492 12.986 1.00 91.12 741 GLN A C 1
ATOM 5989 O O . GLN A 1 741 ? -4.595 -2.787 12.579 1.00 91.12 741 GLN A O 1
ATOM 5994 N N . LEU A 1 742 ? -3.649 -3.989 14.227 1.00 92.25 742 LEU A N 1
ATOM 5995 C CA . LEU A 1 742 ? -4.696 -3.714 15.207 1.00 92.25 742 LEU A CA 1
ATOM 5996 C C . LEU A 1 742 ? -4.712 -2.232 15.595 1.00 92.25 742 LEU A C 1
ATOM 5998 O O . LEU A 1 742 ? -5.784 -1.637 15.681 1.00 92.25 742 LEU A O 1
ATOM 6002 N N . LYS A 1 743 ? -3.533 -1.631 15.805 1.00 91.81 743 LYS A N 1
ATOM 6003 C CA . LYS A 1 743 ? -3.409 -0.192 16.082 1.00 91.81 743 LYS A CA 1
ATOM 6004 C C . LYS A 1 743 ? -3.959 0.645 14.927 1.00 91.81 743 LYS A C 1
ATOM 6006 O O . LYS A 1 743 ? -4.765 1.541 15.164 1.00 91.81 743 LYS A O 1
ATOM 6011 N N . ALA A 1 744 ? -3.592 0.312 13.689 1.00 94.06 744 ALA A N 1
ATOM 6012 C CA . ALA A 1 744 ? -4.072 1.015 12.506 1.00 94.06 744 ALA A CA 1
ATOM 6013 C C . ALA A 1 744 ? -5.597 0.899 12.345 1.00 94.06 744 ALA A C 1
ATOM 6015 O O . ALA A 1 744 ? -6.270 1.907 12.139 1.00 94.06 744 ALA A O 1
ATOM 6016 N N . ALA A 1 745 ? -6.163 -0.301 12.514 1.00 94.50 745 ALA A N 1
ATOM 6017 C CA . ALA A 1 745 ? -7.606 -0.511 12.412 1.00 94.50 745 ALA A CA 1
ATOM 6018 C C . ALA A 1 745 ? -8.396 0.259 13.483 1.00 94.50 745 ALA A C 1
ATOM 6020 O O . ALA A 1 745 ? -9.413 0.883 13.170 1.00 94.50 745 ALA A O 1
ATOM 6021 N N . LYS A 1 746 ? -7.897 0.281 14.728 1.00 93.44 746 LYS A N 1
ATOM 6022 C CA . LYS A 1 746 ? -8.468 1.099 15.809 1.00 93.44 746 LYS A CA 1
ATOM 6023 C C . LYS A 1 746 ? -8.422 2.583 15.470 1.00 93.44 746 LYS A C 1
ATOM 6025 O O . LYS A 1 746 ? -9.459 3.235 15.527 1.00 93.44 746 LYS A O 1
ATOM 6030 N N . ARG A 1 747 ? -7.267 3.089 15.024 1.00 94.31 747 ARG A N 1
ATOM 6031 C CA . ARG A 1 747 ? -7.101 4.496 14.637 1.00 94.31 747 ARG A CA 1
ATOM 6032 C C . ARG A 1 747 ? -8.071 4.908 13.526 1.00 94.31 747 ARG A C 1
ATOM 6034 O O . ARG A 1 747 ? -8.648 5.988 13.606 1.00 94.31 747 ARG A O 1
ATOM 6041 N N . ILE A 1 748 ? -8.282 4.054 12.520 1.00 95.25 748 ILE A N 1
ATOM 6042 C CA . ILE A 1 748 ? -9.257 4.294 11.441 1.00 95.25 748 ILE A CA 1
ATOM 6043 C C . ILE A 1 748 ? -10.675 4.416 12.009 1.00 95.25 748 ILE A C 1
ATOM 6045 O O . ILE A 1 748 ? -11.396 5.357 11.675 1.00 95.25 748 ILE A O 1
ATOM 6049 N N . SER A 1 749 ? -11.069 3.495 12.893 1.00 92.62 749 SER A N 1
ATOM 6050 C CA . SER A 1 749 ? -12.383 3.539 13.539 1.00 92.62 749 SER A CA 1
ATOM 6051 C C . SER A 1 749 ? -12.553 4.771 14.434 1.00 92.62 749 SER A C 1
ATOM 6053 O O . SER A 1 749 ? -13.614 5.390 14.422 1.00 92.62 749 SER A O 1
ATOM 6055 N N . GLU A 1 750 ? -11.525 5.144 15.197 1.00 91.88 750 GLU A N 1
ATOM 6056 C CA . GLU A 1 750 ? -11.515 6.342 16.043 1.00 91.88 750 GLU A CA 1
ATOM 6057 C C . GLU A 1 750 ? -11.669 7.615 15.210 1.00 91.88 750 GLU A C 1
ATOM 6059 O O . GLU A 1 750 ? -12.501 8.461 15.530 1.00 91.88 750 GLU A O 1
ATOM 6064 N N . GLU A 1 751 ? -10.913 7.742 14.116 1.00 93.38 751 GLU A N 1
ATOM 6065 C CA . GLU A 1 751 ? -10.975 8.917 13.246 1.00 93.38 751 GLU A CA 1
ATOM 6066 C C . GLU A 1 751 ? -12.344 9.050 12.572 1.00 93.38 751 GLU A C 1
ATOM 6068 O O . GLU A 1 751 ? -12.913 10.140 12.529 1.00 93.38 751 GLU A O 1
ATOM 6073 N N . PHE A 1 752 ? -12.932 7.938 12.120 1.00 91.50 752 PHE A N 1
ATOM 6074 C CA . PHE A 1 752 ? -14.287 7.944 11.574 1.00 91.50 752 PHE A CA 1
ATOM 6075 C C . PHE A 1 752 ? -15.322 8.442 12.600 1.00 91.50 752 PHE A C 1
ATOM 6077 O O . PHE A 1 752 ? -16.210 9.235 12.257 1.00 91.50 752 PHE A O 1
ATOM 6084 N N . ASN A 1 753 ? -15.175 8.030 13.863 1.00 88.12 753 ASN A N 1
ATOM 6085 C CA . ASN A 1 753 ? -16.106 8.337 14.949 1.00 88.12 753 ASN A CA 1
ATOM 6086 C C . ASN A 1 753 ? -16.052 9.788 15.448 1.00 88.12 753 ASN A C 1
ATOM 6088 O O . ASN A 1 753 ? -17.007 10.221 16.094 1.00 88.12 753 ASN A O 1
ATOM 6092 N N . LYS A 1 754 ? -15.014 10.570 15.115 1.00 86.25 754 LYS A N 1
ATOM 6093 C CA . LYS A 1 754 ? -14.923 11.990 15.510 1.00 86.25 754 LYS A CA 1
ATOM 6094 C C . LYS A 1 754 ? -16.054 12.857 14.952 1.00 86.25 754 LYS A C 1
ATOM 6096 O O . LYS A 1 754 ? -16.384 13.871 15.557 1.00 86.25 754 LYS A O 1
ATOM 6101 N N . LYS A 1 755 ? -16.688 12.445 13.843 1.00 70.50 755 LYS A N 1
ATOM 6102 C CA . LYS A 1 755 ? -17.791 13.122 13.114 1.00 70.50 755 LYS A CA 1
ATOM 6103 C C . LYS A 1 755 ? -17.501 14.551 12.608 1.00 70.50 755 LYS A C 1
ATOM 6105 O O . LYS A 1 755 ? -18.062 14.913 11.585 1.00 70.50 755 LYS A O 1
ATOM 6110 N N . LYS A 1 756 ? -16.646 15.330 13.277 1.00 71.88 756 LYS A N 1
ATOM 6111 C CA . LYS A 1 756 ? -16.097 16.636 12.884 1.00 71.88 756 LYS A CA 1
ATOM 6112 C C . LYS A 1 756 ? -14.565 16.565 12.906 1.00 71.88 756 LYS A C 1
ATOM 6114 O O . LYS A 1 756 ? -14.003 15.682 13.548 1.00 71.88 756 LYS A O 1
ATOM 6119 N N . ASP A 1 757 ? -13.913 17.464 12.177 1.00 77.69 757 ASP A N 1
ATOM 6120 C CA . ASP A 1 757 ? -12.447 17.599 12.085 1.00 77.69 757 ASP A CA 1
ATOM 6121 C C . ASP A 1 757 ? -11.674 16.309 11.758 1.00 77.69 757 ASP A C 1
ATOM 6123 O O . ASP A 1 757 ? -10.545 16.107 12.210 1.00 77.69 757 ASP A O 1
ATOM 6127 N N . ARG A 1 758 ? -12.280 15.434 10.945 1.00 87.06 758 ARG A N 1
ATOM 6128 C CA . ARG A 1 758 ? -11.628 14.233 10.418 1.00 87.06 758 ARG A CA 1
ATOM 6129 C C . ARG A 1 758 ? -10.365 14.624 9.666 1.00 87.06 758 ARG A C 1
ATOM 6131 O O . ARG A 1 758 ? -10.409 15.436 8.743 1.00 87.06 758 ARG A O 1
ATOM 6138 N N . LYS A 1 759 ? -9.247 14.016 10.046 1.00 89.81 759 LYS A N 1
ATOM 6139 C CA . LYS A 1 759 ? -7.967 14.175 9.361 1.00 89.81 759 LYS A CA 1
ATOM 6140 C C . LYS A 1 759 ? -7.736 13.012 8.395 1.00 89.81 759 LYS A C 1
ATOM 6142 O O . LYS A 1 759 ? -8.115 11.880 8.703 1.00 89.81 759 LYS A O 1
ATOM 6147 N N . PRO A 1 760 ? -7.101 13.262 7.238 1.00 94.25 760 PRO A N 1
ATOM 6148 C CA . PRO A 1 760 ? -6.711 12.187 6.339 1.00 94.25 760 PRO A CA 1
ATOM 6149 C C . PRO A 1 760 ? -5.699 11.265 7.029 1.00 94.25 760 PRO A C 1
ATOM 6151 O O . PRO A 1 760 ? -4.816 11.730 7.751 1.00 94.25 760 PRO A O 1
ATOM 6154 N N . LEU A 1 761 ? -5.832 9.963 6.791 1.00 96.62 761 LEU A N 1
ATOM 6155 C CA . LEU A 1 761 ? -4.927 8.931 7.294 1.00 96.62 761 LEU A CA 1
ATOM 6156 C C . LEU A 1 761 ? -4.057 8.400 6.153 1.00 96.62 761 LEU A C 1
ATOM 6158 O O . LEU A 1 761 ? -4.528 8.273 5.023 1.00 96.62 761 LEU A O 1
ATOM 6162 N N . LEU A 1 762 ? -2.808 8.050 6.454 1.00 95.31 762 LEU A N 1
ATOM 6163 C CA . LEU A 1 762 ? -1.879 7.420 5.518 1.00 95.31 762 LEU A CA 1
ATOM 6164 C C . LEU A 1 762 ? -1.416 6.075 6.077 1.00 95.31 762 LEU A C 1
ATOM 6166 O O . LEU A 1 762 ? -0.777 6.028 7.118 1.00 95.31 762 LEU A O 1
ATOM 6170 N N . ILE A 1 763 ? -1.703 4.981 5.379 1.00 94.81 763 ILE A N 1
ATOM 6171 C CA . ILE A 1 763 ? -1.257 3.632 5.731 1.00 94.81 763 ILE A CA 1
ATOM 6172 C C . ILE A 1 763 ? -0.061 3.272 4.855 1.00 94.81 763 ILE A C 1
ATOM 6174 O O . ILE A 1 763 ? -0.187 3.146 3.635 1.00 94.81 763 ILE A O 1
ATOM 6178 N N . LEU A 1 764 ? 1.087 3.054 5.490 1.00 90.38 764 LEU A N 1
ATOM 6179 C CA . LEU A 1 764 ? 2.317 2.620 4.840 1.00 90.38 764 LEU A CA 1
ATOM 6180 C C . LEU A 1 764 ? 2.610 1.175 5.213 1.00 90.38 764 LEU A C 1
ATOM 6182 O O . LEU A 1 764 ? 2.648 0.828 6.387 1.00 90.38 764 LEU A O 1
ATOM 6186 N N . GLY A 1 765 ? 2.869 0.328 4.228 1.00 87.50 765 GLY A N 1
ATOM 6187 C CA . GLY A 1 765 ? 3.337 -1.028 4.491 1.00 87.50 765 GLY A CA 1
ATOM 6188 C C . GLY A 1 765 ? 3.750 -1.734 3.215 1.00 87.50 765 GLY A C 1
ATOM 6189 O O . GLY A 1 765 ? 3.126 -1.533 2.172 1.00 87.50 765 GLY A O 1
ATOM 6190 N N . ARG A 1 766 ? 4.765 -2.594 3.302 1.00 82.38 766 ARG A N 1
ATOM 6191 C CA . ARG A 1 766 ? 5.247 -3.378 2.159 1.00 82.38 766 ARG A CA 1
ATOM 6192 C C . ARG A 1 766 ? 4.233 -4.401 1.655 1.00 82.38 766 ARG A C 1
ATOM 6194 O O . ARG A 1 766 ? 3.199 -4.650 2.297 1.00 82.38 766 ARG A O 1
ATOM 6201 N N . ALA A 1 767 ? 4.507 -5.017 0.511 1.00 76.69 767 ALA A N 1
ATOM 6202 C CA . ALA A 1 767 ? 3.756 -6.185 0.054 1.00 76.69 767 ALA A CA 1
ATOM 6203 C C . ALA A 1 767 ? 3.697 -7.273 1.153 1.00 76.69 767 ALA A C 1
ATOM 6205 O O . ALA A 1 767 ? 4.660 -7.506 1.878 1.00 76.69 767 ALA A O 1
ATOM 6206 N N . GLY A 1 768 ? 2.536 -7.909 1.335 1.00 76.19 768 GLY A N 1
ATOM 6207 C CA . GLY A 1 768 ? 2.356 -8.961 2.352 1.00 76.19 768 GLY A CA 1
ATOM 6208 C C . GLY A 1 768 ? 2.142 -8.485 3.800 1.00 76.19 768 GLY A C 1
ATOM 6209 O O . GLY A 1 768 ? 1.871 -9.301 4.675 1.00 76.19 768 GLY A O 1
ATOM 6210 N N . THR A 1 769 ? 2.156 -7.178 4.081 1.00 84.38 769 THR A N 1
ATOM 6211 C CA . THR A 1 769 ? 1.844 -6.632 5.429 1.00 84.38 769 THR A CA 1
ATOM 6212 C C . THR A 1 769 ? 0.356 -6.654 5.784 1.00 84.38 769 THR A C 1
ATOM 6214 O O . THR A 1 769 ? -0.033 -6.241 6.874 1.00 84.38 769 THR A O 1
ATOM 6217 N N . GLY A 1 770 ? -0.506 -7.125 4.880 1.00 85.75 770 GLY A N 1
ATOM 6218 C CA . GLY A 1 770 ? -1.941 -7.268 5.126 1.00 85.75 770 GLY A CA 1
ATOM 6219 C C . GLY A 1 770 ? -2.730 -5.954 5.157 1.00 85.75 770 GLY A C 1
ATOM 6220 O O . GLY A 1 770 ? -3.778 -5.920 5.796 1.00 85.75 770 GLY A O 1
ATOM 6221 N N . LYS A 1 771 ? -2.276 -4.896 4.461 1.00 89.25 771 LYS A N 1
ATOM 6222 C CA . LYS A 1 771 ? -2.984 -3.598 4.340 1.00 89.25 771 LYS A CA 1
ATOM 6223 C C . LYS A 1 771 ? -4.482 -3.767 4.056 1.00 89.25 771 LYS A C 1
ATOM 6225 O O . LYS A 1 771 ? -5.317 -3.289 4.817 1.00 89.25 771 LYS A O 1
ATOM 6230 N N . THR A 1 772 ? -4.823 -4.504 3.000 1.00 87.38 772 THR A N 1
ATOM 6231 C CA . THR A 1 772 ? -6.212 -4.688 2.558 1.00 87.38 772 THR A CA 1
ATOM 6232 C C . THR A 1 772 ? -7.032 -5.538 3.529 1.00 87.38 772 THR A C 1
ATOM 6234 O O . THR A 1 772 ? -8.207 -5.258 3.745 1.00 87.38 772 THR A O 1
ATOM 6237 N N . PHE A 1 773 ? -6.410 -6.535 4.171 1.00 88.00 773 PHE A N 1
ATOM 6238 C CA . PHE A 1 773 ? -7.048 -7.334 5.223 1.00 88.00 773 PHE A CA 1
ATOM 6239 C C . PHE A 1 773 ? -7.374 -6.480 6.456 1.00 88.00 773 PHE A C 1
ATOM 6241 O O . PHE A 1 773 ? -8.489 -6.534 6.973 1.00 88.00 773 PHE A O 1
ATOM 6248 N N . MET A 1 774 ? -6.427 -5.639 6.883 1.00 92.31 774 MET A N 1
ATOM 6249 C CA . MET A 1 774 ? -6.611 -4.689 7.978 1.00 92.31 774 MET A CA 1
ATOM 6250 C C . MET A 1 774 ? -7.718 -3.674 7.662 1.00 92.31 774 MET A C 1
ATOM 6252 O O . MET A 1 774 ? -8.615 -3.487 8.481 1.00 92.31 774 MET A O 1
ATOM 6256 N N . LEU A 1 775 ? -7.712 -3.091 6.457 1.00 92.56 775 LEU A N 1
ATOM 6257 C CA . LEU A 1 775 ? -8.755 -2.171 5.989 1.00 92.56 775 LEU A CA 1
ATOM 6258 C C . LEU A 1 775 ? -10.141 -2.821 6.006 1.00 92.56 775 LEU A C 1
ATOM 6260 O O . LEU A 1 775 ? -11.082 -2.248 6.549 1.00 92.56 775 LEU A O 1
ATOM 6264 N N . ALA A 1 776 ? -10.269 -4.030 5.457 1.00 90.50 776 ALA A N 1
ATOM 6265 C CA . ALA A 1 776 ? -11.527 -4.769 5.445 1.00 90.50 776 ALA A CA 1
ATOM 6266 C C . ALA A 1 776 ? -12.068 -5.008 6.865 1.00 90.50 776 ALA A C 1
ATOM 6268 O O . ALA A 1 776 ? -13.252 -4.789 7.122 1.00 90.50 776 ALA A O 1
ATOM 6269 N N . ALA A 1 777 ? -11.200 -5.404 7.800 1.00 90.19 777 ALA A N 1
ATOM 6270 C CA . ALA A 1 777 ? -11.570 -5.596 9.199 1.00 90.19 777 ALA A CA 1
ATOM 6271 C C . ALA A 1 777 ? -11.968 -4.278 9.884 1.00 90.19 777 ALA A C 1
ATOM 6273 O O . ALA A 1 777 ? -12.964 -4.247 10.608 1.00 90.19 777 ALA A O 1
ATOM 6274 N N . ALA A 1 778 ? -11.243 -3.185 9.620 1.00 93.56 778 ALA A N 1
ATOM 6275 C CA . ALA A 1 778 ? -11.563 -1.867 10.160 1.00 93.56 778 ALA A CA 1
ATOM 6276 C C . ALA A 1 778 ? -12.937 -1.370 9.683 1.00 93.56 778 ALA A C 1
ATOM 6278 O O . ALA A 1 778 ? -13.764 -0.940 10.486 1.00 93.56 778 ALA A O 1
ATOM 6279 N N . LEU A 1 779 ? -13.211 -1.496 8.382 1.00 94.19 779 LEU A N 1
ATOM 6280 C CA . LEU A 1 779 ? -14.494 -1.121 7.790 1.00 94.19 779 LEU A CA 1
ATOM 6281 C C . LEU A 1 779 ? -15.644 -1.995 8.293 1.00 94.19 779 LEU A C 1
ATOM 6283 O O . LEU A 1 779 ? -16.720 -1.470 8.567 1.00 94.19 779 LEU A O 1
ATOM 6287 N N . LYS A 1 780 ? -15.428 -3.309 8.443 1.00 91.44 780 LYS A N 1
ATOM 6288 C CA . LYS A 1 780 ? -16.435 -4.227 8.997 1.00 91.44 780 LYS A CA 1
ATOM 6289 C C . LYS A 1 780 ? -16.844 -3.795 10.405 1.00 91.44 780 LYS A C 1
ATOM 6291 O O . LYS A 1 780 ? -18.031 -3.801 10.716 1.00 91.44 780 LYS A O 1
ATOM 6296 N N . GLU A 1 781 ? -15.885 -3.385 11.232 1.00 90.81 781 GLU A N 1
ATOM 6297 C CA . GLU A 1 781 ? -16.161 -2.888 12.582 1.00 90.81 781 GLU A CA 1
ATOM 6298 C C . GLU A 1 781 ? -16.910 -1.550 12.568 1.00 90.81 781 GLU A C 1
ATOM 6300 O O . GLU A 1 781 ? -17.889 -1.389 13.295 1.00 90.81 781 GLU A O 1
ATOM 6305 N N . ILE A 1 782 ? -16.517 -0.607 11.704 1.00 92.44 782 ILE A N 1
ATOM 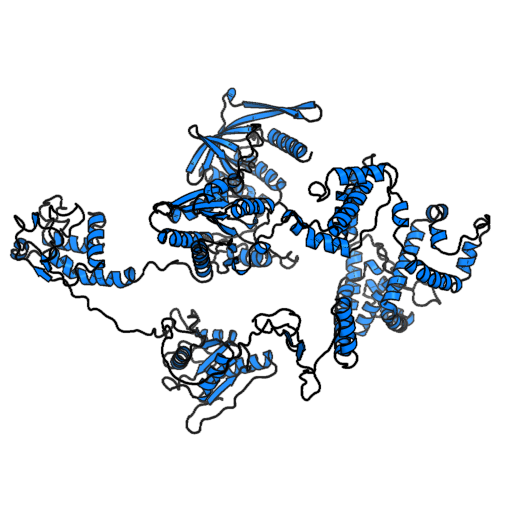6306 C CA . ILE A 1 782 ? -17.240 0.665 11.539 1.00 92.44 782 ILE A CA 1
ATOM 6307 C C . ILE A 1 782 ? -18.696 0.406 11.149 1.00 92.44 782 ILE A C 1
ATOM 6309 O O . ILE A 1 782 ? -19.609 0.937 11.774 1.00 92.44 782 ILE A O 1
ATOM 6313 N N . VAL A 1 783 ? -18.907 -0.435 10.136 1.00 92.31 783 VAL A N 1
ATOM 6314 C CA . VAL A 1 783 ? -20.229 -0.730 9.581 1.00 92.31 783 VAL A CA 1
ATOM 6315 C C . VAL A 1 783 ? -21.136 -1.420 10.604 1.00 92.31 783 VAL A C 1
ATOM 6317 O O . VAL A 1 783 ? -22.302 -1.049 10.724 1.00 92.31 783 VAL A O 1
ATOM 6320 N N . LYS A 1 784 ? -20.609 -2.370 11.386 1.00 89.25 784 LYS A N 1
ATOM 6321 C CA . LYS A 1 784 ? -21.354 -3.031 12.472 1.00 89.25 784 LYS A CA 1
ATOM 6322 C C . LYS A 1 784 ? -21.854 -2.061 13.541 1.00 89.25 784 LYS A C 1
ATOM 6324 O O . LYS A 1 784 ? -22.909 -2.292 14.120 1.00 89.25 784 LYS A O 1
ATOM 6329 N N . ASN A 1 785 ? -21.090 -1.004 13.804 1.00 88.38 785 ASN A N 1
ATOM 6330 C CA . ASN A 1 785 ? -21.396 -0.011 14.829 1.00 88.38 785 ASN A CA 1
ATOM 6331 C C . ASN A 1 785 ? -22.128 1.223 14.265 1.00 88.38 785 ASN A C 1
ATOM 6333 O O . ASN A 1 785 ? -22.285 2.221 14.974 1.00 88.38 785 ASN A O 1
ATOM 6337 N N . LEU A 1 786 ? -22.583 1.188 13.004 1.00 87.94 786 LEU A N 1
ATOM 6338 C CA . LEU A 1 786 ? -23.362 2.284 12.432 1.00 87.94 786 LEU A CA 1
ATOM 6339 C C . LEU A 1 786 ? -24.729 2.399 13.124 1.00 87.94 786 LEU A C 1
ATOM 6341 O O . LEU A 1 786 ? -25.444 1.403 13.247 1.00 87.94 786 LEU A O 1
ATOM 6345 N N . PRO A 1 787 ? -25.154 3.614 13.516 1.00 85.00 787 PRO A N 1
ATOM 6346 C CA . PRO A 1 787 ? -26.507 3.828 14.010 1.00 85.00 787 PRO A CA 1
ATOM 6347 C C . PRO A 1 787 ? -27.548 3.443 12.952 1.00 85.00 787 PRO A C 1
ATOM 6349 O O . PRO A 1 787 ? -27.370 3.734 11.764 1.00 85.00 787 PRO A O 1
ATOM 6352 N N . ALA A 1 788 ? -28.660 2.846 13.384 1.00 82.31 788 ALA A N 1
ATOM 6353 C CA . ALA A 1 788 ? -29.749 2.450 12.496 1.00 82.31 788 ALA A CA 1
ATOM 6354 C C . ALA A 1 788 ? -30.222 3.624 11.613 1.00 82.31 788 ALA A C 1
ATOM 6356 O O . ALA A 1 788 ? -30.407 4.743 12.088 1.00 82.31 788 ALA A O 1
ATOM 6357 N N . GLY A 1 789 ? -30.396 3.368 10.313 1.00 81.06 789 GLY A N 1
ATOM 6358 C CA . GLY A 1 789 ? -30.809 4.379 9.330 1.00 81.06 789 GLY A CA 1
ATOM 6359 C C . GLY A 1 789 ? -29.681 5.270 8.787 1.00 81.06 789 GLY A C 1
ATOM 6360 O O . GLY A 1 789 ? -29.922 6.045 7.858 1.00 81.06 789 GLY A O 1
ATOM 6361 N N . THR A 1 790 ? -28.449 5.148 9.298 1.00 86.94 790 THR A N 1
ATOM 6362 C CA . THR A 1 790 ? -27.289 5.885 8.769 1.00 86.94 790 THR A CA 1
ATOM 6363 C C . THR A 1 790 ? -26.927 5.385 7.372 1.00 86.94 790 THR A C 1
ATOM 6365 O O . THR A 1 790 ? -26.812 4.184 7.141 1.00 86.94 790 THR A O 1
ATOM 6368 N N . LYS A 1 791 ? -26.715 6.313 6.431 1.00 92.56 791 LYS A N 1
ATOM 6369 C CA . LYS A 1 791 ? -26.195 6.000 5.093 1.00 92.56 791 LYS A CA 1
ATOM 6370 C C . LYS A 1 791 ? -24.687 6.224 5.063 1.00 92.56 791 LYS A C 1
ATOM 6372 O O . LYS A 1 791 ? -24.231 7.307 5.430 1.00 92.56 791 LYS A O 1
ATOM 6377 N N . LEU A 1 792 ? -23.940 5.224 4.602 1.00 94.25 792 LEU A N 1
ATOM 6378 C CA . LEU A 1 792 ? -22.486 5.278 4.463 1.00 94.25 792 LEU A CA 1
ATOM 6379 C C . LEU A 1 792 ? -22.077 4.885 3.042 1.00 94.25 792 LEU A C 1
ATOM 6381 O O . LEU A 1 792 ? -22.404 3.795 2.573 1.00 94.25 792 LEU A O 1
ATOM 6385 N N . ASN A 1 793 ? -21.312 5.747 2.376 1.00 95.00 793 ASN A N 1
ATOM 6386 C CA . ASN A 1 793 ? -20.599 5.378 1.157 1.00 95.00 793 ASN A CA 1
ATOM 6387 C C . ASN A 1 793 ? -19.185 4.907 1.513 1.00 95.00 793 ASN A C 1
ATOM 6389 O O . ASN A 1 793 ? -18.455 5.593 2.223 1.00 95.00 793 ASN A O 1
ATOM 6393 N N . ILE A 1 794 ? -18.774 3.762 0.980 1.00 95.31 794 ILE A N 1
ATOM 6394 C CA . ILE A 1 794 ? -17.384 3.308 1.002 1.00 95.31 794 ILE A CA 1
ATOM 6395 C C . ILE A 1 794 ? -16.902 3.337 -0.445 1.00 95.31 794 ILE A C 1
ATOM 6397 O O . ILE A 1 794 ? -17.381 2.578 -1.291 1.00 95.31 794 ILE A O 1
ATOM 6401 N N . VAL A 1 795 ? -15.992 4.260 -0.739 1.00 94.75 795 VAL A N 1
ATOM 6402 C CA . VAL A 1 795 ? -15.491 4.520 -2.088 1.00 94.75 795 VAL A CA 1
ATOM 6403 C C . VAL A 1 795 ? -14.042 4.063 -2.162 1.00 94.75 795 VAL A C 1
ATOM 6405 O O . VAL A 1 795 ? -13.167 4.685 -1.571 1.00 94.75 795 VAL A O 1
ATOM 6408 N N . GLY A 1 796 ? -13.785 2.971 -2.878 1.00 93.38 796 GLY A N 1
ATOM 6409 C CA . GLY A 1 796 ? -12.435 2.510 -3.186 1.00 93.38 796 GLY A CA 1
ATOM 6410 C C . GLY A 1 796 ? -11.923 3.150 -4.472 1.00 93.38 796 GLY A C 1
ATOM 6411 O O . GLY A 1 796 ? -12.612 3.154 -5.492 1.00 93.38 796 GLY A O 1
ATOM 6412 N N . SER A 1 797 ? -10.710 3.680 -4.438 1.00 91.88 797 SER A N 1
ATOM 6413 C CA . SER A 1 797 ? -10.047 4.271 -5.589 1.00 91.88 797 SER A CA 1
ATOM 6414 C C . SER A 1 797 ? -8.602 3.810 -5.664 1.00 91.88 797 SER A C 1
ATOM 6416 O O . SER A 1 797 ? -7.953 3.656 -4.638 1.00 91.88 797 SER A O 1
ATOM 6418 N N . ALA A 1 798 ? -8.092 3.614 -6.873 1.00 88.19 798 ALA A N 1
ATOM 6419 C CA . ALA A 1 798 ? -6.676 3.349 -7.121 1.00 88.19 798 ALA A CA 1
ATOM 6420 C C . ALA A 1 798 ? -6.261 3.992 -8.448 1.00 88.19 798 ALA A C 1
ATOM 6422 O O . ALA A 1 798 ? -7.117 4.270 -9.295 1.00 88.19 798 ALA A O 1
ATOM 6423 N N . LEU A 1 799 ? -4.968 4.256 -8.644 1.00 79.12 799 LEU A N 1
ATOM 6424 C CA . LEU A 1 799 ? -4.494 4.823 -9.912 1.00 79.12 799 LEU A CA 1
AT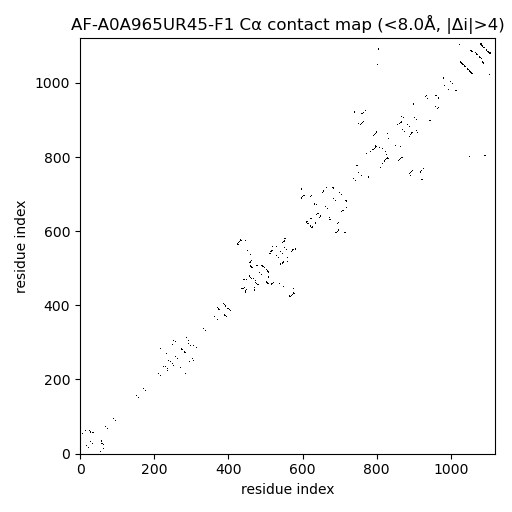OM 6425 C C . LEU A 1 799 ? -4.618 3.822 -11.065 1.00 79.12 799 LEU A C 1
ATOM 6427 O O . LEU A 1 799 ? -5.141 4.164 -12.124 1.00 79.12 799 LEU A O 1
ATOM 6431 N N . ALA A 1 800 ? -4.185 2.581 -10.841 1.00 74.94 800 ALA A N 1
ATOM 6432 C CA . ALA A 1 800 ? -4.277 1.506 -11.821 1.00 74.94 800 ALA A CA 1
ATOM 6433 C C . ALA A 1 800 ? -5.567 0.692 -11.649 1.00 74.94 800 ALA A C 1
ATOM 6435 O O . ALA A 1 800 ? -5.996 0.392 -10.534 1.00 74.94 800 ALA A O 1
ATOM 6436 N N . ASN A 1 801 ? -6.164 0.245 -12.754 1.00 72.06 801 ASN A N 1
ATOM 6437 C CA . ASN A 1 801 ? -7.410 -0.529 -12.697 1.00 72.06 801 ASN A CA 1
ATOM 6438 C C . ASN A 1 801 ? -7.235 -1.939 -12.170 1.00 72.06 801 ASN A C 1
ATOM 6440 O O . ASN A 1 801 ? -8.133 -2.447 -11.505 1.00 72.06 801 ASN A O 1
ATOM 6444 N N . ALA A 1 802 ? -6.075 -2.547 -12.410 1.00 71.62 802 ALA A N 1
ATOM 6445 C CA . ALA A 1 802 ? -5.722 -3.803 -11.768 1.00 71.62 802 ALA A CA 1
ATOM 6446 C C . ALA A 1 802 ? -5.760 -3.657 -10.235 1.00 71.62 802 ALA A C 1
ATOM 6448 O O . ALA A 1 802 ? -6.406 -4.462 -9.569 1.00 71.62 802 ALA A O 1
ATOM 6449 N N . ALA A 1 803 ? -5.186 -2.573 -9.696 1.00 78.19 803 ALA A N 1
ATOM 6450 C CA . ALA A 1 803 ? -5.222 -2.271 -8.266 1.00 78.19 803 ALA A CA 1
ATOM 6451 C C . ALA A 1 803 ? -6.645 -1.951 -7.773 1.00 78.19 803 ALA A C 1
ATOM 6453 O O . ALA A 1 803 ? -7.080 -2.484 -6.756 1.00 78.19 803 ALA A O 1
ATOM 6454 N N . LYS A 1 804 ? -7.427 -1.172 -8.536 1.00 85.81 804 LYS A N 1
ATOM 6455 C CA . LYS A 1 804 ? -8.851 -0.908 -8.246 1.00 85.81 804 LYS A CA 1
ATOM 6456 C C . LYS A 1 804 ? -9.651 -2.209 -8.136 1.00 85.81 804 LYS A C 1
ATOM 6458 O O . LYS A 1 804 ? -10.404 -2.386 -7.183 1.00 85.81 804 LYS A O 1
ATOM 6463 N N . ASN A 1 805 ? -9.493 -3.111 -9.103 1.00 80.31 805 ASN A N 1
ATOM 6464 C CA . ASN A 1 805 ? -10.198 -4.391 -9.133 1.00 80.31 805 ASN A CA 1
ATOM 6465 C C . ASN A 1 805 ? -9.722 -5.305 -7.997 1.00 80.31 805 ASN A C 1
ATOM 6467 O O . ASN A 1 805 ? -10.542 -5.961 -7.369 1.00 80.31 805 ASN A O 1
ATOM 6471 N N . GLN A 1 806 ? -8.428 -5.307 -7.669 1.00 82.06 806 GLN A N 1
ATOM 6472 C CA . GLN A 1 806 ? -7.901 -6.052 -6.525 1.00 82.06 806 GLN A CA 1
ATOM 6473 C C . GLN A 1 806 ? -8.454 -5.532 -5.190 1.00 82.06 806 GLN A C 1
ATOM 6475 O O . GLN A 1 806 ? -8.816 -6.327 -4.315 1.00 82.06 806 GLN A O 1
ATOM 6480 N N . LEU A 1 807 ? -8.562 -4.211 -5.033 1.00 86.00 807 LEU A N 1
ATOM 6481 C CA . LEU A 1 807 ? -9.204 -3.580 -3.883 1.00 86.00 807 LEU A CA 1
ATOM 6482 C C . LEU A 1 807 ? -10.692 -3.958 -3.813 1.00 86.00 807 LEU A C 1
ATOM 6484 O O . LEU A 1 807 ? -11.180 -4.315 -2.740 1.00 86.00 807 LEU A O 1
ATOM 6488 N N . ALA A 1 808 ? -11.398 -3.941 -4.948 1.00 86.12 808 ALA A N 1
ATOM 6489 C CA . ALA A 1 808 ? -12.798 -4.349 -5.040 1.00 86.12 808 ALA A CA 1
ATOM 6490 C C . ALA A 1 808 ? -13.005 -5.826 -4.671 1.00 86.12 808 ALA A C 1
ATOM 6492 O O . ALA A 1 808 ? -13.826 -6.134 -3.806 1.00 86.12 808 ALA A O 1
ATOM 6493 N N . ASP A 1 809 ? -12.207 -6.730 -5.240 1.00 82.50 809 ASP A N 1
ATOM 6494 C CA . ASP A 1 809 ? -12.224 -8.169 -4.946 1.00 82.50 809 ASP A CA 1
ATOM 6495 C C . ASP A 1 809 ? -11.904 -8.443 -3.465 1.00 82.50 809 ASP A C 1
ATOM 6497 O O . ASP A 1 809 ? -12.418 -9.385 -2.864 1.00 82.50 809 ASP A O 1
ATOM 6501 N N . SER A 1 810 ? -11.058 -7.621 -2.842 1.00 83.06 810 SER A N 1
ATOM 6502 C CA . SER A 1 810 ? -10.684 -7.791 -1.435 1.00 83.06 810 SER A CA 1
ATOM 6503 C C . SER A 1 810 ? -11.744 -7.263 -0.470 1.00 83.06 810 SER A C 1
ATOM 6505 O O . SER A 1 810 ? -12.036 -7.911 0.534 1.00 83.06 810 SER A O 1
ATOM 6507 N N . LEU A 1 811 ? -12.335 -6.101 -0.760 1.00 85.31 811 LEU A N 1
ATOM 6508 C CA . LEU A 1 811 ? -13.361 -5.493 0.090 1.00 85.31 811 LEU A CA 1
ATOM 6509 C C . LEU A 1 811 ? -14.727 -6.180 -0.056 1.00 85.31 811 LEU A C 1
ATOM 6511 O O . LEU A 1 811 ? -15.443 -6.313 0.935 1.00 85.31 811 LEU A O 1
ATOM 6515 N N . SER A 1 812 ? -15.074 -6.676 -1.246 1.00 81.62 812 SER A N 1
ATOM 6516 C CA . SER A 1 812 ? -16.310 -7.445 -1.471 1.00 81.62 812 SER A CA 1
ATOM 6517 C C . SER A 1 812 ? -16.357 -8.736 -0.647 1.00 81.62 812 SER A C 1
ATOM 6519 O O . SER A 1 812 ? -17.401 -9.080 -0.093 1.00 81.62 812 SER A O 1
ATOM 6521 N N . LYS A 1 813 ? -15.213 -9.407 -0.441 1.00 84.44 813 LYS A N 1
ATOM 6522 C CA . LYS A 1 813 ? -15.103 -10.586 0.443 1.00 84.44 813 LYS A CA 1
ATOM 6523 C C . LYS A 1 813 ? -15.510 -10.304 1.889 1.00 84.44 813 LYS A C 1
ATOM 6525 O O . LYS A 1 813 ? -15.927 -11.224 2.589 1.00 84.44 813 LYS A O 1
ATOM 6530 N N . ALA A 1 814 ? -15.416 -9.052 2.340 1.00 84.75 814 ALA A N 1
ATOM 6531 C CA . ALA A 1 814 ? -15.843 -8.656 3.678 1.00 84.75 814 ALA A CA 1
ATOM 6532 C C . ALA A 1 814 ? -17.366 -8.470 3.809 1.00 84.75 814 ALA A C 1
ATOM 6534 O O . ALA A 1 814 ? -17.836 -8.260 4.928 1.00 84.75 814 ALA A O 1
ATOM 6535 N N . LYS A 1 815 ? -18.126 -8.579 2.705 1.00 87.00 815 LYS A N 1
ATOM 6536 C CA . LYS A 1 815 ? -19.596 -8.474 2.659 1.00 87.00 815 LYS A CA 1
ATOM 6537 C C . LYS A 1 815 ? -20.120 -7.193 3.323 1.00 87.00 815 LYS A C 1
ATOM 6539 O O . LYS A 1 815 ? -21.073 -7.213 4.090 1.00 87.00 815 LYS A O 1
ATOM 6544 N N . LEU A 1 816 ? -19.452 -6.063 3.086 1.00 87.50 816 LEU A N 1
ATOM 6545 C CA . LEU A 1 816 ? -19.808 -4.789 3.728 1.00 87.50 816 LEU A CA 1
ATOM 6546 C C . LEU A 1 816 ? -21.141 -4.223 3.209 1.00 87.50 816 LEU A C 1
ATOM 6548 O O . LEU A 1 816 ? -21.827 -3.504 3.927 1.00 87.50 816 LEU A O 1
ATOM 6552 N N . ASP A 1 817 ? -21.515 -4.558 1.977 1.00 84.62 817 ASP A N 1
ATOM 6553 C CA . ASP A 1 817 ? -22.769 -4.178 1.321 1.00 84.62 817 ASP A CA 1
ATOM 6554 C C . ASP A 1 817 ? -23.999 -4.946 1.820 1.00 84.62 817 ASP A C 1
ATOM 6556 O O . ASP A 1 817 ? -25.121 -4.511 1.566 1.00 84.62 817 ASP A O 1
ATOM 6560 N N . THR A 1 818 ? -23.827 -6.041 2.570 1.00 86.62 818 THR A N 1
ATOM 6561 C CA . THR A 1 818 ? -24.965 -6.739 3.193 1.00 86.62 818 THR A CA 1
ATOM 6562 C C . THR A 1 818 ? -25.543 -5.969 4.379 1.00 86.62 818 THR A C 1
ATOM 6564 O O . THR A 1 818 ? -26.610 -6.319 4.880 1.00 86.62 818 THR A O 1
ATOM 6567 N N . PHE A 1 819 ? -24.852 -4.931 4.857 1.00 84.62 819 PHE A N 1
ATOM 6568 C CA . PHE A 1 819 ? -25.321 -4.100 5.958 1.00 84.62 819 PHE A CA 1
ATOM 6569 C C . PHE A 1 819 ? -26.265 -2.993 5.456 1.00 84.62 819 PHE A C 1
ATOM 6571 O O . PHE A 1 819 ? -25.914 -2.255 4.527 1.00 84.62 819 PHE A O 1
ATOM 6578 N N . PRO A 1 820 ? -27.450 -2.821 6.075 1.00 86.31 820 PRO A N 1
ATOM 6579 C CA . PRO A 1 820 ? -28.411 -1.805 5.659 1.00 86.31 820 PRO A CA 1
ATOM 6580 C C . PRO A 1 820 ? -27.805 -0.395 5.644 1.00 86.31 820 PRO A C 1
ATOM 6582 O O . PRO A 1 820 ? -27.222 0.053 6.626 1.00 86.31 820 PRO A O 1
ATOM 6585 N N . GLY A 1 821 ? -27.977 0.326 4.533 1.00 86.75 821 GLY A N 1
ATOM 6586 C CA . GLY A 1 821 ? -27.515 1.713 4.392 1.00 86.75 821 GLY A CA 1
ATOM 6587 C C . GLY A 1 821 ? -26.072 1.882 3.902 1.00 86.75 821 GLY A C 1
ATOM 6588 O O . GLY A 1 821 ? -25.675 3.017 3.625 1.00 86.75 821 GLY A O 1
ATOM 6589 N N . VAL A 1 822 ? -25.313 0.795 3.721 1.00 93.25 822 VAL A N 1
ATOM 6590 C CA . VAL A 1 822 ? -23.944 0.833 3.182 1.00 93.25 822 VAL A CA 1
ATOM 6591 C C . VAL A 1 822 ? -23.945 0.687 1.661 1.00 93.25 822 VAL A C 1
ATOM 6593 O O . VAL A 1 822 ? -24.658 -0.142 1.100 1.00 93.25 822 VAL A O 1
ATOM 6596 N N . LYS A 1 823 ? -23.134 1.495 0.971 1.00 93.00 823 LYS A N 1
ATOM 6597 C CA . LYS A 1 823 ? -22.914 1.397 -0.479 1.00 93.00 823 LYS A CA 1
ATOM 6598 C C . LYS A 1 823 ? -21.426 1.338 -0.798 1.00 93.00 823 LYS A C 1
ATOM 6600 O O . LYS A 1 823 ? -20.699 2.280 -0.495 1.00 93.00 823 LYS A O 1
ATOM 6605 N N . LEU A 1 824 ? -20.999 0.269 -1.468 1.00 92.06 824 LEU A N 1
ATOM 6606 C CA . LEU A 1 824 ? -19.648 0.132 -2.014 1.00 92.06 824 LEU A CA 1
ATOM 6607 C C . LEU A 1 824 ? -19.598 0.692 -3.437 1.00 92.06 824 LEU A C 1
ATOM 6609 O O . LEU A 1 824 ? -20.464 0.391 -4.261 1.00 92.06 824 LEU A O 1
ATOM 6613 N N . LYS A 1 825 ? -18.581 1.500 -3.740 1.00 91.31 825 LYS A N 1
ATOM 6614 C CA . LYS A 1 825 ? -18.293 1.964 -5.102 1.00 91.31 825 LYS A CA 1
ATOM 6615 C C . LYS A 1 825 ? -16.798 1.966 -5.374 1.00 91.31 825 LYS A C 1
ATOM 6617 O O . LYS A 1 825 ? -16.015 2.270 -4.482 1.00 91.31 825 LYS A O 1
ATOM 6622 N N . TYR A 1 826 ? -16.427 1.706 -6.623 1.00 89.50 826 TYR A N 1
ATOM 6623 C CA . TYR A 1 826 ? -15.032 1.635 -7.045 1.00 89.50 826 TYR A CA 1
ATOM 6624 C C . TYR A 1 826 ? -14.788 2.508 -8.271 1.00 89.50 826 TYR A C 1
ATOM 6626 O O . TYR A 1 826 ? -15.578 2.480 -9.213 1.00 89.50 826 TYR A O 1
ATOM 6634 N N . HIS A 1 827 ? -13.707 3.287 -8.255 1.00 86.06 827 HIS A N 1
ATOM 6635 C CA . HIS A 1 827 ? -13.303 4.157 -9.366 1.00 86.06 827 HIS A CA 1
ATOM 6636 C C . HIS A 1 827 ? -11.791 4.068 -9.570 1.00 86.06 827 HIS A C 1
ATOM 6638 O O . HIS A 1 827 ? -11.052 3.770 -8.640 1.00 86.06 827 HIS A O 1
ATOM 6644 N N . SER A 1 828 ? -11.302 4.330 -10.779 1.00 84.69 828 SER A N 1
ATOM 6645 C CA . SER A 1 828 ? -9.913 4.779 -10.911 1.00 84.69 828 SER A CA 1
ATOM 6646 C C . SER A 1 828 ? -9.810 6.210 -10.372 1.00 84.69 828 SER A C 1
ATOM 6648 O O . SER A 1 828 ? -10.813 6.929 -10.382 1.00 84.69 828 SER A O 1
ATOM 6650 N N . VAL A 1 829 ? -8.629 6.669 -9.947 1.00 85.94 829 VAL A N 1
ATOM 6651 C CA . VAL A 1 829 ? -8.446 8.077 -9.528 1.00 85.94 829 VAL A CA 1
ATOM 6652 C C . VAL A 1 829 ? -8.890 9.031 -10.644 1.00 85.94 829 VAL A C 1
ATOM 6654 O O . VAL A 1 829 ? -9.620 9.987 -10.388 1.00 85.94 829 VAL A O 1
ATOM 6657 N N . ALA A 1 830 ? -8.571 8.712 -11.902 1.00 79.00 830 ALA A N 1
ATOM 6658 C CA . ALA A 1 830 ? -8.996 9.515 -13.044 1.00 79.00 830 ALA A CA 1
ATOM 6659 C C . ALA A 1 830 ? -10.528 9.567 -13.212 1.00 79.00 830 ALA A C 1
ATOM 6661 O O . ALA A 1 830 ? -11.108 10.630 -13.446 1.00 79.00 830 ALA A O 1
ATOM 6662 N N . SER A 1 831 ? -11.205 8.427 -13.046 1.00 80.31 831 SER A N 1
ATOM 6663 C CA . SER A 1 831 ? -12.668 8.332 -13.106 1.00 80.31 831 SER A CA 1
ATOM 6664 C C . SER A 1 831 ? -13.349 8.988 -11.901 1.00 80.31 831 SER A C 1
ATOM 6666 O O . SER A 1 831 ? -14.426 9.567 -12.042 1.00 80.31 831 SER A O 1
ATOM 6668 N N . LEU A 1 832 ? -12.730 8.936 -10.718 1.00 86.50 832 LEU A N 1
ATOM 6669 C CA . LEU A 1 832 ? -13.197 9.616 -9.510 1.00 86.50 832 LEU A CA 1
ATOM 6670 C C . LEU A 1 832 ? -13.151 11.136 -9.696 1.00 86.50 832 LEU A C 1
ATOM 6672 O O . LEU A 1 832 ? -14.104 11.842 -9.363 1.00 86.50 832 LEU A O 1
ATOM 6676 N N . LEU A 1 833 ? -12.057 11.624 -10.276 1.00 84.88 833 LEU A N 1
ATOM 6677 C CA . LEU A 1 833 ? -11.812 13.039 -10.522 1.00 84.88 833 LEU A CA 1
ATOM 6678 C C . LEU A 1 833 ? -12.467 13.562 -11.804 1.00 84.88 833 LEU A C 1
ATOM 6680 O O . LEU A 1 833 ? -12.348 14.759 -12.072 1.00 84.88 833 LEU A O 1
ATOM 6684 N N . ASN A 1 834 ? -13.129 12.706 -12.593 1.00 76.56 834 ASN A N 1
ATOM 6685 C CA . ASN A 1 834 ? -13.606 13.021 -13.945 1.00 76.56 834 ASN A CA 1
ATOM 6686 C C . ASN A 1 834 ? -12.519 13.721 -14.793 1.00 76.56 834 ASN A C 1
ATOM 6688 O O . ASN A 1 834 ? -12.792 14.669 -15.528 1.00 76.56 834 ASN A O 1
ATOM 6692 N N . SER A 1 835 ? -11.259 13.291 -14.651 1.00 66.31 835 SER A N 1
ATOM 6693 C CA . SER A 1 835 ? -10.106 13.854 -15.368 1.00 66.31 835 SER A CA 1
ATOM 6694 C C . SER A 1 835 ? -9.823 13.158 -16.701 1.00 66.31 835 SER A C 1
ATOM 6696 O O . SER A 1 835 ? -8.942 13.597 -17.439 1.00 66.31 835 SER A O 1
ATOM 6698 N N . VAL A 1 836 ? -10.590 12.118 -17.045 1.00 57.31 836 VAL A N 1
ATOM 6699 C CA . VAL A 1 836 ? -10.492 11.435 -18.339 1.00 57.31 836 VAL A CA 1
ATOM 6700 C C . VAL A 1 836 ? -10.941 12.392 -19.446 1.00 57.31 836 VAL A C 1
ATOM 6702 O O . VAL A 1 836 ? -12.131 12.592 -19.682 1.00 57.31 836 VAL A O 1
ATOM 6705 N N . LYS A 1 837 ? -9.972 12.991 -20.142 1.00 51.34 837 LYS A N 1
ATOM 6706 C CA . LYS A 1 837 ? -10.202 13.581 -21.460 1.00 51.34 837 LYS A CA 1
ATOM 6707 C C . LYS A 1 837 ? -10.310 12.417 -22.438 1.00 51.34 837 LYS A C 1
ATOM 6709 O O . LYS A 1 837 ? -9.327 11.718 -22.662 1.00 51.34 837 LYS A O 1
ATOM 6714 N N . SER A 1 838 ? -11.488 12.180 -23.005 1.00 44.12 838 SER A N 1
ATOM 6715 C CA . SER A 1 838 ? -11.579 11.261 -24.138 1.00 44.12 838 SER A CA 1
ATOM 6716 C C . SER A 1 838 ? -10.743 11.866 -25.277 1.00 44.12 838 SER A C 1
ATOM 6718 O O . SER A 1 838 ? -11.063 12.949 -25.769 1.00 44.12 838 SER A O 1
ATOM 6720 N N . LYS A 1 839 ? -9.639 11.209 -25.652 1.00 45.66 839 LYS A N 1
ATOM 6721 C CA . LYS A 1 839 ? -8.776 11.650 -26.762 1.00 45.66 839 LYS A CA 1
ATOM 6722 C C . LYS A 1 839 ? -9.442 11.442 -28.133 1.00 45.66 839 LYS A C 1
ATOM 6724 O O . LYS A 1 839 ? -9.060 12.095 -29.093 1.00 45.66 839 LYS A O 1
ATOM 6729 N N . LEU A 1 840 ? -10.449 10.564 -28.215 1.00 37.84 840 LEU A N 1
ATOM 6730 C CA . LEU A 1 840 ? -11.098 10.135 -29.465 1.00 37.84 840 LEU A CA 1
ATOM 6731 C C . LEU A 1 840 ? -12.490 10.736 -29.715 1.00 37.84 840 LEU A C 1
ATOM 6733 O O . LEU A 1 840 ? -12.994 10.647 -30.830 1.00 37.84 840 LEU A O 1
ATOM 6737 N N . VAL A 1 841 ? -13.118 11.364 -28.719 1.00 36.34 841 VAL A N 1
ATOM 6738 C CA . VAL A 1 841 ? -14.427 12.010 -28.881 1.00 36.34 841 VAL A CA 1
ATOM 6739 C C . VAL A 1 841 ? -14.292 13.483 -28.510 1.00 36.34 841 VAL A C 1
ATOM 6741 O O . VAL A 1 841 ? -14.341 13.862 -27.338 1.00 36.34 841 VAL A O 1
ATOM 6744 N N . GLN A 1 842 ? -14.146 14.329 -29.536 1.00 30.53 842 GLN A N 1
ATOM 6745 C CA . GLN A 1 842 ? -14.474 15.754 -29.467 1.00 30.53 842 GLN A CA 1
ATOM 6746 C C . GLN A 1 842 ? -15.989 15.910 -29.272 1.00 30.53 842 GLN A C 1
ATOM 6748 O O . GLN A 1 842 ? -16.712 16.383 -30.141 1.00 30.53 842 GLN A O 1
ATOM 6753 N N . THR A 1 843 ? -16.508 15.501 -28.124 1.00 33.19 843 THR A N 1
ATOM 6754 C CA . THR A 1 843 ? -17.741 16.096 -27.627 1.00 33.19 843 THR A CA 1
ATOM 6755 C C . THR A 1 843 ? -17.318 17.102 -26.589 1.00 33.19 843 THR A C 1
ATOM 6757 O O . THR A 1 843 ? -16.635 16.760 -25.624 1.00 33.19 843 THR A O 1
ATOM 6760 N N . SER A 1 844 ? -17.719 18.343 -26.820 1.00 31.03 844 SER A N 1
ATOM 6761 C CA . SER A 1 844 ? -17.717 19.498 -25.928 1.00 31.03 844 SER A CA 1
ATOM 6762 C C . SER A 1 844 ? -18.513 19.221 -24.642 1.00 31.03 844 SER A C 1
ATOM 6764 O O . SER A 1 844 ? -19.459 19.918 -24.286 1.00 31.03 844 SER A O 1
ATOM 6766 N N . ALA A 1 845 ? -18.145 18.169 -23.916 1.00 37.00 845 ALA A N 1
ATOM 6767 C CA . ALA A 1 845 ? -18.670 17.874 -22.607 1.00 37.00 845 ALA A CA 1
ATOM 6768 C C . ALA A 1 845 ? -18.048 18.888 -21.645 1.00 37.00 845 ALA A C 1
ATOM 6770 O O . ALA A 1 845 ? -16.836 18.894 -21.419 1.00 37.00 845 ALA A O 1
ATOM 6771 N N . ARG A 1 846 ? -18.892 19.777 -21.104 1.00 41.53 846 ARG A N 1
ATOM 6772 C CA . ARG A 1 846 ? -18.573 20.631 -19.949 1.00 41.53 846 ARG A CA 1
ATOM 6773 C C . ARG A 1 846 ? -17.712 19.840 -18.960 1.00 41.53 846 ARG A C 1
ATOM 6775 O O . ARG A 1 846 ? -18.056 18.692 -18.679 1.00 41.53 846 ARG A O 1
ATOM 6782 N N . LYS A 1 847 ? -16.640 20.449 -18.425 1.00 50.72 847 LYS A N 1
ATOM 6783 C CA . LYS A 1 847 ? -15.880 19.907 -17.282 1.00 50.72 847 LYS A CA 1
ATOM 6784 C C . LYS A 1 847 ? -16.894 19.419 -16.243 1.00 50.72 847 LYS A C 1
ATOM 6786 O O . LYS A 1 847 ? -17.553 20.240 -15.615 1.00 50.72 847 LYS A O 1
ATOM 6791 N N . LYS A 1 848 ? -17.079 18.103 -16.131 1.00 62.72 848 LYS A N 1
ATOM 6792 C CA . LYS A 1 848 ? -17.918 17.529 -15.082 1.00 62.72 848 LYS A CA 1
ATOM 6793 C C . LYS A 1 848 ? -17.135 17.657 -13.782 1.00 62.72 848 LYS A C 1
ATOM 6795 O O . LYS A 1 848 ? -15.954 17.304 -13.748 1.00 62.72 848 LYS A O 1
ATOM 6800 N N . ASP A 1 849 ? -17.792 18.161 -12.745 1.00 77.94 849 ASP A N 1
ATOM 6801 C CA . ASP A 1 849 ? -17.244 18.173 -11.389 1.00 77.94 849 ASP A CA 1
ATOM 6802 C C . ASP A 1 849 ? -16.847 16.757 -10.973 1.00 77.94 849 ASP A C 1
ATOM 6804 O O . ASP A 1 849 ? -17.374 15.778 -11.510 1.00 77.94 849 ASP A O 1
ATOM 6808 N N . SER A 1 850 ? -15.897 16.617 -10.049 1.00 85.19 850 SER A N 1
ATOM 6809 C CA . SER A 1 850 ? -15.489 15.287 -9.595 1.00 85.19 850 SER A CA 1
ATOM 6810 C C . SER A 1 850 ? -16.661 14.538 -8.957 1.00 85.19 850 SER A C 1
ATOM 6812 O O . SER A 1 850 ? -17.573 15.124 -8.369 1.00 85.19 850 SER A O 1
ATOM 6814 N N . LYS A 1 851 ? -16.618 13.203 -9.004 1.00 89.12 851 LYS A N 1
ATOM 6815 C CA . LYS A 1 851 ? -17.627 12.363 -8.341 1.00 89.12 851 LYS A CA 1
ATOM 6816 C C . LYS A 1 851 ? -17.569 12.491 -6.812 1.00 89.12 851 LYS A C 1
ATOM 6818 O O . LYS A 1 851 ? -18.531 12.132 -6.137 1.00 89.12 851 LYS A O 1
ATOM 6823 N N . ILE A 1 852 ? -16.468 13.016 -6.261 1.00 90.19 852 ILE A N 1
ATOM 6824 C CA . ILE A 1 852 ? -16.300 13.284 -4.823 1.00 90.19 852 ILE A CA 1
ATOM 6825 C C . ILE A 1 852 ? -17.365 14.275 -4.336 1.00 90.19 852 ILE A C 1
ATOM 6827 O O . ILE A 1 852 ? -17.913 14.088 -3.249 1.00 90.19 852 ILE A O 1
ATOM 6831 N N . ILE A 1 853 ? -17.729 15.260 -5.167 1.00 88.06 853 ILE A N 1
ATOM 6832 C CA . ILE A 1 853 ? -18.767 16.255 -4.857 1.00 88.06 853 ILE A CA 1
ATOM 6833 C C . ILE A 1 853 ? -20.131 15.603 -4.592 1.00 88.06 853 ILE A C 1
ATOM 6835 O O . ILE A 1 853 ? -20.891 16.070 -3.742 1.00 88.06 853 ILE A O 1
ATOM 6839 N N . ASP A 1 854 ? -20.438 14.495 -5.267 1.00 88.44 854 ASP A N 1
ATOM 6840 C CA . ASP A 1 854 ? -21.665 13.743 -5.014 1.00 88.44 854 ASP A CA 1
ATOM 6841 C C . ASP A 1 854 ? -21.568 12.863 -3.769 1.00 88.44 854 ASP A C 1
ATOM 6843 O O . ASP A 1 854 ? -22.546 12.745 -3.029 1.00 88.44 854 ASP A O 1
ATOM 6847 N N . TYR A 1 855 ? -20.403 12.266 -3.507 1.00 90.69 855 TYR A N 1
ATOM 6848 C CA . TYR A 1 855 ? -20.224 11.397 -2.344 1.00 90.69 855 TYR A CA 1
ATOM 6849 C C . TYR A 1 855 ? -20.259 12.160 -1.023 1.00 90.69 855 TYR A C 1
ATOM 6851 O O . TYR A 1 855 ? -20.920 11.704 -0.091 1.00 90.69 855 TYR A O 1
ATOM 6859 N N . LYS A 1 856 ? -19.663 13.358 -0.956 1.00 87.69 856 LYS A N 1
ATOM 6860 C CA . LYS A 1 856 ? -19.620 14.167 0.277 1.00 87.69 856 LYS A CA 1
ATOM 6861 C C . LYS A 1 856 ? -20.986 14.635 0.798 1.00 87.69 856 LYS A C 1
ATOM 6863 O O . LYS A 1 856 ? -21.109 15.056 1.945 1.00 87.69 856 LYS A O 1
ATOM 6868 N N . LYS A 1 857 ? -22.050 14.501 -0.005 1.00 88.31 857 LYS A N 1
ATOM 6869 C CA . LYS A 1 857 ? -23.445 14.740 0.423 1.00 88.31 857 LYS A CA 1
ATOM 6870 C C . LYS A 1 857 ? -23.905 13.770 1.523 1.00 88.31 857 LYS A C 1
ATOM 6872 O O . LYS A 1 857 ? -24.952 13.985 2.126 1.00 88.31 857 LYS A O 1
ATOM 6877 N N . GLN A 1 858 ? -23.171 12.681 1.749 1.00 88.69 858 GLN A N 1
ATOM 6878 C CA . GLN A 1 858 ? -23.426 11.672 2.777 1.00 88.69 858 GLN A CA 1
ATOM 6879 C C . GLN A 1 858 ? -22.112 11.284 3.457 1.00 88.69 858 GLN A C 1
ATOM 6881 O O . GLN A 1 858 ? -21.034 11.503 2.900 1.00 88.69 858 GLN A O 1
ATOM 6886 N N . SER A 1 859 ? -22.198 10.654 4.636 1.00 91.38 859 SER A N 1
ATOM 6887 C CA . SER A 1 859 ? -21.003 10.124 5.298 1.00 91.38 859 SER A CA 1
ATOM 6888 C C . SER A 1 859 ? -20.284 9.164 4.354 1.00 91.38 859 SER A C 1
ATOM 6890 O O . SER A 1 859 ? -20.902 8.257 3.789 1.00 91.38 859 SER A O 1
ATOM 6892 N N . THR A 1 860 ? -18.996 9.405 4.139 1.00 94.00 860 THR A N 1
ATOM 6893 C CA . THR A 1 860 ? -18.199 8.716 3.129 1.00 94.00 860 THR A CA 1
ATOM 6894 C C . THR A 1 860 ? -16.833 8.353 3.693 1.00 94.00 860 THR A C 1
ATOM 6896 O O . THR A 1 860 ? -16.183 9.171 4.338 1.00 94.00 860 THR A O 1
ATOM 6899 N N . ILE A 1 861 ? -16.375 7.135 3.415 1.00 95.94 861 ILE A N 1
ATOM 6900 C CA . ILE A 1 861 ? -14.974 6.742 3.560 1.00 95.94 861 ILE A CA 1
ATOM 6901 C C . ILE A 1 861 ? -14.401 6.605 2.152 1.00 95.94 861 ILE A C 1
ATOM 6903 O O . ILE A 1 861 ? -14.852 5.756 1.382 1.00 95.94 861 ILE A O 1
ATOM 6907 N N . LEU A 1 862 ? -13.437 7.457 1.811 1.00 96.25 862 LEU A N 1
ATOM 6908 C CA . LEU A 1 862 ? -12.712 7.426 0.546 1.00 96.25 862 LEU A CA 1
ATOM 6909 C C . LEU A 1 862 ? -11.351 6.765 0.766 1.00 96.25 862 LEU A C 1
ATOM 6911 O O . LEU A 1 862 ? -10.514 7.293 1.492 1.00 96.25 862 LEU A O 1
ATOM 6915 N N . ILE A 1 863 ? -11.126 5.626 0.124 1.00 96.31 863 ILE A N 1
ATOM 6916 C CA . ILE A 1 863 ? -9.856 4.901 0.157 1.00 96.31 863 ILE A CA 1
ATOM 6917 C C . ILE A 1 863 ? -9.132 5.159 -1.156 1.00 96.31 863 ILE A C 1
ATOM 6919 O O . ILE A 1 863 ? -9.706 4.938 -2.220 1.00 96.31 863 ILE A O 1
ATOM 6923 N N . VAL A 1 864 ? -7.884 5.607 -1.084 1.00 94.00 864 VAL A N 1
ATOM 6924 C CA . VAL A 1 864 ? -7.002 5.796 -2.239 1.00 94.00 864 VAL A CA 1
ATOM 6925 C C . VAL A 1 864 ? -5.815 4.850 -2.081 1.00 94.00 864 VAL A C 1
ATOM 6927 O O . VAL A 1 864 ? -4.883 5.138 -1.333 1.00 94.00 864 VAL A O 1
ATOM 6930 N N . ASP A 1 865 ? -5.895 3.696 -2.736 1.00 91.38 865 ASP A N 1
ATOM 6931 C CA . ASP A 1 865 ? -4.864 2.657 -2.740 1.00 91.38 865 ASP A CA 1
ATOM 6932 C C . ASP A 1 865 ? -3.789 2.936 -3.804 1.00 91.38 865 ASP A C 1
ATOM 6934 O O . ASP A 1 865 ? -4.019 3.690 -4.756 1.00 91.38 865 ASP A O 1
ATOM 6938 N N . GLU A 1 866 ? -2.617 2.324 -3.636 1.00 87.56 866 GLU A N 1
ATOM 6939 C CA . GLU A 1 866 ? -1.407 2.582 -4.434 1.00 87.56 866 GLU A CA 1
ATOM 6940 C C . GLU A 1 866 ? -1.019 4.074 -4.478 1.00 87.56 866 GLU A C 1
ATOM 6942 O O . GLU A 1 866 ? -0.683 4.640 -5.522 1.00 87.56 866 GLU A O 1
ATOM 6947 N N . MET A 1 867 ? -1.062 4.735 -3.314 1.00 87.12 867 MET A N 1
ATOM 6948 C CA . MET A 1 867 ? -0.775 6.172 -3.171 1.00 87.12 867 MET A CA 1
ATOM 6949 C C . MET A 1 867 ? 0.622 6.588 -3.659 1.00 87.12 867 MET A C 1
ATOM 6951 O O . MET A 1 867 ? 0.825 7.759 -3.968 1.00 87.12 867 MET A O 1
ATOM 6955 N N . SER A 1 868 ? 1.571 5.651 -3.752 1.00 82.12 868 SER A N 1
ATOM 6956 C CA . SER A 1 868 ? 2.942 5.867 -4.242 1.00 82.12 868 SER A CA 1
ATOM 6957 C C . SER A 1 868 ? 2.974 6.446 -5.661 1.00 82.12 868 SER A C 1
ATOM 6959 O O . SER A 1 868 ? 3.884 7.197 -6.014 1.00 82.12 868 SER A O 1
ATOM 6961 N N . MET A 1 869 ? 1.943 6.150 -6.457 1.00 81.81 869 MET A N 1
ATOM 6962 C CA . MET A 1 869 ? 1.807 6.625 -7.830 1.00 81.81 869 MET A CA 1
ATOM 6963 C C . MET A 1 869 ? 1.028 7.949 -7.943 1.00 81.81 869 MET A C 1
ATOM 6965 O O . MET A 1 869 ? 0.998 8.545 -9.025 1.00 81.81 869 MET A O 1
ATOM 6969 N N . LEU A 1 870 ? 0.399 8.420 -6.858 1.00 85.75 870 LEU A N 1
ATOM 6970 C CA . LEU A 1 870 ? -0.453 9.612 -6.849 1.00 85.75 870 LEU A CA 1
ATOM 6971 C C . LEU A 1 870 ? 0.355 10.876 -7.180 1.00 85.75 870 LEU A C 1
ATOM 6973 O O . LEU A 1 870 ? 1.396 11.136 -6.579 1.00 85.75 870 LEU A O 1
ATOM 6977 N N . SER A 1 871 ? -0.134 11.675 -8.132 1.00 84.00 871 SER A N 1
ATOM 6978 C CA . SER A 1 871 ? 0.495 12.949 -8.496 1.00 84.00 871 SER A CA 1
ATOM 6979 C C . SER A 1 871 ? 0.143 14.066 -7.501 1.00 84.00 871 SER A C 1
ATOM 6981 O O . SER A 1 871 ? -0.902 14.029 -6.844 1.00 84.00 871 SER A O 1
ATOM 6983 N N . GLU A 1 872 ? 0.993 15.098 -7.420 1.00 85.38 872 GLU A N 1
ATOM 6984 C CA . GLU A 1 872 ? 0.739 16.297 -6.599 1.00 85.38 872 GLU A CA 1
ATOM 6985 C C . GLU A 1 872 ? -0.588 16.983 -6.995 1.00 85.38 872 GLU A C 1
ATOM 6987 O O . GLU A 1 872 ? -1.330 17.461 -6.135 1.00 85.38 872 GLU A O 1
ATOM 6992 N N . ASP A 1 873 ? -0.913 16.999 -8.292 1.00 84.44 873 ASP A N 1
ATOM 6993 C CA . ASP A 1 873 ? -2.117 17.642 -8.829 1.00 84.44 873 ASP A CA 1
ATOM 6994 C C . ASP A 1 873 ? -3.392 16.852 -8.515 1.00 84.44 873 ASP A C 1
ATOM 6996 O O . ASP A 1 873 ? -4.394 17.443 -8.101 1.00 84.44 873 ASP A O 1
ATOM 7000 N N . ASP A 1 874 ? -3.357 15.521 -8.648 1.00 86.75 874 ASP A N 1
ATOM 7001 C CA . ASP A 1 874 ? -4.485 14.667 -8.268 1.00 86.75 874 ASP A CA 1
ATOM 7002 C C . ASP A 1 874 ? -4.745 14.755 -6.763 1.00 86.75 874 ASP A C 1
ATOM 7004 O O . ASP A 1 874 ? -5.894 14.919 -6.348 1.00 86.75 874 ASP A O 1
ATOM 7008 N N . TYR A 1 875 ? -3.687 14.730 -5.943 1.00 90.06 875 TYR A N 1
ATOM 7009 C CA . TYR A 1 875 ? -3.797 14.933 -4.499 1.00 90.06 875 TYR A CA 1
ATOM 7010 C C . TYR A 1 875 ? -4.445 16.280 -4.164 1.00 90.06 875 TYR A C 1
ATOM 7012 O O . TYR A 1 875 ? -5.424 16.322 -3.419 1.00 90.06 875 TYR A O 1
ATOM 7020 N N . LYS A 1 876 ? -3.953 17.381 -4.748 1.00 89.50 876 LYS A N 1
ATOM 7021 C CA . LYS A 1 876 ? -4.530 18.718 -4.540 1.00 89.50 876 LYS A CA 1
ATOM 7022 C C . LYS A 1 876 ? -5.991 18.778 -4.959 1.00 89.50 876 LYS A C 1
ATOM 7024 O O . LYS A 1 876 ? -6.782 19.421 -4.278 1.00 89.50 876 LYS A O 1
ATOM 7029 N N . LYS A 1 877 ? -6.372 18.109 -6.050 1.00 88.81 877 LYS A N 1
ATOM 7030 C CA . LYS A 1 877 ? -7.766 18.067 -6.499 1.00 88.81 877 LYS A CA 1
ATOM 7031 C C . LYS A 1 877 ? -8.657 17.301 -5.518 1.00 88.81 877 LYS A C 1
ATOM 7033 O O . LYS A 1 877 ? -9.691 17.831 -5.124 1.00 88.81 877 LYS A O 1
ATOM 7038 N N . ILE A 1 878 ? -8.228 16.116 -5.073 1.00 91.44 878 ILE A N 1
ATOM 7039 C CA . ILE A 1 878 ? -8.922 15.330 -4.036 1.00 91.44 878 ILE A CA 1
ATOM 7040 C C . ILE A 1 878 ? -9.086 16.174 -2.767 1.00 91.44 878 ILE A C 1
ATOM 7042 O O . ILE A 1 878 ? -10.197 16.309 -2.256 1.00 91.44 878 ILE A O 1
ATOM 7046 N N . LYS A 1 879 ? -7.992 16.782 -2.297 1.00 91.12 879 LYS A N 1
ATOM 7047 C CA . LYS A 1 879 ? -7.969 17.640 -1.112 1.00 91.12 879 LYS A CA 1
ATOM 7048 C C . LYS A 1 879 ? -8.928 18.820 -1.254 1.00 91.12 879 LYS A C 1
ATOM 7050 O O . LYS A 1 879 ? -9.780 18.991 -0.399 1.00 91.12 879 LYS A O 1
ATOM 7055 N N . ASN A 1 880 ? -8.874 19.571 -2.352 1.00 89.25 880 ASN A N 1
ATOM 7056 C CA . ASN A 1 880 ? -9.760 20.718 -2.573 1.00 89.25 880 ASN A CA 1
ATOM 7057 C C . ASN A 1 880 ? -11.244 20.320 -2.610 1.00 89.25 880 ASN A C 1
ATOM 7059 O O . ASN A 1 880 ? -12.090 21.034 -2.075 1.00 89.25 880 ASN A O 1
ATOM 7063 N N . ASP A 1 881 ? -11.590 19.190 -3.229 1.00 88.69 881 ASP A N 1
ATOM 7064 C CA . ASP A 1 881 ? -12.985 18.739 -3.300 1.00 88.69 881 ASP A CA 1
ATOM 7065 C C . ASP A 1 881 ? -13.549 18.366 -1.914 1.00 88.69 881 ASP A C 1
ATOM 7067 O O . ASP A 1 881 ? -14.756 18.524 -1.673 1.00 88.69 881 ASP A O 1
ATOM 7071 N N . ILE A 1 882 ? -12.665 17.928 -1.010 1.00 88.12 882 ILE A N 1
ATOM 7072 C CA . ILE A 1 882 ? -12.951 17.525 0.373 1.00 88.12 882 ILE A CA 1
ATOM 7073 C C . ILE A 1 882 ? -12.892 18.704 1.345 1.00 88.12 882 ILE A C 1
ATOM 7075 O O . ILE A 1 882 ? -13.805 18.842 2.145 1.00 88.12 882 ILE A O 1
ATOM 7079 N N . ASP A 1 883 ? -11.901 19.589 1.252 1.00 81.44 883 ASP A N 1
ATOM 7080 C CA . ASP A 1 883 ? -11.778 20.786 2.099 1.00 81.44 883 ASP A CA 1
ATOM 7081 C C . ASP A 1 883 ? -12.968 21.741 1.884 1.00 81.44 883 ASP A C 1
ATOM 7083 O O . ASP A 1 883 ? -13.409 22.430 2.800 1.00 81.44 883 ASP A O 1
ATOM 7087 N N . ASN A 1 884 ? -13.564 21.719 0.687 1.00 73.38 884 ASN A N 1
ATOM 7088 C CA . ASN A 1 884 ? -14.826 22.400 0.386 1.00 73.38 884 ASN A CA 1
ATOM 7089 C C . ASN A 1 884 ? -16.072 21.664 0.937 1.00 73.38 884 ASN A C 1
ATOM 7091 O O . ASN A 1 884 ? -17.199 21.955 0.523 1.00 73.38 884 ASN A O 1
ATOM 7095 N N . ASP A 1 885 ? -15.923 20.635 1.771 1.00 72.12 885 ASP A N 1
ATOM 7096 C CA . ASP A 1 885 ? -17.018 19.975 2.485 1.00 72.12 885 ASP A CA 1
ATOM 7097 C C . ASP A 1 885 ? -17.246 20.626 3.852 1.00 72.12 885 ASP A C 1
ATOM 7099 O O . ASP A 1 885 ? -16.664 20.233 4.861 1.00 72.12 885 ASP A O 1
ATOM 7103 N N . VAL A 1 886 ? -18.164 21.591 3.895 1.00 67.75 886 VAL A N 1
ATOM 7104 C CA . VAL A 1 886 ? -18.546 22.309 5.125 1.00 67.75 886 VAL A CA 1
ATOM 7105 C C . VAL A 1 886 ? -19.022 21.357 6.236 1.00 67.75 886 VAL A C 1
ATOM 7107 O O . VAL A 1 886 ? -18.935 21.686 7.416 1.00 67.75 886 VAL A O 1
ATOM 7110 N N . ASN A 1 887 ? -19.506 20.163 5.877 1.00 71.25 887 ASN A N 1
ATOM 7111 C CA . ASN A 1 887 ? -20.035 19.186 6.827 1.00 71.25 887 ASN A CA 1
ATOM 7112 C C . ASN A 1 887 ? -19.002 18.142 7.281 1.00 71.25 887 ASN A C 1
ATOM 7114 O O . ASN A 1 887 ? -19.317 17.337 8.155 1.00 71.25 887 ASN A O 1
ATOM 7118 N N . ASN A 1 888 ? -17.799 18.140 6.696 1.00 77.56 888 ASN A N 1
ATOM 7119 C CA . ASN A 1 888 ? -16.726 17.179 6.961 1.00 77.56 888 ASN A CA 1
ATOM 7120 C C . ASN A 1 888 ? -17.190 15.703 6.977 1.00 77.56 888 ASN A C 1
ATOM 7122 O O . ASN A 1 888 ? -16.867 14.902 7.860 1.00 77.56 888 ASN A O 1
ATOM 7126 N N . ASN A 1 889 ? -17.994 15.331 5.983 1.00 86.88 889 ASN A N 1
ATOM 7127 C CA . ASN A 1 889 ? -18.600 14.010 5.873 1.00 86.88 889 ASN A CA 1
ATOM 7128 C C . ASN A 1 889 ? -17.632 12.946 5.348 1.00 86.88 889 ASN A C 1
ATOM 7130 O O . ASN A 1 889 ? -17.970 11.758 5.381 1.00 86.88 889 ASN A O 1
ATOM 7134 N N . VAL A 1 890 ? -16.447 13.333 4.873 1.00 91.75 890 VAL A N 1
ATOM 7135 C CA . VAL A 1 890 ? -15.507 12.443 4.184 1.00 91.75 890 VAL A CA 1
ATOM 7136 C C . VAL A 1 890 ? -14.300 12.123 5.067 1.00 91.75 890 VAL A C 1
ATOM 7138 O O . VAL A 1 890 ? -13.550 13.010 5.451 1.00 91.75 890 VAL A O 1
ATOM 7141 N N . LEU A 1 891 ? -14.077 10.840 5.364 1.00 94.38 891 LEU A N 1
ATOM 7142 C CA . LEU A 1 891 ? -12.789 10.350 5.865 1.00 94.38 891 LEU A CA 1
ATOM 7143 C C . LEU A 1 891 ? -11.960 9.850 4.683 1.00 94.38 891 LEU A C 1
ATOM 7145 O O . LEU A 1 891 ? -12.406 8.954 3.967 1.00 94.38 891 LEU A O 1
ATOM 7149 N N . VAL A 1 892 ? -10.754 10.384 4.503 1.00 95.31 892 VAL A N 1
ATOM 7150 C CA . VAL A 1 892 ? -9.830 9.931 3.455 1.00 95.31 892 VAL A CA 1
ATOM 7151 C C . VAL A 1 892 ? -8.760 9.033 4.050 1.00 95.31 892 VAL A C 1
ATOM 7153 O O . VAL A 1 892 ? -8.127 9.387 5.043 1.00 95.31 892 VAL A O 1
ATOM 7156 N N . ILE A 1 893 ? -8.545 7.883 3.423 1.00 96.62 893 ILE A N 1
ATOM 7157 C CA . ILE A 1 893 ? -7.516 6.921 3.797 1.00 96.62 893 ILE A CA 1
ATOM 7158 C C . ILE A 1 893 ? -6.654 6.658 2.568 1.00 96.62 893 ILE A C 1
ATOM 7160 O O . ILE A 1 893 ? -7.085 5.999 1.624 1.00 96.62 893 ILE A O 1
ATOM 7164 N N . TYR A 1 894 ? -5.429 7.161 2.587 1.00 95.00 894 TYR A N 1
ATOM 7165 C CA . TYR A 1 894 ? -4.415 6.821 1.601 1.00 95.00 894 TYR A CA 1
ATOM 7166 C C . TYR A 1 894 ? -3.716 5.537 2.035 1.00 95.00 894 TYR A C 1
ATOM 7168 O O . TYR A 1 894 ? -3.360 5.390 3.203 1.00 95.00 894 TYR A O 1
ATOM 7176 N N . ALA A 1 895 ? -3.508 4.604 1.116 1.00 93.00 895 ALA A N 1
ATOM 7177 C CA . ALA A 1 895 ? -2.786 3.369 1.376 1.00 93.00 895 ALA A CA 1
ATOM 7178 C C . ALA A 1 895 ? -1.748 3.138 0.281 1.00 93.00 895 ALA A C 1
ATOM 7180 O O . ALA A 1 895 ? -1.996 3.400 -0.893 1.00 93.00 895 ALA A O 1
ATOM 7181 N N . GLY A 1 896 ? -0.570 2.656 0.659 1.00 88.94 896 GLY A N 1
ATOM 7182 C CA . GLY A 1 896 ? 0.419 2.231 -0.320 1.00 88.94 896 GLY A CA 1
ATOM 7183 C C . GLY A 1 896 ? 1.735 1.819 0.302 1.00 88.94 896 GLY A C 1
ATOM 7184 O O . GLY A 1 896 ? 1.844 1.566 1.506 1.00 88.94 896 GLY A O 1
ATOM 7185 N N . ASP A 1 897 ? 2.732 1.719 -0.560 1.00 85.44 897 ASP A N 1
ATOM 7186 C CA . ASP A 1 897 ? 4.059 1.252 -0.219 1.00 85.44 897 ASP A CA 1
ATOM 7187 C C . ASP A 1 897 ? 5.098 2.286 -0.670 1.00 85.44 897 ASP A C 1
ATOM 7189 O O . ASP A 1 897 ? 5.125 2.691 -1.825 1.00 85.44 897 ASP A O 1
ATOM 7193 N N . HIS A 1 898 ? 5.945 2.741 0.251 1.00 76.12 898 HIS A N 1
ATOM 7194 C CA . HIS A 1 898 ? 6.962 3.750 -0.047 1.00 76.12 898 HIS A CA 1
ATOM 7195 C C . HIS A 1 898 ? 8.181 3.177 -0.785 1.00 76.12 898 HIS A C 1
ATOM 7197 O O . HIS A 1 898 ? 8.965 3.956 -1.316 1.00 76.12 898 HIS A O 1
ATOM 7203 N N . GLY A 1 899 ? 8.335 1.848 -0.822 1.00 72.62 899 GLY A N 1
ATOM 7204 C CA . GLY A 1 899 ? 9.354 1.172 -1.628 1.00 72.62 899 GLY A CA 1
ATOM 7205 C C . GLY A 1 899 ? 8.920 0.904 -3.075 1.00 72.62 899 GLY A C 1
ATOM 7206 O O . GLY A 1 899 ? 9.683 0.324 -3.842 1.00 72.62 899 GLY A O 1
ATOM 7207 N N . GLN A 1 900 ? 7.697 1.284 -3.461 1.00 79.19 900 GLN A N 1
ATOM 7208 C CA . GLN A 1 900 ? 7.234 1.191 -4.847 1.00 79.19 900 GLN A CA 1
ATOM 7209 C C . GLN A 1 900 ? 7.745 2.354 -5.706 1.00 79.19 900 GLN A C 1
ATOM 7211 O O . GLN A 1 900 ? 8.180 3.390 -5.204 1.00 79.19 900 GLN A O 1
ATOM 7216 N N . LEU A 1 901 ? 7.647 2.180 -7.029 1.00 78.06 901 LEU A N 1
ATOM 7217 C CA . LEU A 1 901 ? 7.971 3.227 -7.995 1.00 78.06 901 LEU A CA 1
ATOM 7218 C C . LEU A 1 901 ? 7.148 4.499 -7.713 1.00 78.06 901 LEU A C 1
ATOM 7220 O O . LEU A 1 901 ? 5.936 4.398 -7.500 1.00 78.06 901 LEU A O 1
ATOM 7224 N N . PRO A 1 902 ? 7.780 5.687 -7.733 1.00 73.88 902 PRO A N 1
ATOM 7225 C CA . PRO A 1 902 ? 7.070 6.945 -7.553 1.00 73.88 902 PRO A CA 1
ATOM 7226 C C . PRO A 1 902 ? 6.158 7.229 -8.751 1.00 73.88 902 PRO A C 1
ATOM 7228 O O . PRO A 1 902 ? 6.250 6.584 -9.801 1.00 73.88 902 PRO A O 1
ATOM 7231 N N . SER A 1 903 ? 5.312 8.253 -8.620 1.00 73.75 903 SER A N 1
ATOM 7232 C CA . SER A 1 903 ? 4.569 8.796 -9.759 1.00 73.75 903 SER A CA 1
ATOM 7233 C C . SER A 1 903 ? 5.505 9.045 -10.957 1.00 73.75 903 SER A C 1
ATOM 7235 O O . SER A 1 903 ? 6.595 9.586 -10.761 1.00 73.75 903 SER A O 1
ATOM 7237 N N . PRO A 1 904 ? 5.096 8.719 -12.200 1.00 67.81 904 PRO A N 1
ATOM 7238 C CA . PRO A 1 904 ? 5.876 9.043 -13.400 1.00 67.81 904 PRO A CA 1
ATOM 7239 C C . PRO A 1 904 ? 5.971 10.560 -13.656 1.00 67.81 904 PRO A C 1
ATOM 7241 O O . PRO A 1 904 ? 6.711 11.000 -14.532 1.00 67.81 904 PRO A O 1
ATOM 7244 N N . THR A 1 905 ? 5.206 11.357 -12.903 1.00 69.12 905 THR A N 1
ATOM 7245 C CA . THR A 1 905 ? 5.262 12.821 -12.886 1.00 69.12 905 THR A CA 1
ATOM 7246 C C . THR A 1 905 ? 6.222 13.321 -11.794 1.00 69.12 905 THR A C 1
ATOM 7248 O O . THR A 1 905 ? 7.052 12.576 -11.279 1.00 69.12 905 THR A O 1
ATOM 7251 N N . LYS A 1 906 ? 6.169 14.609 -11.441 1.00 65.50 906 LYS A N 1
ATOM 7252 C CA . LYS A 1 906 ? 7.029 15.188 -10.402 1.00 65.50 906 LYS A CA 1
ATOM 7253 C C . LYS A 1 906 ? 6.859 14.420 -9.083 1.00 65.50 906 LYS A C 1
ATOM 7255 O O . LYS A 1 906 ? 5.737 14.242 -8.617 1.00 65.50 906 LYS A O 1
ATOM 7260 N N . ALA A 1 907 ? 7.979 14.010 -8.482 1.00 61.00 907 ALA A N 1
ATOM 7261 C CA . ALA A 1 907 ? 7.985 13.277 -7.220 1.00 61.00 907 ALA A CA 1
ATOM 7262 C C . ALA A 1 907 ? 7.192 14.041 -6.147 1.00 61.00 907 ALA A C 1
ATOM 7264 O O . ALA A 1 907 ? 7.549 15.161 -5.774 1.00 61.00 907 ALA A O 1
ATOM 7265 N N . PHE A 1 908 ? 6.106 13.426 -5.683 1.00 73.75 908 PHE A N 1
ATOM 7266 C CA . PHE A 1 908 ? 5.228 13.934 -4.641 1.00 73.75 908 PHE A CA 1
ATOM 7267 C C . PHE A 1 908 ? 5.354 13.027 -3.422 1.00 73.75 908 PHE A C 1
ATOM 7269 O O . PHE A 1 908 ? 5.172 11.815 -3.514 1.00 73.75 908 PHE A O 1
ATOM 7276 N N . ILE A 1 909 ? 5.695 13.612 -2.277 1.00 77.75 909 ILE A N 1
ATOM 7277 C CA . ILE A 1 909 ? 5.891 12.868 -1.040 1.00 77.75 909 ILE A CA 1
ATOM 7278 C C . ILE A 1 909 ? 4.695 13.143 -0.128 1.00 77.75 909 ILE A C 1
ATOM 7280 O O . ILE A 1 909 ? 4.698 14.070 0.676 1.00 77.75 909 ILE A O 1
ATOM 7284 N N . LEU A 1 910 ? 3.669 12.297 -0.228 1.00 82.88 910 LEU A N 1
ATOM 7285 C CA . LEU A 1 910 ? 2.422 12.452 0.529 1.00 82.88 910 LEU A CA 1
ATOM 7286 C C . LEU A 1 910 ? 2.629 12.509 2.056 1.00 82.88 910 LEU A C 1
ATOM 7288 O O . LEU A 1 910 ? 1.848 13.142 2.760 1.00 82.88 910 LEU A O 1
ATOM 7292 N N . LYS A 1 911 ? 3.695 11.890 2.580 1.00 82.81 911 LYS A N 1
ATOM 7293 C CA . LYS A 1 911 ? 4.018 11.897 4.018 1.00 82.81 911 LYS A CA 1
ATOM 7294 C C . LYS A 1 911 ? 4.272 13.305 4.578 1.00 82.81 911 LYS A C 1
ATOM 7296 O O . LYS A 1 911 ? 4.099 13.503 5.772 1.00 82.81 911 LYS A O 1
ATOM 7301 N N . ASP A 1 912 ? 4.664 14.255 3.729 1.00 84.00 912 ASP A N 1
ATOM 7302 C CA . ASP A 1 912 ? 4.959 15.631 4.142 1.00 84.00 912 ASP A CA 1
ATOM 7303 C C . ASP A 1 912 ? 3.670 16.465 4.272 1.00 84.00 912 ASP A C 1
ATOM 7305 O O . ASP A 1 912 ? 3.637 17.475 4.970 1.00 84.00 912 ASP A O 1
ATOM 7309 N N . GLU A 1 913 ? 2.585 16.013 3.637 1.00 87.25 913 GLU A N 1
ATOM 7310 C CA . GLU A 1 913 ? 1.267 16.654 3.661 1.00 87.25 913 GLU A CA 1
ATOM 7311 C C . GLU A 1 913 ? 0.332 16.074 4.736 1.00 87.25 913 GLU A C 1
ATOM 7313 O O . GLU A 1 913 ? -0.674 16.688 5.098 1.00 87.25 913 GLU A O 1
ATOM 7318 N N . ILE A 1 914 ? 0.647 14.881 5.247 1.00 89.31 914 ILE A N 1
ATOM 7319 C CA . ILE A 1 914 ? -0.127 14.182 6.275 1.00 89.31 914 ILE A CA 1
ATOM 7320 C C . ILE A 1 914 ? 0.601 14.319 7.614 1.00 89.31 914 ILE A C 1
ATOM 7322 O O . ILE A 1 914 ? 1.772 13.977 7.736 1.00 89.31 914 ILE A O 1
ATOM 7326 N N . GLY A 1 915 ? -0.092 14.804 8.648 1.00 86.50 915 GLY A N 1
ATOM 7327 C CA . GLY A 1 915 ? 0.499 14.942 9.984 1.00 86.50 915 GLY A CA 1
ATOM 7328 C C . GLY A 1 915 ? 1.042 13.610 10.517 1.00 86.50 915 GLY A C 1
ATOM 7329 O O . GLY A 1 915 ? 0.398 12.578 10.341 1.00 86.50 915 GLY A O 1
ATOM 7330 N N . LYS A 1 916 ? 2.200 13.638 11.193 1.00 87.31 916 LYS A N 1
ATOM 7331 C CA . LYS A 1 916 ? 2.933 12.437 11.648 1.00 87.31 916 LYS A CA 1
ATOM 7332 C C . LYS A 1 916 ? 2.056 11.432 12.411 1.00 87.31 916 LYS A C 1
ATOM 7334 O O . LYS A 1 916 ? 2.136 10.240 12.139 1.00 87.31 916 LYS A O 1
ATOM 7339 N N . ASP A 1 917 ? 1.150 11.908 13.267 1.00 87.25 917 ASP A N 1
ATOM 7340 C CA . ASP A 1 917 ? 0.237 11.065 14.068 1.00 87.25 917 ASP A CA 1
ATOM 7341 C C . ASP A 1 917 ? -0.861 10.357 13.250 1.00 87.25 917 ASP A C 1
ATOM 7343 O O . ASP A 1 917 ? -1.598 9.508 13.758 1.00 87.25 917 ASP A O 1
ATOM 7347 N N . ASN A 1 918 ? -1.004 10.724 11.976 1.00 92.62 918 ASN A N 1
ATOM 7348 C CA . ASN A 1 918 ? -1.951 10.133 11.036 1.00 92.62 918 ASN A CA 1
ATOM 7349 C C . ASN A 1 918 ? -1.275 9.174 10.047 1.00 92.62 918 ASN A C 1
ATOM 7351 O O . ASN A 1 918 ? -1.945 8.656 9.150 1.00 92.62 918 ASN A O 1
ATOM 7355 N N . ILE A 1 919 ? 0.029 8.928 10.207 1.00 93.31 919 ILE A N 1
ATOM 7356 C CA . ILE A 1 919 ? 0.786 7.961 9.416 1.00 93.31 919 ILE A CA 1
ATOM 7357 C C . ILE A 1 919 ? 0.861 6.637 10.187 1.00 93.31 919 ILE A C 1
ATOM 7359 O O . ILE A 1 919 ? 1.378 6.561 11.299 1.00 93.31 919 ILE A O 1
ATOM 7363 N N . LEU A 1 920 ? 0.332 5.574 9.587 1.00 93.31 920 LEU A N 1
ATOM 7364 C CA . LEU A 1 920 ? 0.166 4.250 10.177 1.00 93.31 920 LEU A CA 1
ATOM 7365 C C . LEU A 1 920 ? 1.098 3.263 9.474 1.00 93.31 920 LEU A C 1
ATOM 7367 O O . LEU A 1 920 ? 0.855 2.876 8.331 1.00 93.31 920 LEU A O 1
ATOM 7371 N N . HIS A 1 921 ? 2.167 2.855 10.157 1.00 90.50 921 HIS A N 1
ATOM 7372 C CA . HIS A 1 921 ? 3.187 1.962 9.609 1.00 90.50 921 HIS A CA 1
ATOM 7373 C C . HIS A 1 921 ? 2.891 0.493 9.928 1.00 90.50 921 HIS A C 1
ATOM 7375 O O . HIS A 1 921 ? 2.942 0.068 11.078 1.00 90.50 921 HIS A O 1
ATOM 7381 N N . LEU A 1 922 ? 2.646 -0.316 8.901 1.00 89.25 922 LEU A N 1
ATOM 7382 C CA . LEU A 1 922 ? 2.539 -1.768 9.003 1.00 89.25 922 LEU A CA 1
ATOM 7383 C C . LEU A 1 922 ? 3.899 -2.398 8.684 1.00 89.25 922 LEU A C 1
ATOM 7385 O O . LEU A 1 922 ? 4.285 -2.510 7.523 1.00 89.25 922 LEU A O 1
ATOM 7389 N N . ILE A 1 923 ? 4.624 -2.798 9.729 1.00 76.88 923 ILE A N 1
ATOM 7390 C CA . ILE A 1 923 ? 6.002 -3.311 9.618 1.00 76.88 923 ILE A CA 1
ATOM 7391 C C . ILE A 1 923 ? 6.027 -4.847 9.554 1.00 76.88 923 ILE A C 1
ATOM 7393 O O . ILE A 1 923 ? 6.808 -5.440 8.814 1.00 76.88 923 ILE A O 1
ATOM 7397 N N . ALA A 1 924 ? 5.145 -5.518 10.301 1.00 70.25 924 ALA A N 1
ATOM 7398 C CA . ALA A 1 924 ? 5.123 -6.976 10.372 1.00 70.25 924 ALA A CA 1
ATOM 7399 C C . ALA A 1 924 ? 4.496 -7.601 9.113 1.00 70.25 924 ALA A C 1
ATOM 7401 O O . ALA A 1 924 ? 3.324 -7.371 8.802 1.00 70.25 924 ALA A O 1
ATOM 7402 N N . SER A 1 925 ? 5.255 -8.449 8.414 1.00 63.12 925 SER A N 1
ATOM 7403 C CA . SER A 1 925 ? 4.709 -9.314 7.364 1.00 63.12 925 SER A CA 1
ATOM 7404 C C . SER A 1 925 ? 3.891 -10.438 8.007 1.00 63.12 925 SER A C 1
ATOM 7406 O O . SER A 1 925 ? 4.453 -11.346 8.622 1.00 63.12 925 SER A O 1
ATOM 7408 N N . LYS A 1 926 ? 2.557 -10.403 7.873 1.00 61.44 926 LYS A N 1
ATOM 7409 C CA . LYS A 1 926 ? 1.713 -11.576 8.153 1.00 61.44 926 LYS A CA 1
ATOM 7410 C C . LYS A 1 926 ? 1.813 -12.503 6.945 1.00 61.44 926 LYS A C 1
ATOM 7412 O O . LYS A 1 926 ? 0.983 -12.462 6.039 1.00 61.44 926 LYS A O 1
ATOM 7417 N N . ARG A 1 927 ? 2.892 -13.288 6.909 1.00 56.97 927 ARG A N 1
ATOM 7418 C CA . ARG A 1 927 ? 3.197 -14.223 5.822 1.00 56.97 927 ARG A CA 1
ATOM 7419 C C . ARG A 1 927 ? 2.032 -15.210 5.668 1.00 56.97 927 ARG A C 1
ATOM 7421 O O . ARG A 1 927 ? 1.751 -15.973 6.583 1.00 56.97 927 ARG A O 1
ATOM 7428 N N . GLN A 1 928 ? 1.367 -15.203 4.511 1.00 48.19 928 GLN A N 1
ATOM 7429 C CA . GLN A 1 928 ? 0.366 -16.227 4.173 1.00 48.19 928 GLN A CA 1
ATOM 7430 C C . GLN A 1 928 ? 1.014 -17.602 3.931 1.00 48.19 928 GLN A C 1
ATOM 7432 O O . GLN A 1 928 ? 0.341 -18.619 4.055 1.00 48.19 928 GLN A O 1
ATOM 7437 N N . VAL A 1 929 ? 2.322 -17.634 3.638 1.00 55.12 929 VAL A N 1
ATOM 7438 C CA . VAL A 1 929 ? 3.135 -18.847 3.485 1.00 55.12 929 VAL A CA 1
ATOM 7439 C C . VAL A 1 929 ? 4.520 -18.575 4.083 1.00 55.12 929 VAL A C 1
ATOM 7441 O O . VAL A 1 929 ? 5.202 -17.636 3.666 1.00 55.12 929 VAL A O 1
ATOM 7444 N N . SER A 1 930 ? 4.947 -19.345 5.087 1.00 54.19 930 SER A N 1
ATOM 7445 C CA . SER A 1 930 ? 6.327 -19.276 5.588 1.00 54.19 930 SER A CA 1
ATOM 7446 C C . SER A 1 930 ? 7.291 -19.840 4.538 1.00 54.19 930 SER A C 1
ATOM 7448 O O . SER A 1 930 ? 7.031 -20.916 4.008 1.00 54.19 930 SER A O 1
ATOM 7450 N N . GLY A 1 931 ? 8.403 -19.147 4.270 1.00 64.50 931 GLY A N 1
ATOM 7451 C CA . GLY A 1 931 ? 9.457 -19.624 3.364 1.00 64.50 931 GLY A CA 1
ATOM 7452 C C . GLY A 1 931 ? 9.234 -19.322 1.879 1.00 64.50 931 GLY A C 1
ATOM 7453 O O . GLY A 1 931 ? 9.583 -20.150 1.048 1.00 64.50 931 GLY A O 1
ATOM 7454 N N . SER A 1 932 ? 8.634 -18.174 1.529 1.00 72.31 932 SER A N 1
ATOM 7455 C CA . SER A 1 932 ? 8.580 -17.707 0.133 1.00 72.31 932 SER A CA 1
ATOM 7456 C C . SER A 1 932 ? 9.941 -17.127 -0.286 1.00 72.31 932 SER A C 1
ATOM 7458 O O . SER A 1 932 ? 10.286 -16.043 0.196 1.00 72.31 932 SER A O 1
ATOM 7460 N N . PRO A 1 933 ? 10.678 -17.764 -1.222 1.00 75.94 933 PRO A N 1
ATOM 7461 C CA . PRO A 1 933 ? 11.996 -17.278 -1.645 1.00 75.94 933 PRO A CA 1
ATOM 7462 C C . PRO A 1 933 ? 11.946 -15.882 -2.280 1.00 75.94 933 PRO A C 1
ATOM 7464 O O . PRO A 1 933 ? 12.911 -15.128 -2.212 1.00 75.94 933 PRO A O 1
ATOM 7467 N N . ILE A 1 934 ? 10.804 -15.523 -2.878 1.00 79.31 934 ILE A N 1
ATOM 7468 C CA . ILE A 1 934 ? 10.587 -14.222 -3.520 1.00 79.31 934 ILE A CA 1
ATOM 7469 C C . ILE A 1 934 ? 10.521 -13.112 -2.470 1.00 79.31 934 ILE A C 1
ATOM 7471 O O . ILE A 1 934 ? 11.196 -12.097 -2.600 1.00 79.31 934 ILE A O 1
ATOM 7475 N N . LEU A 1 935 ? 9.717 -13.297 -1.418 1.00 74.38 935 LEU A N 1
ATOM 7476 C CA . LEU A 1 935 ? 9.556 -12.275 -0.380 1.00 74.38 935 LEU A CA 1
ATOM 7477 C C . LEU A 1 935 ? 10.837 -12.104 0.442 1.00 74.38 935 LEU A C 1
ATOM 7479 O O . LEU A 1 935 ? 11.206 -10.974 0.743 1.00 74.38 935 LEU A O 1
ATOM 7483 N N . ASP A 1 936 ? 11.537 -13.201 0.743 1.00 74.38 936 ASP A N 1
ATOM 7484 C CA . ASP A 1 936 ? 12.811 -13.142 1.468 1.00 74.38 936 ASP A CA 1
ATOM 7485 C C . ASP A 1 936 ? 13.898 -12.398 0.656 1.00 74.38 936 ASP A C 1
ATOM 7487 O O . ASP A 1 936 ? 14.735 -11.713 1.240 1.00 74.38 936 ASP A O 1
ATOM 7491 N N . TYR A 1 937 ? 13.857 -12.459 -0.684 1.00 77.69 937 TYR A N 1
ATOM 7492 C CA . TYR A 1 937 ? 14.742 -11.675 -1.558 1.00 77.69 937 TYR A CA 1
ATOM 7493 C C . TYR A 1 937 ? 14.351 -10.191 -1.666 1.00 77.69 937 TYR A C 1
ATOM 7495 O O . TYR A 1 937 ? 15.220 -9.331 -1.800 1.00 77.69 937 TYR A O 1
ATOM 7503 N N . LEU A 1 938 ? 13.054 -9.873 -1.619 1.00 76.75 938 LEU A N 1
ATOM 7504 C CA . LEU A 1 938 ? 12.563 -8.498 -1.762 1.00 76.75 938 LEU A CA 1
ATOM 7505 C C . LEU A 1 938 ? 12.751 -7.652 -0.498 1.00 76.75 938 LEU A C 1
ATOM 7507 O O . LEU A 1 938 ? 12.878 -6.435 -0.616 1.00 76.75 938 LEU A O 1
ATOM 7511 N N . ASP A 1 939 ? 12.777 -8.265 0.688 1.00 74.19 939 ASP A N 1
ATOM 7512 C CA . ASP A 1 939 ? 12.868 -7.550 1.968 1.00 74.19 939 ASP A CA 1
ATOM 7513 C C . ASP A 1 939 ? 14.074 -6.578 2.031 1.00 74.19 939 ASP A C 1
ATOM 7515 O O . ASP A 1 939 ? 13.849 -5.396 2.304 1.00 74.19 939 ASP A O 1
ATOM 7519 N N . PRO A 1 940 ? 15.319 -6.977 1.690 1.00 71.94 940 PRO A N 1
ATOM 7520 C CA . PRO A 1 940 ? 16.451 -6.053 1.730 1.00 71.94 940 PRO A CA 1
ATOM 7521 C C . PRO A 1 940 ? 16.450 -5.041 0.571 1.00 71.94 940 PRO A C 1
ATOM 7523 O O . PRO A 1 940 ? 16.991 -3.949 0.715 1.00 71.94 940 PRO A O 1
ATOM 7526 N N . ILE A 1 941 ? 15.838 -5.357 -0.580 1.00 75.56 941 ILE A N 1
ATOM 7527 C CA . ILE A 1 941 ? 15.662 -4.383 -1.677 1.00 75.56 941 ILE A CA 1
ATOM 7528 C C . ILE A 1 941 ? 14.725 -3.266 -1.221 1.00 75.56 941 ILE A C 1
ATOM 7530 O O . ILE A 1 941 ? 14.995 -2.090 -1.445 1.00 75.56 941 ILE A O 1
ATOM 7534 N N . TRP A 1 942 ? 13.639 -3.643 -0.552 1.00 75.12 942 TRP A N 1
ATOM 7535 C CA . TRP A 1 942 ? 12.649 -2.718 -0.029 1.00 75.12 942 TRP A CA 1
ATOM 7536 C C . TRP A 1 942 ? 13.222 -1.806 1.062 1.00 75.12 942 TRP A C 1
ATOM 7538 O O . TRP A 1 942 ? 13.011 -0.597 1.009 1.00 75.12 942 TRP A O 1
ATOM 7548 N N . GLU A 1 943 ? 13.995 -2.358 2.005 1.00 68.00 943 GLU A N 1
ATOM 7549 C CA . GLU A 1 943 ? 14.661 -1.587 3.070 1.00 68.00 943 GLU A CA 1
ATOM 7550 C C . GLU A 1 943 ? 15.618 -0.519 2.523 1.00 68.00 943 GLU A C 1
ATOM 7552 O O . GLU A 1 943 ? 15.775 0.536 3.133 1.00 68.00 943 GLU A O 1
ATOM 7557 N N . ASN A 1 944 ? 16.206 -0.763 1.348 1.00 65.94 944 ASN A N 1
ATOM 7558 C CA . ASN A 1 944 ? 17.141 0.150 0.692 1.00 65.94 944 ASN A CA 1
ATOM 7559 C C . ASN A 1 944 ? 16.510 0.953 -0.463 1.00 65.94 944 ASN A C 1
ATOM 7561 O O . ASN A 1 944 ? 17.209 1.725 -1.114 1.00 65.94 944 ASN A O 1
ATOM 7565 N N . ALA A 1 945 ? 15.205 0.817 -0.731 1.00 62.19 945 ALA A N 1
ATOM 7566 C CA . ALA A 1 945 ? 14.553 1.385 -1.919 1.00 62.19 945 ALA A CA 1
ATOM 7567 C C . ALA A 1 945 ? 14.574 2.927 -1.978 1.00 62.19 945 ALA A C 1
ATOM 7569 O O . ALA A 1 945 ? 14.379 3.511 -3.044 1.00 62.19 945 ALA A O 1
ATOM 7570 N N . THR A 1 946 ? 14.816 3.602 -0.850 1.00 55.47 946 THR A N 1
ATOM 7571 C CA . THR A 1 946 ? 14.930 5.067 -0.769 1.00 55.47 946 THR A CA 1
ATOM 7572 C C . THR A 1 946 ? 16.357 5.595 -0.938 1.00 55.47 946 THR A C 1
ATOM 7574 O O . THR A 1 946 ? 16.544 6.808 -1.029 1.00 55.47 946 THR A O 1
ATOM 7577 N N . GLU A 1 947 ? 17.361 4.721 -0.982 1.00 54.47 947 GLU A N 1
ATOM 7578 C CA . GLU A 1 947 ? 18.769 5.077 -1.166 1.00 54.47 947 GLU A CA 1
ATOM 7579 C C . GLU A 1 947 ? 19.238 4.606 -2.549 1.00 54.47 947 GLU A C 1
ATOM 7581 O O . GLU A 1 947 ? 18.818 3.557 -3.028 1.00 54.47 947 GLU A O 1
ATOM 7586 N N . GLN A 1 948 ? 20.105 5.365 -3.234 1.00 47.28 948 GLN A N 1
ATOM 7587 C CA . GLN A 1 948 ? 20.751 4.806 -4.425 1.00 47.28 948 GLN A CA 1
ATOM 7588 C C . GLN A 1 948 ? 21.702 3.695 -3.968 1.00 47.28 948 GLN A C 1
ATOM 7590 O O . GLN A 1 948 ? 22.662 4.006 -3.252 1.00 47.28 948 GLN A O 1
ATOM 7595 N N . PRO A 1 949 ? 21.477 2.425 -4.354 1.00 44.75 949 PRO A N 1
ATOM 7596 C CA . PRO A 1 949 ? 22.354 1.348 -3.931 1.00 44.75 949 PRO A CA 1
ATOM 7597 C C . PRO A 1 949 ? 23.756 1.615 -4.476 1.00 44.75 949 PRO A C 1
ATOM 7599 O O . PRO A 1 949 ? 23.934 1.949 -5.653 1.00 44.75 949 PRO A O 1
ATOM 7602 N N . LYS A 1 950 ? 24.781 1.478 -3.630 1.00 50.25 950 LYS A N 1
ATOM 7603 C CA . LYS A 1 950 ? 26.161 1.502 -4.123 1.00 50.25 950 LYS A CA 1
ATOM 7604 C C . LYS A 1 950 ? 26.357 0.216 -4.926 1.00 50.25 950 LYS A C 1
ATOM 7606 O O . LYS A 1 950 ? 25.808 -0.821 -4.576 1.00 50.25 950 LYS A O 1
ATOM 7611 N N . ALA A 1 951 ? 27.177 0.238 -5.977 1.00 45.66 951 ALA A N 1
ATOM 7612 C CA . ALA A 1 951 ? 27.365 -0.921 -6.867 1.00 45.66 951 ALA A CA 1
ATOM 7613 C C . ALA A 1 951 ? 27.771 -2.233 -6.148 1.00 45.66 951 ALA A C 1
ATOM 7615 O O . ALA A 1 951 ? 27.557 -3.320 -6.672 1.00 45.66 951 ALA A O 1
ATOM 7616 N N . LYS A 1 952 ? 28.334 -2.134 -4.938 1.00 47.91 952 LYS A N 1
ATOM 7617 C CA . LYS A 1 952 ? 28.718 -3.256 -4.067 1.00 47.91 952 LYS A CA 1
ATOM 7618 C C . LYS A 1 952 ? 27.565 -3.876 -3.258 1.00 47.91 952 LYS A C 1
ATOM 7620 O O . LYS A 1 952 ? 27.766 -4.929 -2.665 1.00 47.91 952 LYS A O 1
ATOM 7625 N N . ASP A 1 953 ? 26.396 -3.240 -3.239 1.00 53.19 953 ASP A N 1
ATOM 7626 C CA . ASP A 1 953 ? 25.208 -3.664 -2.486 1.00 53.19 953 ASP A CA 1
ATOM 7627 C C . ASP A 1 953 ? 24.232 -4.468 -3.374 1.00 53.19 953 ASP A C 1
ATOM 7629 O O . ASP A 1 953 ? 23.084 -4.703 -3.002 1.00 53.19 953 ASP A O 1
ATOM 7633 N N . TYR A 1 954 ? 24.670 -4.891 -4.571 1.00 58.53 954 TYR A N 1
ATOM 7634 C CA . TYR A 1 954 ? 23.867 -5.721 -5.468 1.00 58.53 954 TYR A CA 1
ATOM 7635 C C . TYR A 1 954 ? 23.639 -7.095 -4.835 1.00 58.53 954 TYR A C 1
ATOM 7637 O O . TYR A 1 954 ? 24.573 -7.880 -4.674 1.00 58.53 954 TYR A O 1
ATOM 7645 N N . ILE A 1 955 ? 22.389 -7.385 -4.477 1.00 64.50 955 ILE A N 1
ATOM 7646 C CA . ILE A 1 955 ? 22.001 -8.663 -3.882 1.00 64.50 955 ILE A CA 1
ATOM 7647 C C . ILE A 1 955 ? 21.875 -9.678 -5.024 1.00 64.50 955 ILE A C 1
ATOM 7649 O O . ILE A 1 955 ? 20.989 -9.517 -5.875 1.00 64.50 955 ILE A O 1
ATOM 7653 N N . PRO A 1 956 ? 22.733 -10.714 -5.083 1.00 69.12 956 PRO A N 1
ATOM 7654 C CA . PRO A 1 956 ? 22.657 -11.726 -6.128 1.00 69.12 956 PRO A CA 1
ATOM 7655 C C . PRO A 1 956 ? 21.278 -12.379 -6.129 1.00 69.12 956 PRO A C 1
ATOM 7657 O O . PRO A 1 956 ? 20.763 -12.725 -5.067 1.00 69.12 956 PRO A O 1
ATOM 7660 N N . VAL A 1 957 ? 20.693 -12.554 -7.312 1.00 74.19 957 VAL A N 1
ATOM 7661 C CA . VAL A 1 957 ? 19.398 -13.220 -7.479 1.00 74.19 957 VAL A CA 1
ATOM 7662 C C . VAL A 1 957 ? 19.544 -14.684 -7.033 1.00 74.19 957 VAL A C 1
ATOM 7664 O O . VAL A 1 957 ? 20.301 -15.434 -7.658 1.00 74.19 957 VAL A O 1
ATOM 7667 N N . PRO A 1 958 ? 18.867 -15.122 -5.956 1.00 70.12 958 PRO A N 1
ATOM 7668 C CA . PRO A 1 958 ? 19.001 -16.479 -5.455 1.00 70.12 958 PRO A CA 1
ATOM 7669 C C . PRO A 1 958 ? 18.232 -17.404 -6.396 1.00 70.12 958 PRO A C 1
ATOM 7671 O O . PRO A 1 958 ? 17.009 -17.401 -6.383 1.00 70.12 958 PRO A O 1
ATOM 7674 N N . ASN A 1 959 ? 18.929 -18.182 -7.228 1.00 80.94 959 ASN A N 1
ATOM 7675 C CA . ASN A 1 959 ? 18.317 -19.186 -8.110 1.00 80.94 959 ASN A CA 1
ATOM 7676 C C . ASN A 1 959 ? 17.679 -20.321 -7.283 1.00 80.94 959 ASN A C 1
ATOM 7678 O O . ASN A 1 959 ? 18.248 -21.402 -7.143 1.00 80.94 959 ASN A O 1
ATOM 7682 N N . VAL A 1 960 ? 16.515 -20.056 -6.694 1.00 81.31 960 VAL A N 1
ATOM 7683 C CA . VAL A 1 960 ? 15.808 -20.907 -5.738 1.00 81.31 960 VAL A CA 1
ATOM 7684 C C . VAL A 1 960 ? 14.395 -21.126 -6.250 1.00 81.31 960 VAL A C 1
ATOM 7686 O O . VAL A 1 960 ? 13.566 -20.218 -6.233 1.00 81.31 960 VAL A O 1
ATOM 7689 N N . LEU A 1 961 ? 14.115 -22.359 -6.667 1.00 78.12 961 LEU A N 1
ATOM 7690 C CA . LEU A 1 961 ? 12.796 -22.815 -7.088 1.00 78.12 961 LEU A CA 1
ATOM 7691 C C . LEU A 1 961 ? 12.259 -23.820 -6.069 1.00 78.12 961 LEU A C 1
ATOM 7693 O O . LEU A 1 961 ? 12.944 -24.776 -5.710 1.00 78.12 961 LEU A O 1
ATOM 7697 N N . THR A 1 962 ? 11.028 -23.613 -5.609 1.00 75.94 962 THR A N 1
ATOM 7698 C CA . THR A 1 962 ? 10.321 -24.540 -4.716 1.00 75.94 962 THR A CA 1
ATOM 7699 C C . THR A 1 962 ? 8.945 -24.873 -5.296 1.00 75.94 962 THR A C 1
ATOM 7701 O O . THR A 1 962 ? 8.450 -24.121 -6.141 1.00 75.94 962 THR A O 1
ATOM 7704 N N . PRO A 1 963 ? 8.275 -25.949 -4.840 1.00 69.88 963 PRO A N 1
ATOM 7705 C CA . PRO A 1 963 ? 6.908 -26.253 -5.268 1.00 69.88 963 PRO A CA 1
ATOM 7706 C C . PRO A 1 963 ? 5.896 -25.128 -4.989 1.00 69.88 963 PRO A C 1
ATOM 7708 O O . PRO A 1 963 ? 4.872 -25.052 -5.659 1.00 69.88 963 PRO A O 1
ATOM 7711 N N . SER A 1 964 ? 6.172 -24.248 -4.020 1.00 67.00 964 SER A N 1
ATOM 7712 C CA . SER A 1 964 ? 5.346 -23.080 -3.685 1.00 67.00 964 SER A CA 1
ATOM 7713 C C . SER A 1 964 ? 5.752 -21.796 -4.429 1.00 67.00 964 SER A C 1
ATOM 7715 O O . SER A 1 964 ? 5.163 -20.743 -4.182 1.00 67.00 964 SER A O 1
ATOM 7717 N N . GLY A 1 965 ? 6.729 -21.866 -5.340 1.00 74.88 965 GLY A N 1
ATOM 7718 C CA . GLY A 1 965 ? 7.238 -20.742 -6.132 1.00 74.88 965 GLY A CA 1
ATOM 7719 C C . GLY A 1 965 ? 8.722 -20.451 -5.893 1.00 74.88 965 GLY A C 1
ATOM 7720 O O . GLY A 1 965 ? 9.372 -21.053 -5.036 1.00 74.88 965 GLY A O 1
ATOM 7721 N N . GLY A 1 966 ? 9.296 -19.531 -6.668 1.00 82.62 966 GLY A N 1
ATOM 7722 C CA . GLY A 1 966 ? 10.719 -19.219 -6.569 1.00 82.62 966 GLY A CA 1
ATOM 7723 C C . GLY A 1 966 ? 11.183 -18.078 -7.465 1.00 82.62 966 GLY A C 1
ATOM 7724 O O . GLY A 1 966 ? 10.397 -17.509 -8.218 1.00 82.62 966 GLY A O 1
ATOM 7725 N N . ILE A 1 967 ? 12.470 -17.758 -7.365 1.00 86.25 967 ILE A N 1
ATOM 7726 C CA . ILE A 1 967 ? 13.171 -16.802 -8.223 1.00 86.25 967 ILE A CA 1
ATOM 7727 C C . ILE A 1 967 ? 14.272 -17.558 -8.967 1.00 86.25 967 ILE A C 1
ATOM 7729 O O . ILE A 1 967 ? 14.959 -18.401 -8.395 1.00 86.25 967 ILE A O 1
ATOM 7733 N N . ALA A 1 968 ? 14.444 -17.255 -10.248 1.00 83.69 968 ALA A N 1
ATOM 7734 C CA . ALA A 1 968 ? 15.519 -17.805 -11.054 1.00 83.69 968 ALA A CA 1
ATOM 7735 C C . ALA A 1 968 ? 15.979 -16.783 -12.092 1.00 83.69 968 ALA A C 1
ATOM 7737 O O . ALA A 1 968 ? 15.178 -16.036 -12.652 1.00 83.69 968 ALA A O 1
ATOM 7738 N N . SER A 1 969 ? 17.277 -16.786 -12.355 1.00 83.81 969 SER A N 1
ATOM 7739 C CA . SER A 1 969 ? 17.889 -16.114 -13.491 1.00 83.81 969 SER A CA 1
ATOM 7740 C C . SER A 1 969 ? 17.823 -17.056 -14.686 1.00 83.81 969 SER A C 1
ATOM 7742 O O . SER A 1 969 ? 18.261 -18.202 -14.592 1.00 83.81 969 SER A O 1
ATOM 7744 N N . ILE A 1 970 ? 17.281 -16.576 -15.800 1.00 81.75 970 ILE A N 1
ATOM 7745 C CA . ILE A 1 970 ? 17.176 -17.342 -17.043 1.00 81.75 970 ILE A CA 1
ATOM 7746 C C . ILE A 1 970 ? 17.878 -16.592 -18.172 1.00 81.75 970 ILE A C 1
ATOM 7748 O O . ILE A 1 970 ? 17.821 -15.363 -18.236 1.00 81.75 970 ILE A O 1
ATOM 7752 N N . ASN A 1 971 ? 18.525 -17.326 -19.076 1.00 83.12 971 ASN A N 1
ATOM 7753 C CA . ASN A 1 971 ? 18.950 -16.768 -20.353 1.00 83.12 971 ASN A CA 1
ATOM 7754 C C . ASN A 1 971 ? 17.710 -16.664 -21.254 1.00 83.12 971 ASN A C 1
ATOM 7756 O O . ASN A 1 971 ? 17.072 -17.676 -21.548 1.00 83.12 971 ASN A O 1
ATOM 7760 N N . GLN A 1 972 ? 17.349 -15.441 -21.651 1.00 75.31 972 GLN A N 1
ATOM 7761 C CA . GLN A 1 972 ? 16.135 -15.178 -22.424 1.00 75.31 972 GLN A CA 1
ATOM 7762 C C . GLN A 1 972 ? 16.136 -15.896 -23.779 1.00 75.31 972 GLN A C 1
ATOM 7764 O O . GLN A 1 972 ? 15.098 -16.429 -24.160 1.00 75.31 972 GLN A O 1
ATOM 7769 N N . GLU A 1 973 ? 17.265 -15.934 -24.490 1.00 77.44 973 GLU A N 1
ATOM 7770 C CA . GLU A 1 973 ? 17.344 -16.566 -25.814 1.00 77.44 973 GLU A CA 1
ATOM 7771 C C . GLU A 1 973 ? 17.168 -18.083 -25.710 1.00 77.44 973 GLU A C 1
ATOM 7773 O O . GLU A 1 973 ? 16.363 -18.670 -26.431 1.00 77.44 973 GLU A O 1
ATOM 7778 N N . GLU A 1 974 ? 17.844 -18.706 -24.743 1.00 77.31 974 GLU A N 1
ATOM 7779 C CA . GLU A 1 974 ? 17.753 -20.151 -24.492 1.00 77.31 974 GLU A CA 1
ATOM 7780 C C . GLU A 1 974 ? 16.386 -20.564 -23.927 1.00 77.31 974 GLU A C 1
ATOM 7782 O O . GLU A 1 974 ? 15.953 -21.702 -24.098 1.00 77.31 974 GLU A O 1
ATOM 7787 N N . SER A 1 975 ? 15.686 -19.641 -23.260 1.00 83.88 975 SER A N 1
ATOM 7788 C CA . SER A 1 975 ? 14.403 -19.907 -22.597 1.00 83.88 975 SER A CA 1
ATOM 7789 C C . SER A 1 975 ? 13.189 -19.441 -23.396 1.00 83.88 975 SER A C 1
ATOM 7791 O O . SER A 1 975 ? 12.062 -19.638 -22.938 1.00 83.88 975 SER A O 1
ATOM 7793 N N . LEU A 1 976 ? 13.381 -18.828 -24.569 1.00 86.00 976 LEU A N 1
ATOM 7794 C CA . LEU A 1 976 ? 12.294 -18.211 -25.328 1.00 86.00 976 LEU A CA 1
ATOM 7795 C C . LEU A 1 976 ? 11.181 -19.214 -25.646 1.00 86.00 976 LEU A C 1
ATOM 7797 O O . LEU A 1 976 ? 10.011 -18.901 -25.454 1.00 86.00 976 LEU A O 1
ATOM 7801 N N . ASP A 1 977 ? 11.525 -20.435 -26.059 1.00 88.38 977 ASP A N 1
ATOM 7802 C CA . ASP A 1 977 ? 10.528 -21.457 -26.394 1.00 88.38 977 ASP A CA 1
ATOM 7803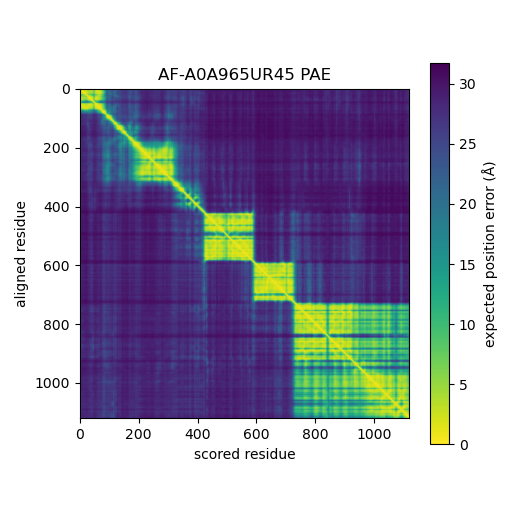 C C . ASP A 1 977 ? 9.730 -21.926 -25.158 1.00 88.38 977 ASP A C 1
ATOM 7805 O O . ASP A 1 977 ? 8.522 -22.154 -25.255 1.00 88.38 977 ASP A O 1
ATOM 7809 N N . ASN A 1 978 ? 10.355 -21.974 -23.974 1.00 88.31 978 ASN A N 1
ATOM 7810 C CA . ASN A 1 978 ? 9.653 -22.255 -22.715 1.00 88.31 978 ASN A CA 1
ATOM 7811 C C . ASN A 1 978 ? 8.689 -21.118 -22.354 1.00 88.31 978 ASN A C 1
ATOM 7813 O O . ASN A 1 978 ? 7.542 -21.364 -21.983 1.00 88.31 978 ASN A O 1
ATOM 7817 N N . ILE A 1 979 ? 9.131 -19.867 -22.513 1.00 90.94 979 ILE A N 1
ATOM 7818 C CA . ILE A 1 979 ? 8.298 -18.680 -22.288 1.00 90.94 979 ILE A CA 1
ATOM 7819 C C . ILE A 1 979 ? 7.110 -18.671 -23.262 1.00 90.94 979 ILE A C 1
ATOM 7821 O O . ILE A 1 979 ? 5.977 -18.429 -22.848 1.00 90.94 979 ILE A O 1
ATOM 7825 N N . VAL A 1 980 ? 7.337 -18.999 -24.538 1.00 92.69 980 VAL A N 1
ATOM 7826 C CA . VAL A 1 980 ? 6.276 -19.176 -25.543 1.00 92.69 980 VAL A CA 1
ATOM 7827 C C . VAL A 1 980 ? 5.282 -20.251 -25.102 1.00 92.69 980 VAL A C 1
ATOM 7829 O O . VAL A 1 980 ? 4.078 -20.054 -25.258 1.00 92.69 980 VAL A O 1
ATOM 7832 N N . GLY A 1 981 ? 5.757 -21.359 -24.523 1.00 93.56 981 GLY A N 1
ATOM 7833 C CA . GLY A 1 981 ? 4.908 -22.396 -23.931 1.00 93.56 981 GLY A CA 1
ATOM 7834 C C . GLY A 1 981 ? 3.946 -21.843 -22.875 1.00 93.56 981 GLY A C 1
ATOM 7835 O O . GLY A 1 981 ? 2.742 -22.082 -22.966 1.00 93.56 981 GLY A O 1
ATOM 7836 N N . LEU A 1 982 ? 4.448 -21.019 -21.948 1.00 93.06 982 LEU A N 1
ATOM 7837 C CA . LEU A 1 982 ? 3.628 -20.376 -20.912 1.00 93.06 982 LEU A CA 1
ATOM 7838 C C . LEU A 1 982 ? 2.565 -19.440 -21.504 1.00 93.06 982 LEU A C 1
ATOM 7840 O O . LEU A 1 982 ? 1.420 -19.441 -21.058 1.00 93.06 982 LEU A O 1
ATOM 7844 N N . TYR A 1 983 ? 2.913 -18.650 -22.525 1.00 92.50 983 TYR A N 1
ATOM 7845 C CA . TYR A 1 983 ? 1.938 -17.780 -23.194 1.00 92.50 983 TYR A CA 1
ATOM 7846 C C . TYR A 1 983 ? 0.889 -18.576 -23.979 1.00 92.50 983 TYR A C 1
ATOM 7848 O O . TYR A 1 983 ? -0.281 -18.202 -23.968 1.00 92.50 983 TYR A O 1
ATOM 7856 N N . LYS A 1 984 ? 1.260 -19.694 -24.617 1.00 93.25 984 LYS A N 1
ATOM 7857 C CA . LYS A 1 984 ? 0.289 -20.591 -25.267 1.00 93.25 984 LYS A CA 1
ATOM 7858 C C . LYS A 1 984 ? -0.698 -21.170 -24.257 1.00 93.25 984 LYS A C 1
ATOM 7860 O O . LYS A 1 984 ? -1.897 -21.173 -24.521 1.00 93.25 984 LYS A O 1
ATOM 7865 N N . GLU A 1 985 ? -0.222 -21.604 -23.093 1.00 93.12 985 GLU A N 1
ATOM 7866 C CA . GLU A 1 985 ? -1.092 -22.089 -22.017 1.00 93.12 985 GLU A CA 1
ATOM 7867 C C . GLU A 1 985 ? -2.006 -20.983 -21.473 1.00 93.12 985 GLU A C 1
ATOM 7869 O O . GLU A 1 985 ? -3.199 -21.204 -21.250 1.00 93.12 985 GLU A O 1
ATOM 7874 N N . ALA A 1 986 ? -1.486 -19.761 -21.342 1.00 90.94 986 ALA A N 1
ATOM 7875 C CA . ALA A 1 986 ? -2.287 -18.605 -20.966 1.00 90.94 986 ALA A CA 1
ATOM 7876 C C . ALA A 1 986 ? -3.439 -18.363 -21.958 1.00 90.94 986 ALA A C 1
ATOM 7878 O O . ALA A 1 986 ? -4.575 -18.161 -21.529 1.00 90.94 986 ALA A O 1
ATOM 7879 N N . ILE A 1 987 ? -3.172 -18.428 -23.270 1.00 89.88 987 ILE A N 1
ATOM 7880 C CA . ILE A 1 987 ? -4.189 -18.286 -24.329 1.00 89.88 987 ILE A CA 1
ATOM 7881 C C . ILE A 1 987 ? -5.229 -19.409 -24.221 1.00 89.88 987 ILE A C 1
ATOM 7883 O O . ILE A 1 987 ? -6.423 -19.122 -24.187 1.00 89.88 987 ILE A O 1
ATOM 7887 N N . VAL A 1 988 ? -4.795 -20.669 -24.094 1.00 90.00 988 VAL A N 1
ATOM 7888 C CA . VAL A 1 988 ? -5.694 -21.835 -23.964 1.00 90.00 988 VAL A CA 1
ATOM 7889 C C . VAL A 1 988 ? -6.615 -21.713 -22.747 1.00 90.00 988 VAL A C 1
ATOM 7891 O O . VAL A 1 988 ? -7.792 -22.056 -22.823 1.00 90.00 988 VAL A O 1
ATOM 7894 N N . THR A 1 989 ? -6.098 -21.212 -21.626 1.00 90.19 989 THR A N 1
ATOM 7895 C CA . THR A 1 989 ? -6.869 -21.040 -20.384 1.00 90.19 989 THR A CA 1
ATOM 7896 C C . THR A 1 989 ? -7.667 -19.736 -20.333 1.00 90.19 989 THR A C 1
ATOM 7898 O O . THR A 1 989 ? -8.461 -19.546 -19.412 1.00 90.19 989 THR A O 1
ATOM 7901 N N . GLY A 1 990 ? -7.453 -18.815 -21.279 1.00 85.44 990 GLY A N 1
ATOM 7902 C CA . GLY A 1 990 ? -8.021 -17.467 -21.241 1.00 85.44 990 GLY A CA 1
ATOM 7903 C C . GLY A 1 990 ? -7.563 -16.641 -20.031 1.00 85.44 990 GLY A C 1
ATOM 7904 O O . GLY A 1 990 ? -8.244 -15.694 -19.634 1.00 85.44 990 GLY A O 1
ATOM 7905 N N . ASN A 1 991 ? -6.437 -16.994 -19.402 1.00 85.69 991 ASN A N 1
ATOM 7906 C CA . ASN A 1 991 ? -5.961 -16.344 -18.186 1.00 85.69 991 ASN A CA 1
ATOM 7907 C C . ASN A 1 991 ? -4.869 -15.310 -18.498 1.00 85.69 991 ASN A C 1
ATOM 7909 O O . ASN A 1 991 ? -3.677 -15.616 -18.519 1.00 85.69 991 ASN A O 1
ATOM 7913 N N . THR A 1 992 ? -5.266 -14.042 -18.638 1.00 83.19 992 THR A N 1
ATOM 7914 C CA . THR A 1 992 ? -4.350 -12.912 -18.898 1.00 83.19 992 THR A CA 1
ATOM 7915 C C . THR A 1 992 ? -3.368 -12.611 -17.756 1.00 83.19 992 THR A C 1
ATOM 7917 O O . THR A 1 992 ? -2.572 -11.678 -17.864 1.00 83.19 992 THR A O 1
ATOM 7920 N N . ASN A 1 993 ? -3.457 -13.324 -16.630 1.00 83.06 993 ASN A N 1
ATOM 7921 C CA . ASN A 1 993 ? -2.576 -13.176 -15.469 1.00 83.06 993 ASN A CA 1
ATOM 7922 C C . ASN A 1 993 ? -1.667 -14.399 -15.258 1.00 83.06 993 ASN A C 1
ATOM 7924 O O . ASN A 1 993 ? -0.961 -14.446 -14.255 1.00 83.06 993 ASN A O 1
ATOM 7928 N N . TYR A 1 994 ? -1.689 -15.378 -16.170 1.00 88.88 994 TYR A N 1
ATOM 7929 C CA . TYR A 1 994 ? -0.899 -16.607 -16.058 1.00 88.88 994 TYR A CA 1
ATOM 7930 C C . TYR A 1 994 ? 0.614 -16.346 -16.155 1.00 88.88 994 TYR A C 1
ATOM 7932 O O . TYR A 1 994 ? 1.389 -16.862 -15.357 1.00 88.88 994 TYR A O 1
ATOM 7940 N N . VAL A 1 995 ? 1.035 -15.503 -17.102 1.00 89.38 995 VAL A N 1
ATOM 7941 C CA . VAL A 1 995 ? 2.436 -15.118 -17.317 1.00 89.38 995 VAL A CA 1
ATOM 7942 C C . VAL A 1 995 ? 2.525 -13.629 -17.637 1.00 89.38 995 VAL A C 1
ATOM 7944 O O . VAL A 1 995 ? 1.631 -13.067 -18.270 1.00 89.38 995 VAL A O 1
ATOM 7947 N N . GLN A 1 996 ? 3.596 -12.976 -17.183 1.00 90.25 996 GLN A N 1
ATOM 7948 C CA . GLN A 1 996 ? 3.848 -11.562 -17.441 1.00 90.25 996 GLN A CA 1
ATOM 7949 C C . GLN A 1 996 ? 5.330 -11.326 -17.719 1.00 90.25 996 GLN A C 1
ATOM 7951 O O . GLN A 1 996 ? 6.185 -11.703 -16.922 1.00 90.25 996 GLN A O 1
ATOM 7956 N N . PHE A 1 997 ? 5.617 -10.622 -18.812 1.00 89.88 997 PHE A N 1
ATOM 7957 C CA . PHE A 1 997 ? 6.924 -10.020 -19.049 1.00 89.88 997 PHE A CA 1
ATOM 7958 C C . PHE A 1 997 ? 6.915 -8.559 -18.587 1.00 89.88 997 PHE A C 1
ATOM 7960 O O . PHE A 1 997 ? 5.957 -7.825 -18.852 1.00 89.88 997 PHE A O 1
ATOM 7967 N N . LEU A 1 998 ? 7.962 -8.147 -17.874 1.00 90.69 998 LEU A N 1
ATOM 7968 C CA . LEU A 1 998 ? 8.148 -6.789 -17.369 1.00 90.69 998 LEU A CA 1
ATOM 7969 C C . LEU A 1 998 ? 9.532 -6.294 -17.792 1.00 90.69 998 LEU A C 1
ATOM 7971 O O . LEU A 1 998 ? 10.516 -7.020 -17.677 1.00 90.69 998 LEU A O 1
ATOM 7975 N N . SER A 1 999 ? 9.612 -5.051 -18.256 1.00 90.31 999 SER A N 1
ATOM 7976 C CA . SER A 1 999 ? 10.875 -4.378 -18.558 1.00 90.31 999 SER A CA 1
ATOM 7977 C C . SER A 1 999 ? 10.762 -2.894 -18.225 1.00 90.31 999 SER A C 1
ATOM 7979 O O . SER A 1 999 ? 9.669 -2.333 -18.263 1.00 90.31 999 SER A O 1
ATOM 7981 N N . TYR A 1 1000 ? 11.892 -2.264 -17.902 1.00 85.19 1000 TYR A N 1
ATOM 7982 C CA . TYR A 1 1000 ? 11.949 -0.834 -17.598 1.00 85.19 1000 TYR A CA 1
ATOM 7983 C C . TYR A 1 1000 ? 11.703 0.038 -18.840 1.00 85.19 1000 TYR A C 1
ATOM 7985 O O . TYR A 1 1000 ? 11.052 1.075 -18.744 1.00 85.19 1000 TYR A O 1
ATOM 7993 N N . GLU A 1 1001 ? 12.188 -0.380 -20.016 1.00 86.06 1001 GLU A N 1
ATOM 7994 C CA . GLU A 1 1001 ? 12.038 0.392 -21.254 1.00 86.06 1001 GLU A CA 1
ATOM 7995 C C . GLU A 1 1001 ? 11.038 -0.249 -22.225 1.00 86.06 1001 GLU A C 1
ATOM 7997 O O . GLU A 1 1001 ? 11.148 -1.423 -22.586 1.00 86.06 1001 GLU A O 1
ATOM 8002 N N . ASN A 1 1002 ? 10.133 0.571 -22.771 1.00 84.06 1002 ASN A N 1
ATOM 8003 C CA . ASN A 1 1002 ? 9.126 0.140 -23.748 1.00 84.06 1002 ASN A CA 1
ATOM 8004 C C . ASN A 1 1002 ? 9.721 -0.488 -25.019 1.00 84.06 1002 ASN A C 1
ATOM 8006 O O . ASN A 1 1002 ? 9.068 -1.316 -25.649 1.00 84.06 1002 ASN A O 1
ATOM 8010 N N . LYS A 1 1003 ? 10.953 -0.131 -25.412 1.00 87.00 1003 LYS A N 1
ATOM 8011 C CA . LYS A 1 1003 ? 11.604 -0.707 -26.602 1.00 87.00 1003 LYS A CA 1
ATOM 8012 C C . LYS A 1 1003 ? 11.824 -2.221 -26.472 1.00 87.00 1003 LYS A C 1
ATOM 8014 O O . LYS A 1 1003 ? 11.652 -2.939 -27.450 1.00 87.00 1003 LYS A O 1
ATOM 8019 N N . TYR A 1 1004 ? 12.131 -2.708 -25.266 1.00 90.25 1004 TYR A N 1
ATOM 8020 C CA . TYR A 1 1004 ? 12.322 -4.138 -25.014 1.00 90.25 1004 TYR A CA 1
ATOM 8021 C C . TYR A 1 1004 ? 10.989 -4.877 -24.931 1.00 90.25 1004 TYR A C 1
ATOM 8023 O O . TYR A 1 1004 ? 10.896 -6.004 -25.400 1.00 90.25 1004 TYR A O 1
ATOM 8031 N N . ILE A 1 1005 ? 9.943 -4.231 -24.401 1.00 89.81 1005 ILE A N 1
ATOM 8032 C CA . ILE A 1 1005 ? 8.575 -4.769 -24.439 1.00 89.81 1005 ILE A CA 1
ATOM 8033 C C . ILE A 1 1005 ? 8.127 -4.958 -25.893 1.00 89.81 1005 ILE A C 1
ATOM 8035 O O . ILE A 1 1005 ? 7.583 -6.003 -26.232 1.00 89.81 1005 ILE A O 1
ATOM 8039 N N . LYS A 1 1006 ? 8.394 -3.977 -26.765 1.00 87.38 1006 LYS A N 1
ATOM 8040 C CA . LYS A 1 1006 ? 8.067 -4.059 -28.197 1.00 87.38 1006 LYS A CA 1
ATOM 8041 C C . LYS A 1 1006 ? 8.791 -5.216 -28.885 1.00 87.38 1006 LYS A C 1
ATOM 8043 O O . LYS A 1 1006 ? 8.125 -6.053 -29.482 1.00 87.38 1006 LYS A O 1
ATOM 8048 N N . ALA A 1 1007 ? 10.114 -5.299 -28.732 1.00 89.00 1007 ALA A N 1
ATOM 8049 C CA . ALA A 1 1007 ? 10.907 -6.389 -29.303 1.00 89.00 1007 ALA A CA 1
ATOM 8050 C C . ALA A 1 1007 ? 10.429 -7.768 -28.808 1.00 89.00 1007 ALA A C 1
ATOM 8052 O O . ALA A 1 1007 ? 10.161 -8.659 -29.607 1.00 89.00 1007 ALA A O 1
ATOM 8053 N N . PHE A 1 1008 ? 10.214 -7.912 -27.496 1.00 91.69 1008 PHE A N 1
ATOM 8054 C CA . PHE A 1 1008 ? 9.711 -9.152 -26.906 1.00 91.69 1008 PHE A CA 1
ATOM 8055 C C . PHE A 1 1008 ? 8.319 -9.532 -27.432 1.00 91.69 1008 PHE A C 1
ATOM 8057 O O . PHE A 1 1008 ? 8.083 -10.688 -27.780 1.00 91.69 1008 PHE A O 1
ATOM 8064 N N . ASN A 1 1009 ? 7.398 -8.566 -27.528 1.00 90.44 1009 ASN A N 1
ATOM 8065 C CA . ASN A 1 1009 ? 6.065 -8.804 -28.077 1.00 90.44 1009 ASN A CA 1
ATOM 8066 C C . ASN A 1 1009 ? 6.139 -9.259 -29.539 1.00 90.44 1009 ASN A C 1
ATOM 8068 O O . ASN A 1 1009 ? 5.418 -10.176 -29.913 1.00 90.44 1009 ASN A O 1
ATOM 8072 N N . GLU A 1 1010 ? 7.001 -8.662 -30.364 1.00 89.19 1010 GLU A N 1
ATOM 8073 C CA . GLU A 1 1010 ? 7.197 -9.108 -31.747 1.00 89.19 1010 GLU A CA 1
ATOM 8074 C C . GLU A 1 1010 ? 7.686 -10.559 -31.816 1.00 89.19 1010 GLU A C 1
ATOM 8076 O O . GLU A 1 1010 ? 7.110 -11.356 -32.558 1.00 89.19 1010 GLU A O 1
ATOM 8081 N N . ASP A 1 1011 ? 8.690 -10.927 -31.020 1.00 90.38 1011 ASP A N 1
ATOM 8082 C CA . ASP A 1 1011 ? 9.268 -12.275 -31.029 1.00 90.38 1011 ASP A CA 1
ATOM 8083 C C . ASP A 1 1011 ? 8.275 -13.339 -30.546 1.00 90.38 1011 ASP A C 1
ATOM 8085 O O . ASP A 1 1011 ? 8.083 -14.368 -31.205 1.00 90.38 1011 ASP A O 1
ATOM 8089 N N . ILE A 1 1012 ? 7.580 -13.077 -29.434 1.00 92.56 1012 ILE A N 1
ATOM 8090 C CA . ILE A 1 1012 ? 6.547 -13.978 -28.909 1.00 92.56 1012 ILE A CA 1
ATOM 8091 C C . ILE A 1 1012 ? 5.390 -14.113 -29.901 1.00 92.56 1012 ILE A C 1
ATOM 8093 O O . ILE A 1 1012 ? 4.934 -15.229 -30.161 1.00 92.56 1012 ILE A O 1
ATOM 8097 N N . ARG A 1 1013 ? 4.939 -13.011 -30.514 1.00 91.94 1013 ARG A N 1
ATOM 8098 C CA . ARG A 1 1013 ? 3.856 -13.051 -31.508 1.00 91.94 1013 ARG A CA 1
ATOM 8099 C C . ARG A 1 1013 ? 4.254 -13.857 -32.740 1.00 91.94 1013 ARG A C 1
ATOM 8101 O O . ARG A 1 1013 ? 3.460 -14.697 -33.156 1.00 91.94 1013 ARG A O 1
ATOM 8108 N N . LYS A 1 1014 ? 5.478 -13.698 -33.265 1.00 91.94 1014 LYS A N 1
ATOM 8109 C CA . LYS A 1 1014 ? 5.984 -14.508 -34.396 1.00 91.94 1014 LYS A CA 1
ATOM 8110 C C . LYS A 1 1014 ? 5.979 -15.998 -34.065 1.00 91.94 1014 LYS A C 1
ATOM 8112 O O . LYS A 1 1014 ? 5.575 -16.824 -34.880 1.00 91.94 1014 LYS A O 1
ATOM 8117 N N . LYS A 1 1015 ? 6.401 -16.350 -32.849 1.00 92.75 1015 LYS A N 1
ATOM 8118 C CA . LYS A 1 1015 ? 6.476 -17.741 -32.376 1.00 92.75 1015 LYS A CA 1
ATOM 8119 C C . LYS A 1 1015 ? 5.106 -18.379 -32.114 1.00 92.75 1015 LYS A C 1
ATOM 8121 O O . LYS A 1 1015 ? 4.980 -19.601 -32.224 1.00 92.75 1015 LYS A O 1
ATOM 8126 N N . ILE A 1 1016 ? 4.096 -17.590 -31.745 1.00 92.94 1016 ILE A N 1
ATOM 8127 C CA . ILE A 1 1016 ? 2.740 -18.086 -31.458 1.00 92.94 1016 ILE A CA 1
ATOM 8128 C C . ILE A 1 1016 ? 1.865 -18.092 -32.715 1.00 92.94 1016 ILE A C 1
ATOM 8130 O O . ILE A 1 1016 ? 1.231 -19.107 -32.996 1.00 92.94 1016 ILE A O 1
ATOM 8134 N N . PHE A 1 1017 ? 1.840 -16.990 -33.465 1.00 90.88 1017 PHE A N 1
ATOM 8135 C CA . PHE A 1 1017 ? 0.903 -16.761 -34.571 1.00 90.88 1017 PHE A CA 1
ATOM 8136 C C . PHE A 1 1017 ? 1.534 -16.930 -35.965 1.00 90.88 1017 PHE A C 1
ATOM 8138 O O . PHE A 1 1017 ? 0.819 -16.912 -36.963 1.00 90.88 1017 PHE A O 1
ATOM 8145 N N . GLY A 1 1018 ? 2.851 -17.145 -36.047 1.00 89.81 1018 GLY A N 1
ATOM 8146 C CA . GLY A 1 1018 ? 3.595 -17.288 -37.301 1.00 89.81 1018 GLY A CA 1
ATOM 8147 C C . GLY A 1 1018 ? 4.217 -15.977 -37.797 1.00 89.81 1018 GLY A C 1
ATOM 8148 O O . GLY A 1 1018 ? 4.054 -14.920 -37.195 1.00 89.81 1018 GLY A O 1
ATOM 8149 N N . ASN A 1 1019 ? 4.960 -16.047 -38.908 1.00 85.31 1019 ASN A N 1
ATOM 8150 C CA . ASN A 1 1019 ? 5.712 -14.903 -39.449 1.00 85.31 1019 ASN A CA 1
ATOM 8151 C C . ASN A 1 1019 ? 4.831 -13.848 -40.143 1.00 85.31 1019 ASN A C 1
ATOM 8153 O O . ASN A 1 1019 ? 5.241 -12.693 -40.239 1.00 85.31 1019 ASN A O 1
ATOM 8157 N N . ASP A 1 1020 ? 3.643 -14.233 -40.617 1.00 81.44 1020 ASP A N 1
ATOM 8158 C CA . ASP A 1 1020 ? 2.662 -13.330 -41.232 1.00 81.44 1020 ASP A CA 1
ATOM 8159 C C . ASP A 1 1020 ? 1.737 -12.744 -40.152 1.00 81.44 1020 ASP A C 1
ATOM 8161 O O . ASP A 1 1020 ? 0.564 -13.104 -40.020 1.00 81.44 1020 ASP A O 1
ATOM 8165 N N . ILE A 1 1021 ? 2.318 -11.913 -39.281 1.00 76.50 1021 ILE A N 1
ATOM 8166 C CA . ILE A 1 1021 ? 1.602 -11.356 -38.132 1.00 76.50 1021 ILE A CA 1
ATOM 8167 C C . ILE A 1 1021 ? 0.613 -10.294 -38.614 1.00 76.50 1021 ILE A C 1
ATOM 8169 O O . ILE A 1 1021 ? 1.001 -9.198 -39.018 1.00 76.50 1021 ILE A O 1
ATOM 8173 N N . LYS A 1 1022 ? -0.683 -10.585 -38.485 1.00 78.75 1022 LYS A N 1
ATOM 8174 C CA . LYS A 1 1022 ? -1.741 -9.570 -38.597 1.00 78.75 1022 LYS A CA 1
ATOM 8175 C C . LYS A 1 1022 ? -1.615 -8.535 -37.479 1.00 78.75 1022 LYS A C 1
ATOM 8177 O O . LYS A 1 1022 ? -1.088 -8.842 -36.411 1.00 78.75 1022 LYS A O 1
ATOM 8182 N N . SER A 1 1023 ? -2.190 -7.344 -37.677 1.00 83.00 1023 SER A N 1
ATOM 8183 C CA . SER A 1 1023 ? -2.246 -6.297 -36.646 1.00 83.00 1023 SER A CA 1
ATOM 8184 C C . SER A 1 1023 ? -2.709 -6.844 -35.296 1.00 83.00 1023 SER A C 1
ATOM 8186 O O . SER A 1 1023 ? -2.003 -6.663 -34.316 1.00 83.00 1023 SER A O 1
ATOM 8188 N N . TYR A 1 1024 ? -3.800 -7.613 -35.252 1.00 89.31 1024 TYR A N 1
ATOM 8189 C CA . TYR A 1 1024 ? -4.211 -8.373 -34.067 1.00 89.31 1024 TYR A CA 1
ATOM 8190 C C . TYR A 1 1024 ? -4.771 -9.740 -34.469 1.00 89.31 1024 TYR A C 1
ATOM 8192 O O . TYR A 1 1024 ? -5.451 -9.860 -35.495 1.00 89.31 1024 TYR A O 1
ATOM 8200 N N . ASN A 1 1025 ? -4.495 -10.765 -33.663 1.00 90.25 1025 ASN A N 1
ATOM 8201 C CA . ASN A 1 1025 ? -4.904 -12.149 -33.901 1.00 90.25 1025 ASN A CA 1
ATOM 8202 C C . ASN A 1 1025 ? -5.973 -12.606 -32.905 1.00 90.25 1025 ASN A C 1
ATOM 8204 O O . ASN A 1 1025 ? -6.067 -12.103 -31.790 1.00 90.25 1025 ASN A O 1
ATOM 8208 N N . GLU A 1 1026 ? -6.777 -13.587 -33.303 1.00 90.19 1026 GLU A N 1
ATOM 8209 C CA . GLU A 1 1026 ? -7.704 -14.259 -32.390 1.00 90.19 1026 GLU A CA 1
ATOM 8210 C C . GLU A 1 1026 ? -6.929 -14.970 -31.267 1.00 90.19 1026 GLU A C 1
ATOM 8212 O O . GLU A 1 1026 ? -5.886 -15.578 -31.512 1.00 90.19 1026 GLU A O 1
ATOM 8217 N N . GLY A 1 1027 ? -7.406 -14.843 -30.028 1.00 88.69 1027 GLY A N 1
ATOM 8218 C CA . GLY A 1 1027 ? -6.718 -15.309 -28.823 1.00 88.69 1027 GLY A CA 1
ATOM 8219 C C . GLY A 1 1027 ? -5.591 -14.392 -28.335 1.00 88.69 1027 GLY A C 1
ATOM 8220 O O . GLY A 1 1027 ? -5.007 -14.659 -27.288 1.00 88.69 1027 GLY A O 1
ATOM 8221 N N . GLU A 1 1028 ? -5.274 -13.305 -29.047 1.00 91.31 1028 GLU A N 1
ATOM 8222 C CA . GLU A 1 1028 ? -4.214 -12.379 -28.648 1.00 91.31 1028 GLU A CA 1
ATOM 8223 C C . GLU A 1 1028 ? -4.594 -11.566 -27.404 1.00 91.31 1028 GLU A C 1
ATOM 8225 O O . GLU A 1 1028 ? -5.726 -11.097 -27.256 1.00 91.31 1028 GLU A O 1
ATOM 8230 N N . PHE A 1 1029 ? -3.624 -11.373 -26.509 1.00 92.19 1029 PHE A N 1
ATOM 8231 C CA . PHE A 1 1029 ? -3.779 -10.520 -25.336 1.00 92.19 1029 PHE A CA 1
ATOM 8232 C C . PHE A 1 1029 ? -3.389 -9.087 -25.664 1.00 92.19 1029 PHE A C 1
ATOM 8234 O O . PHE A 1 1029 ? -2.291 -8.827 -26.152 1.00 92.19 1029 PHE A O 1
ATOM 8241 N N . ILE A 1 1030 ? -4.270 -8.150 -25.329 1.00 90.56 1030 ILE A N 1
ATOM 8242 C CA . ILE A 1 1030 ? -4.045 -6.719 -25.511 1.00 90.56 1030 ILE A CA 1
ATOM 8243 C C . ILE A 1 1030 ? -4.148 -5.980 -24.178 1.00 90.56 1030 ILE A C 1
ATOM 8245 O O . ILE A 1 1030 ? -4.854 -6.402 -23.257 1.00 90.56 1030 ILE A O 1
ATOM 8249 N N . ILE A 1 1031 ? -3.447 -4.852 -24.088 1.00 88.06 1031 ILE A N 1
ATOM 8250 C CA . ILE A 1 1031 ? -3.512 -3.927 -22.957 1.00 88.06 1031 ILE A CA 1
ATOM 8251 C C . ILE A 1 1031 ? -3.937 -2.567 -23.495 1.00 88.06 1031 ILE A C 1
ATOM 8253 O O . ILE A 1 1031 ? -3.357 -2.060 -24.454 1.00 88.06 1031 ILE A O 1
ATOM 8257 N N . PHE A 1 1032 ? -4.954 -1.976 -22.879 1.00 83.38 1032 PHE A N 1
ATOM 8258 C CA . PHE A 1 1032 ? -5.395 -0.629 -23.215 1.00 83.38 1032 PHE A CA 1
ATOM 8259 C C . PHE A 1 1032 ? -4.447 0.400 -22.602 1.00 83.38 1032 PHE A C 1
ATOM 8261 O O . PHE A 1 1032 ? -4.368 0.484 -21.384 1.00 83.38 1032 PHE A O 1
ATOM 8268 N N . ASN A 1 1033 ? -3.761 1.198 -23.423 1.00 75.94 1033 ASN A N 1
ATOM 8269 C CA . ASN A 1 1033 ? -2.856 2.259 -22.948 1.00 75.94 1033 ASN A CA 1
ATOM 8270 C C . ASN A 1 1033 ? -3.581 3.570 -22.595 1.00 75.94 1033 ASN A C 1
ATOM 8272 O O . ASN A 1 1033 ? -3.011 4.443 -21.948 1.00 75.94 1033 ASN A O 1
ATOM 8276 N N . ASP A 1 1034 ? -4.841 3.705 -23.010 1.00 70.56 1034 ASP A N 1
ATOM 8277 C CA . ASP A 1 1034 ? -5.706 4.852 -22.750 1.00 70.56 1034 ASP A CA 1
ATOM 8278 C C . ASP A 1 1034 ? -7.124 4.365 -22.421 1.00 70.56 1034 ASP A C 1
ATOM 8280 O O . ASP A 1 1034 ? -7.528 3.254 -22.776 1.00 70.56 1034 ASP A O 1
ATOM 8284 N N . SER A 1 1035 ? -7.900 5.209 -21.735 1.00 70.00 1035 SER A N 1
ATOM 8285 C CA . SER A 1 1035 ? -9.295 4.876 -21.427 1.00 70.00 1035 SER A CA 1
ATOM 8286 C C . SER A 1 1035 ? -10.160 4.968 -22.689 1.00 70.00 1035 SER A C 1
ATOM 8288 O O . SER A 1 1035 ? -10.129 5.975 -23.394 1.00 70.00 1035 SER A O 1
ATOM 8290 N N . THR A 1 1036 ? -10.945 3.930 -22.959 1.00 74.31 1036 THR A N 1
ATOM 8291 C CA . THR A 1 1036 ? -11.767 3.758 -24.162 1.00 74.31 1036 THR A CA 1
ATOM 8292 C C . THR A 1 1036 ? -13.228 3.578 -23.769 1.00 74.31 1036 THR A C 1
ATOM 8294 O O . THR A 1 1036 ? -13.566 2.670 -23.015 1.00 74.31 1036 THR A O 1
ATOM 8297 N N . THR A 1 1037 ? -14.121 4.416 -24.289 1.00 76.69 1037 THR A N 1
ATOM 8298 C CA . THR A 1 1037 ? -15.567 4.239 -24.095 1.00 76.69 1037 THR A CA 1
ATOM 8299 C C . THR A 1 1037 ? -16.091 3.096 -24.962 1.00 76.69 1037 THR A C 1
ATOM 8301 O O . THR A 1 1037 ? -15.801 3.029 -26.156 1.00 76.69 1037 THR A O 1
ATOM 8304 N N . VAL A 1 1038 ? -16.898 2.222 -24.369 1.00 80.25 1038 VAL A N 1
ATOM 8305 C CA . VAL A 1 1038 ? -17.564 1.093 -25.026 1.00 80.25 1038 VAL A CA 1
ATOM 8306 C C . VAL A 1 1038 ? -19.036 1.040 -24.635 1.00 80.25 1038 VAL A C 1
ATOM 8308 O O . VAL A 1 1038 ? -19.455 1.656 -23.659 1.00 80.25 1038 VAL A O 1
ATOM 8311 N N . TYR A 1 1039 ? -19.833 0.290 -25.389 1.00 78.56 1039 TYR A N 1
ATOM 8312 C CA . TYR A 1 1039 ? -21.235 0.052 -25.057 1.00 78.56 1039 TYR A CA 1
ATOM 8313 C C . TYR A 1 1039 ? -21.427 -1.419 -24.697 1.00 78.56 1039 TYR A C 1
ATOM 8315 O O . TYR A 1 1039 ? -21.127 -2.310 -25.492 1.00 78.56 1039 TYR A O 1
ATOM 8323 N N . VAL A 1 1040 ? -21.932 -1.671 -23.491 1.00 78.56 1040 VAL A N 1
ATOM 8324 C CA . VAL A 1 1040 ? -22.217 -3.012 -22.969 1.00 78.56 1040 VAL A CA 1
ATOM 8325 C C . VAL A 1 1040 ? -23.701 -3.072 -22.632 1.00 78.56 1040 VAL A C 1
ATOM 8327 O O . VAL A 1 1040 ? -24.182 -2.317 -21.790 1.00 78.56 1040 VAL A O 1
ATOM 8330 N N . GLY A 1 1041 ? -24.460 -3.927 -23.324 1.00 79.38 1041 GLY A N 1
ATOM 8331 C CA . GLY A 1 1041 ? -25.911 -4.037 -23.114 1.00 79.38 1041 GLY A CA 1
ATOM 8332 C C . GLY A 1 1041 ? -26.673 -2.720 -23.332 1.00 79.38 1041 GLY A C 1
ATOM 8333 O O . GLY A 1 1041 ? -27.641 -2.450 -22.629 1.00 79.38 1041 GLY A O 1
ATOM 8334 N N . GLY A 1 1042 ? -26.203 -1.867 -24.252 1.00 78.69 1042 GLY A N 1
ATOM 8335 C CA . GLY A 1 1042 ? -26.789 -0.548 -24.532 1.00 78.69 1042 GLY A CA 1
ATOM 8336 C C . GLY A 1 1042 ? -26.410 0.557 -23.538 1.00 78.69 1042 GLY A C 1
ATOM 8337 O O . GLY A 1 1042 ? -26.835 1.697 -23.712 1.00 78.69 1042 GLY A O 1
ATOM 8338 N N . LYS A 1 1043 ? -25.595 0.254 -22.522 1.00 73.94 1043 LYS A N 1
ATOM 8339 C CA . LYS A 1 1043 ? -25.093 1.227 -21.552 1.00 73.94 1043 LYS A CA 1
ATOM 8340 C C . LYS A 1 1043 ? -23.660 1.628 -21.888 1.00 73.94 1043 LYS A C 1
ATOM 8342 O O . LYS A 1 1043 ? -22.836 0.773 -22.204 1.00 73.94 1043 LYS A O 1
ATOM 8347 N N . GLU A 1 1044 ? -23.384 2.926 -21.820 1.00 76.00 1044 GLU A N 1
ATOM 8348 C CA . GLU A 1 1044 ? -22.031 3.463 -21.949 1.00 76.00 1044 GLU A CA 1
ATOM 8349 C C . GLU A 1 1044 ? -21.191 3.025 -20.742 1.00 76.00 1044 GLU A C 1
ATOM 8351 O O . GLU A 1 1044 ? -21.550 3.271 -19.588 1.00 76.00 1044 GLU A O 1
ATOM 8356 N N . GLU A 1 1045 ? -20.079 2.364 -21.022 1.00 75.50 1045 GLU A N 1
ATOM 8357 C CA . GLU A 1 1045 ? -19.079 1.930 -20.057 1.00 75.50 1045 GLU A CA 1
ATOM 8358 C C . GLU A 1 1045 ? -17.701 2.422 -20.520 1.00 75.50 1045 GLU A C 1
ATOM 8360 O O . GLU A 1 1045 ? -17.486 2.748 -21.686 1.00 75.50 1045 GLU A O 1
ATOM 8365 N N . THR A 1 1046 ? -16.734 2.492 -19.612 1.00 73.94 1046 THR A N 1
ATOM 8366 C CA . THR A 1 1046 ? -15.362 2.895 -19.944 1.00 73.94 1046 THR A CA 1
ATOM 8367 C C . THR A 1 1046 ? -14.422 1.741 -19.639 1.00 73.94 1046 THR A C 1
ATOM 8369 O O . THR A 1 1046 ? -14.347 1.278 -18.503 1.00 73.94 1046 THR A O 1
ATOM 8372 N N . ILE A 1 1047 ? -13.705 1.268 -20.656 1.00 76.25 1047 ILE A N 1
ATOM 8373 C CA . ILE A 1 1047 ? -12.521 0.432 -20.485 1.00 76.25 1047 ILE A CA 1
ATOM 8374 C C . ILE A 1 1047 ? -11.396 1.360 -20.067 1.00 76.25 1047 ILE A C 1
ATOM 8376 O O . ILE A 1 1047 ? -10.965 2.209 -20.835 1.00 76.25 1047 ILE A O 1
ATOM 8380 N N . ASP A 1 1048 ? -10.934 1.238 -18.837 1.00 72.19 1048 ASP A N 1
ATOM 8381 C CA . ASP A 1 1048 ? -9.917 2.138 -18.320 1.00 72.19 1048 ASP A CA 1
ATOM 8382 C C . ASP A 1 1048 ? -8.489 1.729 -18.777 1.00 72.19 1048 ASP A C 1
ATOM 8384 O O . ASP A 1 1048 ? -8.237 0.570 -19.122 1.00 72.19 1048 ASP A O 1
ATOM 8388 N N . ASN A 1 1049 ? -7.523 2.653 -18.703 1.00 75.88 1049 ASN A N 1
ATOM 8389 C CA . ASN A 1 1049 ? -6.096 2.386 -18.971 1.00 75.88 1049 ASN A CA 1
ATOM 8390 C C . ASN A 1 1049 ? -5.530 1.227 -18.105 1.00 75.88 1049 ASN A C 1
ATOM 8392 O O . ASN A 1 1049 ? -5.851 1.088 -16.923 1.00 75.88 1049 ASN A O 1
ATOM 8396 N N . GLY A 1 1050 ? -4.678 0.386 -18.685 1.00 77.38 1050 GLY A N 1
ATOM 8397 C CA . GLY A 1 1050 ? -4.051 -0.786 -18.078 1.00 77.38 1050 GLY A CA 1
ATOM 8398 C C . GLY A 1 1050 ? -4.953 -2.020 -18.036 1.00 77.38 1050 GLY A C 1
ATOM 8399 O O . GLY A 1 1050 ? -4.538 -3.062 -17.525 1.00 77.38 1050 GLY A O 1
ATOM 8400 N N . THR A 1 1051 ? -6.184 -1.930 -18.553 1.00 81.75 1051 THR A N 1
ATOM 8401 C CA . THR A 1 1051 ? -7.087 -3.083 -18.648 1.00 81.75 1051 THR A CA 1
ATOM 8402 C C . THR A 1 1051 ? -6.542 -4.083 -19.662 1.00 81.75 1051 THR A C 1
ATOM 8404 O O . THR A 1 1051 ? -6.170 -3.709 -20.773 1.00 81.75 1051 THR A O 1
ATOM 8407 N N . ARG A 1 1052 ? -6.507 -5.360 -19.270 1.00 87.75 1052 ARG A N 1
ATOM 8408 C CA . ARG A 1 1052 ? -6.136 -6.486 -20.133 1.00 87.75 1052 ARG A CA 1
ATOM 8409 C C . ARG A 1 1052 ? -7.391 -7.060 -20.772 1.00 87.75 1052 ARG A C 1
ATOM 8411 O O . ARG A 1 1052 ? -8.393 -7.249 -20.079 1.00 87.75 1052 ARG A O 1
ATOM 8418 N N . ALA A 1 1053 ? -7.322 -7.349 -22.060 1.00 90.44 1053 ALA A N 1
ATOM 8419 C CA . ALA A 1 1053 ? -8.398 -7.981 -22.804 1.00 90.44 1053 ALA A CA 1
ATOM 8420 C C . ALA A 1 1053 ? -7.851 -9.067 -23.731 1.00 90.44 1053 ALA A C 1
ATOM 8422 O O . ALA A 1 1053 ? -6.662 -9.089 -24.046 1.00 90.44 1053 ALA A O 1
ATOM 8423 N N . ILE A 1 1054 ? -8.739 -9.954 -24.162 1.00 93.12 1054 ILE A N 1
ATOM 8424 C CA . ILE A 1 1054 ? -8.454 -11.010 -25.130 1.00 93.12 1054 ILE A CA 1
ATOM 8425 C C . ILE A 1 1054 ? -9.245 -10.704 -26.396 1.00 93.12 1054 ILE A C 1
ATOM 8427 O O . ILE A 1 1054 ? -10.450 -10.448 -26.318 1.00 93.12 1054 ILE A O 1
ATOM 8431 N N . ILE A 1 1055 ? -8.590 -10.745 -27.554 1.00 92.88 1055 ILE A N 1
ATOM 8432 C CA . ILE A 1 1055 ? -9.271 -10.713 -28.850 1.00 92.88 1055 ILE A CA 1
ATOM 8433 C C . ILE A 1 1055 ? -10.028 -12.033 -29.023 1.00 92.88 1055 ILE A C 1
ATOM 8435 O O . ILE A 1 1055 ? -9.419 -13.081 -29.210 1.00 92.88 1055 ILE A O 1
ATOM 8439 N N . GLN A 1 1056 ? -11.356 -11.983 -28.954 1.00 92.75 1056 GLN A N 1
ATOM 8440 C CA . GLN A 1 1056 ? -12.221 -13.150 -29.145 1.00 92.75 1056 GLN A CA 1
ATOM 8441 C C . GLN A 1 1056 ? -12.486 -13.420 -30.622 1.00 92.75 1056 GLN A C 1
ATOM 8443 O O . GLN A 1 1056 ? -12.582 -14.565 -31.031 1.00 92.75 1056 GLN A O 1
ATOM 8448 N N . GLU A 1 1057 ? -12.628 -12.364 -31.423 1.00 90.94 1057 GLU A N 1
ATOM 8449 C CA . GLU A 1 1057 ? -12.943 -12.500 -32.842 1.00 90.94 1057 GLU A CA 1
ATOM 8450 C C . GLU A 1 1057 ? -12.429 -11.288 -33.624 1.00 90.94 1057 GLU A C 1
ATOM 8452 O O . GLU A 1 1057 ? -12.636 -10.132 -33.232 1.00 90.94 1057 GLU A O 1
ATOM 8457 N N . VAL A 1 1058 ? -11.797 -11.556 -34.768 1.00 88.69 1058 VAL A N 1
ATOM 8458 C CA . VAL A 1 1058 ? -11.489 -10.542 -35.782 1.00 88.69 1058 VAL A CA 1
ATOM 8459 C C . VAL A 1 1058 ? -12.666 -10.485 -36.753 1.00 88.69 1058 VAL A C 1
ATOM 8461 O O . VAL A 1 1058 ? -12.845 -11.407 -37.550 1.00 88.69 1058 VAL A O 1
ATOM 8464 N N . LEU A 1 1059 ? -13.466 -9.417 -36.692 1.00 87.44 1059 LEU A N 1
ATOM 8465 C CA . LEU A 1 1059 ? -14.637 -9.261 -37.562 1.00 87.44 1059 LEU A CA 1
ATOM 8466 C C . LEU A 1 1059 ? -14.176 -9.107 -39.022 1.00 87.44 1059 LEU A C 1
ATOM 8468 O O . LEU A 1 1059 ? -13.195 -8.414 -39.286 1.00 87.44 1059 LEU A O 1
ATOM 8472 N N . LYS A 1 1060 ? -14.827 -9.804 -39.963 1.00 81.56 1060 LYS A N 1
ATOM 8473 C CA . LYS A 1 1060 ? -14.360 -9.942 -41.366 1.00 81.56 1060 LYS A CA 1
ATOM 8474 C C . LYS A 1 1060 ? -15.203 -9.165 -42.377 1.00 81.56 1060 LYS A C 1
ATOM 8476 O O . LYS A 1 1060 ? -14.898 -9.142 -43.566 1.00 81.56 1060 LYS A O 1
ATOM 8481 N N . ASP A 1 1061 ? -16.288 -8.573 -41.917 1.00 80.56 1061 ASP A N 1
ATOM 8482 C CA . ASP A 1 1061 ? -17.282 -7.874 -42.714 1.00 80.56 1061 ASP A CA 1
ATOM 8483 C C . ASP A 1 1061 ? -16.666 -6.586 -43.280 1.00 80.56 1061 ASP A C 1
ATOM 8485 O O . ASP A 1 1061 ? -15.847 -5.952 -42.618 1.00 80.56 1061 ASP A O 1
ATOM 8489 N N . LYS A 1 1062 ? -17.050 -6.152 -44.488 1.00 70.62 1062 LYS A N 1
ATOM 8490 C CA . LYS A 1 1062 ? -16.494 -4.917 -45.087 1.00 70.62 1062 LYS A CA 1
ATOM 8491 C C . LYS A 1 1062 ? -16.719 -3.674 -44.215 1.00 70.62 1062 LYS A C 1
ATOM 8493 O O . LYS A 1 1062 ? -15.901 -2.766 -44.230 1.00 70.62 1062 LYS A O 1
ATOM 8498 N N . ASP A 1 1063 ? -17.773 -3.678 -43.401 1.00 74.12 1063 ASP A N 1
ATOM 8499 C CA . ASP A 1 1063 ? -18.090 -2.613 -42.441 1.00 74.12 1063 ASP A CA 1
ATOM 8500 C C . ASP A 1 1063 ? -17.254 -2.683 -41.146 1.00 74.12 1063 ASP A C 1
ATOM 8502 O O . ASP A 1 1063 ? -17.435 -1.870 -40.227 1.00 74.12 1063 ASP A O 1
ATOM 8506 N N . SER A 1 1064 ? -16.383 -3.689 -41.017 1.00 80.38 1064 SER A N 1
ATOM 8507 C CA . SER A 1 1064 ? -15.462 -3.842 -39.890 1.00 80.38 1064 SER A CA 1
ATOM 8508 C C . SER A 1 1064 ? -14.187 -3.022 -40.063 1.00 80.38 1064 SER A C 1
ATOM 8510 O O . SER A 1 1064 ? -13.622 -2.604 -39.055 1.00 80.38 1064 SER A O 1
ATOM 8512 N N . GLU A 1 1065 ? -13.769 -2.746 -41.297 1.00 87.50 1065 GLU A N 1
ATOM 8513 C CA . GLU A 1 1065 ? -12.624 -1.891 -41.601 1.00 87.50 1065 GLU A CA 1
ATOM 8514 C C . GLU A 1 1065 ? -13.030 -0.417 -41.550 1.00 87.50 1065 GLU A C 1
ATOM 8516 O O . GLU A 1 1065 ? -14.155 -0.040 -41.885 1.00 87.50 1065 GLU A O 1
ATOM 8521 N N . PHE A 1 1066 ? -12.126 0.433 -41.074 1.00 85.94 1066 PHE A N 1
ATOM 8522 C CA . PHE A 1 1066 ? -12.339 1.873 -41.036 1.00 85.94 1066 PHE A CA 1
ATOM 8523 C C . PHE A 1 1066 ? -11.044 2.621 -41.331 1.00 85.94 1066 PHE A C 1
ATOM 8525 O O . PHE A 1 1066 ? -9.948 2.120 -41.091 1.00 85.94 1066 PHE A O 1
ATOM 8532 N N . THR A 1 1067 ? -11.198 3.852 -41.805 1.00 86.38 1067 THR A N 1
ATOM 8533 C CA . THR A 1 1067 ? -10.094 4.770 -42.078 1.00 86.38 1067 THR A CA 1
ATOM 8534 C C . THR A 1 1067 ? -10.326 6.062 -41.306 1.00 86.38 1067 THR A C 1
ATOM 8536 O O . THR A 1 1067 ? -11.441 6.589 -41.288 1.00 86.38 1067 THR A O 1
ATOM 8539 N N . LEU A 1 1068 ? -9.286 6.561 -40.646 1.00 82.81 1068 LEU A N 1
ATOM 8540 C CA . LEU A 1 1068 ? -9.255 7.874 -40.017 1.00 82.81 1068 LEU A CA 1
ATOM 8541 C C . LEU A 1 1068 ? -8.371 8.797 -40.852 1.00 82.81 1068 LEU A C 1
ATOM 8543 O O . LEU A 1 1068 ? -7.194 8.522 -41.060 1.00 82.81 1068 LEU A O 1
ATOM 8547 N N . GLU A 1 1069 ? -8.945 9.902 -41.307 1.00 86.44 1069 GLU A N 1
ATOM 8548 C CA . GLU A 1 1069 ? -8.238 10.924 -42.074 1.00 86.44 1069 GLU A CA 1
ATOM 8549 C C . GLU A 1 1069 ? -7.922 12.112 -41.163 1.00 86.44 1069 GLU A C 1
ATOM 8551 O O . GLU A 1 1069 ? -8.822 12.759 -40.624 1.00 86.44 1069 GLU A O 1
ATOM 8556 N N . PHE A 1 1070 ? -6.639 12.423 -41.018 1.00 78.69 1070 PHE A N 1
ATOM 8557 C CA . PHE A 1 1070 ? -6.136 13.588 -40.303 1.00 78.69 1070 PHE A CA 1
ATOM 8558 C C . PHE A 1 1070 ? -5.456 14.535 -41.279 1.00 78.69 1070 PHE A C 1
ATOM 8560 O O . PHE A 1 1070 ? -4.941 14.133 -42.317 1.00 78.69 1070 PHE A O 1
ATOM 8567 N N . THR A 1 1071 ? -5.425 15.816 -40.941 1.00 75.94 1071 THR A N 1
ATOM 8568 C CA . THR A 1 1071 ? -4.563 16.786 -41.616 1.00 75.94 1071 THR A CA 1
ATOM 8569 C C . THR A 1 1071 ? -3.615 17.337 -40.565 1.00 75.94 1071 THR A C 1
ATOM 8571 O O . THR A 1 1071 ? -4.075 17.850 -39.546 1.00 75.94 1071 THR A O 1
ATOM 8574 N N . ASP A 1 1072 ? -2.308 17.168 -40.765 1.00 69.25 1072 ASP A N 1
ATOM 8575 C CA . ASP A 1 1072 ? -1.313 17.706 -39.840 1.00 69.25 1072 ASP A CA 1
ATOM 8576 C C . ASP A 1 1072 ? -1.281 19.247 -39.892 1.00 69.25 1072 ASP A C 1
ATOM 8578 O O . ASP A 1 1072 ? -1.870 19.879 -40.774 1.00 69.25 1072 ASP A O 1
ATOM 8582 N N . LEU A 1 1073 ? -0.558 19.876 -38.960 1.00 61.97 1073 LEU A N 1
ATOM 8583 C CA . LEU A 1 1073 ? -0.445 21.341 -38.872 1.00 61.97 1073 LEU A CA 1
ATOM 8584 C C . LEU A 1 1073 ? 0.220 21.997 -40.100 1.00 61.97 1073 LEU A C 1
ATOM 8586 O O . LEU A 1 1073 ? 0.214 23.218 -40.222 1.00 61.97 1073 LEU A O 1
ATOM 8590 N N . ARG A 1 1074 ? 0.782 21.203 -41.021 1.00 70.56 1074 ARG A N 1
ATOM 8591 C CA . ARG A 1 1074 ? 1.387 21.651 -42.286 1.00 70.56 1074 ARG A CA 1
ATOM 8592 C C . ARG A 1 1074 ? 0.456 21.423 -43.482 1.00 70.56 1074 ARG A C 1
ATOM 8594 O O . ARG A 1 1074 ? 0.871 21.628 -44.619 1.00 70.56 1074 ARG A O 1
ATOM 8601 N N . GLY A 1 1075 ? -0.779 20.973 -43.252 1.00 76.75 1075 GLY A N 1
ATOM 8602 C CA . GLY A 1 1075 ? -1.742 20.665 -44.308 1.00 76.75 1075 GLY A CA 1
ATOM 8603 C C . GLY A 1 1075 ? -1.543 19.294 -44.967 1.00 76.75 1075 GLY A C 1
ATOM 8604 O O . GLY A 1 1075 ? -2.211 18.998 -45.959 1.00 76.75 1075 GLY A O 1
ATOM 8605 N N . LYS A 1 1076 ? -0.645 18.438 -44.455 1.00 81.06 1076 LYS A N 1
ATOM 8606 C CA . LYS A 1 1076 ? -0.425 17.093 -45.000 1.00 81.06 1076 LYS A CA 1
ATOM 8607 C C . LYS A 1 1076 ? -1.518 16.152 -44.499 1.00 81.06 1076 LYS A C 1
ATOM 8609 O O . LYS A 1 1076 ? -1.675 15.964 -43.294 1.00 81.06 1076 LYS A O 1
ATOM 8614 N N . LYS A 1 1077 ? -2.240 15.520 -45.428 1.00 83.75 1077 LYS A N 1
ATOM 8615 C CA . LYS A 1 1077 ? -3.209 14.467 -45.103 1.00 83.75 1077 LYS A CA 1
ATOM 8616 C C . LYS A 1 1077 ? -2.493 13.192 -44.655 1.00 83.75 1077 LYS A C 1
ATOM 8618 O O . LYS A 1 1077 ? -1.546 12.753 -45.310 1.00 83.75 1077 LYS A O 1
ATOM 8623 N N . VAL A 1 1078 ? -2.951 12.618 -43.552 1.00 83.56 1078 VAL A N 1
ATOM 8624 C CA . VAL A 1 1078 ? -2.517 11.332 -43.011 1.00 83.56 1078 VAL A CA 1
ATOM 8625 C C . VAL A 1 1078 ? -3.748 10.445 -42.902 1.00 83.56 1078 VAL A C 1
ATOM 8627 O O . VAL A 1 1078 ? -4.714 10.817 -42.244 1.00 83.56 1078 VAL A O 1
ATOM 8630 N N . SER A 1 1079 ? -3.696 9.287 -43.548 1.00 87.94 1079 SER A N 1
ATOM 8631 C CA . SER A 1 1079 ? -4.751 8.277 -43.525 1.00 87.94 1079 SER A CA 1
ATOM 8632 C C . SER A 1 1079 ? -4.277 7.110 -42.669 1.00 87.94 1079 SER A C 1
ATOM 8634 O O . SER A 1 1079 ? -3.175 6.616 -42.899 1.00 87.94 1079 SER A O 1
ATOM 8636 N N . LEU A 1 1080 ? -5.068 6.722 -41.671 1.00 87.38 1080 LEU A N 1
ATOM 8637 C CA . LEU A 1 1080 ? -4.779 5.609 -40.766 1.00 87.38 1080 LEU A CA 1
ATOM 8638 C C . LEU A 1 1080 ? -5.883 4.560 -40.878 1.00 87.38 1080 LEU A C 1
ATOM 8640 O O . LEU A 1 1080 ? -7.063 4.904 -40.781 1.00 87.38 1080 LEU A O 1
ATOM 8644 N N . THR A 1 1081 ? -5.531 3.293 -41.051 1.00 88.81 1081 THR A N 1
ATOM 8645 C CA . THR A 1 1081 ? -6.478 2.182 -41.160 1.00 88.81 1081 THR A CA 1
ATOM 8646 C C . THR A 1 1081 ? -6.635 1.429 -39.845 1.00 88.81 1081 THR A C 1
ATOM 8648 O O . THR A 1 1081 ? -5.770 1.426 -38.968 1.00 88.81 1081 THR A O 1
ATOM 8651 N N . GLY A 1 1082 ? -7.795 0.801 -39.678 1.00 88.25 1082 GLY A N 1
ATOM 8652 C CA . GLY A 1 1082 ? -8.088 -0.044 -38.533 1.00 88.25 1082 GLY A CA 1
ATOM 8653 C C . GLY A 1 1082 ? -9.254 -0.988 -38.782 1.00 88.25 1082 GLY A C 1
ATOM 8654 O O . GLY A 1 1082 ? -9.908 -0.957 -39.826 1.00 88.25 1082 GLY A O 1
ATOM 8655 N N . ARG A 1 1083 ? -9.539 -1.827 -37.785 1.00 89.75 1083 ARG A N 1
ATOM 8656 C CA . ARG A 1 1083 ? -10.605 -2.834 -37.838 1.00 89.75 1083 ARG A CA 1
ATOM 8657 C C . ARG A 1 1083 ? -11.375 -2.939 -36.520 1.00 89.75 1083 ARG A C 1
ATOM 8659 O O . ARG A 1 1083 ? -10.899 -2.538 -35.455 1.00 89.75 1083 ARG A O 1
ATOM 8666 N N . LYS A 1 1084 ? -12.600 -3.463 -36.586 1.00 89.88 1084 LYS A N 1
ATOM 8667 C CA . LYS A 1 1084 ? -13.407 -3.831 -35.420 1.00 89.88 1084 LYS A CA 1
ATOM 8668 C C . LYS A 1 1084 ? -13.049 -5.229 -34.905 1.00 89.88 1084 LYS A C 1
ATOM 8670 O O . LYS A 1 1084 ? -12.945 -6.176 -35.679 1.00 89.88 1084 LYS A O 1
ATOM 8675 N N . TYR A 1 1085 ? -12.955 -5.361 -33.587 1.00 90.25 1085 TYR A N 1
ATOM 8676 C CA . TYR A 1 1085 ? -12.637 -6.612 -32.898 1.00 90.25 1085 TYR A CA 1
ATOM 8677 C C . TYR A 1 1085 ? -13.671 -6.884 -31.808 1.00 90.25 1085 TYR A C 1
ATOM 8679 O O . TYR A 1 1085 ? -14.058 -5.958 -31.088 1.00 90.25 1085 TYR A O 1
ATOM 8687 N N . ARG A 1 1086 ? -14.109 -8.142 -31.660 1.00 91.75 1086 ARG A N 1
ATOM 8688 C CA . ARG A 1 1086 ? -14.810 -8.579 -30.445 1.00 91.75 1086 ARG A CA 1
ATOM 8689 C C . ARG A 1 1086 ? -13.757 -8.924 -29.403 1.00 91.75 1086 ARG A C 1
ATOM 8691 O O . ARG A 1 1086 ? -12.837 -9.690 -29.683 1.00 91.75 1086 ARG A O 1
ATOM 8698 N N . ILE A 1 1087 ? -13.895 -8.359 -28.212 1.00 93.06 1087 ILE A N 1
ATOM 8699 C CA . ILE A 1 1087 ? -12.977 -8.585 -27.099 1.00 93.06 1087 ILE A CA 1
ATOM 8700 C C . ILE A 1 1087 ? -13.718 -9.070 -25.863 1.00 93.06 1087 ILE A C 1
ATOM 8702 O O . ILE A 1 1087 ? -14.886 -8.729 -25.675 1.00 93.06 1087 ILE A O 1
ATOM 8706 N N . SER A 1 1088 ? -13.015 -9.795 -24.997 1.00 91.62 1088 SER A N 1
ATOM 8707 C CA . SER A 1 1088 ? -13.444 -10.067 -23.626 1.00 91.62 1088 SER A CA 1
ATOM 8708 C C . SER A 1 1088 ? -12.466 -9.449 -22.628 1.00 91.62 1088 SER A C 1
ATOM 8710 O O . SER A 1 1088 ? -11.253 -9.445 -22.847 1.00 91.62 1088 SER A O 1
ATOM 8712 N N . TYR A 1 1089 ? -12.980 -8.880 -21.538 1.00 86.50 1089 TYR A N 1
ATOM 8713 C CA . TYR A 1 1089 ? -12.167 -8.253 -20.493 1.00 86.50 1089 TYR A CA 1
ATOM 8714 C C . TYR A 1 1089 ? -12.850 -8.329 -19.124 1.00 86.50 1089 TYR A C 1
ATOM 8716 O O . TYR A 1 1089 ? -14.062 -8.524 -19.025 1.00 86.50 1089 TYR A O 1
ATOM 8724 N N . LYS A 1 1090 ? -12.068 -8.178 -18.047 1.00 78.81 1090 LYS A N 1
ATOM 8725 C CA . LYS A 1 1090 ? -12.589 -8.172 -16.672 1.00 78.81 1090 LYS A CA 1
ATOM 8726 C C . LYS A 1 1090 ? -13.031 -6.757 -16.280 1.00 78.81 1090 LYS A C 1
ATOM 8728 O O . LYS A 1 1090 ? -12.201 -5.854 -16.174 1.00 78.81 1090 LYS A O 1
ATOM 8733 N N . LEU A 1 1091 ? -14.323 -6.581 -16.017 1.00 74.25 1091 LEU A N 1
ATOM 8734 C CA . LEU A 1 1091 ? -14.915 -5.360 -15.471 1.00 74.25 1091 LEU A CA 1
ATOM 8735 C C . LEU A 1 1091 ? -15.408 -5.643 -14.048 1.00 74.25 1091 LEU A C 1
ATOM 8737 O O . LEU A 1 1091 ? -16.394 -6.355 -13.855 1.00 74.25 1091 LEU A O 1
ATOM 8741 N N . ASN A 1 1092 ? -14.724 -5.074 -13.051 1.00 70.62 1092 ASN A N 1
ATOM 8742 C CA . ASN A 1 1092 ? -14.894 -5.421 -11.635 1.00 70.62 1092 ASN A CA 1
ATOM 8743 C C . ASN A 1 1092 ? -14.662 -6.926 -11.412 1.00 70.62 1092 ASN A C 1
ATOM 8745 O O . ASN A 1 1092 ? -13.540 -7.384 -11.599 1.00 70.62 1092 ASN A O 1
ATOM 8749 N N . ASP A 1 1093 ? -15.698 -7.690 -11.069 1.00 66.00 1093 ASP A N 1
ATOM 8750 C CA . ASP A 1 1093 ? -15.684 -9.130 -10.797 1.00 66.00 1093 ASP A CA 1
ATOM 8751 C C . ASP A 1 1093 ? -16.224 -9.985 -11.962 1.00 66.00 1093 ASP A C 1
ATOM 8753 O O . ASP A 1 1093 ? -16.249 -11.212 -11.864 1.00 66.00 1093 ASP A O 1
ATOM 8757 N N . LYS A 1 1094 ? -16.636 -9.366 -13.079 1.00 75.25 1094 LYS A N 1
ATOM 8758 C CA . LYS A 1 1094 ? -17.298 -10.048 -14.203 1.00 75.25 1094 LYS A CA 1
ATOM 8759 C C . LYS A 1 1094 ? -16.478 -9.982 -15.484 1.00 75.25 1094 LYS A C 1
ATOM 8761 O O . LYS A 1 1094 ? -15.843 -8.971 -15.777 1.00 75.25 1094 LYS A O 1
ATOM 8766 N N . ILE A 1 1095 ? -16.534 -11.054 -16.269 1.00 83.81 1095 ILE A N 1
ATOM 8767 C CA . ILE A 1 1095 ? -16.040 -11.056 -17.649 1.00 83.81 1095 ILE A CA 1
ATOM 8768 C C . ILE A 1 1095 ? -17.137 -10.465 -18.531 1.00 83.81 1095 ILE A C 1
ATOM 8770 O O . ILE A 1 1095 ? -18.296 -10.872 -18.446 1.00 83.81 1095 ILE A O 1
ATOM 8774 N N . VAL A 1 1096 ? -16.768 -9.482 -19.343 1.00 88.19 1096 VAL A N 1
ATOM 8775 C CA . VAL A 1 1096 ? -17.668 -8.767 -20.244 1.00 88.19 1096 VAL A CA 1
ATOM 8776 C C . VAL A 1 1096 ? -17.114 -8.847 -21.656 1.00 88.19 1096 VAL A C 1
ATOM 8778 O O . VAL A 1 1096 ? -15.909 -8.703 -21.860 1.00 88.19 1096 VAL A O 1
ATOM 8781 N N . GLU A 1 1097 ? -18.005 -9.042 -22.624 1.00 92.38 1097 GLU A N 1
ATOM 8782 C CA . GLU A 1 1097 ? -17.681 -8.977 -24.045 1.00 92.38 1097 GLU A CA 1
ATOM 8783 C C . GLU A 1 1097 ? -18.217 -7.692 -24.674 1.00 92.38 1097 GLU A C 1
ATOM 8785 O O . GLU A 1 1097 ? -19.318 -7.232 -24.361 1.00 92.38 1097 GLU A O 1
ATOM 8790 N N . THR A 1 1098 ? -17.435 -7.098 -25.570 1.00 91.75 1098 THR A N 1
ATOM 8791 C CA . THR A 1 1098 ? -17.844 -5.916 -26.338 1.00 91.75 1098 THR A CA 1
ATOM 8792 C C . THR A 1 1098 ? -17.096 -5.844 -27.669 1.00 91.75 1098 THR A C 1
ATOM 8794 O O . THR A 1 1098 ? -16.172 -6.619 -27.924 1.00 91.75 1098 THR A O 1
ATOM 8797 N N . THR A 1 1099 ? -17.494 -4.913 -28.532 1.00 89.94 1099 THR A N 1
ATOM 8798 C CA . THR A 1 1099 ? -16.822 -4.640 -29.804 1.00 89.94 1099 THR A CA 1
ATOM 8799 C C . THR A 1 1099 ? -16.094 -3.307 -29.729 1.00 89.94 1099 THR A C 1
ATOM 8801 O O . THR A 1 1099 ? -16.684 -2.288 -29.375 1.00 89.94 1099 THR A O 1
ATOM 8804 N N . ILE A 1 1100 ? -14.820 -3.309 -30.112 1.00 88.62 1100 ILE A N 1
ATOM 8805 C CA . ILE A 1 1100 ? -13.961 -2.121 -30.144 1.00 88.62 1100 ILE A CA 1
ATOM 8806 C C . ILE A 1 1100 ? -13.412 -1.886 -31.548 1.00 88.62 1100 ILE A C 1
ATOM 8808 O O . ILE A 1 1100 ? -13.389 -2.796 -32.372 1.00 88.62 1100 ILE A O 1
ATOM 8812 N N . LYS A 1 1101 ? -12.946 -0.664 -31.807 1.00 88.19 1101 LYS A N 1
ATOM 8813 C CA . LYS A 1 1101 ? -12.190 -0.291 -33.007 1.00 88.19 1101 LYS A CA 1
ATOM 8814 C C . LYS A 1 1101 ? -10.724 -0.121 -32.625 1.00 88.19 1101 LYS A C 1
ATOM 8816 O O . LYS A 1 1101 ? -10.443 0.670 -31.730 1.00 88.19 1101 LYS A O 1
ATOM 8821 N N . LEU A 1 1102 ? -9.820 -0.828 -33.297 1.00 86.94 1102 LEU A N 1
ATOM 8822 C CA . LEU A 1 1102 ? -8.374 -0.674 -33.123 1.00 86.94 1102 LEU A CA 1
ATOM 8823 C C . LEU A 1 1102 ? -7.733 -0.315 -34.464 1.00 86.94 1102 LEU A C 1
ATOM 8825 O O . LEU A 1 1102 ? -8.113 -0.884 -35.489 1.00 86.94 1102 LEU A O 1
ATOM 8829 N N . LEU A 1 1103 ? -6.789 0.627 -34.446 1.00 85.94 1103 LEU A N 1
ATOM 8830 C CA . LEU A 1 1103 ? -5.934 0.924 -35.597 1.00 85.94 1103 LEU A CA 1
ATOM 8831 C C . LEU A 1 1103 ? -4.973 -0.233 -35.852 1.00 85.94 1103 LEU A C 1
ATOM 8833 O O . LEU A 1 1103 ? -4.622 -0.961 -34.927 1.00 85.94 1103 LEU A O 1
ATOM 8837 N N . ASP A 1 1104 ? -4.526 -0.387 -37.092 1.00 85.00 1104 ASP A N 1
ATOM 8838 C CA . ASP A 1 1104 ? -3.434 -1.305 -37.399 1.00 85.00 1104 ASP A CA 1
ATOM 8839 C C . ASP A 1 1104 ? -2.173 -0.921 -36.612 1.00 85.00 1104 ASP A C 1
ATOM 8841 O O . ASP A 1 1104 ? -1.939 0.254 -36.347 1.00 85.00 1104 ASP A O 1
ATOM 8845 N N . ILE A 1 1105 ? -1.348 -1.895 -36.203 1.00 80.62 1105 ILE A N 1
ATOM 8846 C CA . ILE A 1 1105 ? -0.224 -1.633 -35.277 1.00 80.62 1105 ILE A CA 1
ATOM 8847 C C . ILE A 1 1105 ? 0.746 -0.576 -35.826 1.00 80.62 1105 ILE A C 1
ATOM 8849 O O . ILE A 1 1105 ? 1.252 0.254 -35.069 1.00 80.62 1105 ILE A O 1
ATOM 8853 N N . THR A 1 1106 ? 1.002 -0.594 -37.135 1.00 79.88 1106 THR A N 1
ATOM 8854 C CA . THR A 1 1106 ? 1.847 0.400 -37.812 1.00 79.88 1106 THR A CA 1
ATOM 8855 C C . THR A 1 1106 ? 1.246 1.801 -37.736 1.00 79.88 1106 THR A C 1
ATOM 8857 O O . THR A 1 1106 ? 1.955 2.771 -37.473 1.00 79.88 1106 THR A O 1
ATOM 8860 N N . ASP A 1 1107 ? -0.070 1.894 -37.885 1.00 83.12 1107 ASP A N 1
ATOM 8861 C CA . ASP A 1 1107 ? -0.810 3.151 -37.956 1.00 83.12 1107 ASP A CA 1
ATOM 8862 C C . ASP A 1 1107 ? -1.101 3.713 -36.565 1.00 83.12 1107 ASP A C 1
ATOM 8864 O O . ASP A 1 1107 ? -1.090 4.925 -36.364 1.00 83.12 1107 ASP A O 1
ATOM 8868 N N . GLN A 1 1108 ? -1.257 2.839 -35.570 1.00 80.94 1108 GLN A N 1
ATOM 8869 C CA . GLN A 1 1108 ? -1.294 3.191 -34.155 1.00 80.94 1108 GLN A CA 1
ATOM 8870 C C . GLN A 1 1108 ? 0.004 3.894 -33.726 1.00 80.94 1108 GLN A C 1
ATOM 8872 O O . GLN A 1 1108 ? -0.043 4.864 -32.972 1.00 80.94 1108 GLN A O 1
ATOM 8877 N N . TYR A 1 1109 ? 1.164 3.457 -34.227 1.00 76.06 1109 TYR A N 1
ATOM 8878 C CA . TYR A 1 1109 ? 2.440 4.109 -33.923 1.00 76.06 1109 TYR A CA 1
ATOM 8879 C C . TYR A 1 1109 ? 2.543 5.511 -34.539 1.00 76.06 1109 TYR A C 1
ATOM 8881 O O . TYR A 1 1109 ? 2.964 6.458 -33.869 1.00 76.06 1109 TYR A O 1
ATOM 8889 N N . GLU A 1 1110 ? 2.130 5.667 -35.798 1.00 78.06 1110 GLU A N 1
ATOM 8890 C CA . GLU A 1 1110 ? 2.075 6.984 -36.442 1.00 78.06 1110 GLU A CA 1
ATOM 8891 C C . GLU A 1 1110 ? 1.053 7.906 -35.758 1.00 78.06 1110 GLU A C 1
ATOM 8893 O O . GLU A 1 1110 ? 1.343 9.084 -35.540 1.00 78.06 1110 GLU A O 1
ATOM 8898 N N . TYR A 1 1111 ? -0.092 7.373 -35.322 1.00 79.56 1111 TYR A N 1
ATOM 8899 C CA . TYR A 1 1111 ? -1.076 8.102 -34.520 1.00 79.56 1111 TYR A CA 1
ATOM 8900 C C . TYR A 1 1111 ? -0.489 8.624 -33.204 1.00 79.56 1111 TYR A C 1
ATOM 8902 O O . TYR A 1 1111 ? -0.619 9.808 -32.892 1.00 79.56 1111 TYR A O 1
ATOM 8910 N N . GLU A 1 1112 ? 0.195 7.769 -32.439 1.00 73.19 1112 GLU A N 1
ATOM 8911 C CA . GLU A 1 1112 ? 0.825 8.144 -31.167 1.00 73.19 1112 GLU A CA 1
ATOM 8912 C C . GLU A 1 1112 ? 1.900 9.218 -31.358 1.00 73.19 1112 GLU A C 1
ATOM 8914 O O . GLU A 1 1112 ? 1.993 10.160 -30.571 1.00 73.19 1112 GLU A O 1
ATOM 8919 N N . LYS A 1 1113 ? 2.683 9.120 -32.436 1.00 74.81 1113 LYS A N 1
ATOM 8920 C CA . LYS A 1 1113 ? 3.694 10.117 -32.799 1.00 74.81 1113 LYS A CA 1
ATOM 8921 C C . LYS A 1 1113 ? 3.068 11.462 -33.175 1.00 74.81 1113 LYS A C 1
ATOM 8923 O O . LYS A 1 1113 ? 3.579 12.504 -32.765 1.00 74.81 1113 LYS A O 1
ATOM 8928 N N . LEU A 1 1114 ? 1.969 11.444 -33.930 1.00 71.69 1114 LEU A N 1
ATOM 8929 C CA . LEU A 1 1114 ? 1.207 12.642 -34.291 1.00 71.69 1114 LEU A CA 1
ATOM 8930 C C . LEU A 1 1114 ? 0.608 13.318 -33.057 1.00 71.69 1114 LEU A C 1
ATOM 8932 O O . LEU A 1 1114 ? 0.761 14.527 -32.900 1.00 71.69 1114 LEU A O 1
ATOM 8936 N N . ILE A 1 1115 ? -0.015 12.554 -32.156 1.00 65.75 1115 ILE A N 1
ATOM 8937 C CA . ILE A 1 1115 ? -0.566 13.101 -30.911 1.00 65.75 1115 ILE A CA 1
ATOM 8938 C C . ILE A 1 1115 ? 0.532 13.635 -29.998 1.00 65.75 1115 ILE A C 1
ATOM 8940 O O . ILE A 1 1115 ? 0.388 14.741 -29.490 1.00 65.75 1115 ILE A O 1
ATOM 8944 N N . GLY A 1 1116 ? 1.645 12.917 -29.835 1.00 61.53 1116 GLY A N 1
ATOM 8945 C CA . GLY A 1 1116 ? 2.768 13.397 -29.028 1.00 61.53 1116 GLY A CA 1
ATOM 8946 C C . GLY A 1 1116 ? 3.345 14.718 -29.546 1.00 61.53 1116 GLY A C 1
ATOM 8947 O O . GLY A 1 1116 ? 3.710 15.581 -28.754 1.00 61.53 1116 GLY A O 1
ATOM 8948 N N . ALA A 1 1117 ? 3.373 14.911 -30.869 1.00 60.25 1117 ALA A N 1
ATOM 8949 C CA . ALA A 1 1117 ? 3.767 16.183 -31.471 1.00 60.25 1117 ALA A CA 1
ATOM 8950 C C . ALA A 1 1117 ? 2.741 17.301 -31.220 1.00 60.25 1117 ALA A C 1
ATOM 8952 O O . ALA A 1 1117 ? 3.140 18.441 -31.018 1.00 60.25 1117 ALA A O 1
ATOM 8953 N N . ILE A 1 1118 ? 1.441 16.986 -31.213 1.00 59.69 1118 ILE A N 1
ATOM 8954 C CA . ILE A 1 1118 ? 0.367 17.950 -30.922 1.00 59.69 1118 ILE A CA 1
ATOM 8955 C C . ILE A 1 1118 ? 0.336 18.333 -29.438 1.00 59.69 1118 ILE A C 1
ATOM 8957 O O . ILE A 1 1118 ? 0.074 19.484 -29.141 1.00 59.69 1118 ILE A O 1
ATOM 8961 N N . GLU A 1 1119 ? 0.583 17.402 -28.513 1.00 47.94 1119 GLU A N 1
ATOM 8962 C CA . GLU A 1 1119 ? 0.602 17.679 -27.064 1.00 47.94 1119 GLU A CA 1
ATOM 8963 C C . GLU A 1 1119 ? 1.853 18.454 -26.618 1.00 47.94 1119 GLU A C 1
ATOM 8965 O O . GLU A 1 1119 ? 1.840 19.091 -25.565 1.00 47.94 1119 GLU A O 1
ATOM 8970 N N . TYR A 1 1120 ? 2.939 18.366 -27.393 1.00 41.62 1120 TYR A N 1
ATOM 8971 C CA . TYR A 1 1120 ? 4.167 19.133 -27.176 1.00 41.62 1120 TYR A CA 1
ATOM 8972 C C . TYR A 1 1120 ? 4.055 20.593 -27.647 1.00 41.62 1120 TYR A C 1
ATOM 8974 O O . TYR A 1 1120 ? 4.777 21.452 -27.139 1.00 41.62 1120 TYR A O 1
ATOM 8982 N N . LEU A 1 1121 ? 3.177 20.853 -28.620 1.00 37.59 1121 LEU A N 1
ATOM 8983 C CA . LEU A 1 1121 ? 2.837 22.183 -29.134 1.00 37.59 1121 LEU A CA 1
ATOM 8984 C C . LEU A 1 1121 ? 1.737 22.828 -28.282 1.00 37.59 1121 LEU A C 1
ATOM 8986 O O . LEU A 1 1121 ? 1.800 24.067 -28.121 1.00 37.59 1121 LEU A O 1
#

pLDDT: mean 70.62, std 21.33, range [23.09, 97.19]

Nearest PDB structures (foldseek):
  8b1t-assembly1_D  TM=5.601E-01  e=3.034E-10  Escherichia coli
  6t2v-assembly1_D  TM=4.009E-01  e=4.395E-08  Escherichia coli
  7mr1-assembly1_D  TM=4.429E-01  e=2.588E-06  Escherichia coli K-12
  7to2-assembly1_A  TM=3.696E-01  e=1.835E-03  Homo sapiens
  5dn6-assembly1_B  TM=3.496E-01  e=1.052E-02  Paracoccus denitrificans

Solvent-accessible surface area (backbone atoms only — not comparable to full-atom values): 65739 Å² total; per-residue (Å²): 122,70,93,76,47,91,66,51,73,67,57,52,50,50,51,53,53,50,33,76,73,69,58,68,72,74,67,90,76,54,70,68,58,53,52,51,43,69,74,46,56,75,62,52,84,76,47,91,84,70,82,56,62,68,55,53,54,52,47,52,50,54,53,50,36,48,54,48,38,51,78,68,70,54,58,71,65,59,61,54,51,55,61,55,56,78,73,50,82,79,74,98,46,71,65,61,54,45,52,52,50,51,60,47,52,70,63,60,77,53,94,82,82,84,85,87,73,74,68,74,70,71,78,78,74,62,72,77,60,48,56,61,49,50,59,56,48,54,54,52,60,77,73,55,62,73,66,64,56,53,69,68,62,52,94,84,75,81,87,71,99,62,101,71,80,87,50,72,64,53,53,62,65,36,76,69,50,62,76,70,53,55,68,73,56,54,53,54,53,51,46,53,53,56,34,50,54,52,47,64,76,38,42,70,62,53,61,59,45,50,57,49,39,57,70,62,51,29,68,69,50,43,53,50,47,41,67,75,37,71,85,35,59,36,56,65,27,46,41,76,47,74,92,44,76,88,82,60,74,45,76,41,84,50,92,73,58,74,83,41,62,68,62,48,53,53,29,26,50,40,44,42,53,28,52,69,34,88,52,66,68,50,15,50,50,36,52,43,53,53,53,47,33,44,70,77,55,28,86,43,73,50,75,84,33,76,54,63,50,60,51,71,62,61,61,56,52,53,53,52,53,46,56,48,55,50,49,55,51,50,54,59,46,62,72,34,78,82,51,41,59,55,52,52,52,58,55,43,58,74,70,74,61,85,90,74,81,88,74,94,63,73,50,60,49,101,86,73,51,75,48,40,52,66,52,86,72,87,88,76,91,76,90,79,95,75,86,76,64,51,49,45,44,36,70,85,73,78,49,76,56,80,70,60,80,79,86,88,77,91,83,84,88,88,92,82,80,89,86,81,86,84,88,61,77,42,34,66,73,52,79,47,65,66,22,50,67,67,43,61,92,38,38,76,24,21,38,37,55,47,53,48,59,72,68,32,46,15,31,40,34,38,39,66,50,92,87,46,85,33,35,51,49,49,46,44,57,53,26,43,54,50,25,31,71,75,64,80,49,61,49,62,62,72,77,51,61,50,99,86,46,89,38,30,44,44,44,29,39,64,86,85,42,72,45,38,30,32,44,46,56,43,72,91,51,44,76,51,80,78,53,68,72,50,52,53,53,51,50,56,37,43,74,38,63,21,37,38,37,33,53,33,47,74,46,48,34,47,55,56,50,56,50,33,54,73,70,43,35,42,32,33,38,32,19,50,44,94,61,65,73,56,76,82,83,74,90,81,79,91,83,80,83,81,86,44,77,49,45,80,41,46,91,44,50,46,81,96,42,48,42,63,38,47,47,72,49,99,85,26,34,38,38,47,76,22,72,58,39,59,99,47,59,50,62,36,70,62,42,24,47,80,31,66,93,84,21,48,64,38,94,34,54,49,53,20,29,51,52,47,40,33,34,72,73,58,78,39,64,69,84,59,62,50,66,25,51,51,45,49,52,49,41,54,73,71,46,70,44,58,57,31,37,37,35,37,53,31,78,47,57,82,68,74,40,64,53,58,68,56,38,51,51,70,41,40,63,50,59,56,51,71,35,53,81,51,68,72,46,63,77,51,88,51,70,93,50,57,72,50,44,36,53,44,26,50,50,53,43,53,48,61,68,56,61,51,86,52,66,61,35,37,39,38,34,57,90,58,29,46,66,67,61,34,48,35,41,26,50,46,51,46,60,73,69,53,62,89,90,48,56,36,40,39,36,45,24,8,73,46,44,64,56,30,34,52,51,49,61,56,43,57,74,58,51,57,61,78,41,86,52,40,42,77,48,78,34,34,45,46,65,36,49,49,64,72,72,58,89,86,53,95,62,92,68,69,88,57,73,38,54,57,66,66,48,50,79,37,40,25,40,40,35,35,37,57,44,35,48,46,41,57,65,59,50,51,50,56,48,52,59,50,74,70,36,93,72,42,31,52,38,42,36,36,28,29,29,86,59,49,70,62,22,97,60,71,84,50,67,67,70,80,79,38,59,74,94,36,55,36,66,32,80,63,65,63,64,93,58,88,85,49,56,53,60,68,59,44,52,66,53,44,77,41,50,91,51,86,78,55,89,88,68,69,76,77,81,63,73,42,79,49,100,92,49,52,38,72,87,75,60,62,79,85,39,42,68,60,54,48,49,47,52,51,52,20,45,76,68,70,36,87,77,69,63,85,91,84,71,95,50,70,70,58,51,51,53,51,51,52,54,50,44,34,74,73,71,35,86,79,69,60,72,75,50,67,58,36,78,46,67,34,88,51,63,42,80,40,61,52,96,86,38,86,43,72,48,50,37,66,42,56,34,32,29,68,37,73,57,84,52,81,86,26,52,48,74,49,81,46,66,48,99,83,70,50,75,46,80,34,48,27,38,31,33,35,34,38,32,72,57,76,96,40,80,46,67,42,69,49,78,46,56,30,59,74,39,42,52,53,48,52,52,53,49,53,54,58,76,74,103

Sequence (1121 aa):
MLSKSILNDNEKKAISSEIDKGDNRVIDINLEDIIYYIKHRKHIEVNTSISNKRLIDIEKIIYRNYYILEQLGVEFNDIVTYIQRGNRGGKPTFFENYIDIRKYNNYINNPEVKYFDAESIKNHFTDKYKKMFTTRFNKFIGEQNEEVVKLLSLPGFFNTNEEGLTSFRTLIETKEFIKKLDDKILGKLYNALYYKATVESQRNYFNTKDKELEYYLNKDKFLELKKKYSDNKFINALQIDSKYEGEGLKLQLLVVDFKDKDQQDLITQDWRKLIQNKDPQVRLIGELLAVYSLRTTGFDTTRDSFNHLIPVEFYTESLNNYSKKLNDKIIELVNNPATGVNLLSMILSKYNYPAKTFSDNVNVTRDGNIKSITILNTDIDTVDSSPLYYTVYDFTKDEFNDTVVIDTEEEDIDELGSELNPNIVSGFQGYKGGFDNIGKGTPEGDGKDKAMRNIADGFIGEIIDINGLTSTNTSYDILRKKSLKKYGSSYGIGNSKNDSSDYYSIATYQKNQKDIIMLARNKELANKPLNESTKLNIDVVNKSGGEFIVGDMPGVDSQFIDYLQKIGAKFTIYHTGDTPRIKIKQTEKQDKKSVVSPKIDTSREWKGDLESRPVYTNEGINTMRTSAALLNEHFGNPFSEAGYGNTIKVDTIADAVIAYKDWLLGTKHNNVNPEQREWIINQINQGKLDGATLLYAGKSEARGQGMHPTALVEIFDILRNTIKEDTTKKEKPFSGLEGEQLKAAKRISEEFNKKKDRKPLLILGRAGTGKTFMLAAALKEIVKNLPAGTKLNIVGSALANAAKNQLADSLSKAKLDTFPGVKLKYHSVASLLNSVKSKLVQTSARKKDSKIIDYKKQSTILIVDEMSMLSEDDYKKIKNDIDNDVNNNVLVIYAGDHGQLPSPTKAFILKDEIGKDNILHLIASKRQVSGSPILDYLDPIWENATEQPKAKDYIPVPNVLTPSGGIASINQEESLDNIVGLYKEAIVTGNTNYVQFLSYENKYIKAFNEDIRKKIFGNDIKSYNEGEFIIFNDSTTVYVGGKEETIDNGTRAIIQEVLKDKDSEFTLEFTDLRGKKVSLTGRKYRISYKLNDKIVETTIKLLDITDQYEYEKLIGAIEYL

Secondary structure (DSSP, 8-state):
-GGG-SS-HHHHHHHHHHHHTT--PPPPPPHHHHHHHHHHHHHHTT-TT---HHHHHHHHHHHHHHHHHHHTT--HHHHHHHHHHHTS---S-HHHHHHHHHHHHTTTTSTT-----GGGGGGS--HHHHHHHHHHHHHHHHTS-HHHHHHHTSTTS--S--S---SHHHHHHSHHHHTTS-HHHHHHHHHHHHHHHHHHHTHHHHHHHHHHHHHHSSHHHHHHHHHHTTT-HHHHHEEE-GGGTTSS--EEE-S--TT-HHHHHHHHHHHHHHHT-SSHHHHHHHHHHHHHHHHHHTT--STTSGGGG--HHHHHHHHHHHHHHHHHHHHHHHT-HHHHHHHHHHHHHTTT-------S-EEE-TTS-EEEEEE------S-------EEEEETTTTEEEEEE-------------------S-TTEEEEEEEE--TTTTSTT--HHHHHHHHH-SEEEEEES-TTS--HHHHHHHHHHHHHHHHHSS-B-----B-TT-SSEEEEEB-TTS--EEEEEE-GGGTTSPPPHHHHHHHHHHHHTT-EEEE---TTTTHHHHHHHHHHT--EEEEEESSS-SS-----PPP--PPP---EEE-B--IIIIITTS-SEETTEEE-S--TTS-TTSS---SEESS-GGGPEE-S-HHHHHHHHHHHHHTSS-TTSSHHHHHHHHHHHHTTTTTT-EEE-BGGGGGGTS--HHHHHHHHHHHHHHHHHTTTT----TTTT--HHHHHHHHHHHHHHHT-SSPPPEEEEE-TTS-HHHHHHHHHHHHHHTPPTT--EEEEEEESSHHHHHHHHHHHHTTTGGGSTTEEEEEEEHHHHTT----SS-------PPPTHHHHTTSEEEEEEE-GGG--HHHHHHHHHHHHT-TT--EEEEEEE-TTSPPPSSS---GGGTS-GGGEEEE-S---SSTT-HHHHHHHHHHHTTTSPPPGGG------EEETTEEE----HHHHHHHHHHHHHHHHHHT-TTS-----SSHHHHHHHHHHHHHHHH-SS--SS-TT-EEE-SS-EEEEETTEEEEE-TT-EEEEEEE--SGGGEEEEEEE-TTS-EEEEEEEEEEEEEEETTEEEEEEEEEE-HHHHHHHHHHHHHHHH-

Foldseek 3Di:
DCVPAPDDPVLLVVLLVVVVVPPLDQDDDDPVLVVVLVVCVVVCVPDPPDDPVSNNVSSSNVSNNVSSVVVVVNDPVVVVVVVVVVPDDDDDDVVVVVVVVVVVVVVVPPPPDDDDDPVVVVPPDDDVVVVVCLVVQLVVVVVDDPVVVVVCPPPPNDDDDDPPDRDVVVQVPPPVNVVPDDPVVVVVVVLVVLLVVVCVVVVVVLVVLVVVCQVCVFPVNLVVVCVVPVVQLQSVQWDFDPVCVPVTGDIFGHPQPLVDVVSLVSNLVSLVCQCPPPPPSSNSVSLSQQSVQCNPRNPPCPSRGPNVSHDPVSVVVVVVVVVVVVVVVVVVQCPPPVRVVVVVVVVVVVVDDDDDDDDDDFDADPVGHTFKDWDADDDDDDDDDDFGWTWIDGPVVRDIDDTDGDDDDDDDDDDDDDDDDQQDLFQEPEEAEAWAQPQPPFLCGGRLLVVLLVQFLKEKEKALDCPDSHVNNSSHVSNQVSNCVVPVDWDWDDFDPPPPDNITTTITHDFLDQTEYEYFYDPVCFQPADDPVSLVVVVRNQVSNHAYEFEQDHSTRVNVLVSCSVVSGHYYYYYYDDDRNDDRDRPDDDDDDDFAFFAEDQVDACPPDLQADDQDDPQFGELDDHPVDDPLQHNHQLEDCVCPPNRDHDPALLVSLVQLLCCLVVVDPCVRSVSSSVNLLVCLQVCVRRHTYYYHNCPVVVVVSDDNVVSCRVCSVVSNVVCVVPVVDPVPQLNPDDDLLVVLLVVLLVLLVVQPPRAEFEEAEDPQLCPLVSVLSSLLNNLVPDDPPAAEEEEEEEQDVVVQLVSLVSNVVSVSVVRPRYDYYTDYLCQQQVVADPPPDPDPDDSDGGVLLVNLVHQYEYEYEQCQQDDPVSVVSNVVSQVPNPSNSYHYYYYHYPLDDHHPDPGDDVCVVGDPVRYRYSYDRPDPDPPAQVVVQCVVSSVCSVPDDDPVNDDPQPCDADPVGGTHDDDCVVCVVVLLVQLVVCLVVVPPPSDDDDDPDVVVVVVSCQSSQCVNVNPPRWLDDASDKDFAQAKDWFAAPNDIDIDHGRWIKGFHDFDDDPVQKDWDWDQAPVRDIDIWIWGKTWIWTDDNNDIGIGIDIDTRPVRVVVVVVRVVVVVVD